Protein AF-0000000078695873 (afdb_homodimer)

pLDDT: mean 82.92, std 26.65, range [15.29, 98.94]

Radius of gyration: 37.8 Å; Cα contacts (8 Å, |Δi|>4): 1852; chains: 2; bounding box: 146×140×141 Å

Organism: Leishmania braziliensis (NCBI:txid5660)

Foldseek 3Di:
DDDPPPPPDDPVVVVVVVVVVVVVVVVVVPPPPPPLPAAQWAFQAKEKEWEQFFAFALDLDPQCLLRPPGHHPAQDPLRLLFLLLLLQVVLCQQAPNSNHHVHRPCPALADDAQAEDAEEEPARRLVSSSLSSNCSNRVPPVRSDDDYDYDHLLPCCQFNVCNQLQNVLCVQFLQVVLCVQQVVLVCVLCVDLVLLLVLCVVSPRNVQSPDSSRVLSSLVRSLSSQLNCQLEPRHDPSSVVCNVSSLQSVLRSLLVPAAQDPVDQLQQQQFQSNLVVVVVVLVVVVCSVVVVGNHRYYYYGHHQSSQLSNLNNQRDSDSCSSGPHGTKMWMKTWIAGPVPRFIKIAIWIWGFDSHVVRSRNIDTDPVDWGWWADPVRDIDTDDNRMDGPVRNVSSSVSRFHPHPQHSLDYDPSSVVRQPADALLVLQDPDDDGDPSLLSSCVVRVVPNHDPQWHQDPVPRTTHGRDPVNVVVVPPPDPPVPPPPVCVPPPPPPPVVPPVVVCHPVSCSVVVSVVVVVVVVVPPPPDDPDPPPDDPDDPDDDDDDDDDD/DDDPPPPPPDPVVVVVVVVVVVVVVVVVVPPPPPPLPAAQWAFQAKEKEWEQFFAFALDLDPQCLLRPPGHHPAQDPLRLLFLLLLLQVVLCQQAPNSNHHVHRPCPALADDAQAEDAEEEPARRLVSSSLSSVCSNRVPPVRSDDDYDYDHLLPCCQFNVCNQLQNVLCVQFLQVVLCVQQVVLVCVLPVDLVLLLVLCVVSPRNVQSPDSSRVLSSLVRSLSSQLNCQLEPRHDPSSVVCNVSSLQSVLRSLLVPAAQDPVDQLQQQQFQSNLVVVVVVLVVVVCSVVVVGNHRYYYYGHHQSSQLSNLNNQRDSDSCSSGPHGTKMWMKTWIAGPVPRFIKIAIWIWGFDSHVVRSRNIDTDPVDWGWWADPVRDIDTDDNRMDGPVRNVSSSVSRFHPHPQHSLDYDPSSVVRQPADALLVLQDPDDDGDPSLLSSCVVRVVPNHDPQWHQDPVPRTTHGRDPVNVVVVPPPDPPVPPPPVCVPPPDPPPVVPPVVVVHPVSCSVVVSVVVVVVVVVPPPPDDPDPDDDDDDDPDDDDDDDDDD

Secondary structure (DSSP, 8-state):
----------HHHHHHHHHHHHHHHHHHHTS--------SEEEEEEEEEEE---B----SS-HHHHHTTSPTTSBPHHHHHHHHHHHHHHHHHHHT-TTT-SS-SS--SS--TTTEEEEE-SSHHHHHHHHHHHHHHS--GGG----EE---GGG-TTT-GGGSHHHHHHHHH-HHHHHHHHHHHHHHH-SSHHHHHHHHHTTT-GGGGS-GGGHHHHHHHHHHHHHHHHHTT---HHHHTTHHHHHHHHHHHHHHHH---TT-HHHHHHB-TTHHHHHHHHHHHHHHHTTS---SEEEEEE-HHHHHHHHHHTT--SHHHHS--TT-EEEEEEEEETTT--EEEEEEEEEE-SSGGGTT-EEE-TT---EEE-TTS-EEEPGGGEEEHHHHHHHHHHTB-SSTTGGG---HHHHHHH-PPPTTGGGSTTPPPPHHHHHHHHH-GGGSS-TTEEEBTTT--EEE-SHHHHHHHHTS---------------GGGGGGGGGGGG-THHHHHHHHHHHHHHHGGGG------------------------/----------HHHHHHHHHHHHHHHHHHHTS--------SEEEEEEEEEEE---B----SS-HHHHHTTSPTTSBPHHHHHHHHHHHHHHHHHHHT-TTT-SS-SS--SS--TTTEEEEE-SSHHHHHHHHHHHHHHS--GGG----EE---GGG-TTT-GGGSHHHHHHHHH-HHHHHHHHHHHHHHH-SSHHHHHHHHHTTT-GGGGS-GGGHHHHHHHHHHHHHHHHHTT---HHHHTTHHHHHHHHHHHHHHHH---TT-HHHHHHB-TTHHHHHHHHHHHHHHHTTS---SEEEEEE-HHHHHHHHHHTT--SHHHHSPPTT-EEEEEEEEETTT--EEEEEEEEEE-SSGGGTT-EEE-TT---EEE-TTS-EEEPGGGEEEHHHHHHHHHHTB-SSTTGGG---HHHHHHH-PPPTTGGGSTTPPPPHHHHHHHHH-GGGSS-TTEEEBTTT--EEE-SHHHHHTTTTS---------------GGGGGGGTGGGG-THHHHHHHHHHHHHHHGGGTT-----------------------

Sequence (1096 aa):
MPAVLRSPLPRSVRRMAVLAAATALLAAVCLPAPARGSVEWVLQQVQVLHRHGSRSAVPSYNATDICGSTPCGELNPEGETMVRNVGEFLRARYTADATVVDAPFLPSSDYDLSVVASRSTDVQRTLQSAQLLLAGMFPNAIRLIPAIHTVPMSQDTMLNTFSQPWVALYATYATAAQQARTNPVVDHYFPDWTELRGLAAEVWSEGYCSNYETRLNCAIMLFDIAAAKRSVGKLPAAVAARYDDLHAIIAEWFRGMWHYDASNPFLVQQGGRGQPFLQQVLTNMDDFIAARSTYKVMHYSGHDISLAAVWGTLGDRSAYAMQPTYAQTFVLELLKSATTGEYGVRVLRGWPGQTPDTGFTFSWDPTWQLRCRGRDETNYAATDNLCPLEDFRRYVTWTVGTDPRGMCLLDVATSAVLNCPTAEAEQTVGVALSESCSLYRAVCPQYACAPGYVLSASESRCTCASAACLVSRGGEGKANVSVTVSMPGVSRGAAAGIAMATFSAGALLAVVMTLIALVLLRCSGGSARYSGPCGKCVARGEPTREAIMPAVLRSPLPRSVRRMAVLAAATALLAAVCLPAPARGSVEWVLQQVQVLHRHGSRSAVPSYNATDICGSTPCGELNPEGETMVRNVGEFLRARYTADATVVDAPFLPSSDYDLSVVASRSTDVQRTLQSAQLLLAGMFPNAIRLIPAIHTVPMSQDTMLNTFSQPWVALYATYATAAQQARTNPVVDHYFPDWTELRGLAAEVWSEGYCSNYETRLNCAIMLFDIAAAKRSVGKLPAAVAARYDDLHAIIAEWFRGMWHYDASNPFLVQQGGRGQPFLQQVLTNMDDFIAARSTYKVMHYSGHDISLAAVWGTLGDRSAYAMQPTYAQTFVLELLKSATTGEYGVRVLRGWPGQTPDTGFTFSWDPTWQLRCRGRDETNYAATDNLCPLEDFRRYVTWTVGTDPRGMCLLDVATSAVLNCPTAEAEQTVGVALSESCSLYRAVCPQYACAPGYVLSASESRCTCASAACLVSRGGEGKANVSVTVSMPGVSRGAAAGIAMATFSAGALLAVVMTLIALVLLRCSGGSARYSGPCGKCVARGEPTREAI

Structure (mmCIF, N/CA/C/O backbone):
data_AF-0000000078695873-model_v1
#
loop_
_entity.id
_entity.type
_entity.pdbx_description
1 polymer 'Membrane-bound acid phosphatase'
#
loop_
_atom_site.group_PDB
_atom_site.id
_atom_site.type_symbol
_atom_site.label_atom_id
_atom_site.label_alt_id
_atom_site.label_comp_id
_atom_site.label_asym_id
_atom_site.label_entity_id
_atom_site.label_seq_id
_atom_site.pdbx_PDB_ins_code
_atom_site.Cartn_x
_atom_site.Cartn_y
_atom_site.Cartn_z
_atom_site.occupancy
_atom_site.B_iso_or_equiv
_atom_site.auth_seq_id
_atom_site.auth_comp_id
_atom_site.auth_asym_id
_atom_site.auth_atom_id
_atom_site.pdbx_PDB_model_num
ATOM 1 N N . MET A 1 1 ? -13.188 -16.062 95.938 1 28.14 1 MET A N 1
ATOM 2 C CA . MET A 1 1 ? -14.414 -16.469 95.25 1 28.14 1 MET A CA 1
ATOM 3 C C . MET A 1 1 ? -14.938 -15.367 94.312 1 28.14 1 MET A C 1
ATOM 5 O O . MET A 1 1 ? -15.32 -14.297 94.812 1 28.14 1 MET A O 1
ATOM 9 N N . PRO A 1 2 ? -14.289 -15.211 93.125 1 34.12 2 PRO A N 1
ATOM 10 C CA . PRO A 1 2 ? -14.453 -14.07 92.188 1 34.12 2 PRO A CA 1
ATOM 11 C C . PRO A 1 2 ? -15.883 -13.938 91.688 1 34.12 2 PRO A C 1
ATOM 13 O O . PRO A 1 2 ? -16.562 -14.945 91.5 1 34.12 2 PRO A O 1
ATOM 16 N N . ALA A 1 3 ? -16.547 -12.812 92.125 1 36.44 3 ALA A N 1
ATOM 17 C CA . ALA A 1 3 ? -17.922 -12.383 91.938 1 36.44 3 ALA A CA 1
ATOM 18 C C . ALA A 1 3 ? -18.234 -12.172 90.5 1 36.44 3 ALA A C 1
ATOM 20 O O . ALA A 1 3 ? -17.625 -11.32 89.812 1 36.44 3 ALA A O 1
ATOM 21 N N . VAL A 1 4 ? -18.531 -13.25 89.625 1 35.75 4 VAL A N 1
ATOM 22 C CA . VAL A 1 4 ? -18.922 -13.344 88.25 1 35.75 4 VAL A CA 1
ATOM 23 C C . VAL A 1 4 ? -20.141 -12.461 88 1 35.75 4 VAL A C 1
ATOM 25 O O . VAL A 1 4 ? -21.203 -12.695 88.562 1 35.75 4 VAL A O 1
ATOM 28 N N . LEU A 1 5 ? -19.953 -11.133 87.75 1 33 5 LEU A N 1
ATOM 29 C CA . LEU A 1 5 ? -20.984 -10.148 87.438 1 33 5 LEU A CA 1
ATOM 30 C C . LEU A 1 5 ? -21.812 -10.586 86.25 1 33 5 LEU A C 1
ATOM 32 O O . LEU A 1 5 ? -21.266 -10.711 85.125 1 33 5 LEU A O 1
ATOM 36 N N . ARG A 1 6 ? -22.812 -11.508 86.5 1 35.41 6 ARG A N 1
ATOM 37 C CA . ARG A 1 6 ? -23.766 -12.016 85.5 1 35.41 6 ARG A CA 1
ATOM 38 C C . ARG A 1 6 ? -24.562 -10.875 84.875 1 35.41 6 ARG A C 1
ATOM 40 O O . ARG A 1 6 ? -25.203 -10.102 85.562 1 35.41 6 ARG A O 1
ATOM 47 N N . SER A 1 7 ? -23.953 -10.273 83.875 1 40.38 7 SER A N 1
ATOM 48 C CA . SER A 1 7 ? -24.641 -9.188 83.188 1 40.38 7 SER A CA 1
ATOM 49 C C . SER A 1 7 ? -26.047 -9.617 82.75 1 40.38 7 SER A C 1
ATOM 51 O O . SER A 1 7 ? -26.234 -10.695 82.188 1 40.38 7 SER A O 1
ATOM 53 N N . PRO A 1 8 ? -27.172 -9.219 83.5 1 45.34 8 PRO A N 1
ATOM 54 C CA . PRO A 1 8 ? -28.578 -9.641 83.438 1 45.34 8 PRO A CA 1
ATOM 55 C C . PRO A 1 8 ? -29.234 -9.297 82.062 1 45.34 8 PRO A C 1
ATOM 57 O O . PRO A 1 8 ? -30.453 -9.242 82 1 45.34 8 PRO A O 1
ATOM 60 N N . LEU A 1 9 ? -28.484 -8.805 81.188 1 45.03 9 LEU A N 1
ATOM 61 C CA . LEU A 1 9 ? -29.328 -8.32 80.062 1 45.03 9 LEU A CA 1
ATOM 62 C C . LEU A 1 9 ? -30.016 -9.477 79.375 1 45.03 9 LEU A C 1
ATOM 64 O O . LEU A 1 9 ? -29.391 -10.508 79.125 1 45.03 9 LEU A O 1
ATOM 68 N N . PRO A 1 10 ? -31.422 -9.555 79.375 1 47.66 10 PRO A N 1
ATOM 69 C CA . PRO A 1 10 ? -32.188 -10.695 78.875 1 47.66 10 PRO A CA 1
ATOM 70 C C . PRO A 1 10 ? -31.953 -10.977 77.375 1 47.66 10 PRO A C 1
ATOM 72 O O . PRO A 1 10 ? -31.531 -10.086 76.625 1 47.66 10 PRO A O 1
ATOM 75 N N . ARG A 1 11 ? -31.891 -12.273 76.938 1 53.03 11 ARG A N 1
ATOM 76 C CA . ARG A 1 11 ? -31.578 -12.906 75.625 1 53.03 11 ARG A CA 1
ATOM 77 C C . ARG A 1 11 ? -32.406 -12.305 74.5 1 53.03 11 ARG A C 1
ATOM 79 O O . ARG A 1 11 ? -32 -12.328 73.375 1 53.03 11 ARG A O 1
ATOM 86 N N . SER A 1 12 ? -33.594 -11.758 74.875 1 55.84 12 SER A N 1
ATOM 87 C CA . SER A 1 12 ? -34.469 -11.32 73.812 1 55.84 12 SER A CA 1
ATOM 88 C C . SER A 1 12 ? -34 -10.031 73.188 1 55.84 12 SER A C 1
ATOM 90 O O . SER A 1 12 ? -34.125 -9.836 71.938 1 55.84 12 SER A O 1
ATOM 92 N N . VAL A 1 13 ? -33.375 -9.117 74 1 57.97 13 VAL A N 1
ATOM 93 C CA . VAL A 1 13 ? -32.906 -7.836 73.438 1 57.97 13 VAL A CA 1
ATOM 94 C C . VAL A 1 13 ? -31.672 -8.047 72.562 1 57.97 13 VAL A C 1
ATOM 96 O O . VAL A 1 13 ? -31.438 -7.305 71.625 1 57.97 13 VAL A O 1
ATOM 99 N N . ARG A 1 14 ? -30.906 -9.125 72.938 1 56.94 14 ARG A N 1
ATOM 100 C CA . ARG A 1 14 ? -29.734 -9.391 72.125 1 56.94 14 ARG A CA 1
ATOM 101 C C . ARG A 1 14 ? -30.125 -9.859 70.688 1 56.94 14 ARG A C 1
ATOM 103 O O . ARG A 1 14 ? -29.5 -9.469 69.688 1 56.94 14 ARG A O 1
ATOM 110 N N . ARG A 1 15 ? -31.203 -10.594 70.75 1 59.25 15 ARG A N 1
ATOM 111 C CA . ARG A 1 15 ? -31.656 -11.086 69.438 1 59.25 15 ARG A CA 1
ATOM 112 C C . ARG A 1 15 ? -32.219 -9.945 68.562 1 59.25 15 ARG A C 1
ATOM 114 O O . ARG A 1 15 ? -32 -9.914 67.375 1 59.25 15 ARG A O 1
ATOM 121 N N . MET A 1 16 ? -32.875 -9.016 69.312 1 60.34 16 MET A N 1
ATOM 122 C CA . MET A 1 16 ? -33.438 -7.902 68.562 1 60.34 16 MET A CA 1
ATOM 123 C C . MET A 1 16 ? -32.344 -6.953 68.062 1 60.34 16 MET A C 1
ATOM 125 O O . MET A 1 16 ? -32.469 -6.359 67 1 60.34 16 MET A O 1
ATOM 129 N N . ALA A 1 17 ? -31.266 -6.832 68.875 1 62.56 17 ALA A N 1
ATOM 130 C CA . ALA A 1 17 ? -30.156 -5.98 68.438 1 62.56 17 ALA A CA 1
ATOM 131 C C . ALA A 1 17 ? -29.406 -6.609 67.25 1 62.56 17 ALA A C 1
ATOM 133 O O . ALA A 1 17 ? -29 -5.914 66.312 1 62.56 17 ALA A O 1
ATOM 134 N N . VAL A 1 18 ? -29.266 -7.945 67.375 1 63 18 VAL A N 1
ATOM 135 C CA . VAL A 1 18 ? -28.594 -8.633 66.25 1 63 18 VAL A CA 1
ATOM 136 C C . VAL A 1 18 ? -29.484 -8.602 65 1 63 18 VAL A C 1
ATOM 138 O O . VAL A 1 18 ? -29 -8.375 63.906 1 63 18 VAL A O 1
ATOM 141 N N . LEU A 1 19 ? -30.844 -8.68 65.25 1 61.16 19 LEU A N 1
ATOM 142 C CA . LEU A 1 19 ? -31.75 -8.625 64.125 1 61.16 19 LEU A CA 1
ATOM 143 C C . LEU A 1 19 ? -31.812 -7.207 63.562 1 61.16 19 LEU A C 1
ATOM 145 O O . LEU A 1 19 ? -31.844 -7.02 62.344 1 61.16 19 LEU A O 1
ATOM 149 N N . ALA A 1 20 ? -31.812 -6.203 64.438 1 64 20 ALA A N 1
ATOM 150 C CA . ALA A 1 20 ? -31.812 -4.816 63.969 1 64 20 ALA A CA 1
ATOM 151 C C . ALA A 1 20 ? -30.484 -4.484 63.25 1 64 20 ALA A C 1
ATOM 153 O O . ALA A 1 20 ? -30.484 -3.803 62.25 1 64 20 ALA A O 1
ATOM 154 N N . ALA A 1 21 ? -29.391 -5.062 63.844 1 62.28 21 ALA A N 1
ATOM 155 C CA . ALA A 1 21 ? -28.094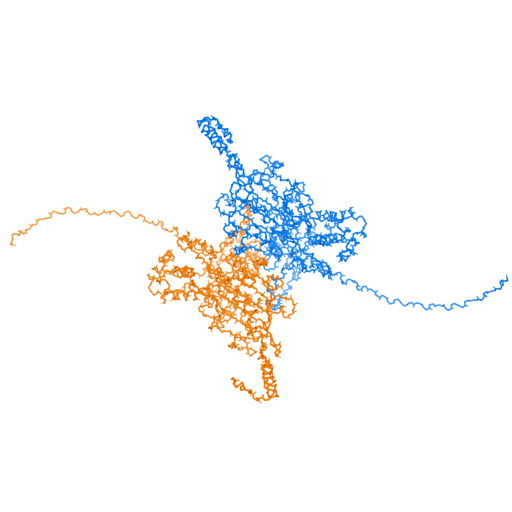 -4.852 63.188 1 62.28 21 ALA A CA 1
ATOM 156 C C . ALA A 1 21 ? -28.031 -5.605 61.875 1 62.28 21 ALA A C 1
ATOM 158 O O . ALA A 1 21 ? -27.5 -5.094 60.875 1 62.28 21 ALA A O 1
ATOM 159 N N . ALA A 1 22 ? -28.641 -6.793 61.875 1 60.28 22 ALA A N 1
ATOM 160 C CA . ALA A 1 22 ? -28.656 -7.562 60.625 1 60.28 22 ALA A CA 1
ATOM 161 C C . ALA A 1 22 ? -29.578 -6.918 59.594 1 60.28 22 ALA A C 1
ATOM 163 O O . ALA A 1 22 ? -29.266 -6.863 58.406 1 60.28 22 ALA A O 1
ATOM 164 N N . THR A 1 23 ? -30.734 -6.363 60.125 1 61.06 23 THR A N 1
ATOM 165 C CA . THR A 1 23 ? -31.641 -5.691 59.188 1 61.06 23 THR A CA 1
ATOM 166 C C . THR A 1 23 ? -31.062 -4.355 58.75 1 61.06 23 THR A C 1
ATOM 168 O O . THR A 1 23 ? -31.25 -3.951 57.594 1 61.06 23 THR A O 1
ATOM 171 N N . ALA A 1 24 ? -30.328 -3.641 59.625 1 59.5 24 ALA A N 1
ATOM 172 C CA . ALA A 1 24 ? -29.656 -2.416 59.188 1 59.5 24 ALA A CA 1
ATOM 173 C C . ALA A 1 24 ? -28.531 -2.725 58.219 1 59.5 24 ALA A C 1
ATOM 175 O O . ALA A 1 24 ? -28.297 -1.958 57.281 1 59.5 24 ALA A O 1
ATOM 176 N N . LEU A 1 25 ? -27.844 -3.867 58.438 1 54.78 25 LEU A N 1
ATOM 177 C CA . LEU A 1 25 ? -26.812 -4.266 57.5 1 54.78 25 LEU A CA 1
ATOM 178 C C . LEU A 1 25 ? -27.438 -4.695 56.156 1 54.78 25 LEU A C 1
ATOM 180 O O . LEU A 1 25 ? -26.906 -4.414 55.094 1 54.78 25 LEU A O 1
ATOM 184 N N . LEU A 1 26 ? -28.625 -5.32 56.281 1 52.5 26 LEU A N 1
ATOM 185 C CA . LEU A 1 26 ? -29.297 -5.691 55.031 1 52.5 26 LEU A CA 1
ATOM 186 C C . LEU A 1 26 ? -29.891 -4.465 54.344 1 52.5 26 LEU A C 1
ATOM 188 O O . LEU A 1 26 ? -29.938 -4.406 53.094 1 52.5 26 LEU A O 1
ATOM 192 N N . ALA A 1 27 ? -30.391 -3.479 55.094 1 53.72 27 ALA A N 1
ATOM 193 C CA . ALA A 1 27 ? -30.922 -2.271 54.469 1 53.72 27 ALA A CA 1
ATOM 194 C C . ALA A 1 27 ? -29.812 -1.449 53.812 1 53.72 27 ALA A C 1
ATOM 196 O O . ALA A 1 27 ? -30.047 -0.683 52.875 1 53.72 27 ALA A O 1
ATOM 197 N N . ALA A 1 28 ? -28.609 -1.471 54.469 1 52.22 28 ALA A N 1
ATOM 198 C CA . ALA A 1 28 ? -27.531 -0.703 53.875 1 52.22 28 ALA A CA 1
ATOM 199 C C . ALA A 1 28 ? -27.078 -1.316 52.531 1 52.22 28 ALA A C 1
ATOM 201 O O . ALA A 1 28 ? -26.484 -0.637 51.719 1 52.22 28 ALA A O 1
ATOM 202 N N . VAL A 1 29 ? -27.266 -2.627 52.406 1 50.28 29 VAL A N 1
ATOM 203 C CA . VAL A 1 29 ? -26.781 -3.262 51.188 1 50.28 29 VAL A CA 1
ATOM 204 C C . VAL A 1 29 ? -27.703 -2.92 50.031 1 50.28 29 VAL A C 1
ATOM 206 O O . VAL A 1 29 ? -27.375 -3.203 48.875 1 50.28 29 VAL A O 1
ATOM 209 N N . CYS A 1 30 ? -28.938 -2.557 50.406 1 46.25 30 CYS A N 1
ATOM 210 C CA . CYS A 1 30 ? -29.766 -2.262 49.25 1 46.25 30 CYS A CA 1
ATOM 211 C C . CYS A 1 30 ? -29.609 -0.807 48.844 1 46.25 30 CYS A C 1
ATOM 213 O O . CYS A 1 30 ? -30.609 -0.125 48.562 1 46.25 30 CYS A O 1
ATOM 215 N N . LEU A 1 31 ? -28.641 -0.065 49.344 1 43.41 31 LEU A N 1
ATOM 216 C CA . LEU A 1 31 ? -28.531 1.204 48.625 1 43.41 31 LEU A CA 1
ATOM 217 C C . LEU A 1 31 ? -28.516 0.982 47.125 1 43.41 31 LEU A C 1
ATOM 219 O O . LEU A 1 31 ? -27.766 0.138 46.625 1 43.41 31 LEU A O 1
ATOM 223 N N . PRO A 1 32 ? -29.641 1.311 46.438 1 44.66 32 PRO A N 1
ATOM 224 C CA . PRO A 1 32 ? -29.453 1.179 44.969 1 44.66 32 PRO A CA 1
ATOM 225 C C . PRO A 1 32 ? -28.078 1.673 44.5 1 44.66 32 PRO A C 1
ATOM 227 O O . PRO A 1 32 ? -27.516 2.582 45.125 1 44.66 32 PRO A O 1
ATOM 230 N N . ALA A 1 33 ? -27.234 0.773 44.062 1 44.97 33 ALA A N 1
ATOM 231 C CA . ALA A 1 33 ? -26.062 1.304 43.344 1 44.97 33 ALA A CA 1
ATOM 232 C C . ALA A 1 33 ? -26.391 2.619 42.656 1 44.97 33 ALA A C 1
ATOM 234 O O . ALA A 1 33 ? -27.484 2.779 42.094 1 44.97 33 ALA A O 1
ATOM 235 N N . PRO A 1 34 ? -25.844 3.717 43.125 1 44.09 34 PRO A N 1
ATOM 236 C CA . PRO A 1 34 ? -26.156 4.898 42.312 1 44.09 34 PRO A CA 1
ATOM 237 C C . PRO A 1 34 ? -26.422 4.551 40.844 1 44.09 34 PRO A C 1
ATOM 239 O O . PRO A 1 34 ? -25.75 3.67 40.281 1 44.09 34 PRO A O 1
ATOM 242 N N . ALA A 1 35 ? -27.578 4.594 40.344 1 44.22 35 ALA A N 1
ATOM 243 C CA . ALA A 1 35 ? -27.859 4.473 38.906 1 44.22 35 ALA A CA 1
ATOM 244 C C . ALA A 1 35 ? -26.719 5.059 38.094 1 44.22 35 ALA A C 1
ATOM 246 O O . ALA A 1 35 ? -26.469 6.266 38.125 1 44.22 35 ALA A O 1
ATOM 247 N N . ARG A 1 36 ? -25.609 4.504 37.969 1 50.56 36 ARG A N 1
ATOM 248 C CA . ARG A 1 36 ? -24.656 4.969 36.969 1 50.56 36 ARG A CA 1
ATOM 249 C C . ARG A 1 36 ? -25.391 5.504 35.75 1 50.56 36 ARG A C 1
ATOM 251 O O . ARG A 1 36 ? -26.219 4.805 35.156 1 50.56 36 ARG A O 1
ATOM 258 N N . GLY A 1 37 ? -25.797 6.754 35.75 1 55.75 37 GLY A N 1
ATOM 259 C CA . GLY A 1 37 ? -26.5 7.34 34.625 1 55.75 37 GLY A CA 1
ATOM 260 C C . GLY A 1 37 ? -25.938 6.906 33.281 1 55.75 37 GLY A C 1
ATOM 261 O O . GLY A 1 37 ? -24.734 6.773 33.125 1 55.75 37 GLY A O 1
ATOM 262 N N . SER A 1 38 ? -26.672 6.18 32.469 1 72.19 38 SER A N 1
ATOM 263 C CA . SER A 1 38 ? -26.359 5.727 31.109 1 72.19 38 SER A CA 1
ATOM 264 C C . SER A 1 38 ? -25.844 6.871 30.25 1 72.19 38 SER A C 1
ATOM 266 O O . SER A 1 38 ? -26.203 8.031 30.469 1 72.19 38 SER A O 1
ATOM 268 N N . VAL A 1 39 ? -24.719 6.648 29.484 1 86.88 39 VAL A N 1
ATOM 269 C CA . VAL A 1 39 ? -24.125 7.633 28.578 1 86.88 39 VAL A CA 1
ATOM 270 C C . VAL A 1 39 ? -25.156 8.062 27.531 1 86.88 39 VAL A C 1
ATOM 272 O O . VAL A 1 39 ? -25.797 7.215 26.891 1 86.88 39 VAL A O 1
ATOM 275 N N . GLU A 1 40 ? -25.5 9.289 27.531 1 92.38 40 GLU A N 1
ATOM 276 C CA . GLU A 1 40 ? -26.484 9.836 26.594 1 92.38 40 GLU A CA 1
ATOM 277 C C . GLU A 1 40 ? -26.047 9.617 25.141 1 92.38 40 GLU A C 1
ATOM 279 O O . GLU A 1 40 ? -26.844 9.234 24.297 1 92.38 40 GLU A O 1
ATOM 284 N N . TRP A 1 41 ? -24.828 9.844 24.875 1 95.62 41 TRP A N 1
ATOM 285 C CA . TRP A 1 41 ? -24.25 9.664 23.547 1 95.62 41 TRP A CA 1
ATOM 286 C C . TRP A 1 41 ? -23.469 8.359 23.453 1 95.62 41 TRP A C 1
ATOM 288 O O . TRP A 1 41 ? -22.344 8.266 23.953 1 95.62 41 TRP A O 1
ATOM 298 N N . VAL A 1 42 ? -24.094 7.402 22.75 1 97.44 42 VAL A N 1
ATOM 299 C CA . VAL A 1 42 ? -23.516 6.059 22.688 1 97.44 42 VAL A CA 1
ATOM 300 C C . VAL A 1 42 ? -22.562 5.965 21.5 1 97.44 42 VAL A C 1
ATOM 302 O O . VAL A 1 42 ? -22.938 6.258 20.375 1 97.44 42 VAL A O 1
ATOM 305 N N . LEU A 1 43 ? -21.391 5.512 21.766 1 98 43 LEU A N 1
ATOM 306 C CA . LEU A 1 43 ? -20.344 5.395 20.75 1 98 43 LEU A CA 1
ATOM 307 C C . LEU A 1 43 ? -20.688 4.332 19.719 1 98 43 LEU A C 1
ATOM 309 O O . LEU A 1 43 ? -21.031 3.199 20.078 1 98 43 LEU A O 1
ATOM 313 N N . GLN A 1 44 ? -20.656 4.727 18.391 1 97.88 44 GLN A N 1
ATOM 314 C CA . GLN A 1 44 ? -21 3.811 17.312 1 97.88 44 GLN A CA 1
ATOM 315 C C . GLN A 1 44 ? -19.75 3.436 16.5 1 97.88 44 GLN A C 1
ATOM 317 O O . GLN A 1 44 ? -19.578 2.275 16.125 1 97.88 44 GLN A O 1
ATOM 322 N N . GLN A 1 45 ? -18.891 4.355 16.203 1 98.5 45 GLN A N 1
ATOM 323 C CA . GLN A 1 45 ? -17.688 4.207 15.391 1 98.5 45 GLN A CA 1
ATOM 324 C C . GLN A 1 45 ? -16.625 5.238 15.773 1 98.5 45 GLN A C 1
ATOM 326 O O . GLN A 1 45 ? -16.969 6.363 16.156 1 98.5 45 GLN A O 1
ATOM 331 N N . VAL A 1 46 ? -15.445 4.863 15.648 1 98.81 46 VAL A N 1
ATOM 332 C CA . VAL A 1 46 ? -14.328 5.762 15.914 1 98.81 46 VAL A CA 1
ATOM 333 C C . VAL A 1 46 ? -13.414 5.832 14.688 1 98.81 46 VAL A C 1
ATOM 335 O O . VAL A 1 46 ? -13.086 4.805 14.094 1 98.81 46 VAL A O 1
ATOM 338 N N . GLN A 1 47 ? -13.07 7.012 14.242 1 98.81 47 GLN A N 1
ATOM 339 C CA . GLN A 1 47 ? -12.086 7.223 13.188 1 98.81 47 GLN A CA 1
ATOM 340 C C . GLN A 1 47 ? -10.883 8.008 13.703 1 98.81 47 GLN A C 1
ATOM 342 O O . GLN A 1 47 ? -11.039 9.086 14.281 1 98.81 47 GLN A O 1
ATOM 347 N N . VAL A 1 48 ? -9.688 7.445 13.531 1 98.94 48 VAL A N 1
ATOM 348 C CA . VAL A 1 48 ? -8.461 8.016 14.086 1 98.94 48 VAL A CA 1
ATOM 349 C C . VAL A 1 48 ? -7.488 8.336 12.953 1 98.94 48 VAL A C 1
ATOM 351 O O . VAL A 1 48 ? -7.23 7.5 12.086 1 98.94 48 VAL A O 1
ATOM 354 N N . LEU A 1 49 ? -6.984 9.523 12.867 1 98.94 49 LEU A N 1
ATOM 355 C CA . LEU A 1 49 ? -5.852 9.953 12.047 1 98.94 49 LEU A CA 1
ATOM 356 C C . LEU A 1 49 ? -4.727 10.5 12.922 1 98.94 49 LEU A C 1
ATOM 358 O O . LEU A 1 49 ? -4.945 11.414 13.719 1 98.94 49 LEU A O 1
ATOM 362 N N . HIS A 1 50 ? -3.545 9.914 12.789 1 98.94 50 HIS A N 1
ATOM 363 C CA . HIS A 1 50 ? -2.461 10.398 13.641 1 98.94 50 HIS A CA 1
ATOM 364 C C . HIS A 1 50 ? -1.181 10.594 12.836 1 98.94 50 HIS A C 1
ATOM 366 O O . HIS A 1 50 ? -0.952 9.898 11.844 1 98.94 50 HIS A O 1
ATOM 372 N N . ARG A 1 51 ? -0.386 11.562 13.281 1 98.94 51 ARG A N 1
ATOM 373 C CA . ARG A 1 51 ? 0.99 11.703 12.812 1 98.94 51 ARG A CA 1
ATOM 374 C C . ARG A 1 51 ? 1.875 10.594 13.383 1 98.94 51 ARG A C 1
ATOM 376 O O . ARG A 1 51 ? 1.631 10.102 14.484 1 98.94 51 ARG A O 1
ATOM 383 N N . HIS A 1 52 ? 2.867 10.203 12.648 1 98.88 52 HIS A N 1
ATOM 384 C CA . HIS A 1 52 ? 3.852 9.258 13.164 1 98.88 52 HIS A CA 1
ATOM 385 C C . HIS A 1 52 ? 4.492 9.781 14.445 1 98.88 52 HIS A C 1
ATOM 387 O O . HIS A 1 52 ? 4.414 10.969 14.742 1 98.88 52 HIS A O 1
ATOM 393 N N . GLY A 1 53 ? 5.109 8.898 15.219 1 98.88 53 GLY A N 1
ATOM 394 C CA . GLY A 1 53 ? 5.895 9.297 16.375 1 98.88 53 GLY A CA 1
ATOM 395 C C . GLY A 1 53 ? 7.172 10.023 16.016 1 98.88 53 GLY A C 1
ATOM 396 O O . GLY A 1 53 ? 7.457 10.234 14.828 1 98.88 53 GLY A O 1
ATOM 397 N N . SER A 1 54 ? 7.883 10.359 17.078 1 98.75 54 SER A N 1
ATOM 398 C CA . SER A 1 54 ? 9.125 11.078 16.828 1 98.75 54 SER A CA 1
ATOM 399 C C . SER A 1 54 ? 10.094 10.234 16 1 98.75 54 SER A C 1
ATOM 401 O O . SER A 1 54 ? 10.148 9.016 16.141 1 98.75 54 SER A O 1
ATOM 403 N N . ARG A 1 55 ? 10.75 10.859 15.125 1 98.19 55 ARG A N 1
ATOM 404 C CA . ARG A 1 55 ? 11.773 10.289 14.25 1 98.19 55 ARG A CA 1
ATOM 405 C C . ARG A 1 55 ? 13.062 11.102 14.312 1 98.19 55 ARG A C 1
ATOM 407 O O . ARG A 1 55 ? 13.07 12.211 14.844 1 98.19 55 ARG A O 1
ATOM 414 N N . SER A 1 56 ? 14.133 10.547 13.828 1 97.12 56 SER A N 1
ATOM 415 C CA . SER A 1 56 ? 15.344 11.336 13.633 1 97.12 56 SER A CA 1
ATOM 416 C C . SER A 1 56 ? 15.164 12.352 12.516 1 97.12 56 SER A C 1
ATOM 418 O O . SER A 1 56 ? 14.227 12.242 11.711 1 97.12 56 SER A O 1
ATOM 420 N N . ALA A 1 57 ? 16.016 13.344 12.578 1 97.12 57 ALA A N 1
ATOM 421 C CA . ALA A 1 57 ? 15.938 14.422 11.594 1 97.12 57 ALA A CA 1
ATOM 422 C C . ALA A 1 57 ? 16.219 13.906 10.188 1 97.12 57 ALA A C 1
ATOM 424 O O . ALA A 1 57 ? 16.625 12.75 10.008 1 97.12 57 ALA A O 1
ATOM 425 N N . VAL A 1 58 ? 15.906 14.734 9.195 1 95.5 58 VAL A N 1
ATOM 426 C CA . VAL A 1 58 ? 16.156 14.359 7.809 1 95.5 58 VAL A CA 1
ATOM 427 C C . VAL A 1 58 ? 17.109 15.367 7.16 1 95.5 58 VAL A C 1
ATOM 429 O O . VAL A 1 58 ? 16.734 16.062 6.211 1 95.5 58 VAL A O 1
ATOM 432 N N . PRO A 1 59 ? 18.375 15.422 7.598 1 94.56 59 PRO A N 1
ATOM 433 C CA . PRO A 1 59 ? 19.344 16.359 7.031 1 94.56 59 PRO A CA 1
ATOM 434 C C . PRO A 1 59 ? 19.969 15.852 5.734 1 94.56 59 PRO A C 1
ATOM 436 O O . PRO A 1 59 ? 19.891 14.656 5.434 1 94.56 59 PRO A O 1
ATOM 439 N N . SER A 1 60 ? 20.516 16.75 4.957 1 92.31 60 SER A N 1
ATOM 440 C CA . SER A 1 60 ? 21.219 16.375 3.734 1 92.31 60 SER A CA 1
ATOM 441 C C . SER A 1 60 ? 22.719 16.188 3.988 1 92.31 60 SER A C 1
ATOM 443 O O . SER A 1 60 ? 23.438 15.68 3.129 1 92.31 60 SER A O 1
ATOM 445 N N . TYR A 1 61 ? 23.172 16.656 5.062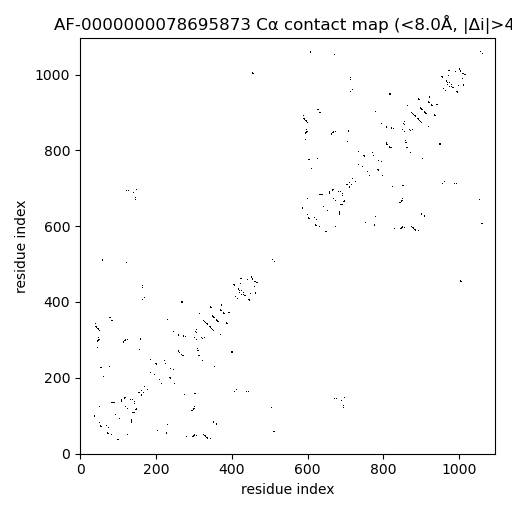 1 92.5 61 TYR A N 1
ATOM 446 C CA . TYR A 1 61 ? 24.578 16.516 5.434 1 92.5 61 TYR A CA 1
ATOM 447 C C . TYR A 1 61 ? 24.719 16.344 6.941 1 92.5 61 TYR A C 1
ATOM 449 O O . TYR A 1 61 ? 23.766 16.547 7.691 1 92.5 61 TYR A O 1
ATOM 457 N N . ASN A 1 62 ? 25.906 15.898 7.422 1 96 62 ASN A N 1
ATOM 458 C CA . ASN A 1 62 ? 26.219 15.695 8.828 1 96 62 ASN A CA 1
ATOM 459 C C . ASN A 1 62 ? 25.25 14.727 9.492 1 96 62 ASN A C 1
ATOM 461 O O . ASN A 1 62 ? 24.797 14.953 10.617 1 96 62 ASN A O 1
ATOM 465 N N . ALA A 1 63 ? 24.875 13.734 8.773 1 94.56 63 ALA A N 1
ATOM 466 C CA . ALA A 1 63 ? 23.875 12.781 9.219 1 94.56 63 ALA A CA 1
ATOM 467 C C . ALA A 1 63 ? 24.281 12.141 10.547 1 94.56 63 ALA A C 1
ATOM 469 O O . ALA A 1 63 ? 23.453 12.016 11.453 1 94.56 63 ALA A O 1
ATOM 470 N N . THR A 1 64 ? 25.5 11.75 10.711 1 94 64 THR A N 1
ATOM 471 C CA . THR A 1 64 ? 25.969 11.055 11.898 1 94 64 THR A CA 1
ATOM 472 C C . THR A 1 64 ? 25.812 11.93 13.141 1 94 64 THR A C 1
ATOM 474 O O . THR A 1 64 ? 25.281 11.484 14.164 1 94 64 THR A O 1
ATOM 477 N N . ASP A 1 65 ? 26.234 13.164 13 1 95 65 ASP A N 1
ATOM 478 C CA . ASP A 1 65 ? 26.172 14.086 14.133 1 95 65 ASP A CA 1
ATOM 479 C C . ASP A 1 65 ? 24.734 14.469 14.469 1 95 65 ASP A C 1
ATOM 481 O O . ASP A 1 65 ? 24.375 14.594 15.641 1 95 65 ASP A O 1
ATOM 485 N N . ILE A 1 66 ? 23.922 14.648 13.508 1 96.81 66 ILE A N 1
ATOM 486 C CA . ILE A 1 66 ? 22.578 15.18 13.68 1 96.81 66 ILE A CA 1
ATOM 487 C C . ILE A 1 66 ? 21.641 14.055 14.109 1 96.81 66 ILE A C 1
ATOM 489 O O . ILE A 1 66 ? 20.859 14.219 15.055 1 96.81 66 ILE A O 1
ATOM 493 N N . CYS A 1 67 ? 21.641 12.883 13.484 1 95.56 67 CYS A N 1
ATOM 494 C CA . CYS A 1 67 ? 20.641 11.836 13.68 1 95.56 67 CYS A CA 1
ATOM 495 C C . CYS A 1 67 ? 21.062 10.891 14.797 1 95.56 67 CYS A C 1
ATOM 497 O O . CYS A 1 67 ? 20.219 10.242 15.414 1 95.56 67 CYS A O 1
ATOM 499 N N . GLY A 1 68 ? 22.359 10.812 15.039 1 92.12 68 GLY A N 1
ATOM 500 C CA . GLY A 1 68 ? 22.844 9.93 16.094 1 92.12 68 GLY A CA 1
ATOM 501 C C . GLY A 1 68 ? 22.672 8.453 15.758 1 92.12 68 GLY A C 1
ATOM 502 O O . GLY A 1 68 ? 23.078 8.008 14.68 1 92.12 68 GLY A O 1
ATOM 503 N N . SER A 1 69 ? 22.031 7.645 16.75 1 89.06 69 SER A N 1
ATOM 504 C CA . SER A 1 69 ? 22.016 6.188 16.641 1 89.06 69 SER A CA 1
ATOM 505 C C . SER A 1 69 ? 20.828 5.719 15.789 1 89.06 69 SER A C 1
ATOM 507 O O . SER A 1 69 ? 20.828 4.59 15.297 1 89.06 69 SER A O 1
ATOM 509 N N . THR A 1 70 ? 19.844 6.488 15.703 1 92.5 70 THR A N 1
ATOM 510 C CA . THR A 1 70 ? 18.703 6.164 14.844 1 92.5 70 THR A CA 1
ATOM 511 C C . THR A 1 70 ? 18.938 6.645 13.414 1 92.5 70 THR A C 1
ATOM 513 O O . THR A 1 70 ? 19.25 7.816 13.195 1 92.5 70 THR A O 1
ATOM 516 N N . PRO A 1 71 ? 18.828 5.73 12.469 1 91.94 71 PRO A N 1
ATOM 517 C CA . PRO A 1 71 ? 19 6.211 11.094 1 91.94 71 PRO A CA 1
ATOM 518 C C . PRO A 1 71 ? 18.125 7.41 10.773 1 91.94 71 PRO A C 1
ATOM 520 O O . PRO A 1 71 ? 16.984 7.48 11.234 1 91.94 71 PRO A O 1
ATOM 523 N N . CYS A 1 72 ? 18.641 8.398 9.969 1 95.31 72 CYS A N 1
ATOM 524 C CA . CYS A 1 72 ? 17.953 9.648 9.68 1 95.31 72 CYS A CA 1
ATOM 525 C C . CYS A 1 72 ? 16.578 9.383 9.078 1 95.31 72 CYS A C 1
ATOM 527 O O . CYS A 1 72 ? 16.422 8.539 8.195 1 95.31 72 CYS A O 1
ATOM 529 N N . GLY A 1 73 ? 15.57 10.047 9.578 1 95.88 73 GLY A N 1
ATOM 530 C CA . GLY A 1 73 ? 14.211 9.984 9.07 1 95.88 73 GLY A CA 1
ATOM 531 C C . GLY A 1 73 ? 13.406 8.828 9.656 1 95.88 73 GLY A C 1
ATOM 532 O O . GLY A 1 73 ? 12.188 8.789 9.516 1 95.88 73 GLY A O 1
ATOM 533 N N . GLU A 1 74 ? 14.016 7.914 10.43 1 95.69 74 GLU A N 1
ATOM 534 C CA . GLU A 1 74 ? 13.344 6.719 10.922 1 95.69 74 GLU A CA 1
ATOM 535 C C . GLU A 1 74 ? 12.797 6.938 12.328 1 95.69 74 GLU A C 1
ATOM 537 O O . GLU A 1 74 ? 13.297 7.777 13.078 1 95.69 74 GLU A O 1
ATOM 542 N N . LEU A 1 75 ? 11.742 6.184 12.594 1 97.31 75 LEU A N 1
ATOM 543 C CA . LEU A 1 75 ? 11.125 6.215 13.922 1 97.31 75 LEU A CA 1
ATOM 544 C C . LEU A 1 75 ? 12.133 5.852 15 1 97.31 75 LEU A C 1
ATOM 546 O O . LEU A 1 75 ? 12.891 4.891 14.852 1 97.31 75 LEU A O 1
ATOM 550 N N . ASN A 1 76 ? 12.305 6.652 16.047 1 96.69 76 ASN A N 1
ATOM 551 C CA . ASN A 1 76 ? 13.18 6.332 17.156 1 96.69 76 ASN A CA 1
ATOM 552 C C . ASN A 1 76 ? 12.414 5.703 18.312 1 96.69 76 ASN A C 1
ATOM 554 O O . ASN A 1 76 ? 11.18 5.652 18.297 1 96.69 76 ASN A O 1
ATOM 558 N N . PRO A 1 77 ? 13.07 5.184 19.312 1 95.88 77 PRO A N 1
ATOM 559 C CA . PRO A 1 77 ? 12.391 4.504 20.422 1 95.88 77 PRO A CA 1
ATOM 560 C C . PRO A 1 77 ? 11.406 5.41 21.156 1 95.88 77 PRO A C 1
ATOM 562 O O . PRO A 1 77 ? 10.359 4.949 21.609 1 95.88 77 PRO A O 1
ATOM 565 N N . GLU A 1 78 ? 11.727 6.699 21.297 1 98.38 78 GLU A N 1
ATOM 566 C CA . GLU A 1 78 ? 10.812 7.656 21.906 1 98.38 78 GLU A CA 1
ATOM 567 C C . GLU A 1 78 ? 9.516 7.777 21.125 1 98.38 78 GLU A C 1
ATOM 569 O O . GLU A 1 78 ? 8.43 7.816 21.703 1 98.38 78 GLU A O 1
ATOM 574 N N . GLY A 1 79 ? 9.656 7.84 19.812 1 98.62 79 GLY A N 1
ATOM 575 C CA . GLY A 1 79 ? 8.484 7.871 18.953 1 98.62 79 GLY A CA 1
ATOM 576 C C . GLY A 1 79 ? 7.633 6.621 19.062 1 98.62 79 GLY A C 1
ATOM 577 O O . GLY A 1 79 ? 6.402 6.695 18.984 1 98.62 79 GLY A O 1
ATOM 578 N N . GLU A 1 80 ? 8.281 5.461 19.188 1 97.81 80 GLU A N 1
ATOM 579 C CA . GLU A 1 80 ? 7.551 4.223 19.406 1 97.81 80 GLU A CA 1
ATOM 580 C C . GLU A 1 80 ? 6.695 4.305 20.672 1 97.81 80 GLU A C 1
ATOM 582 O O . GLU A 1 80 ? 5.516 3.939 20.656 1 97.81 80 GLU A O 1
ATOM 587 N N . THR A 1 81 ? 7.293 4.828 21.672 1 98.38 81 THR A N 1
ATOM 588 C CA . THR A 1 81 ? 6.594 4.965 22.938 1 98.38 81 THR A CA 1
ATOM 589 C C . THR A 1 81 ? 5.434 5.949 22.812 1 98.38 81 THR A C 1
ATOM 591 O O . THR A 1 81 ? 4.34 5.691 23.328 1 98.38 81 THR A O 1
ATOM 594 N N . MET A 1 82 ? 5.676 7.059 22.156 1 98.81 82 MET A N 1
ATOM 595 C CA . MET A 1 82 ? 4.633 8.062 21.953 1 98.81 82 MET A CA 1
ATOM 596 C C . MET A 1 82 ? 3.375 7.434 21.375 1 98.81 82 MET A C 1
ATOM 598 O O . MET A 1 82 ? 2.283 7.594 21.922 1 98.81 82 MET A O 1
ATOM 602 N N . VAL A 1 83 ? 3.559 6.707 20.281 1 98.75 83 VAL A N 1
ATOM 603 C CA . VAL A 1 83 ? 2.408 6.227 19.531 1 98.75 83 VAL A CA 1
ATOM 604 C C . VAL A 1 83 ? 1.747 5.066 20.266 1 98.75 83 VAL A C 1
ATOM 606 O O . VAL A 1 83 ? 0.521 4.934 20.25 1 98.75 83 VAL A O 1
ATOM 609 N N . ARG A 1 84 ? 2.514 4.199 20.891 1 98.19 84 ARG A N 1
ATOM 610 C CA . ARG A 1 84 ? 1.941 3.143 21.719 1 98.19 84 ARG A CA 1
ATOM 611 C C . ARG A 1 84 ? 1.066 3.727 22.828 1 98.19 84 ARG A C 1
ATOM 613 O O . ARG A 1 84 ? -0.025 3.221 23.094 1 98.19 84 ARG A O 1
ATOM 620 N N . ASN A 1 85 ? 1.572 4.797 23.453 1 98.81 85 ASN A N 1
ATOM 621 C CA . ASN A 1 85 ? 0.815 5.465 24.516 1 98.81 85 ASN A CA 1
ATOM 622 C C . ASN A 1 85 ? -0.516 6 24 1 98.81 85 ASN A C 1
ATOM 624 O O . ASN A 1 85 ? -1.521 5.969 24.703 1 98.81 85 ASN A O 1
ATOM 628 N N . VAL A 1 86 ? -0.517 6.492 22.797 1 98.88 86 VAL A N 1
ATOM 629 C CA . VAL A 1 86 ? -1.764 6.957 22.188 1 98.88 86 VAL A CA 1
ATOM 630 C C . VAL A 1 86 ? -2.75 5.793 22.078 1 98.88 86 VAL A C 1
ATOM 632 O O . VAL A 1 86 ? -3.914 5.922 22.469 1 98.88 86 VAL A O 1
ATOM 635 N N . GLY A 1 87 ? -2.287 4.641 21.531 1 98.69 87 GLY A N 1
ATOM 636 C CA . GLY A 1 87 ? -3.131 3.461 21.422 1 98.69 87 GLY A CA 1
ATOM 637 C C . GLY A 1 87 ? -3.678 2.99 22.766 1 98.69 87 GLY A C 1
ATOM 638 O O . GLY A 1 87 ? -4.863 2.674 22.875 1 98.69 87 GLY A O 1
ATOM 639 N N . GLU A 1 88 ? -2.855 2.979 23.75 1 98.25 88 GLU A N 1
ATOM 640 C CA . GLU A 1 88 ? -3.256 2.549 25.094 1 98.25 88 GLU A CA 1
ATOM 641 C C . GLU A 1 88 ? -4.305 3.49 25.688 1 98.25 88 GLU A C 1
ATOM 643 O O . GLU A 1 88 ? -5.266 3.041 26.312 1 98.25 88 GLU A O 1
ATOM 648 N N . PHE A 1 89 ? -4.086 4.754 25.531 1 98.75 89 PHE A N 1
ATOM 649 C CA . PHE A 1 89 ? -5.043 5.742 26.016 1 98.75 89 PHE A CA 1
ATOM 650 C C . PHE A 1 89 ? -6.41 5.523 25.375 1 98.75 89 PHE A C 1
ATOM 652 O O . PHE A 1 89 ? -7.43 5.523 26.078 1 98.75 89 PHE A O 1
ATOM 659 N N . LEU A 1 90 ? -6.414 5.391 24.047 1 98.62 90 LEU A N 1
ATOM 660 C CA . LEU A 1 90 ? -7.672 5.215 23.344 1 98.62 90 LEU A CA 1
ATOM 661 C C . LEU A 1 90 ? -8.352 3.914 23.75 1 98.62 90 LEU A C 1
ATOM 663 O O . LEU A 1 90 ? -9.578 3.857 23.859 1 98.62 90 LEU A O 1
ATOM 667 N N . ARG A 1 91 ? -7.586 2.85 23.938 1 97.88 91 ARG A N 1
ATOM 668 C CA . ARG A 1 91 ? -8.172 1.612 24.438 1 97.88 91 ARG A CA 1
ATOM 669 C C . ARG A 1 91 ? -8.867 1.841 25.781 1 97.88 91 ARG A C 1
ATOM 671 O O . ARG A 1 91 ? -10 1.399 25.969 1 97.88 91 ARG A O 1
ATOM 678 N N . ALA A 1 92 ? -8.195 2.477 26.672 1 97.88 92 ALA A N 1
ATOM 679 C CA . ALA A 1 92 ? -8.773 2.758 27.984 1 97.88 92 ALA A CA 1
ATOM 680 C C . ALA A 1 92 ? -10.047 3.588 27.859 1 97.88 92 ALA A C 1
ATOM 682 O O . ALA A 1 92 ? -11.047 3.309 28.531 1 97.88 92 ALA A O 1
ATOM 683 N N . ARG A 1 93 ? -10.055 4.543 27 1 97.75 93 ARG A N 1
ATOM 684 C CA . ARG A 1 93 ? -11.211 5.406 26.797 1 97.75 93 ARG A CA 1
ATOM 685 C C . ARG A 1 93 ? -12.414 4.605 26.312 1 97.75 93 ARG A C 1
ATOM 687 O O . ARG A 1 93 ? -13.539 4.816 26.797 1 97.75 93 ARG A O 1
ATOM 694 N N . TYR A 1 94 ? -12.211 3.652 25.453 1 97.75 94 TYR A N 1
ATOM 695 C CA . TYR A 1 94 ? -13.328 3.016 24.766 1 97.75 94 TYR A CA 1
ATOM 696 C C . TYR A 1 94 ? -13.656 1.662 25.391 1 97.75 94 TYR A C 1
ATOM 698 O O . TYR A 1 94 ? -14.57 0.967 24.938 1 97.75 94 TYR A O 1
ATOM 706 N N . THR A 1 95 ? -12.93 1.26 26.359 1 95.19 95 THR A N 1
ATOM 707 C CA . THR A 1 95 ? -13.195 -0.029 27 1 95.19 95 THR A CA 1
ATOM 708 C C . THR A 1 95 ? -13.516 0.147 28.469 1 95.19 95 THR A C 1
ATOM 710 O O . THR A 1 95 ? -14.289 -0.622 29.047 1 95.19 95 THR A O 1
ATOM 713 N N . ALA A 1 96 ? -12.977 1.235 29.125 1 93.62 96 ALA A N 1
ATOM 714 C CA . ALA A 1 96 ? -13.039 1.27 30.578 1 93.62 96 ALA A CA 1
ATOM 715 C C . ALA A 1 96 ? -13.617 2.59 31.078 1 93.62 96 ALA A C 1
ATOM 717 O O . ALA A 1 96 ? -14.141 2.668 32.188 1 93.62 96 ALA A O 1
ATOM 718 N N . ASP A 1 97 ? -13.539 3.637 30.312 1 95.5 97 ASP A N 1
ATOM 719 C CA . ASP A 1 97 ? -14 4.949 30.766 1 95.5 97 ASP A CA 1
ATOM 720 C C . ASP A 1 97 ? -15.523 5 30.828 1 95.5 97 ASP A C 1
ATOM 722 O O . ASP A 1 97 ? -16.188 5.129 29.797 1 95.5 97 ASP A O 1
ATOM 726 N N . ALA A 1 98 ? -16.062 5.098 31.984 1 93.69 98 ALA A N 1
ATOM 727 C CA . ALA A 1 98 ? -17.5 5.008 32.219 1 93.69 98 ALA A CA 1
ATOM 728 C C . ALA A 1 98 ? -18.219 6.277 31.75 1 93.69 98 ALA A C 1
ATOM 730 O O . ALA A 1 98 ? -19.438 6.293 31.609 1 93.69 98 ALA A O 1
ATOM 731 N N . THR A 1 99 ? -17.438 7.266 31.547 1 92.94 99 THR A N 1
ATOM 732 C CA . THR A 1 99 ? -18.047 8.5 31.078 1 92.94 99 THR A CA 1
ATOM 733 C C . THR A 1 99 ? -18.234 8.461 29.562 1 92.94 99 THR A C 1
ATOM 735 O O . THR A 1 99 ? -18.953 9.297 29 1 92.94 99 THR A O 1
ATOM 738 N N . VAL A 1 100 ? -17.641 7.492 28.953 1 95.31 100 VAL A N 1
ATOM 739 C CA . VAL A 1 100 ? -17.641 7.426 27.5 1 95.31 100 VAL A CA 1
ATOM 740 C C . VAL A 1 100 ? -18.453 6.215 27.047 1 95.31 100 VAL A C 1
ATOM 742 O O . VAL A 1 100 ? -19.203 6.297 26.078 1 95.31 100 VAL A O 1
ATOM 745 N N . VAL A 1 101 ? -18.297 5.109 27.75 1 96.12 101 VAL A N 1
ATOM 746 C CA . VAL A 1 101 ? -18.953 3.885 27.297 1 96.12 101 VAL A CA 1
ATOM 747 C C . VAL A 1 101 ? -19.594 3.188 28.5 1 96.12 101 VAL A C 1
ATOM 749 O O . VAL A 1 101 ? -19.016 3.154 29.594 1 96.12 101 VAL A O 1
ATOM 752 N N . ASP A 1 102 ? -20.828 2.561 28.25 1 94.19 102 ASP A N 1
ATOM 753 C CA . ASP A 1 102 ? -21.516 1.775 29.266 1 94.19 102 ASP A CA 1
ATOM 754 C C . ASP A 1 102 ? -20.984 0.344 29.312 1 94.19 102 ASP A C 1
ATOM 756 O O . ASP A 1 102 ? -21.016 -0.301 30.359 1 94.19 102 ASP A O 1
ATOM 760 N N . ALA A 1 103 ? -20.641 -0.133 28.172 1 94.44 103 ALA A N 1
ATOM 761 C CA . ALA A 1 103 ? -19.984 -1.429 27.969 1 94.44 103 ALA A CA 1
ATOM 762 C C . ALA A 1 103 ? -18.781 -1.307 27.047 1 94.44 103 ALA A C 1
ATOM 764 O O . ALA A 1 103 ? -18.703 -0.385 26.234 1 94.44 103 ALA A O 1
ATOM 765 N N . PRO A 1 104 ? -17.875 -2.23 27.25 1 95.44 104 PRO A N 1
ATOM 766 C CA . PRO A 1 104 ? -16.672 -2.102 26.422 1 95.44 104 PRO A CA 1
ATOM 767 C C . PRO A 1 104 ? -16.984 -2.049 24.922 1 95.44 104 PRO A C 1
ATOM 769 O O . PRO A 1 104 ? -17.625 -2.965 24.391 1 95.44 104 PRO A O 1
ATOM 772 N N . PHE A 1 105 ? -16.516 -0.971 24.359 1 96.06 105 PHE A N 1
ATOM 773 C CA . PHE A 1 105 ? -16.656 -0.782 22.922 1 96.06 105 PHE A CA 1
ATOM 774 C C . PHE A 1 105 ? -15.742 -1.736 22.172 1 96.06 105 PHE A C 1
ATOM 776 O O . PHE A 1 105 ? -16.109 -2.238 21.094 1 96.06 105 PHE A O 1
ATOM 783 N N . LEU A 1 106 ? -14.594 -2.006 22.656 1 94.19 106 LEU A N 1
ATOM 784 C CA . LEU A 1 106 ? -13.625 -2.977 22.172 1 94.19 106 LEU A CA 1
ATOM 785 C C . LEU A 1 106 ? -13.367 -4.066 23.203 1 94.19 106 LEU A C 1
ATOM 787 O O . LEU A 1 106 ? -12.32 -4.082 23.859 1 94.19 106 LEU A O 1
ATOM 791 N N . PRO A 1 107 ? -14.164 -5.062 23.297 1 94 107 PRO A N 1
ATOM 792 C CA . PRO A 1 107 ? -14.062 -6.031 24.391 1 94 107 PRO A CA 1
ATOM 793 C C . PRO A 1 107 ? -12.867 -6.965 24.25 1 94 107 PRO A C 1
ATOM 795 O O . PRO A 1 107 ? -12.297 -7.41 25.25 1 94 107 PRO A O 1
ATOM 798 N N . SER A 1 108 ? -12.492 -7.238 23.031 1 93.81 108 SER A N 1
ATOM 799 C CA . SER A 1 108 ? -11.398 -8.18 22.812 1 93.81 108 SER A CA 1
ATOM 800 C C . SER A 1 108 ? -10.047 -7.477 22.859 1 93.81 108 SER A C 1
ATOM 802 O O . SER A 1 108 ? -9.898 -6.367 22.344 1 93.81 108 SER A O 1
ATOM 804 N N . SER A 1 109 ? -9.039 -8.133 23.469 1 94.88 109 SER A N 1
ATOM 805 C CA . SER A 1 109 ? -7.66 -7.645 23.438 1 94.88 109 SER A CA 1
ATOM 806 C C . SER A 1 109 ? -6.953 -8.062 22.156 1 94.88 109 SER A C 1
ATOM 808 O O . SER A 1 109 ? -5.859 -7.578 21.859 1 94.88 109 SER A O 1
ATOM 810 N N . ASP A 1 110 ? -7.617 -8.977 21.375 1 93.75 110 ASP A N 1
ATOM 811 C CA . ASP A 1 110 ? -7.074 -9.461 20.109 1 93.75 110 ASP A CA 1
ATOM 812 C C . ASP A 1 110 ? -7.445 -8.523 18.969 1 93.75 110 ASP A C 1
ATOM 814 O O . ASP A 1 110 ? -8.562 -8.008 18.906 1 93.75 110 ASP A O 1
ATOM 818 N N . TYR A 1 111 ? -6.43 -8.25 18.141 1 92.44 111 TYR A N 1
ATOM 819 C CA . TYR A 1 111 ? -6.742 -7.539 16.906 1 92.44 111 TYR A CA 1
ATOM 820 C C . TYR A 1 111 ? -7.762 -8.305 16.078 1 92.44 111 TYR A C 1
ATOM 822 O O . TYR A 1 111 ? -7.703 -9.539 16 1 92.44 111 TYR A O 1
ATOM 830 N N . ASP A 1 112 ? -8.664 -7.57 15.492 1 89.56 112 ASP A N 1
ATOM 831 C CA . ASP A 1 112 ? -9.734 -8.18 14.711 1 89.56 112 ASP A CA 1
ATOM 832 C C . ASP A 1 112 ? -9.953 -7.426 13.398 1 89.56 112 ASP A C 1
ATOM 834 O O . ASP A 1 112 ? -10.359 -6.262 13.406 1 89.56 112 ASP A O 1
ATOM 838 N N . LEU A 1 113 ? -9.812 -8.141 12.305 1 89.69 113 LEU A N 1
ATOM 839 C CA . LEU A 1 113 ? -9.906 -7.551 10.977 1 89.69 113 LEU A CA 1
ATOM 840 C C . LEU A 1 113 ? -11.336 -7.117 10.672 1 89.69 113 LEU A C 1
ATOM 842 O O . LEU A 1 113 ? -11.562 -6.297 9.781 1 89.69 113 LEU A O 1
ATOM 846 N N . SER A 1 114 ? -12.266 -7.684 11.305 1 88.94 114 SER A N 1
ATOM 847 C CA . SER A 1 114 ? -13.656 -7.355 11.039 1 88.94 114 SER A CA 1
ATOM 848 C C . SER A 1 114 ? -14.086 -6.102 11.789 1 88.94 114 SER A C 1
ATOM 850 O O . SER A 1 114 ? -15.148 -5.535 11.516 1 88.94 114 SER A O 1
ATOM 852 N N . VAL A 1 115 ? -13.211 -5.637 12.664 1 92.62 115 VAL A N 1
ATOM 853 C CA . VAL A 1 115 ? -13.562 -4.523 13.539 1 92.62 115 VAL A CA 1
ATOM 854 C C . VAL A 1 115 ? -12.758 -3.285 13.148 1 92.62 115 VAL A C 1
ATOM 856 O O . VAL A 1 115 ? -13.234 -2.158 13.297 1 92.62 115 VAL A O 1
ATOM 859 N N . VAL A 1 116 ? -11.578 -3.527 12.586 1 96.56 116 VAL A N 1
ATOM 860 C CA . VAL A 1 116 ? -10.648 -2.42 12.383 1 96.56 116 VAL A CA 1
ATOM 861 C C . VAL A 1 116 ? -10.211 -2.379 10.922 1 96.56 116 VAL A C 1
ATOM 863 O O . VAL A 1 116 ? -9.758 -3.389 10.375 1 96.56 116 VAL A O 1
ATOM 866 N N . ALA A 1 117 ? -10.406 -1.27 10.289 1 97.44 117 ALA A N 1
ATOM 867 C CA . ALA A 1 117 ? -9.758 -0.972 9.016 1 97.44 117 ALA A CA 1
ATOM 868 C C . ALA A 1 117 ? -8.578 -0.015 9.211 1 97.44 117 ALA A C 1
ATOM 870 O O . ALA A 1 117 ? -8.703 0.998 9.906 1 97.44 117 ALA A O 1
ATOM 871 N N . SER A 1 118 ? -7.445 -0.367 8.625 1 98.06 118 SER A N 1
ATOM 872 C CA . SER A 1 118 ? -6.246 0.433 8.867 1 98.06 118 SER A CA 1
ATOM 873 C C . SER A 1 118 ? -5.555 0.793 7.555 1 98.06 118 SER A C 1
ATOM 875 O O . SER A 1 118 ? -5.434 -0.047 6.66 1 98.06 118 SER A O 1
ATOM 877 N N . ARG A 1 119 ? -5.176 2.029 7.457 1 98.31 119 ARG A N 1
ATOM 878 C CA . ARG A 1 119 ? -4.441 2.553 6.309 1 98.31 119 ARG A CA 1
ATOM 879 C C . ARG A 1 119 ? -3.314 3.477 6.758 1 98.31 119 ARG A C 1
ATOM 881 O O . ARG A 1 119 ? -3.471 4.23 7.723 1 98.31 119 ARG A O 1
ATOM 888 N N . SER A 1 120 ? -2.158 3.402 6.105 1 98.69 120 SER A N 1
ATOM 889 C CA . SER A 1 120 ? -1.015 4.273 6.352 1 98.69 120 SER A CA 1
ATOM 890 C C . SER A 1 120 ? -0.463 4.848 5.051 1 98.69 120 SER A C 1
ATOM 892 O O . SER A 1 120 ? -0.701 4.297 3.975 1 98.69 120 SER A O 1
ATOM 894 N N . THR A 1 121 ? 0.164 6.02 5.199 1 98.69 121 THR A N 1
ATOM 895 C CA . THR A 1 121 ? 1.027 6.367 4.074 1 98.69 121 THR A CA 1
ATOM 896 C C . THR A 1 121 ? 2.145 5.336 3.912 1 98.69 121 THR A C 1
ATOM 898 O O . THR A 1 121 ? 2.463 4.605 4.852 1 98.69 121 THR A O 1
ATOM 901 N N . ASP A 1 122 ? 2.686 5.312 2.76 1 97.56 122 ASP A N 1
ATOM 902 C CA . ASP A 1 122 ? 3.691 4.301 2.436 1 97.56 122 ASP A CA 1
ATOM 903 C C . ASP A 1 122 ? 5.094 4.793 2.783 1 97.56 122 ASP A C 1
ATOM 905 O O . ASP A 1 122 ? 5.953 4.91 1.906 1 97.56 122 ASP A O 1
ATOM 909 N N . VAL A 1 123 ? 5.305 5.074 4.004 1 97.31 123 VAL A N 1
ATOM 910 C CA . VAL A 1 123 ? 6.586 5.457 4.59 1 97.31 123 VAL A CA 1
ATOM 911 C C . VAL A 1 123 ? 6.887 4.574 5.797 1 97.31 123 VAL A C 1
ATOM 913 O O . VAL A 1 123 ? 5.988 4.25 6.578 1 97.31 123 VAL A O 1
ATOM 916 N N . GLN A 1 124 ? 8.141 4.195 6.004 1 95.94 124 GLN A N 1
ATOM 917 C CA . GLN A 1 124 ? 8.531 3.242 7.039 1 95.94 124 GLN A CA 1
ATOM 918 C C . GLN A 1 124 ? 8.062 3.701 8.414 1 95.94 124 GLN A C 1
ATOM 920 O O . GLN A 1 124 ? 7.43 2.939 9.148 1 95.94 124 GLN A O 1
ATOM 925 N N . ARG A 1 125 ? 8.281 4.922 8.75 1 97.5 125 ARG A N 1
ATOM 926 C CA . ARG A 1 125 ? 7.969 5.41 10.094 1 97.5 125 ARG A CA 1
ATOM 927 C C . ARG A 1 125 ? 6.461 5.484 10.305 1 97.5 125 ARG A C 1
ATOM 929 O O . ARG A 1 125 ? 5.977 5.293 11.422 1 97.5 125 ARG A O 1
ATOM 936 N N . THR A 1 126 ? 5.664 5.781 9.242 1 98.69 126 THR A N 1
ATOM 937 C CA . THR A 1 126 ? 4.215 5.824 9.398 1 98.69 126 THR A CA 1
ATOM 938 C C . THR A 1 126 ? 3.643 4.41 9.508 1 98.69 126 THR A C 1
ATOM 940 O O . THR A 1 126 ? 2.701 4.172 10.266 1 98.69 126 THR A O 1
ATOM 943 N N . LEU A 1 127 ? 4.211 3.477 8.758 1 98.19 127 LEU A N 1
ATOM 944 C CA . LEU A 1 127 ? 3.799 2.08 8.844 1 98.19 127 LEU A CA 1
ATOM 945 C C . LEU A 1 127 ? 4.098 1.516 10.234 1 98.19 127 LEU A C 1
ATOM 947 O O . LEU A 1 127 ? 3.242 0.866 10.836 1 98.19 127 LEU A O 1
ATOM 951 N N . GLN A 1 128 ? 5.246 1.809 10.758 1 97.62 128 GLN A N 1
ATOM 952 C CA . GLN A 1 128 ? 5.598 1.353 12.094 1 97.62 128 GLN A CA 1
ATOM 953 C C . GLN A 1 128 ? 4.711 2.01 13.148 1 97.62 128 GLN A C 1
ATOM 955 O O . GLN A 1 128 ? 4.285 1.356 14.102 1 97.62 128 GLN A O 1
ATOM 960 N N . SER A 1 129 ? 4.48 3.291 12.938 1 98.75 129 SER A N 1
ATOM 961 C CA . SER A 1 129 ? 3.609 3.996 13.867 1 98.75 129 SER A CA 1
ATOM 962 C C . SER A 1 129 ? 2.203 3.406 13.859 1 98.75 129 SER A C 1
ATOM 964 O O . SER A 1 129 ? 1.563 3.303 14.914 1 98.75 129 SER A O 1
ATOM 966 N N . ALA A 1 130 ? 1.721 3.031 12.672 1 98.69 130 ALA A N 1
ATOM 967 C CA . ALA A 1 130 ? 0.42 2.371 12.594 1 98.69 130 ALA A CA 1
ATOM 968 C C . ALA A 1 130 ? 0.402 1.091 13.422 1 98.69 130 ALA A C 1
ATOM 970 O O . ALA A 1 130 ? -0.518 0.868 14.211 1 98.69 130 ALA A O 1
ATOM 971 N N . GLN A 1 131 ? 1.423 0.298 13.281 1 96.81 131 GLN A N 1
ATOM 972 C CA . GLN A 1 131 ? 1.543 -0.951 14.031 1 96.81 131 GLN A CA 1
ATOM 973 C C . GLN A 1 131 ? 1.551 -0.696 15.531 1 96.81 131 GLN A C 1
ATOM 975 O O . GLN A 1 131 ? 0.914 -1.427 16.297 1 96.81 131 GLN A O 1
ATOM 980 N N . LEU A 1 132 ? 2.242 0.289 15.922 1 97.94 132 LEU A N 1
ATOM 981 C CA . LEU A 1 132 ? 2.443 0.557 17.344 1 97.94 132 LEU A CA 1
ATOM 982 C C . LEU A 1 132 ? 1.167 1.092 17.984 1 97.94 132 LEU A C 1
ATOM 984 O O . LEU A 1 132 ? 0.847 0.75 19.125 1 97.94 132 LEU A O 1
ATOM 988 N N . LEU A 1 133 ? 0.476 1.962 17.266 1 98.69 133 LEU A N 1
ATOM 989 C CA . LEU A 1 133 ? -0.801 2.412 17.812 1 98.69 133 LEU A CA 1
ATOM 990 C C . LEU A 1 133 ? -1.756 1.238 18 1 98.69 133 LEU A C 1
ATOM 992 O O . LEU A 1 133 ? -2.398 1.116 19.047 1 98.69 133 LEU A O 1
ATOM 996 N N . LEU A 1 134 ? -1.84 0.364 17.016 1 97.88 134 LEU A N 1
ATOM 997 C CA . LEU A 1 134 ? -2.705 -0.808 17.094 1 97.88 134 LEU A CA 1
ATOM 998 C C . LEU A 1 134 ? -2.268 -1.737 18.219 1 97.88 134 LEU A C 1
ATOM 1000 O O . LEU A 1 134 ? -3.104 -2.355 18.875 1 97.88 134 LEU A O 1
ATOM 1004 N N . ALA A 1 135 ? -0.948 -1.819 18.469 1 96.81 135 ALA A N 1
ATOM 1005 C CA . ALA A 1 135 ? -0.435 -2.629 19.562 1 96.81 135 ALA A CA 1
ATOM 1006 C C . ALA A 1 135 ? -0.912 -2.088 20.906 1 96.81 135 ALA A C 1
ATOM 1008 O O . ALA A 1 135 ? -1.14 -2.855 21.844 1 96.81 135 ALA A O 1
ATOM 1009 N N . GLY A 1 136 ? -0.999 -0.781 21 1 97.19 136 GLY A N 1
ATOM 1010 C CA . GLY A 1 136 ? -1.557 -0.183 22.203 1 97.19 136 GLY A CA 1
ATOM 1011 C C . GLY A 1 136 ? -3.043 -0.441 22.359 1 97.19 136 GLY A C 1
ATOM 1012 O O . GLY A 1 136 ? -3.516 -0.706 23.469 1 97.19 136 GLY A O 1
ATOM 1013 N N . MET A 1 137 ? -3.76 -0.443 21.281 1 97.12 137 MET A N 1
ATOM 1014 C CA . MET A 1 137 ? -5.211 -0.607 21.297 1 97.12 137 MET A CA 1
ATOM 1015 C C . MET A 1 137 ? -5.59 -2.068 21.5 1 97.12 137 MET A C 1
ATOM 1017 O O . MET A 1 137 ? -6.645 -2.365 22.078 1 97.12 137 MET A O 1
ATOM 1021 N N . PHE A 1 138 ? -4.812 -2.965 20.969 1 96.19 138 PHE A N 1
ATOM 1022 C CA . PHE A 1 138 ? -5.016 -4.406 21.062 1 96.19 138 PHE A CA 1
ATOM 1023 C C . PHE A 1 138 ? -3.797 -5.09 21.672 1 96.19 138 PHE A C 1
ATOM 1025 O O . PHE A 1 138 ? -2.957 -5.629 20.938 1 96.19 138 PHE A O 1
ATOM 1032 N N . PRO A 1 139 ? -3.789 -5.23 23 1 93.62 139 PRO A N 1
ATOM 1033 C CA . PRO A 1 139 ? -2.535 -5.488 23.703 1 93.62 139 PRO A CA 1
ATOM 1034 C C . PRO A 1 139 ? -2.098 -6.949 23.625 1 93.62 139 PRO A C 1
ATOM 1036 O O . PRO A 1 139 ? -0.979 -7.285 24.016 1 93.62 139 PRO A O 1
ATOM 1039 N N . ASN A 1 140 ? -2.914 -7.875 23.125 1 93.31 140 ASN A N 1
ATOM 1040 C CA . ASN A 1 140 ? -2.424 -9.234 22.906 1 93.31 140 ASN A CA 1
ATOM 1041 C C . ASN A 1 140 ? -1.463 -9.305 21.734 1 93.31 140 ASN A C 1
ATOM 1043 O O . ASN A 1 140 ? -1.887 -9.508 20.594 1 93.31 140 ASN A O 1
ATOM 1047 N N . ALA A 1 141 ? -0.18 -9.266 22.031 1 88.38 141 ALA A N 1
ATOM 1048 C CA . ALA A 1 141 ? 0.866 -9.117 21.016 1 88.38 141 ALA A CA 1
ATOM 1049 C C . ALA A 1 141 ? 0.881 -10.305 20.062 1 88.38 141 ALA A C 1
ATOM 1051 O O . ALA A 1 141 ? 1.138 -10.141 18.859 1 88.38 141 ALA A O 1
ATOM 1052 N N . ILE A 1 142 ? 0.601 -11.469 20.469 1 85.38 142 ILE A N 1
ATOM 1053 C CA . ILE A 1 142 ? 0.7 -12.68 19.656 1 85.38 142 ILE A CA 1
ATOM 1054 C C . ILE A 1 142 ? -0.433 -12.711 18.641 1 85.38 142 ILE A C 1
ATOM 1056 O O . ILE A 1 142 ? -0.299 -13.312 17.578 1 85.38 142 ILE A O 1
ATOM 1060 N N . ARG A 1 143 ? -1.502 -11.961 18.953 1 89.19 143 ARG A N 1
ATOM 1061 C CA . ARG A 1 143 ? -2.662 -11.945 18.078 1 89.19 143 ARG A CA 1
ATOM 1062 C C . ARG A 1 143 ? -2.746 -10.625 17.312 1 89.19 143 ARG A C 1
ATOM 1064 O O . ARG A 1 143 ? -3.777 -10.312 16.719 1 89.19 143 ARG A O 1
ATOM 1071 N N . LEU A 1 144 ? -1.661 -9.828 17.406 1 92.12 144 LEU A N 1
ATOM 1072 C CA . LEU A 1 144 ? -1.621 -8.578 16.656 1 92.12 144 LEU A CA 1
ATOM 1073 C C . LEU A 1 144 ? -1.12 -8.805 15.234 1 92.12 144 LEU A C 1
ATOM 1075 O O . LEU A 1 144 ? 0.067 -8.625 14.953 1 92.12 144 LEU A O 1
ATOM 1079 N N . ILE A 1 145 ? -2.004 -9.188 14.367 1 93.06 145 ILE A N 1
ATOM 1080 C CA . ILE A 1 145 ? -1.691 -9.469 12.977 1 93.06 145 ILE A CA 1
ATOM 1081 C C . ILE A 1 145 ? -2.504 -8.539 12.07 1 93.06 145 ILE A C 1
ATOM 1083 O O . ILE A 1 145 ? -3.354 -9.008 11.305 1 93.06 145 ILE A O 1
ATOM 1087 N N . PRO A 1 146 ? -2.174 -7.25 12.117 1 94.19 146 PRO A N 1
ATOM 1088 C CA . PRO A 1 146 ? -2.998 -6.289 11.383 1 94.19 146 PRO A CA 1
ATOM 1089 C C . PRO A 1 146 ? -2.752 -6.332 9.875 1 94.19 146 PRO A C 1
ATOM 1091 O O . PRO A 1 146 ? -1.709 -6.816 9.43 1 94.19 146 PRO A O 1
ATOM 1094 N N . ALA A 1 147 ? -3.707 -6 9.117 1 95.06 147 ALA A N 1
ATOM 1095 C CA . ALA A 1 147 ? -3.574 -5.672 7.703 1 95.06 147 ALA A CA 1
ATOM 1096 C C . ALA A 1 147 ? -3.602 -4.16 7.484 1 95.06 147 ALA A C 1
ATOM 1098 O O . ALA A 1 147 ? -4.668 -3.543 7.496 1 95.06 147 ALA A O 1
ATOM 1099 N N . ILE A 1 148 ? -2.42 -3.562 7.289 1 97.56 148 ILE A N 1
ATOM 1100 C CA . ILE A 1 148 ? -2.309 -2.123 7.07 1 97.56 148 ILE A CA 1
ATOM 1101 C C . ILE A 1 148 ? -2.135 -1.838 5.582 1 97.56 148 ILE A C 1
ATOM 1103 O O . ILE A 1 148 ? -1.134 -2.234 4.98 1 97.56 148 ILE A O 1
ATOM 1107 N N . HIS A 1 149 ? -3.053 -1.182 5.02 1 97 149 HIS A N 1
ATOM 1108 C CA . HIS A 1 149 ? -3.061 -0.902 3.586 1 97 149 HIS A CA 1
ATOM 1109 C C . HIS A 1 149 ? -2.299 0.38 3.271 1 97 149 HIS A C 1
ATOM 1111 O O . HIS A 1 149 ? -2.238 1.292 4.098 1 97 149 HIS A O 1
ATOM 1117 N N . THR A 1 150 ? -1.665 0.457 2.119 1 97.31 150 THR A N 1
ATOM 1118 C CA . THR A 1 150 ? -1.014 1.668 1.633 1 97.31 150 THR A CA 1
ATOM 1119 C C . THR A 1 150 ? -1.296 1.874 0.148 1 97.31 150 THR A C 1
ATOM 1121 O O . THR A 1 150 ? -1.816 0.979 -0.521 1 97.31 150 THR A O 1
ATOM 1124 N N . VAL A 1 151 ? -1.05 3.018 -0.347 1 95.31 151 VAL A N 1
ATOM 1125 C CA . VAL A 1 151 ? -0.93 3.334 -1.767 1 95.31 151 VAL A CA 1
ATOM 1126 C C . VAL A 1 151 ? 0.366 4.102 -2.018 1 95.31 151 VAL A C 1
ATOM 1128 O O . VAL A 1 151 ? 0.956 4.656 -1.089 1 95.31 151 VAL A O 1
ATOM 1131 N N . PRO A 1 152 ? 0.812 4.102 -3.24 1 94.12 152 PRO A N 1
ATOM 1132 C CA . PRO A 1 152 ? 2.037 4.855 -3.512 1 94.12 152 PRO A CA 1
ATOM 1133 C C . PRO A 1 152 ? 1.932 6.324 -3.098 1 94.12 152 PRO A C 1
ATOM 1135 O O . PRO A 1 152 ? 0.882 6.945 -3.277 1 94.12 152 PRO A O 1
ATOM 1138 N N . MET A 1 153 ? 2.992 6.852 -2.588 1 95.75 153 MET A N 1
ATOM 1139 C CA . MET A 1 153 ? 3.016 8.195 -2.01 1 95.75 153 MET A CA 1
ATOM 1140 C C . MET A 1 153 ? 2.514 9.227 -3.014 1 95.75 153 MET A C 1
ATOM 1142 O O . MET A 1 153 ? 1.774 10.141 -2.65 1 95.75 153 MET A O 1
ATOM 1146 N N . SER A 1 154 ? 2.85 9.102 -4.277 1 92.62 154 SER A N 1
ATOM 1147 C CA . SER A 1 154 ? 2.484 10.086 -5.293 1 92.62 154 SER A CA 1
ATOM 1148 C C . SER A 1 154 ? 0.99 10.039 -5.59 1 92.62 154 SER A C 1
ATOM 1150 O O . SER A 1 154 ? 0.435 10.992 -6.148 1 92.62 154 SER A O 1
ATOM 1152 N N . GLN A 1 155 ? 0.369 8.977 -5.168 1 92.75 155 GLN A N 1
ATOM 1153 C CA . GLN A 1 155 ? -1.05 8.805 -5.461 1 92.75 155 GLN A CA 1
ATOM 1154 C C . GLN A 1 155 ? -1.903 9.055 -4.219 1 92.75 155 GLN A C 1
ATOM 1156 O O . GLN A 1 155 ? -3.133 9.094 -4.305 1 92.75 155 GLN A O 1
ATOM 1161 N N . ASP A 1 156 ? -1.279 9.195 -3.094 1 96.62 156 ASP A N 1
ATOM 1162 C CA . ASP A 1 156 ? -1.997 9.336 -1.83 1 96.62 156 ASP A CA 1
ATOM 1163 C C . ASP A 1 156 ? -2.32 10.805 -1.546 1 96.62 156 ASP A C 1
ATOM 1165 O O . ASP A 1 156 ? -1.717 11.414 -0.666 1 96.62 156 ASP A O 1
ATOM 1169 N N . THR A 1 157 ? -3.338 11.359 -2.094 1 96.25 157 THR A N 1
ATOM 1170 C CA . THR A 1 157 ? -3.674 12.773 -1.92 1 96.25 157 THR A CA 1
ATOM 1171 C C . THR A 1 157 ? -4.434 12.992 -0.614 1 96.25 157 THR A C 1
ATOM 1173 O O . THR A 1 157 ? -4.664 14.133 -0.208 1 96.25 157 THR A O 1
ATOM 1176 N N . MET A 1 158 ? -4.785 11.875 0.034 1 98 158 MET A N 1
ATOM 1177 C CA . MET A 1 158 ? -5.547 11.984 1.275 1 98 158 MET A CA 1
ATOM 1178 C C . MET A 1 158 ? -4.613 12.141 2.473 1 98 158 MET A C 1
ATOM 1180 O O . MET A 1 158 ? -4.77 13.062 3.27 1 98 158 MET A O 1
ATOM 1184 N N . LEU A 1 159 ? -3.564 11.234 2.525 1 98.69 159 LEU A N 1
ATOM 1185 C CA . LEU A 1 159 ? -2.709 11.227 3.707 1 98.69 159 LEU A CA 1
ATOM 1186 C C . LEU A 1 159 ? -1.374 11.906 3.414 1 98.69 159 LEU A C 1
ATOM 1188 O O . LEU A 1 159 ? -0.724 12.422 4.324 1 98.69 159 LEU A O 1
ATOM 1192 N N . ASN A 1 160 ? -0.917 11.82 2.189 1 98.19 160 ASN A N 1
ATOM 1193 C CA . ASN A 1 160 ? 0.242 12.586 1.737 1 98.19 160 ASN A CA 1
ATOM 1194 C C . ASN A 1 160 ? -0.176 13.82 0.952 1 98.19 160 ASN A C 1
ATOM 1196 O O . ASN A 1 160 ? -0.018 13.875 -0.269 1 98.19 160 ASN A O 1
ATOM 1200 N N . THR A 1 161 ? -0.501 14.828 1.636 1 98 161 THR A N 1
ATOM 1201 C CA . THR A 1 161 ? -1.136 15.992 1.034 1 98 161 THR A CA 1
ATOM 1202 C C . THR A 1 161 ? -0.138 16.766 0.18 1 98 161 THR A C 1
ATOM 1204 O O . THR A 1 161 ? -0.531 17.609 -0.633 1 98 161 THR A O 1
ATOM 1207 N N . PHE A 1 162 ? 1.126 16.5 0.231 1 97.25 162 PHE A N 1
ATOM 1208 C CA . PHE A 1 162 ? 2.131 17.078 -0.655 1 97.25 162 PHE A CA 1
ATOM 1209 C C . PHE A 1 162 ? 1.973 16.547 -2.074 1 97.25 162 PHE A C 1
ATOM 1211 O O . PHE A 1 162 ? 2.568 17.078 -3.012 1 97.25 162 PHE A O 1
ATOM 1218 N N . SER A 1 163 ? 1.155 15.516 -2.248 1 96.5 163 SER A N 1
ATOM 1219 C CA . SER A 1 163 ? 0.92 14.961 -3.578 1 96.5 163 SER A CA 1
ATOM 1220 C C . SER A 1 163 ? -0.268 15.641 -4.254 1 96.5 163 SER A C 1
ATOM 1222 O O . SER A 1 163 ? -0.562 15.367 -5.422 1 96.5 163 SER A O 1
ATOM 1224 N N . GLN A 1 164 ? -0.952 16.516 -3.502 1 97.38 164 GLN A N 1
ATOM 1225 C CA . GLN A 1 164 ? -2.014 17.297 -4.129 1 97.38 164 GLN A CA 1
ATOM 1226 C C . GLN A 1 164 ? -1.444 18.297 -5.137 1 97.38 164 GLN A C 1
ATOM 1228 O O . GLN A 1 164 ? -0.42 18.938 -4.879 1 97.38 164 GLN A O 1
ATOM 1233 N N . PRO A 1 165 ? -2.074 18.438 -6.293 1 96.19 165 PRO A N 1
ATOM 1234 C CA . PRO A 1 165 ? -1.409 19.094 -7.418 1 96.19 165 PRO A CA 1
ATOM 1235 C C . PRO A 1 165 ? -0.963 20.516 -7.086 1 96.19 165 PRO A C 1
ATOM 1237 O O . PRO A 1 165 ? 0.192 20.875 -7.328 1 96.19 165 PRO A O 1
ATOM 1240 N N . TRP A 1 166 ? -1.86 21.344 -6.531 1 97.81 166 TRP A N 1
ATOM 1241 C CA . TRP A 1 166 ? -1.461 22.703 -6.191 1 97.81 166 TRP A CA 1
ATOM 1242 C C . TRP A 1 166 ? -0.369 22.688 -5.125 1 97.81 166 TRP A C 1
ATOM 1244 O O . TRP A 1 166 ? 0.625 23.422 -5.242 1 97.81 166 TRP A O 1
ATOM 1254 N N . VAL A 1 167 ? -0.536 21.891 -4.09 1 98 167 VAL A N 1
ATOM 1255 C CA . VAL A 1 167 ? 0.416 21.859 -2.984 1 98 167 VAL A CA 1
ATOM 1256 C C . VAL A 1 167 ? 1.778 21.391 -3.486 1 98 167 VAL A C 1
ATOM 1258 O O . VAL A 1 167 ? 2.812 21.953 -3.119 1 98 167 VAL A O 1
ATOM 1261 N N . ALA A 1 168 ? 1.742 20.344 -4.316 1 97.19 168 ALA A N 1
ATOM 1262 C CA . ALA A 1 168 ? 2.986 19.812 -4.871 1 97.19 168 ALA A CA 1
ATOM 1263 C C . ALA A 1 168 ? 3.762 20.891 -5.617 1 97.19 168 ALA A C 1
ATOM 1265 O O . ALA A 1 168 ? 4.969 21.047 -5.422 1 97.19 168 ALA A O 1
ATOM 1266 N N . LEU A 1 169 ? 3.09 21.672 -6.426 1 97.38 169 LEU A N 1
ATOM 1267 C CA . LEU A 1 169 ? 3.725 22.734 -7.191 1 97.38 169 LEU A CA 1
ATOM 1268 C C . LEU A 1 169 ? 4.223 23.844 -6.273 1 97.38 169 LEU A C 1
ATOM 1270 O O . LEU A 1 169 ? 5.355 24.312 -6.414 1 97.38 169 LEU A O 1
ATOM 1274 N N . TYR A 1 170 ? 3.377 24.234 -5.355 1 97.75 170 TYR A N 1
ATOM 1275 C CA . TYR A 1 170 ? 3.705 25.328 -4.445 1 97.75 170 TYR A CA 1
ATOM 1276 C C . TYR A 1 170 ? 4.883 24.953 -3.551 1 97.75 170 TYR A C 1
ATOM 1278 O O . TYR A 1 170 ? 5.875 25.688 -3.484 1 97.75 170 TYR A O 1
ATOM 1286 N N . ALA A 1 171 ? 4.777 23.812 -2.961 1 96.94 171 ALA A N 1
ATOM 1287 C CA . ALA A 1 171 ? 5.773 23.391 -1.979 1 96.94 171 ALA A CA 1
ATOM 1288 C C . ALA A 1 171 ? 7.113 23.094 -2.648 1 96.94 171 ALA A C 1
ATOM 1290 O O . ALA A 1 171 ? 8.172 23.344 -2.068 1 96.94 171 ALA A O 1
ATOM 1291 N N . THR A 1 172 ? 7.121 22.609 -3.859 1 96.44 172 THR A N 1
ATOM 1292 C CA . THR A 1 172 ? 8.352 22.156 -4.496 1 96.44 172 THR A CA 1
ATOM 1293 C C . THR A 1 172 ? 8.977 23.266 -5.324 1 96.44 172 THR A C 1
ATOM 1295 O O . THR A 1 172 ? 10.203 23.422 -5.352 1 96.44 172 THR A O 1
ATOM 1298 N N . TYR A 1 173 ? 8.18 24.109 -5.934 1 96.75 173 TYR A N 1
ATOM 1299 C CA . TYR A 1 173 ? 8.758 24.938 -6.98 1 96.75 173 TYR A CA 1
ATOM 1300 C C . TYR A 1 173 ? 8.523 26.422 -6.684 1 96.75 173 TYR A C 1
ATOM 1302 O O . TYR A 1 173 ? 9.242 27.281 -7.203 1 96.75 173 TYR A O 1
ATOM 1310 N N . ALA A 1 174 ? 7.516 26.75 -5.914 1 97.19 174 ALA A N 1
ATOM 1311 C CA . ALA A 1 174 ? 7.191 28.156 -5.707 1 97.19 174 ALA A CA 1
ATOM 1312 C C . ALA A 1 174 ? 7.957 28.734 -4.52 1 97.19 174 ALA A C 1
ATOM 1314 O O . ALA A 1 174 ? 7.367 29.344 -3.629 1 97.19 174 ALA A O 1
ATOM 1315 N N . THR A 1 175 ? 9.234 28.641 -4.539 1 95.81 175 THR A N 1
ATOM 1316 C CA . THR A 1 175 ? 10.117 29.047 -3.449 1 95.81 175 THR A CA 1
ATOM 1317 C C . THR A 1 175 ? 10 30.531 -3.174 1 95.81 175 THR A C 1
ATOM 1319 O O . THR A 1 175 ? 9.953 30.953 -2.016 1 95.81 175 THR A O 1
ATOM 1322 N N . ALA A 1 176 ? 9.953 31.297 -4.219 1 95.69 176 ALA A N 1
ATOM 1323 C CA . ALA A 1 176 ? 9.867 32.75 -4.062 1 95.69 176 ALA A CA 1
ATOM 1324 C C . ALA A 1 176 ? 8.609 33.156 -3.299 1 95.69 176 ALA A C 1
ATOM 1326 O O . ALA A 1 176 ? 8.648 34.031 -2.43 1 95.69 176 ALA A O 1
ATOM 1327 N N . ALA A 1 177 ? 7.504 32.5 -3.646 1 96.88 177 ALA A N 1
ATOM 1328 C CA . ALA A 1 177 ? 6.242 32.812 -2.979 1 96.88 177 ALA A CA 1
ATOM 1329 C C . ALA A 1 177 ? 6.281 32.375 -1.514 1 96.88 177 ALA A C 1
ATOM 1331 O O . ALA A 1 177 ? 5.758 33.062 -0.642 1 96.88 177 ALA A O 1
ATOM 1332 N N . GLN A 1 178 ? 6.855 31.25 -1.225 1 97.62 178 GLN A N 1
ATOM 1333 C CA . GLN A 1 178 ? 6.996 30.766 0.143 1 97.62 178 GLN A CA 1
ATOM 1334 C C . GLN A 1 178 ? 7.844 31.719 0.981 1 97.62 178 GLN A C 1
ATOM 1336 O O . GLN A 1 178 ? 7.477 32.031 2.111 1 97.62 178 GLN A O 1
ATOM 1341 N N . GLN A 1 179 ? 8.93 32.188 0.387 1 96.62 179 GLN A N 1
ATOM 1342 C CA 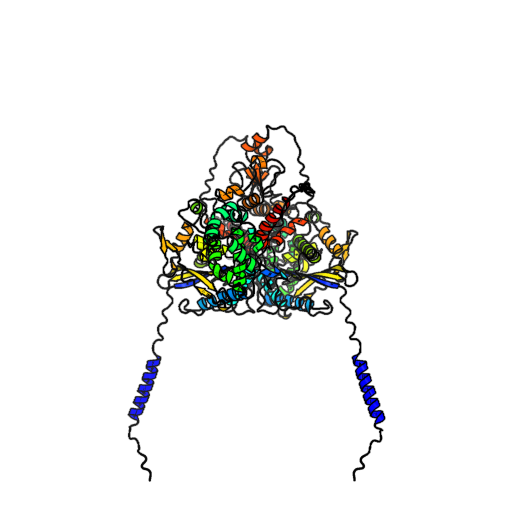. GLN A 1 179 ? 9.828 33.094 1.081 1 96.62 179 GLN A CA 1
ATOM 1343 C C . GLN A 1 179 ? 9.172 34.469 1.31 1 96.62 179 GLN A C 1
ATOM 1345 O O . GLN A 1 179 ? 9.312 35.062 2.379 1 96.62 179 GLN A O 1
ATOM 1350 N N . ALA A 1 180 ? 8.492 34.906 0.279 1 96.69 180 ALA A N 1
ATOM 1351 C CA . ALA A 1 180 ? 7.797 36.188 0.412 1 96.69 180 ALA A CA 1
ATOM 1352 C C . ALA A 1 180 ? 6.809 36.156 1.571 1 96.69 180 ALA A C 1
ATOM 1354 O O . ALA A 1 180 ? 6.625 37.156 2.27 1 96.69 180 ALA A O 1
ATOM 1355 N N . ARG A 1 181 ? 6.215 35.031 1.841 1 96.12 181 ARG A N 1
ATOM 1356 C CA . ARG A 1 181 ? 5.223 34.875 2.902 1 96.12 181 ARG A CA 1
ATOM 1357 C C . ARG A 1 181 ? 5.895 34.75 4.262 1 96.12 181 ARG A C 1
ATOM 1359 O O . ARG A 1 181 ? 5.461 35.344 5.246 1 96.12 181 ARG A O 1
ATOM 1366 N N . THR A 1 182 ? 6.941 33.938 4.336 1 97.88 182 THR A N 1
ATOM 1367 C CA . THR A 1 182 ? 7.359 33.438 5.637 1 97.88 182 THR A CA 1
ATOM 1368 C C . THR A 1 182 ? 8.602 34.156 6.129 1 97.88 182 THR A C 1
ATOM 1370 O O . THR A 1 182 ? 8.852 34.219 7.336 1 97.88 182 THR A O 1
ATOM 1373 N N . ASN A 1 183 ? 9.445 34.75 5.227 1 97.12 183 ASN A N 1
ATOM 1374 C CA . ASN A 1 183 ? 10.664 35.438 5.641 1 97.12 183 ASN A CA 1
ATOM 1375 C C . ASN A 1 183 ? 10.359 36.562 6.625 1 97.12 183 ASN A C 1
ATOM 1377 O O . ASN A 1 183 ? 11.078 36.75 7.605 1 97.12 183 ASN A O 1
ATOM 1381 N N . PRO A 1 184 ? 9.305 37.344 6.387 1 97.62 184 PRO A N 1
ATOM 1382 C CA . PRO A 1 184 ? 8.992 38.406 7.371 1 97.62 184 PRO A CA 1
ATOM 1383 C C . PRO A 1 184 ? 8.75 37.812 8.766 1 97.62 184 PRO A C 1
ATOM 1385 O O . PRO A 1 184 ? 9.07 38.469 9.766 1 97.62 184 PRO A O 1
ATOM 1388 N N . VAL A 1 185 ? 8.164 36.625 8.844 1 98.19 185 VAL A N 1
ATOM 1389 C CA . VAL A 1 185 ? 7.918 36 10.133 1 98.19 185 VAL A CA 1
ATOM 1390 C C . VAL A 1 185 ? 9.242 35.531 10.734 1 98.19 185 VAL A C 1
ATOM 1392 O O . VAL A 1 185 ? 9.453 35.656 11.945 1 98.19 185 VAL A O 1
ATOM 1395 N N . VAL A 1 186 ? 10.172 35 9.898 1 98.25 186 VAL A N 1
ATOM 1396 C CA . VAL A 1 186 ? 11.508 34.656 10.367 1 98.25 186 VAL A CA 1
ATOM 1397 C C . VAL A 1 186 ? 12.188 35.875 10.953 1 98.25 186 VAL A C 1
ATOM 1399 O O . VAL A 1 186 ? 12.758 35.844 12.047 1 98.25 186 VAL A O 1
ATOM 1402 N N . ASP A 1 187 ? 12.078 37 10.25 1 97.62 187 ASP A N 1
ATOM 1403 C CA . ASP A 1 187 ? 12.719 38.25 10.672 1 97.62 187 ASP A CA 1
ATOM 1404 C C . ASP A 1 187 ? 12.094 38.781 11.969 1 97.62 187 ASP A C 1
ATOM 1406 O O . ASP A 1 187 ? 12.773 39.438 12.766 1 97.62 187 ASP A O 1
ATOM 1410 N N . HIS A 1 188 ? 10.852 38.531 12.102 1 98 188 HIS A N 1
ATOM 1411 C CA . HIS A 1 188 ? 10.172 38.938 13.328 1 98 188 HIS A CA 1
ATOM 1412 C C . HIS A 1 188 ? 10.742 38.219 14.547 1 98 188 HIS A C 1
ATOM 1414 O O . HIS A 1 188 ? 11.047 38.844 15.555 1 98 188 HIS A O 1
ATOM 1420 N N . TYR A 1 189 ? 10.93 36.906 14.469 1 97.81 189 TYR A N 1
ATOM 1421 C CA . TYR A 1 189 ? 11.398 36.094 15.602 1 97.81 189 TYR A CA 1
ATOM 1422 C C . TYR A 1 189 ? 12.914 36.188 15.719 1 97.81 189 TYR A C 1
ATOM 1424 O O . TYR A 1 189 ? 13.461 36.062 16.828 1 97.81 189 TYR A O 1
ATOM 1432 N N . PHE A 1 190 ? 13.539 36.312 14.562 1 97.25 190 PHE A N 1
ATOM 1433 C CA . PHE A 1 190 ? 14.992 36.406 14.516 1 97.25 190 PHE A CA 1
ATOM 1434 C C . PHE A 1 190 ? 15.422 37.625 13.695 1 97.25 190 PHE A C 1
ATOM 1436 O O . PHE A 1 190 ? 15.992 37.469 12.617 1 97.25 190 PHE A O 1
ATOM 1443 N N . PRO A 1 191 ? 15.32 38.781 14.266 1 95.31 191 PRO A N 1
ATOM 1444 C CA . PRO A 1 191 ? 15.695 40 13.531 1 95.31 191 PRO A CA 1
ATOM 1445 C C . PRO A 1 191 ? 17.188 40.031 13.172 1 95.31 191 PRO A C 1
ATOM 1447 O O . PRO A 1 191 ? 17.562 40.625 12.172 1 95.31 191 PRO A O 1
ATOM 1450 N N . ASP A 1 192 ? 17.922 39.406 14.031 1 91.62 192 ASP A N 1
ATOM 1451 C CA . ASP A 1 192 ? 19.344 39.25 13.758 1 91.62 192 ASP A CA 1
ATOM 1452 C C . ASP A 1 192 ? 19.641 37.875 13.188 1 91.62 192 ASP A C 1
ATOM 1454 O O . ASP A 1 192 ? 19.656 36.875 13.922 1 91.62 192 ASP A O 1
ATOM 1458 N N . TRP A 1 193 ? 19.969 37.812 11.922 1 89 193 TRP A N 1
ATOM 1459 C CA . TRP A 1 193 ? 20.203 36.594 11.188 1 89 193 TRP A CA 1
ATOM 1460 C C . TRP A 1 193 ? 21.359 35.812 11.812 1 89 193 TRP A C 1
ATOM 1462 O O . TRP A 1 193 ? 21.375 34.562 11.781 1 89 193 TRP A O 1
ATOM 1472 N N . THR A 1 194 ? 22.281 36.438 12.453 1 91.19 194 THR A N 1
ATOM 1473 C CA . THR A 1 194 ? 23.422 35.781 13.07 1 91.19 194 THR A CA 1
ATOM 1474 C C . THR A 1 194 ? 22.969 34.906 14.25 1 91.19 194 THR A C 1
ATOM 1476 O O . THR A 1 194 ? 23.609 33.906 14.555 1 91.19 194 THR A O 1
ATOM 1479 N N . GLU A 1 195 ? 21.906 35.312 14.828 1 95.44 195 GLU A N 1
ATOM 1480 C CA . GLU A 1 195 ? 21.359 34.5 15.914 1 95.44 195 GLU A CA 1
ATOM 1481 C C . GLU A 1 195 ? 20.859 33.156 15.398 1 95.44 195 GLU A C 1
ATOM 1483 O O . GLU A 1 195 ? 21.172 32.125 15.977 1 95.44 195 GLU A O 1
ATOM 1488 N N . LEU A 1 196 ? 20.062 33.219 14.367 1 96.56 196 LEU A N 1
ATOM 1489 C CA . LEU A 1 196 ? 19.547 32 13.758 1 96.56 196 LEU A CA 1
ATOM 1490 C C . LEU A 1 196 ? 20.688 31.094 13.312 1 96.56 196 LEU A C 1
ATOM 1492 O O . LEU A 1 196 ? 20.656 29.875 13.531 1 96.56 196 LEU A O 1
ATOM 1496 N N . ARG A 1 197 ? 21.688 31.672 12.727 1 96.06 197 ARG A N 1
ATOM 1497 C CA . ARG A 1 197 ? 22.859 30.922 12.289 1 96.06 197 ARG A CA 1
ATOM 1498 C C . ARG A 1 197 ? 23.594 30.297 13.477 1 96.06 197 ARG A C 1
ATOM 1500 O O . ARG A 1 197 ? 24.094 29.172 13.391 1 96.06 197 ARG A O 1
ATOM 1507 N N . GLY A 1 198 ? 23.781 31.078 14.508 1 96.81 198 GLY A N 1
ATOM 1508 C CA . GLY A 1 198 ? 24.406 30.578 15.719 1 96.81 198 GLY A CA 1
ATOM 1509 C C . GLY A 1 198 ? 23.688 29.375 16.312 1 96.81 198 GLY A C 1
ATOM 1510 O O . GLY A 1 198 ? 24.328 28.406 16.734 1 96.81 198 GLY A O 1
ATOM 1511 N N . LEU A 1 199 ? 22.32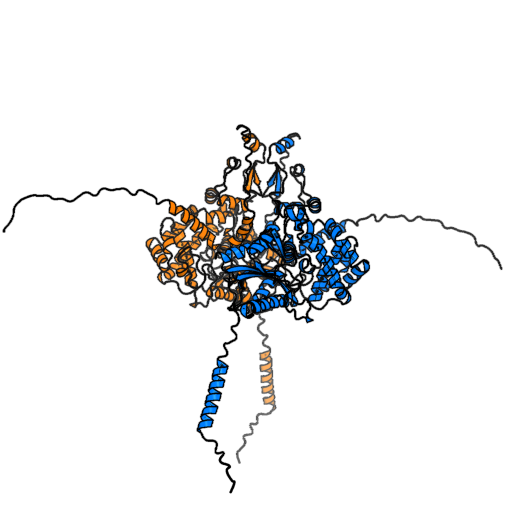8 29.453 16.375 1 97.94 199 LEU A N 1
ATOM 1512 C CA . LEU A 1 199 ? 21.531 28.328 16.859 1 97.94 199 LEU A CA 1
ATOM 1513 C C . LEU A 1 199 ? 21.734 27.109 15.961 1 97.94 199 LEU A C 1
ATOM 1515 O O . LEU A 1 199 ? 21.828 25.984 16.453 1 97.94 199 LEU A O 1
ATOM 1519 N N . ALA A 1 200 ? 21.734 27.312 14.641 1 97.88 200 ALA A N 1
ATOM 1520 C CA . ALA A 1 200 ? 21.922 26.234 13.68 1 97.88 200 ALA A CA 1
ATOM 1521 C C . ALA A 1 200 ? 23.266 25.531 13.898 1 97.88 200 ALA A C 1
ATOM 1523 O O . ALA A 1 200 ? 23.359 24.312 13.766 1 97.88 200 ALA A O 1
ATOM 1524 N N . ALA A 1 201 ? 24.266 26.297 14.219 1 97.25 201 ALA A N 1
ATOM 1525 C CA . ALA A 1 201 ? 25.609 25.75 14.445 1 97.25 201 ALA A CA 1
ATOM 1526 C C . ALA A 1 201 ? 25.625 24.812 15.656 1 97.25 201 ALA A C 1
ATOM 1528 O O . ALA A 1 201 ? 26.375 23.844 15.688 1 97.25 201 ALA A O 1
ATOM 1529 N N . GLU A 1 202 ? 24.797 25.109 16.609 1 97.44 202 GLU A N 1
ATOM 1530 C CA . GLU A 1 202 ? 24.734 24.312 17.828 1 97.44 202 GLU A CA 1
ATOM 1531 C C . GLU A 1 202 ? 24.266 22.891 17.531 1 97.44 202 GLU A C 1
ATOM 1533 O O . GLU A 1 202 ? 24.469 21.984 18.344 1 97.44 202 GLU A O 1
ATOM 1538 N N . VAL A 1 203 ? 23.578 22.656 16.375 1 97.94 203 VAL A N 1
ATOM 1539 C CA . VAL A 1 203 ? 23.047 21.344 16.047 1 97.94 203 VAL A CA 1
ATOM 1540 C C . VAL A 1 203 ? 23.578 20.891 14.688 1 97.94 203 VAL A C 1
ATOM 1542 O O . VAL A 1 203 ? 22.891 20.156 13.969 1 97.94 203 VAL A O 1
ATOM 1545 N N . TRP A 1 204 ? 24.656 21.453 14.258 1 97.38 204 TRP A N 1
ATOM 1546 C CA . TRP A 1 204 ? 25.422 21.062 13.078 1 97.38 204 TRP A CA 1
ATOM 1547 C C . TRP A 1 204 ? 24.625 21.328 11.805 1 97.38 204 TRP A C 1
ATOM 1549 O O . TRP A 1 204 ? 24.719 20.562 10.836 1 97.38 204 TRP A O 1
ATOM 1559 N N . SER A 1 205 ? 23.781 22.391 11.836 1 96.31 205 SER A N 1
ATOM 1560 C CA . SER A 1 205 ? 22.922 22.656 10.688 1 96.31 205 SER A CA 1
ATOM 1561 C C . SER A 1 205 ? 23.25 24 10.047 1 96.31 205 SER A C 1
ATOM 1563 O O . SER A 1 205 ? 22.453 24.531 9.273 1 96.31 205 SER A O 1
ATOM 1565 N N . GLU A 1 206 ? 24.375 24.594 10.281 1 94.19 206 GLU A N 1
ATOM 1566 C CA . GLU A 1 206 ? 24.703 25.953 9.852 1 94.19 206 GLU A CA 1
ATOM 1567 C C . GLU A 1 206 ? 24.781 26.047 8.328 1 94.19 206 GLU A C 1
ATOM 1569 O O . GLU A 1 206 ? 24.625 27.125 7.758 1 94.19 206 GLU A O 1
ATOM 1574 N N . GLY A 1 207 ? 25.031 24.906 7.664 1 93.69 207 GLY A N 1
ATOM 1575 C CA . GLY A 1 207 ? 25.078 24.906 6.211 1 93.69 207 GLY A CA 1
ATOM 1576 C C . GLY A 1 207 ? 23.781 25.375 5.578 1 93.69 207 GLY A C 1
ATOM 1577 O O . GLY A 1 207 ? 23.797 26.047 4.547 1 93.69 207 GLY A O 1
ATOM 1578 N N . TYR A 1 208 ? 22.672 25.062 6.199 1 94.06 208 TYR A N 1
ATOM 1579 C CA . TYR A 1 208 ? 21.375 25.469 5.691 1 94.06 208 TYR A CA 1
ATOM 1580 C C . TYR A 1 208 ? 21.141 26.969 5.902 1 94.06 208 TYR A C 1
ATOM 1582 O O . TYR A 1 208 ? 20.234 27.547 5.316 1 94.06 208 TYR A O 1
ATOM 1590 N N . CYS A 1 209 ? 21.969 27.594 6.699 1 94 209 CYS A N 1
ATOM 1591 C CA . CYS A 1 209 ? 21.812 29 7.078 1 94 209 CYS A CA 1
ATOM 1592 C C . CYS A 1 209 ? 22.922 29.844 6.48 1 94 209 CYS A C 1
ATOM 1594 O O . CYS A 1 209 ? 23.234 30.922 7 1 94 209 CYS A O 1
ATOM 1596 N N . SER A 1 210 ? 23.547 29.391 5.48 1 92.56 210 SER A N 1
ATOM 1597 C CA . SER A 1 210 ? 24.703 30.062 4.91 1 92.56 210 SER A CA 1
ATOM 1598 C C . SER A 1 210 ? 24.266 31.25 4.039 1 92.56 210 SER A C 1
ATOM 1600 O O . SER A 1 210 ? 25.062 32.156 3.766 1 92.56 210 SER A O 1
ATOM 1602 N N . ASN A 1 211 ? 23.031 31.25 3.611 1 92.38 211 ASN A N 1
ATOM 1603 C CA . ASN A 1 211 ? 22.5 32.281 2.721 1 92.38 211 ASN A CA 1
ATOM 1604 C C . ASN A 1 211 ? 21.25 32.938 3.307 1 92.38 211 ASN A C 1
ATOM 1606 O O . ASN A 1 211 ? 20.219 32.281 3.498 1 92.38 211 ASN A O 1
ATOM 1610 N N . TYR A 1 212 ? 21.344 34.188 3.463 1 92.94 212 TYR A N 1
ATOM 1611 C CA . TYR A 1 212 ? 20.266 34.969 4.062 1 92.94 212 TYR A CA 1
ATOM 1612 C C . TYR A 1 212 ? 19 34.906 3.211 1 92.94 212 TYR A C 1
ATOM 1614 O O . TYR A 1 212 ? 17.891 34.906 3.738 1 92.94 212 TYR A O 1
ATOM 1622 N N . GLU A 1 213 ? 19.156 34.875 1.944 1 91.06 213 GLU A N 1
ATOM 1623 C CA . GLU A 1 213 ? 18.016 34.875 1.025 1 91.06 213 GLU A CA 1
ATOM 1624 C C . GLU A 1 213 ? 17.172 33.625 1.217 1 91.06 213 GLU A C 1
ATOM 1626 O O . GLU A 1 213 ? 15.961 33.656 0.956 1 91.06 213 GLU A O 1
ATOM 1631 N N . THR A 1 214 ? 17.797 32.562 1.743 1 90.94 214 THR A N 1
ATOM 1632 C CA . THR A 1 214 ? 17.094 31.297 1.913 1 90.94 214 THR A CA 1
ATOM 1633 C C . THR A 1 214 ? 16.891 30.984 3.395 1 90.94 214 THR A C 1
ATOM 1635 O O . THR A 1 214 ? 16.938 29.812 3.795 1 90.94 214 THR A O 1
ATOM 1638 N N . ARG A 1 215 ? 16.688 31.969 4.184 1 94.94 215 ARG A N 1
ATOM 1639 C CA . ARG A 1 215 ? 16.609 31.797 5.633 1 94.94 215 ARG A CA 1
ATOM 1640 C C . ARG A 1 215 ? 15.383 30.969 6.023 1 94.94 215 ARG A C 1
ATOM 1642 O O . ARG A 1 215 ? 15.367 30.344 7.082 1 94.94 215 ARG A O 1
ATOM 1649 N N . LEU A 1 216 ? 14.367 30.969 5.176 1 96 216 LEU A N 1
ATOM 1650 C CA . LEU A 1 216 ? 13.25 30.062 5.438 1 96 216 LEU A CA 1
ATOM 1651 C C . LEU A 1 216 ? 13.727 28.625 5.5 1 96 216 LEU A C 1
ATOM 1653 O O . LEU A 1 216 ? 13.344 27.875 6.402 1 96 216 LEU A O 1
ATOM 1657 N N . ASN A 1 217 ? 14.586 28.266 4.57 1 95.25 217 ASN A N 1
ATOM 1658 C CA . ASN A 1 217 ? 15.125 26.906 4.551 1 95.25 217 ASN A CA 1
ATOM 1659 C C . ASN A 1 217 ? 15.93 26.609 5.816 1 95.25 217 ASN A C 1
ATOM 1661 O O . ASN A 1 217 ? 15.898 25.484 6.324 1 95.25 217 ASN A O 1
ATOM 1665 N N . CYS A 1 218 ? 16.641 27.609 6.203 1 96.12 218 CYS A N 1
ATOM 1666 C CA . CYS A 1 218 ? 17.375 27.484 7.461 1 96.12 218 CYS A CA 1
ATOM 1667 C C . CYS A 1 218 ? 16.438 27.188 8.617 1 96.12 218 CYS A C 1
ATOM 1669 O O . CYS A 1 218 ? 16.656 26.234 9.367 1 96.12 218 CYS A O 1
ATOM 1671 N N . ALA A 1 219 ? 15.391 27.953 8.719 1 97.69 219 ALA A N 1
ATOM 1672 C CA . ALA A 1 219 ? 14.43 27.812 9.805 1 97.69 219 ALA A CA 1
ATOM 1673 C C . ALA A 1 219 ? 13.742 26.438 9.75 1 97.69 219 ALA A C 1
ATOM 1675 O O . ALA A 1 219 ? 13.539 25.797 10.773 1 97.69 219 ALA A O 1
ATOM 1676 N N . ILE A 1 220 ? 13.391 25.969 8.555 1 97.56 220 ILE A N 1
ATOM 1677 C CA . ILE A 1 220 ? 12.695 24.688 8.359 1 97.56 220 ILE A CA 1
ATOM 1678 C C . ILE A 1 220 ? 13.578 23.547 8.859 1 97.56 220 ILE A C 1
ATOM 1680 O O . ILE A 1 220 ? 13.133 22.719 9.648 1 97.56 220 ILE A O 1
ATOM 1684 N N . MET A 1 221 ? 14.82 23.531 8.477 1 97.56 221 MET A N 1
ATOM 1685 C CA . MET A 1 221 ? 15.719 22.438 8.836 1 97.56 221 MET A CA 1
ATOM 1686 C C . MET A 1 221 ? 16.062 22.484 10.32 1 97.56 221 MET A C 1
ATOM 1688 O O . MET A 1 221 ? 16.125 21.453 10.977 1 97.56 221 MET A O 1
ATOM 1692 N N . LEU A 1 222 ? 16.297 23.719 10.727 1 97.94 222 LEU A N 1
ATOM 1693 C CA . LEU A 1 222 ? 16.609 23.859 12.148 1 97.94 222 LEU A CA 1
ATOM 1694 C C . LEU A 1 222 ? 15.453 23.359 13.008 1 97.94 222 LEU A C 1
ATOM 1696 O O . LEU A 1 222 ? 15.672 22.672 14.016 1 97.94 222 LEU A O 1
ATOM 1700 N N . PHE A 1 223 ? 14.281 23.672 12.664 1 98.44 223 PHE A N 1
ATOM 1701 C CA . PHE A 1 223 ? 13.125 23.203 13.414 1 98.44 223 PHE A CA 1
ATOM 1702 C C . PHE A 1 223 ? 13.039 21.688 13.398 1 98.44 223 PHE A C 1
ATOM 1704 O O . PHE A 1 223 ? 12.766 21.062 14.43 1 98.44 223 PHE A O 1
ATOM 1711 N N . ASP A 1 224 ? 13.164 21.094 12.219 1 98.56 224 ASP A N 1
ATOM 1712 C CA . ASP A 1 224 ? 13.102 19.641 12.102 1 98.56 224 ASP A CA 1
ATOM 1713 C C . ASP A 1 224 ? 14.102 18.969 13.039 1 98.56 224 ASP A C 1
ATOM 1715 O O . ASP A 1 224 ? 13.75 18.031 13.766 1 98.56 224 ASP A O 1
ATOM 1719 N N . ILE A 1 225 ? 15.297 19.453 13 1 98.5 225 ILE A N 1
ATOM 1720 C CA . ILE A 1 225 ? 16.359 18.906 13.828 1 98.5 225 ILE A CA 1
ATOM 1721 C C . ILE A 1 225 ? 16.047 19.156 15.305 1 98.5 225 ILE A C 1
ATOM 1723 O O . ILE A 1 225 ? 16.219 18.266 16.141 1 98.5 225 ILE A O 1
ATOM 1727 N N . ALA A 1 226 ? 15.602 20.359 15.602 1 98.56 226 ALA A N 1
ATOM 1728 C CA . ALA A 1 226 ? 15.266 20.719 16.984 1 98.56 226 ALA A CA 1
ATOM 1729 C C . ALA A 1 226 ? 14.164 19.812 17.531 1 98.56 226 ALA A C 1
ATOM 1731 O O . ALA A 1 226 ? 14.266 19.312 18.656 1 98.56 226 ALA A O 1
ATOM 1732 N N . ALA A 1 227 ? 13.109 19.594 16.766 1 98.62 227 ALA A N 1
ATOM 1733 C CA . ALA A 1 227 ? 12.016 18.719 17.203 1 98.62 227 ALA A CA 1
ATOM 1734 C C . ALA A 1 227 ? 12.508 17.297 17.453 1 98.62 227 ALA A C 1
ATOM 1736 O O . ALA A 1 227 ? 12.125 16.672 18.438 1 98.62 227 ALA A O 1
ATOM 1737 N N . ALA A 1 228 ? 13.352 16.844 16.562 1 98.5 228 ALA A N 1
ATOM 1738 C CA . ALA A 1 228 ? 13.906 15.492 16.703 1 98.5 228 ALA A CA 1
ATOM 1739 C C . ALA A 1 228 ? 14.758 15.375 17.953 1 98.5 228 ALA A C 1
ATOM 1741 O O . ALA A 1 228 ? 14.586 14.438 18.75 1 98.5 228 ALA A O 1
ATOM 1742 N N . LYS A 1 229 ? 15.633 16.328 18.156 1 98.25 229 LYS A N 1
ATOM 1743 C CA . LYS A 1 229 ? 16.531 16.297 19.312 1 98.25 229 LYS A CA 1
ATOM 1744 C C . LYS A 1 229 ? 15.758 16.5 20.609 1 98.25 229 LYS A C 1
ATOM 1746 O O . LYS A 1 229 ? 16.125 15.945 21.656 1 98.25 229 LYS A O 1
ATOM 1751 N N . ARG A 1 230 ? 14.758 17.344 20.531 1 98.38 230 ARG A N 1
ATOM 1752 C CA . ARG A 1 230 ? 13.891 17.547 21.688 1 98.38 230 ARG A CA 1
ATOM 1753 C C . ARG A 1 230 ? 13.25 16.25 22.141 1 98.38 230 ARG A C 1
ATOM 1755 O O . ARG A 1 230 ? 13.188 15.953 23.344 1 98.38 230 ARG A O 1
ATOM 1762 N N . SER A 1 231 ? 12.82 15.422 21.266 1 98.31 231 SER A N 1
ATOM 1763 C CA . SER A 1 231 ? 12.086 14.195 21.547 1 98.31 231 SER A CA 1
ATOM 1764 C C . SER A 1 231 ? 12.984 13.164 22.234 1 98.31 231 SER A C 1
ATOM 1766 O O . SER A 1 231 ? 12.492 12.25 22.906 1 98.31 231 SER A O 1
ATOM 1768 N N . VAL A 1 232 ? 14.297 13.266 22.062 1 97.75 232 VAL A N 1
ATOM 1769 C CA . VAL A 1 232 ? 15.203 12.289 22.656 1 97.75 232 VAL A CA 1
ATOM 1770 C C . VAL A 1 232 ? 15.961 12.93 23.812 1 97.75 232 VAL A C 1
ATOM 1772 O O . VAL A 1 232 ? 16.922 12.352 24.344 1 97.75 232 VAL A O 1
ATOM 1775 N N . GLY A 1 233 ? 15.664 14.164 24.156 1 97.5 233 GLY A N 1
ATOM 1776 C CA . GLY A 1 233 ? 16.234 14.844 25.312 1 97.5 233 GLY A CA 1
ATOM 1777 C C . GLY A 1 233 ? 17.625 15.391 25.062 1 97.5 233 GLY A C 1
ATOM 1778 O O . GLY A 1 233 ? 18.422 15.523 26 1 97.5 233 GLY A O 1
ATOM 1779 N N . LYS A 1 234 ? 17.922 15.695 23.812 1 97.25 234 LYS A N 1
ATOM 1780 C CA . LYS A 1 234 ? 19.281 16.109 23.484 1 97.25 234 LYS A CA 1
ATOM 1781 C C . LYS A 1 234 ? 19.281 17.5 22.859 1 97.25 234 LYS A C 1
ATOM 1783 O O . LYS A 1 234 ? 20.234 17.859 22.156 1 97.25 234 LYS A O 1
ATOM 1788 N N . LEU A 1 235 ? 18.25 18.25 23 1 98.06 235 LEU A N 1
ATOM 1789 C CA . LEU A 1 235 ? 18.188 19.594 22.438 1 98.06 235 LEU A CA 1
ATOM 1790 C C . LEU A 1 235 ? 18.984 20.578 23.281 1 98.06 235 LEU A C 1
ATOM 1792 O O . LEU A 1 235 ? 18.719 20.75 24.484 1 98.06 235 LEU A O 1
ATOM 1796 N N . PRO A 1 236 ? 20 21.219 22.656 1 98.06 236 PRO A N 1
ATOM 1797 C CA . PRO A 1 236 ? 20.75 22.219 23.422 1 98.06 236 PRO A CA 1
ATOM 1798 C C . PRO A 1 236 ? 19.859 23.312 24 1 98.06 236 PRO A C 1
ATOM 1800 O O . PRO A 1 236 ? 18.891 23.719 23.359 1 98.06 236 PRO A O 1
ATOM 1803 N N . ALA A 1 237 ? 20.266 23.875 25.109 1 97.94 237 ALA A N 1
ATOM 1804 C CA . ALA A 1 237 ? 19.453 24.812 25.875 1 97.94 237 ALA A CA 1
ATOM 1805 C C . ALA A 1 237 ? 19.156 26.062 25.047 1 97.94 237 ALA A C 1
ATOM 1807 O O . ALA A 1 237 ? 18.031 26.578 25.109 1 97.94 237 ALA A O 1
ATOM 1808 N N . ALA A 1 238 ? 20.156 26.516 24.344 1 97.81 238 ALA A N 1
ATOM 1809 C CA . ALA A 1 238 ? 19.984 27.734 23.562 1 97.81 238 ALA A CA 1
ATOM 1810 C C . ALA A 1 238 ? 18.906 27.562 22.5 1 97.81 238 ALA A C 1
ATOM 1812 O O . ALA A 1 238 ? 18.109 28.469 22.25 1 97.81 238 ALA A O 1
ATOM 1813 N N . VAL A 1 239 ? 18.891 26.406 21.859 1 98.44 239 VAL A N 1
ATOM 1814 C CA . VAL A 1 239 ? 17.906 26.141 20.828 1 98.44 239 VAL A CA 1
ATOM 1815 C C . VAL A 1 239 ? 16.547 25.891 21.469 1 98.44 239 VAL A C 1
ATOM 1817 O O . VAL A 1 239 ? 15.516 26.328 20.953 1 98.44 239 VAL A O 1
ATOM 1820 N N . ALA A 1 240 ? 16.516 25.156 22.578 1 98.44 240 ALA A N 1
ATOM 1821 C CA . ALA A 1 240 ? 15.281 24.859 23.297 1 98.44 240 ALA A CA 1
ATOM 1822 C C . ALA A 1 240 ? 14.547 26.141 23.688 1 98.44 240 ALA A C 1
ATOM 1824 O O . ALA A 1 240 ? 13.312 26.188 23.641 1 98.44 240 ALA A O 1
ATOM 1825 N N . ALA A 1 241 ? 15.32 27.141 24.031 1 98.19 241 ALA A N 1
ATOM 1826 C CA . ALA A 1 241 ? 14.75 28.406 24.469 1 98.19 241 ALA A CA 1
ATOM 1827 C C . ALA A 1 241 ? 13.992 29.094 23.328 1 98.19 241 ALA A C 1
ATOM 1829 O O . ALA A 1 241 ? 13.125 29.938 23.578 1 98.19 241 ALA A O 1
ATOM 1830 N N . ARG A 1 242 ? 14.312 28.703 22.094 1 98.19 242 ARG A N 1
ATOM 1831 C CA . ARG A 1 242 ? 13.711 29.344 20.938 1 98.19 242 ARG A CA 1
ATOM 1832 C C . ARG A 1 242 ? 12.828 28.375 20.156 1 98.19 242 ARG A C 1
ATOM 1834 O O . ARG A 1 242 ? 12.453 28.641 19.016 1 98.19 242 ARG A O 1
ATOM 1841 N N . TYR A 1 243 ? 12.508 27.234 20.734 1 98.44 243 TYR A N 1
ATOM 1842 C CA . TYR A 1 243 ? 11.766 26.188 20.031 1 98.44 243 TYR A CA 1
ATOM 1843 C C . TYR A 1 243 ? 10.398 26.703 19.578 1 98.44 243 TYR A C 1
ATOM 1845 O O . TYR A 1 243 ? 9.992 26.469 18.438 1 98.44 243 TYR A O 1
ATOM 1853 N N . ASP A 1 244 ? 9.695 27.391 20.453 1 98.25 244 ASP A N 1
ATOM 1854 C CA . ASP A 1 244 ? 8.352 27.859 20.141 1 98.25 244 ASP A CA 1
ATOM 1855 C C . ASP A 1 244 ? 8.391 28.891 19 1 98.25 244 ASP A C 1
ATOM 1857 O O . ASP A 1 244 ? 7.465 28.969 18.188 1 98.25 244 ASP A O 1
ATOM 1861 N N . ASP A 1 245 ? 9.461 29.703 18.953 1 98.44 245 ASP A N 1
ATOM 1862 C CA . ASP A 1 245 ? 9.633 30.656 17.844 1 98.44 245 ASP A CA 1
ATOM 1863 C C . ASP A 1 245 ? 9.805 29.922 16.516 1 98.44 245 ASP A C 1
ATOM 1865 O O . ASP A 1 245 ? 9.18 30.281 15.523 1 98.44 245 ASP A O 1
ATOM 1869 N N . LEU A 1 246 ? 10.664 28.906 16.547 1 98.62 246 LEU A N 1
ATOM 1870 C CA . LEU A 1 246 ? 10.875 28.109 15.352 1 98.62 246 LEU A CA 1
ATOM 1871 C C . LEU A 1 246 ? 9.578 27.422 14.922 1 98.62 246 LEU A C 1
ATOM 1873 O O . LEU A 1 246 ? 9.234 27.422 13.734 1 98.62 246 LEU A O 1
ATOM 1877 N N . HIS A 1 247 ? 8.867 26.891 15.898 1 98.75 247 HIS A N 1
ATOM 1878 C CA . HIS A 1 247 ? 7.594 26.234 15.641 1 98.75 247 HIS A CA 1
ATOM 1879 C C . HIS A 1 247 ? 6.602 27.188 14.992 1 98.75 247 HIS A C 1
ATOM 1881 O O . HIS A 1 247 ? 5.891 26.828 14.055 1 98.75 247 HIS A O 1
ATOM 1887 N N . ALA A 1 248 ? 6.523 28.406 15.461 1 98.5 248 ALA A N 1
ATOM 1888 C CA . ALA A 1 248 ? 5.617 29.422 14.93 1 98.5 248 ALA A CA 1
ATOM 1889 C C . ALA A 1 248 ? 5.953 29.75 13.477 1 98.5 248 ALA A C 1
ATOM 1891 O O . ALA A 1 248 ? 5.059 30 12.664 1 98.5 248 ALA A O 1
ATOM 1892 N N . ILE A 1 249 ? 7.238 29.812 13.164 1 98.56 249 ILE A N 1
ATOM 1893 C CA . ILE A 1 249 ? 7.684 30.094 11.805 1 98.56 249 ILE A CA 1
ATOM 1894 C C . ILE A 1 249 ? 7.195 29 10.859 1 98.56 249 ILE A C 1
ATOM 1896 O O . ILE A 1 249 ? 6.633 29.297 9.805 1 98.56 249 ILE A O 1
ATOM 1900 N N . ILE A 1 250 ? 7.359 27.719 11.258 1 98.62 250 ILE A N 1
ATOM 1901 C CA . ILE A 1 250 ? 6.949 26.609 10.406 1 98.62 250 ILE A CA 1
ATOM 1902 C C . ILE A 1 250 ? 5.426 26.562 10.312 1 98.62 250 ILE A C 1
ATOM 1904 O O . ILE A 1 250 ? 4.867 26.25 9.258 1 98.62 250 ILE A O 1
ATOM 1908 N N . ALA A 1 251 ? 4.734 26.891 11.406 1 98.69 251 ALA A N 1
ATOM 1909 C CA . ALA A 1 251 ? 3.275 26.969 11.375 1 98.69 251 ALA A CA 1
ATOM 1910 C C . ALA A 1 251 ? 2.803 28 10.352 1 98.69 251 ALA A C 1
ATOM 1912 O O . ALA A 1 251 ? 1.803 27.781 9.664 1 98.69 251 ALA A O 1
ATOM 1913 N N . GLU A 1 252 ? 3.48 29.125 10.273 1 98.44 252 GLU A N 1
ATOM 1914 C CA . GLU A 1 252 ? 3.117 30.125 9.289 1 98.44 252 GLU A CA 1
ATOM 1915 C C . GLU A 1 252 ? 3.324 29.609 7.867 1 98.44 252 GLU A C 1
ATOM 1917 O O . GLU A 1 252 ? 2.504 29.859 6.98 1 98.44 252 GLU A O 1
ATOM 1922 N N . TRP A 1 253 ? 4.434 28.984 7.68 1 98.31 253 TRP A N 1
ATOM 1923 C CA . TRP A 1 253 ? 4.699 28.359 6.383 1 98.31 253 TRP A CA 1
ATOM 1924 C C . TRP A 1 253 ? 3.57 27.422 5.988 1 98.31 253 TRP A C 1
ATOM 1926 O O . TRP A 1 253 ? 3.047 27.5 4.875 1 98.31 253 TRP A O 1
ATOM 1936 N N . PHE A 1 254 ? 3.088 26.594 6.934 1 98.31 254 PHE A N 1
ATOM 1937 C CA . PHE A 1 254 ? 2.035 25.625 6.691 1 98.31 254 PHE A CA 1
ATOM 1938 C C . PHE A 1 254 ? 0.672 26.297 6.605 1 98.31 254 PHE A C 1
ATOM 1940 O O . PHE A 1 254 ? -0.215 25.828 5.891 1 98.31 254 PHE A O 1
ATOM 1947 N N . ARG A 1 255 ? 0.515 27.438 7.281 1 97.62 255 ARG A N 1
ATOM 1948 C CA . ARG A 1 255 ? -0.733 28.188 7.176 1 97.62 255 ARG A CA 1
ATOM 1949 C C . ARG A 1 255 ? -1.009 28.594 5.734 1 97.62 255 ARG A C 1
ATOM 1951 O O . ARG A 1 255 ? -2.162 28.609 5.297 1 97.62 255 ARG A O 1
ATOM 1958 N N . GLY A 1 256 ? 0.039 28.922 5.059 1 96.12 256 GLY A N 1
ATOM 1959 C CA . GLY A 1 256 ? -0.096 29.281 3.658 1 96.12 256 GLY A CA 1
ATOM 1960 C C . GLY A 1 256 ? -0.54 28.125 2.781 1 96.12 256 GLY A C 1
ATOM 1961 O O . GLY A 1 256 ? -1.111 28.344 1.71 1 96.12 256 GLY A O 1
ATOM 1962 N N . MET A 1 257 ? -0.4 26.953 3.248 1 97.38 257 MET A N 1
ATOM 1963 C CA . MET A 1 257 ? -0.708 25.781 2.447 1 97.38 257 MET A CA 1
ATOM 1964 C C . MET A 1 257 ? -2.045 25.172 2.863 1 97.38 257 MET A C 1
ATOM 1966 O O . MET A 1 257 ? -2.828 24.734 2.014 1 97.38 257 MET A O 1
ATOM 1970 N N . TRP A 1 258 ? -2.385 25.266 4.176 1 97.69 258 TRP A N 1
ATOM 1971 C CA . TRP A 1 258 ? -3.422 24.344 4.629 1 97.69 258 TRP A CA 1
ATOM 1972 C C . TRP A 1 258 ? -4.629 25.094 5.168 1 97.69 258 TRP A C 1
ATOM 1974 O O . TRP A 1 258 ? -5.742 24.562 5.195 1 97.69 258 TRP A O 1
ATOM 1984 N N . HIS A 1 259 ? -4.477 26.297 5.625 1 97.5 259 HIS A N 1
ATOM 1985 C CA . HIS A 1 259 ? -5.59 27 6.254 1 97.5 259 HIS A CA 1
ATOM 1986 C C . HIS A 1 259 ? -6.66 27.359 5.23 1 97.5 259 HIS A C 1
ATOM 1988 O O . HIS A 1 259 ? -6.363 28 4.223 1 97.5 259 HIS A O 1
ATOM 1994 N N . TYR A 1 260 ? -7.859 26.969 5.516 1 98 260 TYR A N 1
ATOM 1995 C CA . TYR A 1 260 ? -9 27.359 4.695 1 98 260 TYR A CA 1
ATOM 1996 C C . TYR A 1 260 ? -9.594 28.672 5.18 1 98 260 TYR A C 1
ATOM 1998 O O . TYR A 1 260 ? -10.086 28.75 6.309 1 98 260 TYR A O 1
ATOM 2006 N N . ASP A 1 261 ? -9.562 29.656 4.387 1 96.56 261 ASP A N 1
ATOM 2007 C CA . ASP A 1 261 ? -10.133 30.984 4.645 1 96.56 261 ASP A CA 1
ATOM 2008 C C . ASP A 1 261 ? -11.273 31.281 3.68 1 96.56 261 ASP A C 1
ATOM 2010 O O . ASP A 1 261 ? -11.047 31.562 2.502 1 96.56 261 ASP A O 1
ATOM 2014 N N . ALA A 1 262 ? -12.469 31.359 4.191 1 95.81 262 ALA A N 1
ATOM 2015 C CA . ALA A 1 262 ? -13.664 31.531 3.371 1 95.81 262 ALA A CA 1
ATOM 2016 C C . ALA A 1 262 ? -13.734 32.938 2.768 1 95.81 262 ALA A C 1
ATOM 2018 O O . ALA A 1 262 ? -14.516 33.188 1.851 1 95.81 262 ALA A O 1
ATOM 2019 N N . SER A 1 263 ? -12.938 33.812 3.252 1 96.62 263 SER A N 1
ATOM 2020 C CA . SER A 1 263 ? -12.922 35.156 2.707 1 96.62 263 SER A CA 1
ATOM 2021 C C . SER A 1 263 ? -11.992 35.25 1.499 1 96.62 263 SER A C 1
ATOM 2023 O O . SER A 1 263 ? -12.008 36.25 0.781 1 96.62 263 SER A O 1
ATOM 2025 N N . ASN A 1 264 ? -11.156 34.281 1.282 1 96.56 264 ASN A N 1
ATOM 2026 C CA . ASN A 1 264 ? -10.266 34.219 0.128 1 96.56 264 ASN A CA 1
ATOM 2027 C C . ASN A 1 264 ? -10.93 33.531 -1.051 1 96.56 264 ASN A C 1
ATOM 2029 O O . ASN A 1 264 ? -11.141 32.312 -1.011 1 96.56 264 ASN A O 1
ATOM 2033 N N . PRO A 1 265 ? -11.18 34.25 -2.113 1 97.38 265 PRO A N 1
ATOM 2034 C CA . PRO A 1 265 ? -11.922 33.656 -3.234 1 97.38 265 PRO A CA 1
ATOM 2035 C C . PRO A 1 265 ? -11.211 32.438 -3.84 1 97.38 265 PRO A C 1
ATOM 2037 O O . PRO A 1 265 ? -11.867 31.5 -4.266 1 97.38 265 PRO A O 1
ATOM 2040 N N . PHE A 1 266 ? -9.938 32.469 -3.914 1 97.25 266 PHE A N 1
ATOM 2041 C CA . PHE A 1 266 ? -9.188 31.328 -4.469 1 97.25 266 PHE A CA 1
ATOM 2042 C C . PHE A 1 266 ? -9.406 30.078 -3.631 1 97.25 266 PHE A C 1
ATOM 2044 O O . PHE A 1 266 ? -9.625 29 -4.172 1 97.25 266 PHE A O 1
ATOM 2051 N N . LEU A 1 267 ? -9.344 30.266 -2.342 1 97.44 267 LEU A N 1
ATOM 2052 C CA . LEU A 1 267 ? -9.523 29.125 -1.45 1 97.44 267 LEU A CA 1
ATOM 2053 C C . LEU A 1 267 ? -10.945 28.594 -1.521 1 97.44 267 LEU A C 1
ATOM 2055 O O . LEU A 1 267 ? -11.164 27.375 -1.429 1 97.44 267 LEU A O 1
ATOM 2059 N N . VAL A 1 268 ? -11.891 29.516 -1.686 1 98.19 268 VAL A N 1
ATOM 2060 C CA . VAL A 1 268 ? -13.281 29.094 -1.839 1 98.19 268 VAL A CA 1
ATOM 2061 C C . VAL A 1 268 ? -13.445 28.312 -3.133 1 98.19 268 VAL A C 1
ATOM 2063 O O . VAL A 1 268 ? -14.148 27.297 -3.164 1 98.19 268 VAL A O 1
ATOM 2066 N N . GLN A 1 269 ? -12.773 28.734 -4.152 1 98.25 269 GLN A N 1
ATOM 2067 C CA . GLN A 1 269 ? -12.836 28.062 -5.441 1 98.25 269 GLN A CA 1
ATOM 2068 C C . GLN A 1 269 ? -12.164 26.688 -5.367 1 98.25 269 GLN A C 1
ATOM 2070 O O . GLN A 1 269 ? -12.68 25.703 -5.902 1 98.25 269 GLN A O 1
ATOM 2075 N N . GLN A 1 270 ? -11.055 26.516 -4.676 1 97.5 270 GLN A N 1
ATOM 2076 C CA . GLN A 1 270 ? -10.289 25.266 -4.602 1 97.5 270 GLN A CA 1
ATOM 2077 C C . GLN A 1 270 ? -10.875 24.328 -3.562 1 97.5 270 GLN A C 1
ATOM 2079 O O . GLN A 1 270 ? -10.875 23.109 -3.756 1 97.5 270 GLN A O 1
ATOM 2084 N N . GLY A 1 271 ? -11.375 24.969 -2.441 1 98 271 GLY A N 1
ATOM 2085 C CA . GLY A 1 271 ? -11.867 24.203 -1.314 1 98 271 GLY A CA 1
ATOM 2086 C C . GLY A 1 271 ? -10.789 23.875 -0.295 1 98 271 GLY A C 1
ATOM 2087 O O . GLY A 1 271 ? -9.602 24.078 -0.555 1 98 271 GLY A O 1
ATOM 2088 N N . GLY A 1 272 ? -11.242 23.391 0.884 1 98.31 272 GLY A N 1
ATOM 2089 C CA . GLY A 1 272 ? -10.289 22.984 1.906 1 98.31 272 GLY A CA 1
ATOM 2090 C C . GLY A 1 272 ? -9.461 21.781 1.495 1 98.31 272 GLY A C 1
ATOM 2091 O O . GLY A 1 272 ? -9.984 20.828 0.918 1 98.31 272 GLY A O 1
ATOM 2092 N N . ARG A 1 273 ? -8.234 21.781 1.828 1 98.5 273 ARG A N 1
ATOM 2093 C CA . ARG A 1 273 ? -7.297 20.797 1.308 1 98.5 273 ARG A CA 1
ATOM 2094 C C . ARG A 1 273 ? -7.297 19.531 2.17 1 98.5 273 ARG A C 1
ATOM 2096 O O . ARG A 1 273 ? -6.617 18.547 1.85 1 98.5 273 ARG A O 1
ATOM 2103 N N . GLY A 1 274 ? -8.062 19.531 3.234 1 98.75 274 GLY A N 1
ATOM 2104 C CA . GLY A 1 274 ? -8.344 18.328 4.012 1 98.75 274 GLY A CA 1
ATOM 2105 C C . GLY A 1 274 ? -9.57 17.578 3.523 1 98.75 274 GLY A C 1
ATOM 2106 O O . GLY A 1 274 ? -9.953 16.562 4.105 1 98.75 274 GLY A O 1
ATOM 2107 N N . GLN A 1 275 ? -10.164 18.031 2.414 1 98.56 275 GLN A N 1
ATOM 2108 C CA . GLN A 1 275 ? -11.43 17.5 1.906 1 98.56 275 GLN A CA 1
ATOM 2109 C C . GLN A 1 275 ? -11.305 16 1.577 1 98.56 275 GLN A C 1
ATOM 2111 O O . GLN A 1 275 ? -12.203 15.219 1.89 1 98.56 275 GLN A O 1
ATOM 2116 N N . PRO A 1 276 ? -10.18 15.547 0.948 1 98.44 276 PRO A N 1
ATOM 2117 C CA . PRO A 1 276 ? -10.133 14.117 0.656 1 98.44 276 PRO A CA 1
ATOM 2118 C C . PRO A 1 276 ? -10.344 13.25 1.899 1 98.44 276 PRO A C 1
ATOM 2120 O O . PRO A 1 276 ? -11.086 12.266 1.855 1 98.44 276 PRO A O 1
ATOM 2123 N N . PHE A 1 277 ? -9.789 13.594 2.99 1 98.81 277 PHE A N 1
ATOM 2124 C CA . PHE A 1 277 ? -9.938 12.82 4.215 1 98.81 277 PHE A CA 1
ATOM 2125 C C . PHE A 1 277 ? -11.328 13.008 4.809 1 98.81 277 PHE A C 1
ATOM 2127 O O . PHE A 1 277 ? -11.961 12.039 5.23 1 98.81 277 PHE A O 1
ATOM 2134 N N . LEU A 1 278 ? -11.773 14.219 4.855 1 98.88 278 LEU A N 1
ATOM 2135 C CA . LEU A 1 278 ? -13.062 14.5 5.484 1 98.88 278 LEU A CA 1
ATOM 2136 C C . LEU A 1 278 ? -14.203 13.852 4.707 1 98.88 278 LEU A C 1
ATOM 2138 O O . LEU A 1 278 ? -15.188 13.406 5.297 1 98.88 278 LEU A O 1
ATOM 2142 N N . GLN A 1 279 ? -14.078 13.836 3.428 1 98.5 279 GLN A N 1
ATOM 2143 C CA . GLN A 1 279 ? -15.07 13.125 2.633 1 98.5 279 GLN A CA 1
ATOM 2144 C C . GLN A 1 279 ? -15.039 11.625 2.926 1 98.5 279 GLN A C 1
ATOM 2146 O O . GLN A 1 279 ? -16.078 10.969 2.961 1 98.5 279 GLN A O 1
ATOM 2151 N N . GLN A 1 280 ? -13.828 11.133 3.064 1 98.56 280 GLN A N 1
ATOM 2152 C CA . GLN A 1 280 ? -13.703 9.727 3.434 1 98.56 280 GLN A CA 1
ATOM 2153 C C . GLN A 1 280 ? -14.352 9.453 4.785 1 98.56 280 GLN A C 1
ATOM 2155 O O . GLN A 1 280 ? -15.016 8.43 4.965 1 98.56 280 GLN A O 1
ATOM 2160 N N . VAL A 1 281 ? -14.18 10.312 5.68 1 98.5 281 VAL A N 1
ATOM 2161 C CA . VAL A 1 281 ? -14.75 10.211 7.016 1 98.5 281 VAL A CA 1
ATOM 2162 C C . VAL A 1 281 ? -16.281 10.141 6.922 1 98.5 281 VAL A C 1
ATOM 2164 O O . VAL A 1 281 ? -16.906 9.305 7.562 1 98.5 281 VAL A O 1
ATOM 2167 N N . LEU A 1 282 ? -16.875 10.992 6.156 1 98.75 282 LEU A N 1
ATOM 2168 C CA . LEU A 1 282 ? -18.328 11 5.965 1 98.75 282 LEU A CA 1
ATOM 2169 C C . LEU A 1 282 ? -18.797 9.703 5.312 1 98.75 282 LEU A C 1
ATOM 2171 O O . LEU A 1 282 ? -19.797 9.125 5.727 1 98.75 282 LEU A O 1
ATOM 2175 N N . THR A 1 283 ? -18.031 9.281 4.324 1 98.62 283 THR A N 1
ATOM 2176 C CA . THR A 1 283 ? -18.375 8.031 3.648 1 98.62 283 THR A CA 1
ATOM 2177 C C . THR A 1 283 ? -18.344 6.859 4.625 1 98.62 283 THR A C 1
ATOM 2179 O O . THR A 1 283 ? -19.25 6.012 4.613 1 98.62 283 THR A O 1
ATOM 2182 N N . ASN A 1 284 ? -17.344 6.832 5.488 1 98.62 284 ASN A N 1
ATOM 2183 C CA . ASN A 1 284 ? -17.234 5.777 6.492 1 98.62 284 ASN A CA 1
ATOM 2184 C C . ASN A 1 284 ? -18.469 5.758 7.402 1 98.62 284 ASN A C 1
ATOM 2186 O O . ASN A 1 284 ? -19.016 4.691 7.688 1 98.62 284 ASN A O 1
ATOM 2190 N N . MET A 1 285 ? -18.891 6.895 7.848 1 98.69 285 MET A N 1
ATOM 2191 C CA . MET A 1 285 ? -20.047 6.988 8.742 1 98.69 285 MET A CA 1
ATOM 2192 C C . MET A 1 285 ? -21.328 6.559 8.031 1 98.69 285 MET A C 1
ATOM 2194 O O . MET A 1 285 ? -22.125 5.801 8.578 1 98.69 285 MET A O 1
ATOM 2198 N N . ASP A 1 286 ? -21.453 7.043 6.797 1 98.5 286 ASP A N 1
ATOM 2199 C CA . ASP A 1 286 ? -22.641 6.684 6.023 1 98.5 286 ASP A CA 1
ATOM 2200 C C . ASP A 1 286 ? -22.703 5.176 5.797 1 98.5 286 ASP A C 1
ATOM 2202 O O . ASP A 1 286 ? -23.781 4.57 5.938 1 98.5 286 ASP A O 1
ATOM 2206 N N . ASP A 1 287 ? -21.609 4.609 5.445 1 98.19 287 ASP A N 1
ATOM 2207 C CA . ASP A 1 287 ? -21.578 3.17 5.215 1 98.19 287 ASP A CA 1
ATOM 2208 C C . ASP A 1 287 ? -21.875 2.398 6.496 1 98.19 287 ASP A C 1
ATOM 2210 O O . ASP A 1 287 ? -22.562 1.369 6.461 1 98.19 287 ASP A O 1
ATOM 2214 N N . PHE A 1 288 ? -21.344 2.877 7.621 1 98.06 288 PHE A N 1
ATOM 2215 C CA . PHE A 1 288 ? -21.609 2.23 8.898 1 98.06 288 PHE A CA 1
ATOM 2216 C C . PHE A 1 288 ? -23.094 2.318 9.258 1 98.06 288 PHE A C 1
ATOM 2218 O O . PHE A 1 288 ? -23.719 1.313 9.609 1 98.06 288 PHE A O 1
ATOM 2225 N N . ILE A 1 289 ? -23.656 3.469 9.148 1 98.06 289 ILE A N 1
ATOM 2226 C CA . ILE A 1 289 ? -25.062 3.715 9.484 1 98.06 289 ILE A CA 1
ATOM 2227 C C . ILE A 1 289 ? -25.969 2.861 8.602 1 98.06 289 ILE A C 1
ATOM 2229 O O . ILE A 1 289 ? -26.969 2.312 9.07 1 98.06 289 ILE A O 1
ATOM 2233 N N . ALA A 1 290 ? -25.609 2.723 7.359 1 97.44 290 ALA A N 1
ATOM 2234 C CA . ALA A 1 290 ? -26.391 1.965 6.398 1 97.44 290 ALA A CA 1
ATOM 2235 C C . ALA A 1 290 ? -26.094 0.473 6.488 1 97.44 290 ALA A C 1
ATOM 2237 O O . ALA A 1 290 ? -26.594 -0.32 5.688 1 97.44 290 ALA A O 1
ATOM 2238 N N . ALA A 1 291 ? -25.172 0.005 7.316 1 95.25 291 ALA A N 1
ATOM 2239 C CA . ALA A 1 291 ? -24.797 -1.389 7.543 1 95.25 291 ALA A CA 1
ATOM 2240 C C . ALA A 1 291 ? -24.078 -1.966 6.332 1 95.25 291 ALA A C 1
ATOM 2242 O O . ALA A 1 291 ? -24.156 -3.168 6.066 1 95.25 291 ALA A O 1
ATOM 2243 N N . ARG A 1 292 ? -23.469 -1.042 5.57 1 94.62 292 ARG A N 1
ATOM 2244 C CA . ARG A 1 292 ? -22.625 -1.482 4.461 1 94.62 292 ARG A CA 1
ATOM 2245 C C . ARG A 1 292 ? -21.203 -1.788 4.938 1 94.62 292 ARG A C 1
ATOM 2247 O O . ARG A 1 292 ? -20.438 -2.436 4.227 1 94.62 292 ARG A O 1
ATOM 2254 N N . SER A 1 293 ? -20.859 -1.234 6.086 1 93.19 293 SER A N 1
ATOM 2255 C CA . SER A 1 293 ? -19.594 -1.498 6.773 1 93.19 293 SER A CA 1
ATOM 2256 C C . SER A 1 293 ? -19.812 -1.776 8.258 1 93.19 293 SER A C 1
ATOM 2258 O O . SER A 1 293 ? -20.703 -1.188 8.875 1 93.19 293 SER A O 1
ATOM 2260 N N . THR A 1 294 ? -19.016 -2.684 8.75 1 91.75 294 THR A N 1
ATOM 2261 C CA . THR A 1 294 ? -19.172 -3.037 10.156 1 91.75 294 THR A CA 1
ATOM 2262 C C . THR A 1 294 ? -17.969 -2.584 10.969 1 91.75 294 THR A C 1
ATOM 2264 O O . THR A 1 294 ? -17.859 -2.902 12.156 1 91.75 294 THR A O 1
ATOM 2267 N N . TYR A 1 295 ? -17.078 -1.874 10.312 1 96.56 295 TYR A N 1
ATOM 2268 C CA . TYR A 1 295 ? -15.875 -1.46 11.023 1 96.56 295 TYR A CA 1
ATOM 2269 C C . TYR A 1 295 ? -16.203 -0.492 12.148 1 96.56 295 TYR A C 1
ATOM 2271 O O . TYR A 1 295 ? -16.781 0.569 11.914 1 96.56 295 TYR A O 1
ATOM 2279 N N . LYS A 1 296 ? -15.797 -0.801 13.336 1 97.5 296 LYS A N 1
ATOM 2280 C CA . LYS A 1 296 ? -15.984 0.061 14.5 1 97.5 296 LYS A CA 1
ATOM 2281 C C . LYS A 1 296 ? -14.867 1.101 14.602 1 97.5 296 LYS A C 1
ATOM 2283 O O . LYS A 1 296 ? -15.062 2.172 15.18 1 97.5 296 LYS A O 1
ATOM 2288 N N . VAL A 1 297 ? -13.695 0.722 14.031 1 98.38 297 VAL A N 1
ATOM 2289 C CA . VAL A 1 297 ? -12.547 1.613 14.094 1 98.38 297 VAL A CA 1
ATOM 2290 C C . VAL A 1 297 ? -11.961 1.806 12.695 1 98.38 297 VAL A C 1
ATOM 2292 O O . VAL A 1 297 ? -11.609 0.834 12.023 1 98.38 297 VAL A O 1
ATOM 2295 N N . MET A 1 298 ? -11.953 2.996 12.242 1 98.69 298 MET A N 1
ATOM 2296 C CA . MET A 1 298 ? -11.195 3.396 11.062 1 98.69 298 MET A CA 1
ATOM 2297 C C . MET A 1 298 ? -9.883 4.059 11.461 1 98.69 298 MET A C 1
ATOM 2299 O O . MET A 1 298 ? -9.883 5.094 12.125 1 98.69 298 MET A O 1
ATOM 2303 N N . HIS A 1 299 ? -8.773 3.469 11.039 1 98.81 299 HIS A N 1
ATOM 2304 C CA . HIS A 1 299 ? -7.457 3.861 11.523 1 98.81 299 HIS A CA 1
ATOM 2305 C C . HIS A 1 299 ? -6.574 4.352 10.383 1 98.81 299 HIS A C 1
ATOM 2307 O O . HIS A 1 299 ? -6.367 3.633 9.406 1 98.81 299 HIS A O 1
ATOM 2313 N N . TYR A 1 300 ? -6.055 5.59 10.539 1 98.94 300 TYR A N 1
ATOM 2314 C CA . TYR A 1 300 ? -5.188 6.195 9.539 1 98.94 300 TYR A CA 1
ATOM 2315 C C . TYR A 1 300 ? -3.891 6.695 10.164 1 98.94 300 TYR A C 1
ATOM 2317 O O . TYR A 1 300 ? -3.916 7.43 11.156 1 98.94 300 TYR A O 1
ATOM 2325 N N . SER A 1 301 ? -2.758 6.305 9.57 1 98.94 301 SER A N 1
ATOM 2326 C CA . SER A 1 301 ? -1.438 6.758 10 1 98.94 301 SER A CA 1
ATOM 2327 C C . SER A 1 301 ? -0.794 7.652 8.945 1 98.94 301 SER A C 1
ATOM 2329 O O . SER A 1 301 ? -0.679 7.262 7.781 1 98.94 301 SER A O 1
ATOM 2331 N N . GLY A 1 302 ? -0.441 8.867 9.344 1 98.81 302 GLY A N 1
ATOM 2332 C CA . GLY A 1 302 ? 0.092 9.812 8.375 1 98.81 302 GLY A CA 1
ATOM 2333 C C . GLY A 1 302 ? 1.128 10.75 8.961 1 98.81 302 GLY A C 1
ATOM 2334 O O . GLY A 1 302 ? 1.988 10.32 9.734 1 98.81 302 GLY A O 1
ATOM 2335 N N . HIS A 1 303 ? 1.105 11.953 8.516 1 98.75 303 HIS A N 1
ATOM 2336 C CA . HIS A 1 303 ? 2.123 12.961 8.781 1 98.75 303 HIS A CA 1
ATOM 2337 C C . HIS A 1 303 ? 1.51 14.219 9.383 1 98.75 303 HIS A C 1
ATOM 2339 O O . HIS A 1 303 ? 0.3 14.273 9.609 1 98.75 303 HIS A O 1
ATOM 2345 N N . ASP A 1 304 ? 2.393 15.156 9.75 1 98.69 304 ASP A N 1
ATOM 2346 C CA . ASP A 1 304 ? 1.919 16.469 10.172 1 98.69 304 ASP A CA 1
ATOM 2347 C C . ASP A 1 304 ? 1.071 17.125 9.078 1 98.69 304 ASP A C 1
ATOM 2349 O O . ASP A 1 304 ? 0.02 17.703 9.367 1 98.69 304 ASP A O 1
ATOM 2353 N N . ILE A 1 305 ? 1.426 16.922 7.859 1 98.69 305 ILE A N 1
ATOM 2354 C CA . ILE A 1 305 ? 0.743 17.578 6.742 1 98.69 305 ILE A CA 1
ATOM 2355 C C . ILE A 1 305 ? -0.637 16.938 6.555 1 98.69 305 ILE A C 1
ATOM 2357 O O . ILE A 1 305 ? -1.561 17.594 6.066 1 98.69 305 ILE A O 1
ATOM 2361 N N . SER A 1 306 ? -0.809 15.602 6.918 1 98.81 306 SER A N 1
ATOM 2362 C CA . SER A 1 306 ? -2.125 14.969 6.898 1 98.81 306 SER A CA 1
ATOM 2363 C C . SER A 1 306 ? -3.096 15.688 7.836 1 98.81 306 SER A C 1
ATOM 2365 O O . SER A 1 306 ? -4.207 16.031 7.434 1 98.81 306 SER A O 1
ATOM 2367 N N . LEU A 1 307 ? -2.592 15.93 9.016 1 98.94 307 LEU A N 1
ATOM 2368 C CA . LEU A 1 307 ? -3.406 16.547 10.055 1 98.94 307 LEU A CA 1
ATOM 2369 C C . LEU A 1 307 ? -3.625 18.031 9.773 1 98.94 307 LEU A C 1
ATOM 2371 O O . LEU A 1 307 ? -4.738 18.531 9.922 1 98.94 307 LEU A O 1
ATOM 2375 N N . ALA A 1 308 ? -2.547 18.734 9.375 1 98.88 308 ALA A N 1
ATOM 2376 C CA . ALA A 1 308 ? -2.637 20.172 9.141 1 98.88 308 ALA A CA 1
ATOM 2377 C C . ALA A 1 308 ? -3.721 20.5 8.117 1 98.88 308 ALA A C 1
ATOM 2379 O O . ALA A 1 308 ? -4.492 21.438 8.289 1 98.88 308 ALA A O 1
ATOM 2380 N N . ALA A 1 309 ? -3.783 19.719 7.074 1 98.81 309 ALA A N 1
ATOM 2381 C CA . ALA A 1 309 ? -4.793 19.922 6.043 1 98.81 309 ALA A CA 1
ATOM 2382 C C . ALA A 1 309 ? -6.199 19.766 6.609 1 98.81 309 ALA A C 1
ATOM 2384 O O . ALA A 1 309 ? -7.102 20.531 6.273 1 98.81 309 ALA A O 1
ATOM 2385 N N . VAL A 1 310 ? -6.375 18.781 7.477 1 98.88 310 VAL A N 1
ATOM 2386 C CA . VAL A 1 310 ? -7.68 18.5 8.062 1 98.88 310 VAL A CA 1
ATOM 2387 C C . VAL A 1 310 ? -8.07 19.609 9.023 1 98.88 310 VAL A C 1
ATOM 2389 O O . VAL A 1 310 ? -9.172 20.172 8.93 1 98.88 310 VAL A O 1
ATOM 2392 N N . TRP A 1 311 ? -7.141 20.016 9.906 1 98.81 311 TRP A N 1
ATOM 2393 C CA . TRP A 1 311 ? -7.426 21.078 10.852 1 98.81 311 TRP A CA 1
ATOM 2394 C C . TRP A 1 311 ? -7.707 22.391 10.125 1 98.81 311 TRP A C 1
ATOM 2396 O O . TRP A 1 311 ? -8.625 23.125 10.484 1 98.81 311 TRP A O 1
ATOM 2406 N N . GLY A 1 312 ? -6.879 22.672 9.094 1 98.69 312 GLY A N 1
ATOM 2407 C CA . GLY A 1 312 ? -7.09 23.875 8.312 1 98.69 312 GLY A CA 1
ATOM 2408 C C . GLY A 1 312 ? -8.461 23.938 7.664 1 98.69 312 GLY A C 1
ATOM 2409 O O . GLY A 1 312 ? -9.094 24.984 7.633 1 98.69 312 GLY A O 1
ATOM 2410 N N . THR A 1 313 ? -8.914 22.812 7.16 1 98.75 313 THR A N 1
ATOM 2411 C CA . THR A 1 313 ? -10.227 22.719 6.527 1 98.75 313 THR A CA 1
ATOM 2412 C C . THR A 1 313 ? -11.336 22.891 7.559 1 98.75 313 THR A C 1
ATOM 2414 O O . THR A 1 313 ? -12.398 23.453 7.25 1 98.75 313 THR A O 1
ATOM 2417 N N . LEU A 1 314 ? -11.047 22.5 8.805 1 98.56 314 LEU A N 1
ATOM 2418 C CA . LEU A 1 314 ? -12.008 22.656 9.891 1 98.56 314 LEU A CA 1
ATOM 2419 C C . LEU A 1 314 ? -11.891 24.031 10.531 1 98.56 314 LEU A C 1
ATOM 2421 O O . LEU A 1 314 ? -12.469 24.281 11.594 1 98.56 314 LEU A O 1
ATOM 2425 N N . GLY A 1 315 ? -11.094 24.891 10 1 96.94 315 GLY A N 1
ATOM 2426 C CA . GLY A 1 315 ? -11.109 26.297 10.336 1 96.94 315 GLY A CA 1
ATOM 2427 C C . GLY A 1 315 ? -10.109 26.672 11.414 1 96.94 315 GLY A C 1
ATOM 2428 O O . GLY A 1 315 ? -10.125 27.781 11.93 1 96.94 315 GLY A O 1
ATOM 2429 N N . ASP A 1 316 ? -9.266 25.766 11.812 1 97.88 316 ASP A N 1
ATOM 2430 C CA . ASP A 1 316 ? -8.281 26.047 12.852 1 97.88 316 ASP A CA 1
ATOM 2431 C C . ASP A 1 316 ? -6.953 26.5 12.25 1 97.88 316 ASP A C 1
ATOM 2433 O O . ASP A 1 316 ? -6.352 25.766 11.453 1 97.88 316 ASP A O 1
ATOM 2437 N N . ARG A 1 317 ? -6.461 27.625 12.578 1 97 317 ARG A N 1
ATOM 2438 C CA . ARG A 1 317 ? -5.227 28.156 12.023 1 97 317 ARG A CA 1
ATOM 2439 C C . ARG A 1 317 ? -4.148 28.297 13.094 1 97 317 ARG A C 1
ATOM 2441 O O . ARG A 1 317 ? -3.115 28.922 12.875 1 97 317 ARG A O 1
ATOM 2448 N N . SER A 1 318 ? -4.406 27.719 14.273 1 97.94 318 SER A N 1
ATOM 2449 C CA . SER A 1 318 ? -3.453 27.812 15.375 1 97.94 318 SER A CA 1
ATOM 2450 C C . SER A 1 318 ? -2.146 27.109 15.031 1 97.94 318 SER A C 1
ATOM 2452 O O . SER A 1 318 ? -2.08 26.344 14.07 1 97.94 318 SER A O 1
ATOM 2454 N N . ALA A 1 319 ? -1.124 27.375 15.773 1 97.62 319 ALA A N 1
ATOM 2455 C CA . ALA A 1 319 ? 0.214 26.875 15.477 1 97.62 319 ALA A CA 1
ATOM 2456 C C . ALA A 1 319 ? 0.238 25.344 15.5 1 97.62 319 ALA A C 1
ATOM 2458 O O . ALA A 1 319 ? 0.793 24.719 14.602 1 97.62 319 ALA A O 1
ATOM 2459 N N . TYR A 1 320 ? -0.441 24.703 16.453 1 97.81 320 TYR A N 1
ATOM 2460 C CA . TYR A 1 320 ? -0.383 23.25 16.578 1 97.81 320 TYR A CA 1
ATOM 2461 C C . TYR A 1 320 ? -1.331 22.578 15.602 1 97.81 320 TYR A C 1
ATOM 2463 O O . TYR A 1 320 ? -1.227 21.359 15.359 1 97.81 320 TYR A O 1
ATOM 2471 N N . ALA A 1 321 ? -2.281 23.359 15.055 1 98.56 321 ALA A N 1
ATOM 2472 C CA . ALA A 1 321 ? -3.086 22.859 13.945 1 98.56 321 ALA A CA 1
ATOM 2473 C C . ALA A 1 321 ? -2.289 22.844 12.648 1 98.56 321 ALA A C 1
ATOM 2475 O O . ALA A 1 321 ? -2.357 21.891 11.875 1 98.56 321 ALA A O 1
ATOM 2476 N N . MET A 1 322 ? -1.526 23.875 12.5 1 98.62 322 MET A N 1
ATOM 2477 C CA . MET A 1 322 ? -0.826 24.078 11.234 1 98.62 322 MET A CA 1
ATOM 2478 C C . MET A 1 322 ? 0.489 23.297 11.219 1 98.62 322 MET A C 1
ATOM 2480 O O . MET A 1 322 ? 0.936 22.844 10.164 1 98.62 322 MET A O 1
ATOM 2484 N N . GLN A 1 323 ? 1.089 23.172 12.359 1 98.69 323 GLN A N 1
ATOM 2485 C CA . GLN A 1 323 ? 2.268 22.328 12.523 1 98.69 323 GLN A CA 1
ATOM 2486 C C . GLN A 1 323 ? 2.09 21.359 13.695 1 98.69 323 GLN A C 1
ATOM 2488 O O . GLN A 1 323 ? 2.678 21.562 14.758 1 98.69 323 GLN A O 1
ATOM 2493 N N . PRO A 1 324 ? 1.349 20.25 13.422 1 98.88 324 PRO A N 1
ATOM 2494 C CA . PRO A 1 324 ? 1.104 19.266 14.469 1 98.88 324 PRO A CA 1
ATOM 2495 C C . PRO A 1 324 ? 2.391 18.625 15 1 98.88 324 PRO A C 1
ATOM 2497 O O . PRO A 1 324 ? 3.271 18.266 14.219 1 98.88 324 PRO A O 1
ATOM 2500 N N . THR A 1 325 ? 2.51 18.5 16.312 1 98.69 325 THR A N 1
ATOM 2501 C CA . THR A 1 325 ? 3.67 17.875 16.922 1 98.69 325 THR A CA 1
ATOM 2502 C C . THR A 1 325 ? 3.615 16.359 16.734 1 98.69 325 THR A C 1
ATOM 2504 O O . THR A 1 325 ? 2.666 15.828 16.141 1 98.69 325 THR A O 1
ATOM 2507 N N . TYR A 1 326 ? 4.715 15.656 17.156 1 98.88 326 TYR A N 1
ATOM 2508 C CA . TYR A 1 326 ? 4.816 14.211 16.938 1 98.88 326 TYR A CA 1
ATOM 2509 C C . TYR A 1 326 ? 3.664 13.484 17.625 1 98.88 326 TYR A C 1
ATOM 2511 O O . TYR A 1 326 ? 3.324 13.781 18.766 1 98.88 326 TYR A O 1
ATOM 2519 N N . ALA A 1 327 ? 3.014 12.555 16.859 1 98.94 327 ALA A N 1
ATOM 2520 C CA . ALA A 1 327 ? 1.971 11.648 17.328 1 98.94 327 ALA A CA 1
ATOM 2521 C C . ALA A 1 327 ? 0.692 12.406 17.672 1 98.94 327 ALA A C 1
ATOM 2523 O O . ALA A 1 327 ? -0.177 11.883 18.359 1 98.94 327 ALA A O 1
ATOM 2524 N N . GLN A 1 328 ? 0.641 13.68 17.266 1 98.94 328 GLN A N 1
ATOM 2525 C CA . GLN A 1 328 ? -0.662 14.32 17.391 1 98.94 328 GLN A CA 1
ATOM 2526 C C . GLN A 1 328 ? -1.751 13.5 16.703 1 98.94 328 GLN A C 1
ATOM 2528 O O . GLN A 1 328 ? -1.515 12.898 15.656 1 98.94 328 GLN A O 1
ATOM 2533 N N . THR A 1 329 ? -2.963 13.555 17.297 1 98.94 329 THR A N 1
ATOM 2534 C CA . THR A 1 329 ? -4.004 12.609 16.891 1 98.94 329 THR A CA 1
ATOM 2535 C C . THR A 1 329 ? -5.348 13.32 16.75 1 98.94 329 THR A C 1
ATOM 2537 O O . THR A 1 329 ? -5.75 14.07 17.641 1 98.94 329 THR A O 1
ATOM 2540 N N . PHE A 1 330 ? -5.949 13.195 15.562 1 98.88 330 PHE A N 1
ATOM 2541 C CA . PHE A 1 330 ? -7.344 13.5 15.281 1 98.88 330 PHE A CA 1
ATOM 2542 C C . PHE A 1 330 ? -8.234 12.297 15.57 1 98.88 330 PHE A C 1
ATOM 2544 O O . PHE A 1 330 ? -8 11.211 15.047 1 98.88 330 PHE A O 1
ATOM 2551 N N . VAL A 1 331 ? -9.281 12.445 16.469 1 98.94 331 VAL A N 1
ATOM 2552 C CA . VAL A 1 331 ? -10.234 11.375 16.766 1 98.94 331 VAL A CA 1
ATOM 2553 C C . VAL A 1 331 ? -11.656 11.859 16.469 1 98.94 331 VAL A C 1
ATOM 2555 O O . VAL A 1 331 ? -12.086 12.891 16.984 1 98.94 331 VAL A O 1
ATOM 2558 N N . LEU A 1 332 ? -12.32 11.164 15.648 1 98.94 332 LEU A N 1
ATOM 2559 C CA . LEU A 1 332 ? -13.734 11.406 15.398 1 98.94 332 LEU A CA 1
ATOM 2560 C C . LEU A 1 332 ? -14.586 10.266 15.938 1 98.94 332 LEU A C 1
ATOM 2562 O O . LEU A 1 332 ? -14.336 9.102 15.641 1 98.94 332 LEU A O 1
ATOM 2566 N N . GLU A 1 333 ? -15.555 10.586 16.734 1 98.81 333 GLU A N 1
ATOM 2567 C CA . GLU A 1 333 ? -16.516 9.633 17.297 1 98.81 333 GLU A CA 1
ATOM 2568 C C . GLU A 1 333 ? -17.906 9.82 16.688 1 98.81 333 GLU A C 1
ATOM 2570 O O . GLU A 1 333 ? -18.484 10.898 16.781 1 98.81 333 GLU A O 1
ATOM 2575 N N . LEU A 1 334 ? -18.328 8.812 15.969 1 98.88 334 LEU A N 1
ATOM 2576 C CA . LEU A 1 334 ? -19.75 8.758 15.617 1 98.88 334 LEU A CA 1
ATOM 2577 C C . LEU A 1 334 ? -20.578 8.281 16.797 1 98.88 334 LEU A C 1
ATOM 2579 O O . LEU A 1 334 ? -20.344 7.199 17.328 1 98.88 334 LEU A O 1
ATOM 2583 N N . LEU A 1 335 ? -21.562 9.094 17.188 1 98.5 335 LEU A N 1
ATOM 2584 C CA . LEU A 1 335 ? -22.375 8.836 18.375 1 98.5 335 LEU A CA 1
ATOM 2585 C C . LEU A 1 335 ? -23.844 8.773 18.016 1 98.5 335 LEU A C 1
ATOM 2587 O O . LEU A 1 335 ? -24.266 9.32 16.984 1 98.5 335 LEU A O 1
ATOM 2591 N N . LYS A 1 336 ? -24.562 8.047 18.844 1 98.12 336 LYS A N 1
ATOM 2592 C CA . LYS A 1 336 ? -26.031 7.996 18.734 1 98.12 336 LYS A CA 1
ATOM 2593 C C . LYS A 1 336 ? -26.688 8.32 20.078 1 98.12 336 LYS A C 1
ATOM 2595 O O . LYS A 1 336 ? -26.359 7.711 21.094 1 98.12 336 LYS A O 1
ATOM 2600 N N . SER A 1 337 ? -27.578 9.312 20.062 1 97.19 337 SER A N 1
ATOM 2601 C CA . SER A 1 337 ? -28.281 9.703 21.281 1 97.19 337 SER A CA 1
ATOM 2602 C C . SER A 1 337 ? -29.203 8.586 21.766 1 97.19 337 SER A C 1
ATOM 2604 O O . SER A 1 337 ? -30.031 8.086 21.016 1 97.19 337 SER A O 1
ATOM 2606 N N . ALA A 1 338 ? -29.031 8.273 23 1 95.38 338 ALA A N 1
ATOM 2607 C CA . ALA A 1 338 ? -29.891 7.254 23.594 1 95.38 338 ALA A CA 1
ATOM 2608 C C . ALA A 1 338 ? -31.328 7.754 23.719 1 95.38 338 ALA A C 1
ATOM 2610 O O . ALA A 1 338 ? -32.281 6.977 23.625 1 95.38 338 ALA A O 1
ATOM 2611 N N . THR A 1 339 ? -31.469 9.031 23.875 1 95.44 339 THR A N 1
ATOM 2612 C CA . THR A 1 339 ? -32.781 9.633 24.125 1 95.44 339 THR A CA 1
ATOM 2613 C C . THR A 1 339 ? -33.5 9.922 22.812 1 95.44 339 THR A C 1
ATOM 2615 O O . THR A 1 339 ? -34.656 9.586 22.656 1 95.44 339 THR A O 1
ATOM 2618 N N . THR A 1 340 ? -32.781 10.492 21.875 1 96.06 340 THR A N 1
ATOM 2619 C CA . THR A 1 340 ? -33.469 10.969 20.672 1 96.06 340 THR A CA 1
ATOM 2620 C C . THR A 1 340 ? -33.219 10.023 19.5 1 96.06 340 THR A C 1
ATOM 2622 O O . THR A 1 340 ? -33.938 10.07 18.5 1 96.06 340 THR A O 1
ATOM 2625 N N . GLY A 1 341 ? -32.156 9.297 19.531 1 96.69 341 GLY A N 1
ATOM 2626 C CA . GLY A 1 341 ? -31.797 8.414 18.438 1 96.69 341 GLY A CA 1
ATOM 2627 C C . GLY A 1 341 ? -31.047 9.117 17.328 1 96.69 341 GLY A C 1
ATOM 2628 O O . GLY A 1 341 ? -30.641 8.492 16.344 1 96.69 341 GLY A O 1
ATOM 2629 N N . GLU A 1 342 ? -30.828 10.367 17.469 1 97.25 342 GLU A N 1
ATOM 2630 C CA . GLU A 1 342 ? -30.109 11.148 16.469 1 97.25 342 GLU A CA 1
ATOM 2631 C C . GLU A 1 342 ? -28.609 10.875 16.531 1 97.25 342 GLU A C 1
ATOM 2633 O O . GLU A 1 342 ? -28.078 10.602 17.594 1 97.25 342 GLU A O 1
ATOM 2638 N N . TYR A 1 343 ? -28.016 11.008 15.344 1 98.56 343 TYR A N 1
ATOM 2639 C CA . TYR A 1 343 ? -26.578 10.812 15.289 1 98.56 343 TYR A CA 1
ATOM 2640 C C . TYR A 1 343 ? -25.844 12.125 15.531 1 98.56 343 TYR A C 1
ATOM 2642 O O . TYR A 1 343 ? -26.328 13.195 15.141 1 98.56 343 TYR A O 1
ATOM 2650 N N . GLY A 1 344 ? -24.734 12.047 16.188 1 98.56 344 GLY A N 1
ATOM 2651 C CA . GLY A 1 344 ? -23.797 13.141 16.406 1 98.56 344 GLY A CA 1
ATOM 2652 C C . GLY A 1 344 ? -22.359 12.766 16.125 1 98.56 344 GLY A C 1
ATOM 2653 O O . GLY A 1 344 ? -22.031 11.586 16.016 1 98.56 344 GLY A O 1
ATOM 2654 N N . VAL A 1 345 ? -21.562 13.781 15.891 1 98.81 345 VAL A N 1
ATOM 2655 C CA . VAL A 1 345 ? -20.141 13.617 15.609 1 98.81 345 VAL A CA 1
ATOM 2656 C C . VAL A 1 345 ? -19.312 14.445 16.594 1 98.81 345 VAL A C 1
ATOM 2658 O O . VAL A 1 345 ? -19.484 15.664 16.688 1 98.81 345 VAL A O 1
ATOM 2661 N N . ARG A 1 346 ? -18.469 13.805 17.344 1 98.75 346 ARG A N 1
ATOM 2662 C CA . ARG A 1 346 ? -17.5 14.492 18.203 1 98.75 346 ARG A CA 1
ATOM 2663 C C . ARG A 1 346 ? -16.094 14.398 17.609 1 98.75 346 ARG A C 1
ATOM 2665 O O . ARG A 1 346 ? -15.664 13.336 17.172 1 98.75 346 ARG A O 1
ATOM 2672 N N . VAL A 1 347 ? -15.391 15.516 17.516 1 98.88 347 VAL A N 1
ATOM 2673 C CA . VAL A 1 347 ? -14.016 15.547 17.016 1 98.88 347 VAL A CA 1
ATOM 2674 C C . VAL A 1 347 ? -13.078 16.031 18.125 1 98.88 347 VAL A C 1
ATOM 2676 O O . VAL A 1 347 ? -13.297 17.094 18.719 1 98.88 347 VAL A O 1
ATOM 2679 N N . LEU A 1 348 ? -12.047 15.242 18.391 1 98.81 348 LEU A N 1
ATOM 2680 C CA . LEU A 1 348 ? -11.094 15.539 19.453 1 98.81 348 LEU A CA 1
ATOM 2681 C C . LEU A 1 348 ? -9.672 15.602 18.906 1 98.81 348 LEU A C 1
ATOM 2683 O O . LEU A 1 348 ? -9.375 15.016 17.859 1 98.81 348 LEU A O 1
ATOM 2687 N N . ARG A 1 349 ? -8.844 16.375 19.562 1 98.81 349 ARG A N 1
ATOM 2688 C CA . ARG A 1 349 ? -7.426 16.516 19.266 1 98.81 349 ARG A CA 1
ATOM 2689 C C . ARG A 1 349 ? -6.57 16.312 20.5 1 98.81 349 ARG A C 1
ATOM 2691 O O . ARG A 1 349 ? -6.906 16.812 21.578 1 98.81 349 ARG A O 1
ATOM 2698 N N . GLY A 1 350 ? -5.488 15.547 20.391 1 98.81 350 GLY A N 1
ATOM 2699 C CA . GLY A 1 350 ? -4.543 15.367 21.469 1 98.81 350 GLY A CA 1
ATOM 2700 C C . GLY A 1 350 ? -3.172 14.914 21 1 98.81 350 GLY A C 1
ATOM 2701 O O . GLY A 1 350 ? -2.967 14.664 19.812 1 98.81 350 GLY A O 1
ATOM 2702 N N . TRP A 1 351 ? -2.24 14.93 21.906 1 98.69 351 TRP A N 1
ATOM 2703 C CA . TRP A 1 351 ? -0.91 14.414 21.609 1 98.69 351 TRP A CA 1
ATOM 2704 C C . TRP A 1 351 ? -0.156 14.055 22.875 1 98.69 351 TRP A C 1
ATOM 2706 O O . TRP A 1 351 ? -0.522 14.492 23.969 1 98.69 351 TRP A O 1
ATOM 2716 N N . PRO A 1 352 ? 0.863 13.188 22.75 1 98.88 352 PRO A N 1
ATOM 2717 C CA . PRO A 1 352 ? 1.717 12.867 23.891 1 98.88 352 PRO A CA 1
ATOM 2718 C C . PRO A 1 352 ? 2.75 13.953 24.188 1 98.88 352 PRO A C 1
ATOM 2720 O O . PRO A 1 352 ? 2.988 14.82 23.344 1 98.88 352 PRO A O 1
ATOM 2723 N N . GLY A 1 353 ? 3.324 13.812 25.453 1 98.62 353 GLY A N 1
ATOM 2724 C CA . GLY A 1 353 ? 4.473 14.664 25.734 1 98.62 353 GLY A CA 1
ATOM 2725 C C . GLY A 1 353 ? 5.574 14.539 24.703 1 98.62 353 GLY A C 1
ATOM 2726 O O . GLY A 1 353 ? 5.723 13.492 24.062 1 98.62 353 GLY A O 1
ATOM 2727 N N . GLN A 1 354 ? 6.402 15.555 24.578 1 98.56 354 GLN A N 1
ATOM 2728 C CA . GLN A 1 354 ? 7.332 15.641 23.453 1 98.56 354 GLN A CA 1
ATOM 2729 C C . GLN A 1 354 ? 8.773 15.492 23.938 1 98.56 354 GLN A C 1
ATOM 2731 O O . GLN A 1 354 ? 9.711 15.586 23.125 1 98.56 354 GLN A O 1
ATOM 2736 N N . THR A 1 355 ? 8.984 15.305 25.25 1 98.5 355 THR A N 1
ATOM 2737 C CA . THR A 1 355 ? 10.305 15.086 25.828 1 98.5 355 THR A CA 1
ATOM 2738 C C . THR A 1 355 ? 10.289 13.891 26.766 1 98.5 355 THR A C 1
ATOM 2740 O O . THR A 1 355 ? 9.234 13.523 27.297 1 98.5 355 THR A O 1
ATOM 2743 N N . PRO A 1 356 ? 11.461 13.312 27 1 98.19 356 PRO A N 1
ATOM 2744 C CA . PRO A 1 356 ? 11.5 12.086 27.797 1 98.19 356 PRO A CA 1
ATOM 2745 C C . PRO A 1 356 ? 10.969 12.289 29.219 1 98.19 356 PRO A C 1
ATOM 2747 O O . PRO A 1 356 ? 10.352 11.383 29.781 1 98.19 356 PRO A O 1
ATOM 2750 N N . ASP A 1 357 ? 11.117 13.391 29.781 1 97.75 357 ASP A N 1
ATOM 2751 C CA . ASP A 1 357 ? 10.727 13.656 31.156 1 97.75 357 ASP A CA 1
ATOM 2752 C C . ASP A 1 357 ? 9.203 13.625 31.312 1 97.75 357 ASP A C 1
ATOM 2754 O O . ASP A 1 357 ? 8.695 13.516 32.438 1 97.75 357 ASP A O 1
ATOM 2758 N N . THR A 1 358 ? 8.477 13.648 30.25 1 98.31 358 THR A N 1
ATOM 2759 C CA . THR A 1 358 ? 7.02 13.648 30.297 1 98.31 358 THR A CA 1
ATOM 2760 C C . THR A 1 358 ? 6.48 12.219 30.281 1 98.31 358 THR A C 1
ATOM 2762 O O . THR A 1 358 ? 5.27 12.008 30.391 1 98.31 358 THR A O 1
ATOM 2765 N N . GLY A 1 359 ? 7.387 11.258 30.062 1 98.31 359 GLY A N 1
ATOM 2766 C CA . GLY A 1 359 ? 6.957 9.883 29.875 1 98.31 359 GLY A CA 1
ATOM 2767 C C . GLY A 1 359 ? 6.117 9.68 28.625 1 98.31 359 GLY A C 1
ATOM 2768 O O . GLY A 1 359 ? 5.445 8.656 28.484 1 98.31 359 GLY A O 1
ATOM 2769 N N . PHE A 1 360 ? 6.008 10.773 27.812 1 98.75 360 PHE A N 1
ATOM 2770 C CA . PHE A 1 360 ? 5.246 10.789 26.578 1 98.75 360 PHE A CA 1
ATOM 2771 C C . PHE A 1 360 ? 3.783 10.438 26.828 1 98.75 360 PHE A C 1
ATOM 2773 O O . PHE A 1 360 ? 3.174 9.695 26.062 1 98.75 360 PHE A O 1
ATOM 2780 N N . THR A 1 361 ? 3.236 10.977 27.875 1 98.62 361 THR A N 1
ATOM 2781 C CA . THR A 1 361 ? 1.841 10.758 28.234 1 98.62 361 THR A CA 1
ATOM 2782 C C . THR A 1 361 ? 0.908 11.5 27.297 1 98.62 361 THR A C 1
ATOM 2784 O O . THR A 1 361 ? 1.129 12.672 26.984 1 98.62 361 THR A O 1
ATOM 2787 N N . PHE A 1 362 ? -0.096 10.82 26.844 1 98.69 362 PHE A N 1
ATOM 2788 C CA . PHE A 1 362 ? -1.077 11.414 25.953 1 98.69 362 PHE A CA 1
ATOM 2789 C C . PHE A 1 362 ? -2.104 12.227 26.719 1 98.69 362 PHE A C 1
ATOM 2791 O O . PHE A 1 362 ? -2.541 11.812 27.797 1 98.69 362 PHE A O 1
ATOM 2798 N N . SER A 1 363 ? -2.514 13.352 26.188 1 98.38 363 SER A N 1
ATOM 2799 C CA . SER A 1 363 ? -3.594 14.164 26.734 1 98.38 363 SER A CA 1
ATOM 2800 C C . SER A 1 363 ? -4.355 14.891 25.625 1 98.38 363 SER A C 1
ATOM 2802 O O . SER A 1 363 ? -3.805 15.148 24.547 1 98.38 363 SER A O 1
ATOM 2804 N N . TRP A 1 364 ? -5.609 15.172 25.875 1 98.5 364 TRP A N 1
ATOM 2805 C CA . TRP A 1 364 ? -6.41 15.961 24.953 1 98.5 364 TRP A CA 1
ATOM 2806 C C . TRP A 1 364 ? -5.953 17.422 24.922 1 98.5 364 TRP A C 1
ATOM 2808 O O . TRP A 1 364 ? -5.492 17.938 25.953 1 98.5 364 TRP A O 1
ATOM 2818 N N . ASP A 1 365 ? -6.07 18.047 23.781 1 98.31 365 ASP A N 1
ATOM 2819 C CA . ASP A 1 365 ? -5.832 19.469 23.641 1 98.31 365 ASP A CA 1
ATOM 2820 C C . ASP A 1 365 ? -7.016 20.281 24.156 1 98.31 365 ASP A C 1
ATOM 2822 O O . ASP A 1 365 ? -8.07 20.328 23.516 1 98.31 365 ASP A O 1
ATOM 2826 N N . PRO A 1 366 ? -6.875 21 25.25 1 96.19 366 PRO A N 1
ATOM 2827 C CA . PRO A 1 366 ? -8.016 21.734 25.812 1 96.19 366 PRO A CA 1
ATOM 2828 C C . PRO A 1 366 ? -8.375 22.969 24.984 1 96.19 366 PRO A C 1
ATOM 2830 O O . PRO A 1 366 ? -9.445 23.562 25.188 1 96.19 366 PRO A O 1
ATOM 2833 N N . THR A 1 367 ? -7.508 23.359 24.031 1 96.31 367 THR A N 1
ATOM 2834 C CA . THR A 1 367 ? -7.746 24.594 23.281 1 96.31 367 THR A CA 1
ATOM 2835 C C . THR A 1 367 ? -8.477 24.297 21.984 1 96.31 367 THR A C 1
ATOM 2837 O O . THR A 1 367 ? -8.914 25.219 21.281 1 96.31 367 THR A O 1
ATOM 2840 N N . TRP A 1 368 ? -8.602 23.031 21.672 1 97.44 368 TRP A N 1
ATOM 2841 C CA . TRP A 1 368 ? -9.289 22.625 20.438 1 97.44 368 TRP A CA 1
ATOM 2842 C C . TRP A 1 368 ? -10.781 22.938 20.531 1 97.44 368 TRP A C 1
ATOM 2844 O O . TRP A 1 368 ? -11.414 22.656 21.547 1 97.44 368 TRP A O 1
ATOM 2854 N N . GLN A 1 369 ? -11.352 23.594 19.484 1 97.94 369 GLN A N 1
ATOM 2855 C CA . GLN A 1 369 ? -12.766 23.922 19.375 1 97.94 369 GLN A CA 1
ATOM 2856 C C . GLN A 1 369 ? -13.32 23.547 18 1 97.94 369 GLN A C 1
ATOM 2858 O O . GLN A 1 369 ? -12.953 24.156 17 1 97.94 369 GLN A O 1
ATOM 2863 N N . LEU A 1 370 ? -14.227 22.594 17.984 1 98.5 370 LEU A N 1
ATOM 2864 C CA . LEU A 1 370 ? -14.883 22.203 16.734 1 98.5 370 LEU A CA 1
ATOM 2865 C C . LEU A 1 370 ? -15.938 23.234 16.328 1 98.5 370 LEU A C 1
ATOM 2867 O O . LEU A 1 370 ? -16.656 23.75 17.188 1 98.5 370 LEU A O 1
ATOM 2871 N N . ARG A 1 371 ? -15.992 23.484 15.086 1 97.62 371 ARG A N 1
ATOM 2872 C CA . ARG A 1 371 ? -17.062 24.312 14.531 1 97.62 371 ARG A CA 1
ATOM 2873 C C . ARG A 1 371 ? -18.016 23.469 13.688 1 97.62 371 ARG A C 1
ATOM 2875 O O . ARG A 1 371 ? -17.594 22.547 12.984 1 97.62 371 ARG A O 1
ATOM 2882 N N . CYS A 1 372 ? -19.297 23.766 13.797 1 98.25 372 CYS A N 1
ATOM 2883 C CA . CYS A 1 372 ? -20.359 23.172 13.008 1 98.25 372 CYS A CA 1
ATOM 2884 C C . CYS A 1 372 ? -21.062 24.234 12.156 1 98.25 372 CYS A C 1
ATOM 2886 O O . CYS A 1 372 ? -20.75 25.422 12.25 1 98.25 372 CYS A O 1
ATOM 2888 N N . ARG A 1 373 ? -21.875 23.703 11.281 1 98.56 373 ARG A N 1
ATOM 2889 C CA . ARG A 1 373 ? -22.688 24.609 10.469 1 98.56 373 ARG A CA 1
ATOM 2890 C C . ARG A 1 373 ? -24.172 24.25 10.57 1 98.56 373 ARG A C 1
ATOM 2892 O O . ARG A 1 373 ? -24.562 23.125 10.227 1 98.56 373 ARG A O 1
ATOM 2899 N N . GLY A 1 374 ? -24.984 25.25 10.961 1 97.88 374 GLY A N 1
ATOM 2900 C CA . GLY A 1 374 ? -26.406 25.016 11.148 1 97.88 374 GLY A CA 1
ATOM 2901 C C . GLY A 1 374 ? -27.188 25.078 9.852 1 97.88 374 GLY A C 1
ATOM 2902 O O . GLY A 1 374 ? -26.641 25.406 8.797 1 97.88 374 GLY A O 1
ATOM 2903 N N . ARG A 1 375 ? -28.469 24.688 9.945 1 97.12 375 ARG A N 1
ATOM 2904 C CA . ARG A 1 375 ? -29.391 24.719 8.812 1 97.12 375 ARG A CA 1
ATOM 2905 C C . ARG A 1 375 ? -29.516 26.125 8.25 1 97.12 375 ARG A C 1
ATOM 2907 O O . ARG A 1 375 ? -29.781 26.312 7.059 1 97.12 375 ARG A O 1
ATOM 2914 N N . ASP A 1 376 ? -29.266 27.062 9.062 1 96.75 376 ASP A N 1
ATOM 2915 C CA . ASP A 1 376 ? -29.328 28.453 8.633 1 96.75 376 ASP A CA 1
ATOM 2916 C C . ASP A 1 376 ? -28.047 28.859 7.922 1 96.75 376 ASP A C 1
ATOM 2918 O O . ASP A 1 376 ? -27.844 30.031 7.605 1 96.75 376 ASP A O 1
ATOM 2922 N N . GLU A 1 377 ? -27.125 27.969 7.844 1 94.62 377 GLU A N 1
ATOM 2923 C CA . GLU A 1 377 ? -25.891 28.125 7.09 1 94.62 377 GLU A CA 1
ATOM 2924 C C . GLU A 1 377 ? -24.906 29.047 7.816 1 94.62 377 GLU A C 1
ATOM 2926 O O . GLU A 1 377 ? -24.094 29.719 7.18 1 94.62 377 GLU A O 1
ATOM 2931 N N . THR A 1 378 ? -25.094 29.078 9.086 1 97.38 378 THR A N 1
ATOM 2932 C CA . THR A 1 378 ? -24.141 29.812 9.914 1 97.38 378 THR A CA 1
ATOM 2933 C C . THR A 1 378 ? -23.281 28.844 10.727 1 97.38 378 THR A C 1
ATOM 2935 O O . THR A 1 378 ? -23.766 27.844 11.227 1 97.38 378 THR A O 1
ATOM 2938 N N . ASN A 1 379 ? -22.031 29.266 10.758 1 97.5 379 ASN A N 1
ATOM 2939 C CA . ASN A 1 379 ? -21.109 28.453 11.562 1 97.5 379 ASN A CA 1
ATOM 2940 C C . ASN A 1 379 ? -21.234 28.781 13.047 1 97.5 379 ASN A C 1
ATOM 2942 O O . ASN A 1 379 ? -21.469 29.938 13.414 1 97.5 379 ASN A O 1
ATOM 2946 N N . TYR A 1 380 ? -21.094 27.766 13.898 1 98.06 380 TYR A N 1
ATOM 2947 C CA . TYR A 1 380 ? -21.125 27.984 15.344 1 98.06 380 TYR A CA 1
ATOM 2948 C C . TYR A 1 380 ? -20.141 27.047 16.062 1 98.06 380 TYR A C 1
ATOM 2950 O O . TYR A 1 380 ? -19.734 26.031 15.492 1 98.06 380 TYR A O 1
ATOM 2958 N N . ALA A 1 381 ? -19.688 27.438 17.234 1 98 381 ALA A N 1
ATOM 2959 C CA . ALA A 1 381 ? -18.797 26.609 18.062 1 98 381 ALA A CA 1
ATOM 2960 C C . ALA A 1 381 ? -19.578 25.453 18.688 1 98 381 ALA A C 1
ATOM 2962 O O . ALA A 1 381 ? -20.594 25.672 19.359 1 98 381 ALA A O 1
ATOM 2963 N N . ALA A 1 382 ? -19.125 24.266 18.5 1 98.25 382 ALA A N 1
ATOM 2964 C CA . ALA A 1 382 ? -19.797 23.094 19.047 1 98.25 382 ALA A CA 1
ATOM 2965 C C . ALA A 1 382 ? -19.609 23.016 20.562 1 98.25 382 ALA A C 1
ATOM 2967 O O . ALA A 1 382 ? -18.516 23.297 21.078 1 98.25 382 ALA A O 1
ATOM 2968 N N . THR A 1 383 ? -20.656 22.641 21.25 1 96.88 383 THR A N 1
ATOM 2969 C CA . THR A 1 383 ? -20.547 22.344 22.672 1 96.88 383 THR A CA 1
ATOM 2970 C C . THR A 1 383 ? -19.922 20.969 22.891 1 96.88 383 THR A C 1
ATOM 2972 O O . THR A 1 383 ? -20.406 19.969 22.328 1 96.88 383 THR A O 1
ATOM 2975 N N . ASP A 1 384 ? -18.828 20.891 23.625 1 95.69 384 ASP A N 1
ATOM 2976 C CA . ASP A 1 384 ? -18.125 19.641 23.938 1 95.69 384 ASP A CA 1
ATOM 2977 C C . ASP A 1 384 ? -17.578 19 22.672 1 95.69 384 ASP A C 1
ATOM 2979 O O . ASP A 1 384 ? -17.438 17.781 22.594 1 95.69 384 ASP A O 1
ATOM 2983 N N . ASN A 1 385 ? -17.406 19.875 21.609 1 98.5 385 ASN A N 1
ATOM 2984 C CA . ASN A 1 385 ? -16.875 19.453 20.328 1 98.5 385 ASN A CA 1
ATOM 2985 C C . ASN A 1 385 ? -17.734 18.391 19.672 1 98.5 385 ASN A C 1
ATOM 2987 O O . ASN A 1 385 ? -17.234 17.453 19.047 1 98.5 385 ASN A O 1
ATOM 2991 N N . LEU A 1 386 ? -19.031 18.484 19.906 1 98.5 386 LEU A N 1
ATOM 2992 C CA . LEU A 1 386 ? -20.031 17.562 19.375 1 98.5 386 LEU A CA 1
ATOM 2993 C C . LEU A 1 386 ? -21.016 18.297 18.453 1 98.5 386 LEU A C 1
ATOM 2995 O O . LEU A 1 386 ? -21.688 19.234 18.875 1 98.5 386 LEU A O 1
ATOM 2999 N N . CYS A 1 387 ? -21.016 17.922 17.219 1 98.56 387 CYS A N 1
ATOM 3000 C CA . CYS A 1 387 ? -21.984 18.422 16.25 1 98.56 387 CYS A CA 1
ATOM 3001 C C . CYS A 1 387 ? -23.047 17.375 15.953 1 98.56 387 CYS A C 1
ATOM 3003 O O . CYS A 1 387 ? -22.75 16.188 15.875 1 98.56 387 CYS A O 1
ATOM 3005 N N . PRO A 1 388 ? -24.359 17.859 15.781 1 98.38 388 PRO A N 1
ATOM 3006 C CA . PRO A 1 388 ? -25.219 16.938 15.023 1 98.38 388 PRO A CA 1
ATOM 3007 C C . PRO A 1 388 ? -24.578 16.5 13.703 1 98.38 388 PRO A C 1
ATOM 3009 O O . PRO A 1 388 ? -23.922 17.297 13.039 1 98.38 388 PRO A O 1
ATOM 3012 N N . LEU A 1 389 ? -24.797 15.273 13.352 1 98.75 389 LEU A N 1
ATOM 3013 C CA . LEU A 1 389 ? -24.156 14.727 12.164 1 98.75 389 LEU A CA 1
ATOM 3014 C C . LEU A 1 389 ? -24.438 15.602 10.945 1 98.75 389 LEU A C 1
ATOM 3016 O O . LEU A 1 389 ? -23.516 15.906 10.172 1 98.75 389 LEU A O 1
ATOM 3020 N N . GLU A 1 390 ? -25.656 16.062 10.812 1 98.31 390 GLU A N 1
ATOM 3021 C CA . GLU A 1 390 ? -26.031 16.844 9.633 1 98.31 390 GLU A CA 1
ATOM 3022 C C . GLU A 1 390 ? -25.359 18.219 9.648 1 98.31 390 GLU A C 1
ATOM 3024 O O . GLU A 1 390 ? -25.031 18.766 8.602 1 98.31 390 GLU A O 1
ATOM 3029 N N . ASP A 1 391 ? -25.156 18.781 10.859 1 98.75 391 ASP A N 1
ATOM 3030 C CA . ASP A 1 391 ? -24.438 20.047 10.945 1 98.75 391 ASP A CA 1
ATOM 3031 C C . ASP A 1 391 ? -22.969 19.891 10.578 1 98.75 391 ASP A C 1
ATOM 3033 O O . ASP A 1 391 ? -22.375 20.766 9.961 1 98.75 391 ASP A O 1
ATOM 3037 N N . PHE A 1 392 ? -22.391 18.844 11.016 1 98.75 392 PHE A N 1
ATOM 3038 C CA . PHE A 1 392 ? -21.016 18.547 10.633 1 98.75 392 PHE A CA 1
ATOM 3039 C C . PHE A 1 392 ? -20.891 18.359 9.125 1 98.75 392 PHE A C 1
ATOM 3041 O O . PHE A 1 392 ? -19.984 18.906 8.5 1 98.75 392 PHE A O 1
ATOM 3048 N N . ARG A 1 393 ? -21.828 17.625 8.531 1 98.62 393 ARG A N 1
ATOM 3049 C CA . ARG A 1 393 ? -21.875 17.391 7.09 1 98.62 393 ARG A CA 1
ATOM 3050 C C . ARG A 1 393 ? -21.984 18.703 6.328 1 98.62 393 ARG A C 1
ATOM 3052 O O . ARG A 1 393 ? -21.297 18.906 5.316 1 98.62 393 ARG A O 1
ATOM 3059 N N . ARG A 1 394 ? -22.844 19.562 6.828 1 98.62 394 ARG A N 1
ATOM 3060 C CA . ARG A 1 394 ? -23 20.859 6.184 1 98.62 394 ARG A CA 1
ATOM 3061 C C . ARG A 1 394 ? -21.703 21.656 6.219 1 98.62 394 ARG A C 1
ATOM 3063 O O . ARG A 1 394 ? -21.359 22.344 5.254 1 98.62 394 ARG A O 1
ATOM 3070 N N . TYR A 1 395 ? -21.047 21.594 7.348 1 98.69 395 TYR A N 1
ATOM 3071 C CA . TYR A 1 395 ? -19.766 22.297 7.449 1 98.69 395 TYR A CA 1
ATOM 3072 C C . TYR A 1 395 ? -18.766 21.766 6.418 1 98.69 395 TYR A C 1
ATOM 3074 O O . TYR A 1 395 ? -18.141 22.562 5.703 1 98.69 395 TYR A O 1
ATOM 3082 N N . VAL A 1 396 ? -18.594 20.438 6.355 1 98.69 396 VAL A N 1
ATOM 3083 C CA . VAL A 1 396 ? -17.656 19.828 5.418 1 98.69 396 VAL A CA 1
ATOM 3084 C C . VAL A 1 396 ? -18.062 20.172 3.986 1 98.69 396 VAL A C 1
ATOM 3086 O O . VAL A 1 396 ? -17.203 20.562 3.182 1 98.69 396 VAL A O 1
ATOM 3089 N N . THR A 1 397 ? -19.328 20.125 3.688 1 98.06 397 THR A N 1
ATOM 3090 C CA . THR A 1 397 ? -19.812 20.438 2.354 1 98.06 397 THR A CA 1
ATOM 3091 C C . THR A 1 397 ? -19.547 21.891 2 1 98.06 397 THR A C 1
ATOM 3093 O O . THR A 1 397 ? -19.188 22.203 0.862 1 98.06 397 THR A O 1
ATOM 3096 N N . TRP A 1 398 ? -19.672 22.734 2.984 1 98.12 398 TRP A N 1
ATOM 3097 C CA . TRP A 1 398 ? -19.469 24.172 2.801 1 98.12 398 TRP A CA 1
ATOM 3098 C C . TRP A 1 398 ? -18.031 24.484 2.396 1 98.12 398 TRP A C 1
ATOM 3100 O O . TRP A 1 398 ? -17.781 25.484 1.727 1 98.12 398 TRP A O 1
ATOM 3110 N N . THR A 1 399 ? -17.109 23.656 2.742 1 98.38 399 THR A N 1
ATOM 3111 C CA . THR A 1 399 ? -15.695 23.906 2.459 1 98.38 399 THR A CA 1
ATOM 3112 C C . THR A 1 399 ? -15.266 23.188 1.18 1 98.38 399 THR A C 1
ATOM 3114 O O . THR A 1 399 ? -14.078 23.156 0.847 1 98.38 399 THR A O 1
ATOM 3117 N N . VAL A 1 400 ? -16.172 22.484 0.473 1 98.38 400 VAL A N 1
ATOM 3118 C CA . VAL A 1 400 ? -15.883 21.891 -0.828 1 98.38 400 VAL A CA 1
ATOM 3119 C C . VAL A 1 400 ? -15.68 23 -1.863 1 98.38 400 VAL A C 1
ATOM 3121 O O . VAL A 1 400 ? -16.375 24.016 -1.84 1 98.38 400 VAL A O 1
ATOM 3124 N N . GLY A 1 401 ? -14.758 22.781 -2.738 1 98.19 401 GLY A N 1
ATOM 3125 C CA . GLY A 1 401 ? -14.445 23.766 -3.76 1 98.19 401 GLY A CA 1
ATOM 3126 C C . GLY A 1 401 ? -15.609 24.031 -4.699 1 98.19 401 GLY A C 1
ATOM 3127 O O . GLY A 1 401 ? -16.344 23.125 -5.062 1 98.19 401 GLY A O 1
ATOM 3128 N N . THR A 1 402 ? -15.688 25.312 -5.145 1 98.19 402 THR A N 1
ATOM 3129 C CA . THR A 1 402 ? -16.766 25.703 -6.047 1 98.19 402 THR A CA 1
ATOM 3130 C C . THR A 1 402 ? -16.312 25.609 -7.504 1 98.19 402 THR A C 1
ATOM 3132 O O . THR A 1 402 ? -17.141 25.625 -8.422 1 98.19 402 THR A O 1
ATOM 3135 N N . ASP A 1 403 ? -15.008 25.594 -7.699 1 98.06 403 ASP A N 1
ATOM 3136 C CA . ASP A 1 403 ? -14.469 25.375 -9.039 1 98.06 403 ASP A CA 1
ATOM 3137 C C . ASP A 1 403 ? -14.312 23.891 -9.328 1 98.06 403 ASP A C 1
ATOM 3139 O O . ASP A 1 403 ? -13.727 23.156 -8.539 1 98.06 403 ASP A O 1
ATOM 3143 N N . PRO A 1 404 ? -14.766 23.484 -10.523 1 95.5 404 PRO A N 1
ATOM 3144 C CA . PRO A 1 404 ? -14.688 22.062 -10.844 1 95.5 404 PRO A CA 1
ATOM 3145 C C . PRO A 1 404 ? -13.258 21.547 -10.914 1 95.5 404 PRO A C 1
ATOM 3147 O O . PRO A 1 404 ? -13.016 20.344 -10.773 1 95.5 404 PRO A O 1
ATOM 3150 N N . ARG A 1 405 ? -12.273 22.422 -11.117 1 95.81 405 ARG A N 1
ATOM 3151 C CA . ARG A 1 405 ? -10.883 21.984 -11.156 1 95.81 405 ARG A CA 1
ATOM 3152 C C . ARG A 1 405 ? -10.391 21.578 -9.773 1 95.81 405 ARG A C 1
ATOM 3154 O O . ARG A 1 405 ? -9.391 20.859 -9.648 1 95.81 405 ARG A O 1
ATOM 3161 N N . GLY A 1 406 ? -10.992 22.047 -8.688 1 96.56 406 GLY A N 1
ATOM 3162 C CA . GLY A 1 406 ? -10.57 21.719 -7.336 1 96.56 406 GLY A CA 1
ATOM 3163 C C . GLY A 1 406 ? -9.117 22.078 -7.074 1 96.56 406 GLY A C 1
ATOM 3164 O O . GLY A 1 406 ? -8.68 23.188 -7.34 1 96.56 406 GLY A O 1
ATOM 3165 N N . MET A 1 407 ? -8.375 21.094 -6.613 1 95.75 407 MET A N 1
ATOM 3166 C CA . MET A 1 407 ? -6.98 21.312 -6.23 1 95.75 407 MET A CA 1
ATOM 3167 C C . MET A 1 407 ? -6.09 21.438 -7.461 1 95.75 407 MET A C 1
ATOM 3169 O O . MET A 1 407 ? -4.918 21.797 -7.355 1 95.75 407 MET A O 1
ATOM 3173 N N . CYS A 1 408 ? -6.605 21.172 -8.641 1 97.19 408 CYS A N 1
ATOM 3174 C CA . CYS A 1 408 ? -5.887 21.391 -9.891 1 97.19 408 CYS A CA 1
ATOM 3175 C C . CYS A 1 408 ? -5.914 22.859 -10.281 1 97.19 408 CYS A C 1
ATOM 3177 O O . CYS A 1 408 ? -5.199 23.281 -11.195 1 97.19 408 CYS A O 1
ATOM 3179 N N . LEU A 1 409 ? -6.766 23.641 -9.578 1 98.06 409 LEU A N 1
ATOM 3180 C CA . LEU A 1 409 ? -6.805 25.078 -9.812 1 98.06 409 LEU A CA 1
ATOM 3181 C C . LEU A 1 409 ? -5.52 25.75 -9.32 1 98.06 409 LEU A C 1
ATOM 3183 O O . LEU A 1 409 ? -5.109 25.547 -8.18 1 98.06 409 LEU A O 1
ATOM 3187 N N . LEU A 1 410 ? -4.945 26.562 -10.188 1 97.5 410 LEU A N 1
ATOM 3188 C CA . LEU A 1 410 ? -3.67 27.188 -9.852 1 97.5 410 LEU A CA 1
ATOM 3189 C C . LEU A 1 410 ? -3.84 28.688 -9.656 1 97.5 410 LEU A C 1
ATOM 3191 O O . LEU A 1 410 ? -4.742 29.297 -10.234 1 97.5 410 LEU A O 1
ATOM 3195 N N . ASP A 1 411 ? -3.078 29.234 -8.781 1 96.38 411 ASP A N 1
ATOM 3196 C CA . ASP A 1 411 ? -3.012 30.688 -8.625 1 96.38 411 ASP A CA 1
ATOM 3197 C C . ASP A 1 411 ? -1.799 31.266 -9.352 1 96.38 411 ASP A C 1
ATOM 3199 O O . ASP A 1 411 ? -1.153 30.562 -10.141 1 96.38 411 ASP A O 1
ATOM 3203 N N . VAL A 1 412 ? -1.583 32.5 -9.164 1 95.69 412 VAL A N 1
ATOM 3204 C CA . VAL A 1 412 ? -0.539 33.219 -9.891 1 95.69 412 VAL A CA 1
ATOM 3205 C C . VAL A 1 412 ? 0.819 32.594 -9.602 1 95.69 412 VAL A C 1
ATOM 3207 O O . VAL A 1 412 ? 1.602 32.312 -10.523 1 95.69 412 VAL A O 1
ATOM 3210 N N . ALA A 1 413 ? 1.107 32.25 -8.375 1 95.94 413 ALA A N 1
ATOM 3211 C CA . ALA A 1 413 ? 2.41 31.75 -7.961 1 95.94 413 ALA A CA 1
ATOM 3212 C C . ALA A 1 413 ? 2.68 30.375 -8.578 1 95.94 413 ALA A C 1
ATOM 3214 O O . ALA A 1 413 ? 3.781 30.109 -9.062 1 95.94 413 ALA A O 1
ATOM 3215 N N . THR A 1 414 ? 1.697 29.484 -8.57 1 97.12 414 THR A N 1
ATOM 3216 C CA . THR A 1 414 ? 1.891 28.125 -9.062 1 97.12 414 THR A CA 1
ATOM 3217 C C . THR A 1 414 ? 1.836 28.094 -10.586 1 97.12 414 THR A C 1
ATOM 3219 O O . THR A 1 414 ? 2.518 27.281 -11.219 1 97.12 414 THR A O 1
ATOM 3222 N N . SER A 1 415 ? 1.092 29 -11.18 1 96.38 415 SER A N 1
ATOM 3223 C CA . SER A 1 415 ? 1.087 29.094 -12.633 1 96.38 415 SER A CA 1
ATOM 3224 C C . SER A 1 415 ? 2.453 29.531 -13.156 1 96.38 415 SER A C 1
ATOM 3226 O O . SER A 1 415 ? 2.891 29.062 -14.211 1 96.38 415 SER A O 1
ATOM 3228 N N . ALA A 1 416 ? 3.055 30.344 -12.391 1 96 416 ALA A N 1
ATOM 3229 C CA . ALA A 1 416 ? 4.332 30.906 -12.82 1 96 416 ALA A CA 1
ATOM 3230 C C . ALA A 1 416 ? 5.422 29.828 -12.836 1 96 416 ALA A C 1
ATOM 3232 O O . ALA A 1 416 ? 6.414 29.953 -13.555 1 96 416 ALA A O 1
ATOM 3233 N N . VAL A 1 417 ? 5.262 28.781 -12.07 1 97.25 417 VAL A N 1
ATOM 3234 C CA . VAL A 1 417 ? 6.324 27.781 -11.953 1 97.25 417 VAL A CA 1
ATOM 3235 C C . VAL A 1 417 ? 5.941 26.516 -12.727 1 97.25 417 VAL A C 1
ATOM 3237 O O . VAL A 1 417 ? 6.688 25.547 -12.734 1 97.25 417 VAL A O 1
ATOM 3240 N N . LEU A 1 418 ? 4.828 26.469 -13.305 1 95.81 418 LEU A N 1
ATOM 3241 C CA . LEU A 1 418 ? 4.363 25.297 -14.031 1 95.81 418 LEU A CA 1
ATOM 3242 C C . LEU A 1 418 ? 5.285 24.984 -15.211 1 95.81 418 LEU A C 1
ATOM 3244 O O . LEU A 1 418 ? 5.664 23.828 -15.414 1 95.81 418 LEU A O 1
ATOM 3248 N N . ASN A 1 419 ? 5.691 25.922 -15.977 1 95 419 ASN A N 1
ATOM 3249 C CA . ASN A 1 419 ? 6.699 25.859 -17.031 1 95 419 ASN A CA 1
ATOM 3250 C C . ASN A 1 419 ? 6.359 24.797 -18.062 1 95 419 ASN A C 1
ATOM 3252 O O . ASN A 1 419 ? 7.223 24.016 -18.469 1 95 419 ASN A O 1
ATOM 3256 N N . CYS A 1 420 ? 5.148 24.688 -18.438 1 94.81 420 CYS A N 1
ATOM 3257 C CA . CYS A 1 420 ? 4.773 23.828 -19.562 1 94.81 420 CYS A CA 1
ATOM 3258 C C . CYS A 1 420 ? 5.035 24.516 -20.891 1 94.81 420 CYS A C 1
ATOM 3260 O O . CYS A 1 420 ? 4.91 25.734 -21 1 94.81 420 CYS A O 1
ATOM 3262 N N . PRO A 1 421 ? 5.375 23.719 -21.891 1 93.88 421 PRO A N 1
ATOM 3263 C CA . PRO A 1 421 ? 5.5 24.344 -23.203 1 93.88 421 PRO A CA 1
ATOM 3264 C C . PRO A 1 421 ? 4.16 24.828 -23.766 1 93.88 421 PRO A C 1
ATOM 3266 O O . PRO A 1 421 ? 3.105 24.375 -23.312 1 93.88 421 PRO A O 1
ATOM 3269 N N . THR A 1 422 ? 4.301 25.828 -24.656 1 90.31 422 THR A N 1
ATOM 3270 C CA . THR A 1 422 ? 3.09 26.234 -25.359 1 90.31 422 THR A CA 1
ATOM 3271 C C . THR A 1 422 ? 2.561 25.094 -26.234 1 90.31 422 THR A C 1
ATOM 3273 O O . THR A 1 422 ? 3.301 24.172 -26.562 1 90.31 422 THR A O 1
ATOM 3276 N N . ALA A 1 423 ? 1.286 25.188 -26.484 1 86.62 423 ALA A N 1
ATOM 3277 C CA . ALA A 1 423 ? 0.659 24.156 -27.312 1 86.62 423 ALA A CA 1
ATOM 3278 C C . ALA A 1 423 ? 1.387 24.031 -28.656 1 86.62 423 ALA A C 1
ATOM 3280 O O . ALA A 1 423 ? 1.586 22.922 -29.141 1 86.62 423 ALA A O 1
ATOM 3281 N N . GLU A 1 424 ? 1.797 25.141 -29.219 1 85.12 424 GLU A N 1
ATOM 3282 C CA . GLU A 1 424 ? 2.494 25.156 -30.5 1 85.12 424 GLU A CA 1
ATOM 3283 C C . GLU A 1 424 ? 3.887 24.547 -30.375 1 85.12 424 GLU A C 1
ATOM 3285 O O . GLU A 1 424 ? 4.289 23.734 -31.219 1 85.12 424 GLU A O 1
ATOM 3290 N N . ALA A 1 425 ? 4.508 24.844 -29.344 1 87.75 425 ALA A N 1
ATOM 3291 C CA . ALA A 1 425 ? 5.867 24.344 -29.141 1 87.75 425 ALA A CA 1
ATOM 3292 C C . ALA A 1 425 ? 5.875 22.828 -28.938 1 87.75 425 ALA A C 1
ATOM 3294 O O . ALA A 1 425 ? 6.812 22.156 -29.359 1 87.75 425 ALA A O 1
ATOM 3295 N N . GLU A 1 426 ? 4.875 22.344 -28.375 1 89.06 426 GLU A N 1
ATOM 3296 C CA . GLU A 1 426 ? 4.82 20.922 -28.016 1 89.06 426 GLU A CA 1
ATOM 3297 C C . GLU A 1 426 ? 4.586 20.062 -29.266 1 89.06 426 GLU A C 1
ATOM 3299 O O . GLU A 1 426 ? 4.77 18.844 -29.219 1 89.06 426 GLU A O 1
ATOM 3304 N N . GLN A 1 427 ? 4.195 20.781 -30.297 1 84.19 427 GLN A N 1
ATOM 3305 C CA . GLN A 1 427 ? 3.979 20.031 -31.547 1 84.19 427 GLN A CA 1
ATOM 3306 C C . GLN A 1 427 ? 5.297 19.781 -32.25 1 84.19 427 GLN A C 1
ATOM 3308 O O . GLN A 1 427 ? 5.348 19 -33.219 1 84.19 427 GLN A O 1
ATOM 3313 N N . THR A 1 428 ? 6.238 20.5 -31.75 1 78.5 428 THR A N 1
ATOM 3314 C CA . THR A 1 428 ? 7.555 20.312 -32.344 1 78.5 428 THR A CA 1
ATOM 3315 C C . THR A 1 428 ? 8.312 19.172 -31.656 1 78.5 428 THR A C 1
ATOM 3317 O O . THR A 1 428 ? 8.109 18.922 -30.469 1 78.5 428 THR A O 1
ATOM 3320 N N . VAL A 1 429 ? 9 18.422 -32.5 1 68.62 429 VAL A N 1
ATOM 3321 C CA . VAL A 1 429 ? 9.719 17.266 -31.984 1 68.62 429 VAL A CA 1
ATOM 3322 C C . VAL A 1 429 ? 10.828 17.719 -31.047 1 68.62 429 VAL A C 1
ATOM 3324 O O . VAL A 1 429 ? 11.547 18.672 -31.328 1 68.62 429 VAL A O 1
ATOM 3327 N N . GLY A 1 430 ? 10.836 17.078 -29.875 1 72.31 430 GLY A N 1
ATOM 3328 C CA . GLY A 1 430 ? 12.023 17.203 -29.031 1 72.31 430 GLY A CA 1
ATOM 3329 C C . GLY A 1 430 ? 11.82 18.141 -27.859 1 72.31 430 GLY A C 1
ATOM 3330 O O . GLY A 1 430 ? 12.773 18.453 -27.141 1 72.31 430 GLY A O 1
ATOM 3331 N N . VAL A 1 431 ? 10.695 18.609 -27.703 1 82.25 431 VAL A N 1
ATOM 3332 C CA . VAL A 1 431 ? 10.562 19.516 -26.562 1 82.25 431 VAL A CA 1
ATOM 3333 C C . VAL A 1 431 ? 10.43 18.703 -25.281 1 82.25 431 VAL A C 1
ATOM 3335 O O . VAL A 1 431 ? 9.602 17.797 -25.188 1 82.25 431 VAL A O 1
ATOM 3338 N N . ALA A 1 432 ? 11.359 19.016 -24.359 1 87.56 432 ALA A N 1
ATOM 3339 C CA . ALA A 1 432 ? 11.352 18.328 -23.062 1 87.56 432 ALA A CA 1
ATOM 3340 C C . ALA A 1 432 ? 10.383 19 -22.094 1 87.56 432 ALA A C 1
ATOM 3342 O O . ALA A 1 432 ? 10.273 20.219 -22.062 1 87.56 432 ALA A O 1
ATOM 3343 N N . LEU A 1 433 ? 9.594 18.219 -21.422 1 92.44 433 LEU A N 1
ATOM 3344 C CA . LEU A 1 433 ? 8.711 18.734 -20.375 1 92.44 433 LEU A CA 1
ATOM 3345 C C . LEU A 1 433 ? 9.477 19 -19.094 1 92.44 433 LEU A C 1
ATOM 3347 O O . LEU A 1 433 ? 10.359 18.219 -18.719 1 92.44 433 LEU A O 1
ATOM 3351 N N . SER A 1 434 ? 9.133 20.094 -18.484 1 94.75 434 SER A N 1
ATOM 3352 C CA . SER A 1 434 ? 9.672 20.328 -17.141 1 94.75 434 SER A CA 1
ATOM 3353 C C . SER A 1 434 ? 9.094 19.344 -16.141 1 94.75 434 SER A C 1
ATOM 3355 O O . SER A 1 434 ? 8.062 18.719 -16.391 1 94.75 434 SER A O 1
ATOM 3357 N N . GLU A 1 435 ? 9.812 19.203 -14.977 1 95.19 435 GLU A N 1
ATOM 3358 C CA . GLU A 1 435 ? 9.336 18.328 -13.906 1 95.19 435 GLU A CA 1
ATOM 3359 C C . GLU A 1 435 ? 7.996 18.812 -13.352 1 95.19 435 GLU A C 1
ATOM 3361 O O . GLU A 1 435 ? 7.102 18 -13.078 1 95.19 435 GLU A O 1
ATOM 3366 N N . SER A 1 436 ? 7.879 20.109 -13.195 1 96.94 436 SER A N 1
ATOM 3367 C CA . SER A 1 436 ? 6.645 20.672 -12.672 1 96.94 436 SER A CA 1
ATOM 3368 C C . SER A 1 436 ? 5.477 20.453 -13.625 1 96.94 436 SER A C 1
ATOM 3370 O O . SER A 1 436 ? 4.367 20.125 -13.188 1 96.94 436 SER A O 1
ATOM 3372 N N . CYS A 1 437 ? 5.766 20.578 -14.875 1 96.25 437 CYS A N 1
ATOM 3373 C CA . CYS A 1 437 ? 4.727 20.344 -15.867 1 96.25 437 CYS A CA 1
ATOM 3374 C C . CYS A 1 437 ? 4.301 18.875 -15.867 1 96.25 437 CYS A C 1
ATOM 3376 O O . CYS A 1 437 ? 3.107 18.562 -15.891 1 96.25 437 CYS A O 1
ATOM 3378 N N . SER A 1 438 ? 5.266 18.016 -15.812 1 94.81 438 SER A N 1
ATOM 3379 C CA . SER A 1 438 ? 4.992 16.578 -15.781 1 94.81 438 SER A CA 1
ATOM 3380 C C . SER A 1 438 ? 4.168 16.203 -14.562 1 94.81 438 SER A C 1
ATOM 3382 O O . SER A 1 438 ? 3.248 15.383 -14.656 1 94.81 438 SER A O 1
ATOM 3384 N N . LEU A 1 439 ? 4.504 16.781 -13.484 1 94.81 439 LEU A N 1
ATOM 3385 C CA . LEU A 1 439 ? 3.789 16.531 -12.242 1 94.81 439 LEU A CA 1
ATOM 3386 C C . LEU A 1 439 ? 2.322 16.938 -12.359 1 94.81 439 LEU A C 1
ATOM 3388 O O . LEU A 1 439 ? 1.431 16.156 -12.008 1 94.81 439 LEU A O 1
ATOM 3392 N N . TYR A 1 440 ? 2.109 18.094 -12.836 1 96.31 440 TYR A N 1
ATOM 3393 C CA . TYR A 1 440 ? 0.743 18.594 -12.961 1 96.31 440 TYR A CA 1
ATOM 3394 C C . TYR A 1 440 ? -0.063 17.734 -13.938 1 96.31 440 TYR A C 1
ATOM 3396 O O . TYR A 1 440 ? -1.211 17.391 -13.656 1 96.31 440 TYR A O 1
ATOM 3404 N N . ARG A 1 441 ? 0.518 17.375 -15.086 1 95.81 441 ARG A N 1
ATOM 3405 C CA . ARG A 1 441 ? -0.187 16.625 -16.109 1 95.81 441 ARG A CA 1
ATOM 3406 C C . ARG A 1 441 ? -0.523 15.211 -15.625 1 95.81 441 ARG A C 1
ATOM 3408 O O . ARG A 1 441 ? -1.543 14.641 -16.016 1 95.81 441 ARG A O 1
ATOM 3415 N N . ALA A 1 442 ? 0.281 14.703 -14.773 1 93.56 442 ALA A N 1
ATOM 3416 C CA . ALA A 1 442 ? 0.064 13.359 -14.242 1 93.56 442 ALA A CA 1
ATOM 3417 C C . ALA A 1 442 ? -1.16 13.32 -13.328 1 93.56 442 ALA A C 1
ATOM 3419 O O . ALA A 1 442 ? -1.881 12.32 -13.289 1 93.56 442 ALA A O 1
ATOM 3420 N N . VAL A 1 443 ? -1.449 14.438 -12.648 1 94.62 443 VAL A N 1
ATOM 3421 C CA . VAL A 1 443 ? -2.484 14.43 -11.625 1 94.62 443 VAL A CA 1
ATOM 3422 C C . VAL A 1 443 ? -3.715 15.188 -12.117 1 94.62 443 VAL A C 1
ATOM 3424 O O . VAL A 1 443 ? -4.824 14.969 -11.625 1 94.62 443 VAL A O 1
ATOM 3427 N N . CYS A 1 444 ? -3.525 16.031 -13.094 1 96.56 444 CYS A N 1
ATOM 3428 C CA . CYS A 1 444 ? -4.617 16.859 -13.602 1 96.56 444 CYS A CA 1
ATOM 3429 C C . CYS A 1 444 ? -4.73 16.734 -15.117 1 96.56 444 CYS A C 1
ATOM 3431 O O . CYS A 1 444 ? -4.773 17.75 -15.82 1 96.56 444 CYS A O 1
ATOM 3433 N N . PRO A 1 445 ? -4.914 15.555 -15.617 1 95.5 445 PRO A N 1
ATOM 3434 C CA . PRO A 1 445 ? -4.902 15.383 -17.078 1 95.5 445 PRO A CA 1
ATOM 3435 C C . PRO A 1 445 ? -6.051 16.109 -17.766 1 95.5 445 PRO A C 1
ATOM 3437 O O . PRO A 1 445 ? -5.91 16.547 -18.906 1 95.5 445 PRO A O 1
ATOM 3440 N N . GLN A 1 446 ? -7.172 16.328 -17.125 1 94.5 446 GLN A N 1
ATOM 3441 C CA . GLN A 1 446 ? -8.344 16.969 -17.719 1 94.5 446 GLN A CA 1
ATOM 3442 C C . GLN A 1 446 ? -8.078 18.438 -18 1 94.5 446 GLN A C 1
ATOM 3444 O O . GLN A 1 446 ? -8.734 19.047 -18.859 1 94.5 446 GLN A O 1
ATOM 3449 N N . TYR A 1 447 ? -7.102 18.953 -17.312 1 95 447 TYR A N 1
ATOM 3450 C CA . TYR A 1 447 ? -6.875 20.391 -17.406 1 95 447 TYR A CA 1
ATOM 3451 C C . TYR A 1 447 ? -5.48 20.688 -17.938 1 95 447 TYR A C 1
ATOM 3453 O O . TYR A 1 447 ? -5 21.828 -17.828 1 95 447 TYR A O 1
ATOM 3461 N N . ALA A 1 448 ? -4.871 19.703 -18.469 1 94.88 448 ALA A N 1
ATOM 3462 C CA . ALA A 1 448 ? -3.445 19.766 -18.781 1 94.88 448 ALA A CA 1
ATOM 3463 C C . ALA A 1 448 ? -3.211 20.5 -20.094 1 94.88 448 ALA A C 1
ATOM 3465 O O . ALA A 1 448 ? -2.152 21.109 -20.297 1 94.88 448 ALA A O 1
ATOM 3466 N N . CYS A 1 449 ? -4.215 20.438 -21.047 1 94.5 449 CYS A N 1
ATOM 3467 C CA . CYS A 1 449 ? -3.947 20.938 -22.391 1 94.5 449 CYS A CA 1
ATOM 3468 C C . CYS A 1 449 ? -4.918 22.047 -22.766 1 94.5 449 CYS A C 1
ATOM 3470 O O . CYS A 1 449 ? -6.035 22.094 -22.25 1 94.5 449 CYS A O 1
ATOM 3472 N N . ALA A 1 450 ? -4.477 22.984 -23.672 1 92.56 450 ALA A N 1
ATOM 3473 C CA . ALA A 1 450 ? -5.32 24.047 -24.219 1 92.56 450 ALA A CA 1
ATOM 3474 C C . ALA A 1 450 ? -6.469 23.453 -25.031 1 92.56 450 ALA A C 1
ATOM 3476 O O . ALA A 1 450 ? -6.418 22.297 -25.438 1 92.56 450 ALA A O 1
ATOM 3477 N N . PRO A 1 451 ? -7.527 24.266 -25.172 1 90.38 451 PRO A N 1
ATOM 3478 C CA . PRO A 1 451 ? -8.617 23.797 -26.031 1 90.38 451 PRO A CA 1
ATOM 3479 C C . PRO A 1 451 ? -8.141 23.359 -27.422 1 90.38 451 PRO A C 1
ATOM 3481 O O . PRO A 1 451 ? -7.27 24.016 -28.016 1 90.38 451 PRO A O 1
ATOM 3484 N N . GLY A 1 452 ? -8.633 22.25 -27.844 1 89.56 452 GLY A N 1
ATOM 3485 C CA . GLY A 1 452 ? -8.266 21.734 -29.156 1 89.56 452 GLY A CA 1
ATOM 3486 C C . GLY A 1 452 ? -7.125 20.734 -29.109 1 89.56 452 GLY A C 1
ATOM 3487 O O . GLY A 1 452 ? -6.785 20.109 -30.109 1 89.56 452 GLY A O 1
ATOM 3488 N N . TYR A 1 453 ? -6.512 20.578 -27.969 1 93.19 453 TYR A N 1
ATOM 3489 C CA . TYR A 1 453 ? -5.434 19.625 -27.781 1 93.19 453 TYR A CA 1
ATOM 3490 C C . TYR A 1 453 ? -5.844 18.531 -26.797 1 93.19 453 TYR A C 1
ATOM 3492 O O . TYR A 1 453 ? -6.723 18.734 -25.953 1 93.19 453 TYR A O 1
ATOM 3500 N N . VAL A 1 454 ? -5.199 17.344 -26.984 1 92.62 454 VAL A N 1
ATOM 3501 C CA . VAL A 1 454 ? -5.496 16.219 -26.094 1 92.62 454 VAL A CA 1
ATOM 3502 C C . VAL A 1 454 ? -4.207 15.703 -25.469 1 92.62 454 VAL A C 1
ATOM 3504 O O . VAL A 1 454 ? -3.186 15.562 -26.141 1 92.62 454 VAL A O 1
ATOM 3507 N N . LEU A 1 455 ? -4.305 15.492 -24.125 1 95.12 455 LEU A N 1
ATOM 3508 C CA . LEU A 1 455 ? -3.146 14.938 -23.438 1 95.12 455 LEU A CA 1
ATOM 3509 C C . LEU A 1 455 ? -3.006 13.445 -23.734 1 95.12 455 LEU A C 1
ATOM 3511 O O . LEU A 1 455 ? -3.889 12.656 -23.391 1 95.12 455 LEU A O 1
ATOM 3515 N N . SER A 1 456 ? -1.902 13.172 -24.328 1 93.31 456 SER A N 1
ATOM 3516 C CA . SER A 1 456 ? -1.623 11.766 -24.625 1 93.31 456 SER A CA 1
ATOM 3517 C C . SER A 1 456 ? -1.396 10.961 -23.359 1 93.31 456 SER A C 1
ATOM 3519 O O . SER A 1 456 ? -0.585 11.344 -22.516 1 93.31 456 SER A O 1
ATOM 3521 N N . ALA A 1 457 ? -2.066 9.828 -23.234 1 93.5 457 ALA A N 1
ATOM 3522 C CA . ALA A 1 457 ? -1.946 8.984 -22.047 1 93.5 457 ALA A CA 1
ATOM 3523 C C . ALA A 1 457 ? -0.575 8.32 -22 1 93.5 457 ALA A C 1
ATOM 3525 O O . ALA A 1 457 ? -0.061 8.039 -20.906 1 93.5 457 ALA A O 1
ATOM 3526 N N . SER A 1 458 ? 0.084 8.125 -23.141 1 90.38 458 SER A N 1
ATOM 3527 C CA . SER A 1 458 ? 1.348 7.395 -23.172 1 90.38 458 SER A CA 1
ATOM 3528 C C . SER A 1 458 ? 2.537 8.344 -23.062 1 90.38 458 SER A C 1
ATOM 3530 O O . SER A 1 458 ? 3.553 8 -22.453 1 90.38 458 SER A O 1
ATOM 3532 N N . GLU A 1 459 ? 2.352 9.547 -23.547 1 88.19 459 GLU A N 1
ATOM 3533 C CA . GLU A 1 459 ? 3.512 10.422 -23.641 1 88.19 459 GLU A CA 1
ATOM 3534 C C . GLU A 1 459 ? 3.371 11.617 -22.703 1 88.19 459 GLU A C 1
ATOM 3536 O O . GLU A 1 459 ? 4.34 12.344 -22.469 1 88.19 459 GLU A O 1
ATOM 3541 N N . SER A 1 460 ? 2.268 11.828 -22.188 1 91.88 460 SER A N 1
ATOM 3542 C CA . SER A 1 460 ? 1.961 12.969 -21.328 1 91.88 460 SER A CA 1
ATOM 3543 C C . SER A 1 460 ? 2.201 14.289 -22.047 1 91.88 460 SER A C 1
ATOM 3545 O O . SER A 1 460 ? 2.67 15.258 -21.438 1 91.88 460 SER A O 1
ATOM 3547 N N . ARG A 1 461 ? 1.921 14.258 -23.406 1 92.5 461 ARG A N 1
ATOM 3548 C CA . ARG A 1 461 ? 2.064 15.453 -24.219 1 92.5 461 ARG A CA 1
ATOM 3549 C C . ARG A 1 461 ? 0.721 15.883 -24.797 1 92.5 461 ARG A C 1
ATOM 3551 O O . ARG A 1 461 ? -0.112 15.039 -25.141 1 92.5 461 ARG A O 1
ATOM 3558 N N . CYS A 1 462 ? 0.611 17.156 -24.906 1 94.38 462 CYS A N 1
ATOM 3559 C CA . CYS A 1 462 ? -0.585 17.688 -25.547 1 94.38 462 CYS A CA 1
ATOM 3560 C C . CYS A 1 462 ? -0.455 17.625 -27.062 1 94.38 462 CYS A C 1
ATOM 3562 O O . CYS A 1 462 ? 0.431 18.25 -27.641 1 94.38 462 CYS A O 1
ATOM 3564 N N . THR A 1 463 ? -1.344 16.906 -27.672 1 92.12 463 THR A N 1
ATOM 3565 C CA . THR A 1 463 ? -1.331 16.703 -29.125 1 92.12 463 THR A CA 1
ATOM 3566 C C . THR A 1 463 ? -2.525 17.391 -29.781 1 92.12 463 THR A C 1
ATOM 3568 O O . THR A 1 463 ? -3.637 17.359 -29.234 1 92.12 463 THR A O 1
ATOM 3571 N N . CYS A 1 464 ? -2.217 18 -30.922 1 91.38 464 CYS A N 1
ATOM 3572 C CA . CYS A 1 464 ? -3.273 18.688 -31.656 1 91.38 464 CYS A CA 1
ATOM 3573 C C . CYS A 1 464 ? -4.367 17.719 -32.094 1 91.38 464 CYS A C 1
ATOM 3575 O O . CYS A 1 464 ? -4.082 16.688 -32.688 1 91.38 464 CYS A O 1
ATOM 3577 N N . ALA A 1 465 ? -5.586 18.047 -31.75 1 88.56 465 ALA A N 1
ATOM 3578 C CA . ALA A 1 465 ? -6.703 17.141 -32.031 1 88.56 465 ALA A CA 1
ATOM 3579 C C . ALA A 1 465 ? -7.867 17.906 -32.656 1 88.56 465 ALA A C 1
ATOM 3581 O O . ALA A 1 465 ? -9.016 17.453 -32.594 1 88.56 465 ALA A O 1
ATOM 3582 N N . SER A 1 466 ? -7.559 19.062 -33.156 1 85.75 466 SER A N 1
ATOM 3583 C CA . SER A 1 466 ? -8.594 19.859 -33.812 1 85.75 466 SER A CA 1
ATOM 3584 C C . SER A 1 466 ? -8.117 20.344 -35.188 1 85.75 466 SER A C 1
ATOM 3586 O O . SER A 1 466 ? -6.918 20.359 -35.469 1 85.75 466 SER A O 1
ATOM 3588 N N . ALA A 1 467 ? -9.133 20.688 -36 1 80.19 467 ALA A N 1
ATOM 3589 C CA . ALA A 1 467 ? -8.82 21.203 -37.312 1 80.19 467 ALA A CA 1
ATOM 3590 C C . ALA A 1 467 ? -8.047 22.516 -37.219 1 80.19 467 ALA A C 1
ATOM 3592 O O . ALA A 1 467 ? -7.152 22.781 -38.031 1 80.19 467 ALA A O 1
ATOM 3593 N N . ALA A 1 468 ? -8.414 23.266 -36.25 1 79.19 468 ALA A N 1
ATOM 3594 C CA . ALA A 1 468 ? -7.832 24.594 -36.062 1 79.19 468 ALA A CA 1
ATOM 3595 C C . ALA A 1 468 ? -6.324 24.5 -35.844 1 79.19 468 ALA A C 1
ATOM 3597 O O . ALA A 1 468 ? -5.562 25.297 -36.406 1 79.19 468 ALA A O 1
ATOM 3598 N N . CYS A 1 469 ? -5.918 23.469 -35.156 1 78.81 469 CYS A N 1
ATOM 3599 C CA . CYS A 1 469 ? -4.496 23.391 -34.844 1 78.81 469 CYS A CA 1
ATOM 3600 C C . CYS A 1 469 ? -3.742 22.578 -35.875 1 78.81 469 CYS A C 1
ATOM 3602 O O . CYS A 1 469 ? -2.518 22.656 -35.969 1 78.81 469 CYS A O 1
ATOM 3604 N N . LEU A 1 470 ? -4.41 21.812 -36.656 1 75.56 470 LEU A N 1
ATOM 3605 C CA . LEU A 1 470 ? -3.736 21.016 -37.688 1 75.56 470 LEU A CA 1
ATOM 3606 C C . LEU A 1 470 ? -3.418 21.891 -38.906 1 75.56 470 LEU A C 1
ATOM 3608 O O . LEU A 1 470 ? -2.443 21.625 -39.625 1 75.56 470 LEU A O 1
ATOM 3612 N N . VAL A 1 471 ? -4.305 22.891 -39.406 1 64 471 VAL A N 1
ATOM 3613 C CA . VAL A 1 471 ? -4.094 23.781 -40.531 1 64 471 VAL A CA 1
ATOM 3614 C C . VAL A 1 471 ? -2.859 24.641 -40.312 1 64 471 VAL A C 1
ATOM 3616 O O . VAL A 1 471 ? -2.078 24.875 -41.25 1 64 471 VAL A O 1
ATOM 3619 N N . SER A 1 472 ? -2.75 25.156 -39.156 1 54.72 472 SER A N 1
ATOM 3620 C CA . SER A 1 472 ? -1.615 26.047 -38.906 1 54.72 472 SER A CA 1
ATOM 3621 C C . SER A 1 472 ? -0.293 25.297 -39.031 1 54.72 472 SER A C 1
ATOM 3623 O O . SER A 1 472 ? 0.758 25.906 -39.219 1 54.72 472 SER A O 1
ATOM 3625 N N . ARG A 1 473 ? -0.336 24 -39.031 1 55.22 473 ARG A N 1
ATOM 3626 C CA . ARG A 1 473 ? 0.869 23.188 -39.188 1 55.22 473 ARG A CA 1
ATOM 3627 C C . ARG A 1 473 ? 1.281 23.109 -40.656 1 55.22 473 ARG A C 1
ATOM 3629 O O . ARG A 1 473 ? 2.463 22.938 -40.938 1 55.22 473 ARG A O 1
ATOM 3636 N N . GLY A 1 474 ? 0.327 23.266 -41.625 1 47 474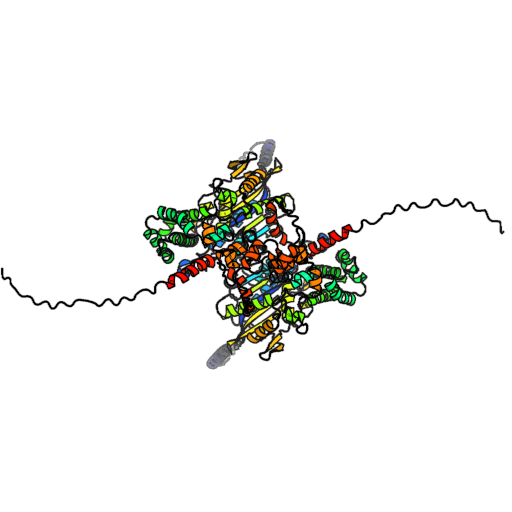 GLY A N 1
ATOM 3637 C CA . GLY A 1 474 ? 0.539 23.109 -43.062 1 47 474 GLY A CA 1
ATOM 3638 C C . GLY A 1 474 ? 1.288 24.281 -43.656 1 47 474 GLY A C 1
ATOM 3639 O O . GLY A 1 474 ? 1.65 24.234 -44.844 1 47 474 GLY A O 1
ATOM 3640 N N . GLY A 1 475 ? 1.253 25.5 -43.281 1 39.59 475 GLY A N 1
ATOM 3641 C CA . GLY A 1 475 ? 1.981 26.5 -44.031 1 39.59 475 GLY A CA 1
ATOM 3642 C C . GLY A 1 475 ? 3.484 26.297 -44.031 1 39.59 475 GLY A C 1
ATOM 3643 O O . GLY A 1 475 ? 4.23 27.047 -44.656 1 39.59 475 GLY A O 1
ATOM 3644 N N . GLU A 1 476 ? 4.141 25.922 -43.062 1 38.19 476 GLU A N 1
ATOM 3645 C CA . GLU A 1 476 ? 5.57 25.656 -43.219 1 38.19 476 GLU A CA 1
ATOM 3646 C C . GLU A 1 476 ? 5.824 24.344 -43.969 1 38.19 476 GLU A C 1
ATOM 3648 O O . GLU A 1 476 ? 5.066 23.391 -43.812 1 38.19 476 GLU A O 1
ATOM 3653 N N . GLY A 1 477 ? 6.676 24.391 -45.219 1 32.91 477 GLY A N 1
ATOM 3654 C CA . GLY A 1 477 ? 7.059 23.344 -46.125 1 32.91 477 GLY A CA 1
ATOM 3655 C C . GLY A 1 477 ? 7.258 22 -45.469 1 32.91 477 GLY A C 1
ATOM 3656 O O . GLY A 1 477 ? 7.605 21.938 -44.281 1 32.91 477 GLY A O 1
ATOM 3657 N N . LYS A 1 478 ? 6.887 20.953 -46.281 1 32.19 478 LYS A N 1
ATOM 3658 C CA . LYS A 1 478 ? 6.941 19.5 -46.094 1 32.19 478 LYS A CA 1
ATOM 3659 C C . LYS A 1 478 ? 8.344 19.062 -45.688 1 32.19 478 LYS A C 1
ATOM 3661 O O . LYS A 1 478 ? 9.141 18.656 -46.531 1 32.19 478 LYS A O 1
ATOM 3666 N N . ALA A 1 479 ? 9.25 19.797 -45.125 1 27.16 479 ALA A N 1
ATOM 3667 C CA . ALA A 1 479 ? 10.344 18.891 -44.844 1 27.16 479 ALA A CA 1
ATOM 3668 C C . ALA A 1 479 ? 9.852 17.656 -44.094 1 27.16 479 ALA A C 1
ATOM 3670 O O . ALA A 1 479 ? 9.359 17.75 -42.969 1 27.16 479 ALA A O 1
ATOM 3671 N N . ASN A 1 480 ? 9.289 16.734 -44.781 1 27.11 480 ASN A N 1
ATOM 3672 C CA . ASN A 1 480 ? 8.992 15.359 -44.375 1 27.11 480 ASN A CA 1
ATOM 3673 C C . ASN A 1 480 ? 10.133 14.758 -43.562 1 27.11 480 ASN A C 1
ATOM 3675 O O . ASN A 1 480 ? 11.031 14.117 -44.125 1 27.11 480 ASN A O 1
ATOM 3679 N N . VAL A 1 481 ? 10.859 15.5 -42.812 1 25.31 481 VAL A N 1
ATOM 3680 C CA . VAL A 1 481 ? 11.781 14.656 -42.062 1 25.31 481 VAL A CA 1
ATOM 3681 C C . VAL A 1 481 ? 11 13.602 -41.281 1 25.31 481 VAL A C 1
ATOM 3683 O O . VAL A 1 481 ? 10.133 13.938 -40.469 1 25.31 481 VAL A O 1
ATOM 3686 N N . SER A 1 482 ? 10.711 12.531 -41.938 1 24.06 482 SER A N 1
ATOM 3687 C CA . SER A 1 482 ? 10.438 11.328 -41.156 1 24.06 482 SER A CA 1
ATOM 3688 C C . SER A 1 482 ? 11.312 11.281 -39.906 1 24.06 482 SER A C 1
ATOM 3690 O O . SER A 1 482 ? 12.531 11.18 -40 1 24.06 482 SER A O 1
ATOM 3692 N N . VAL A 1 483 ? 11.078 12.094 -39.062 1 24.39 483 VAL A N 1
ATOM 3693 C CA . VAL A 1 483 ? 11.766 11.844 -37.781 1 24.39 483 VAL A CA 1
ATOM 3694 C C . VAL A 1 483 ? 11.539 10.398 -37.344 1 24.39 483 VAL A C 1
ATOM 3696 O O . VAL A 1 483 ? 10.414 10 -37.062 1 24.39 483 VAL A O 1
ATOM 3699 N N . THR A 1 484 ? 12.156 9.531 -38.125 1 24.52 484 THR A N 1
ATOM 3700 C CA . THR A 1 484 ? 12.383 8.242 -37.469 1 24.52 484 THR A CA 1
ATOM 3701 C C . THR A 1 484 ? 12.977 8.422 -36.094 1 24.52 484 THR A C 1
ATOM 3703 O O . THR A 1 484 ? 14.102 8.906 -35.938 1 24.52 484 THR A O 1
ATOM 3706 N N . VAL A 1 485 ? 12.242 8.867 -35.25 1 23.97 485 VAL A N 1
ATOM 3707 C CA . VAL A 1 485 ? 12.719 8.719 -33.906 1 23.97 485 VAL A CA 1
ATOM 3708 C C . VAL A 1 485 ? 13.18 7.281 -33.656 1 23.97 485 VAL A C 1
ATOM 3710 O O . VAL A 1 485 ? 12.367 6.352 -33.688 1 23.97 485 VAL A O 1
ATOM 3713 N N . SER A 1 486 ? 14.25 6.961 -34.312 1 22.97 486 SER A N 1
ATOM 3714 C CA . SER A 1 486 ? 14.883 5.746 -33.812 1 22.97 486 SER A CA 1
ATOM 3715 C C . SER A 1 486 ? 15.039 5.789 -32.312 1 22.97 486 SER A C 1
ATOM 3717 O O . SER A 1 486 ? 15.766 6.629 -31.766 1 22.97 486 SER A O 1
ATOM 3719 N N . MET A 1 487 ? 13.961 5.688 -31.719 1 21.98 487 MET A N 1
ATOM 3720 C CA . MET A 1 487 ? 14.195 5.441 -30.297 1 21.98 487 MET A CA 1
ATOM 3721 C C . MET A 1 487 ? 15.242 4.352 -30.109 1 21.98 487 MET A C 1
ATOM 3723 O O . MET A 1 487 ? 15.109 3.248 -30.641 1 21.98 487 MET A O 1
ATOM 3727 N N . PRO A 1 488 ? 16.531 4.699 -30.25 1 24.8 488 PRO A N 1
ATOM 3728 C CA . PRO A 1 488 ? 17.391 3.598 -29.797 1 24.8 488 PRO A CA 1
ATOM 3729 C C . PRO A 1 488 ? 16.734 2.756 -28.703 1 24.8 488 PRO A C 1
ATOM 3731 O O . PRO A 1 488 ? 15.844 3.238 -28 1 24.8 488 PRO A O 1
ATOM 3734 N N . GLY A 1 489 ? 16.766 1.415 -29.016 1 21.34 489 GLY A N 1
ATOM 3735 C CA . GLY A 1 489 ? 16.312 0.358 -28.125 1 21.34 489 GLY A CA 1
ATOM 3736 C C . GLY A 1 489 ? 16.609 0.64 -26.656 1 21.34 489 GLY A C 1
ATOM 3737 O O . GLY A 1 489 ? 17.781 0.673 -26.266 1 21.34 489 GLY A O 1
ATOM 3738 N N . VAL A 1 490 ? 16.094 1.7 -26.219 1 21.19 490 VAL A N 1
ATOM 3739 C CA . VAL A 1 490 ? 16.234 1.771 -24.766 1 21.19 490 VAL A CA 1
ATOM 3740 C C . VAL A 1 490 ? 16.047 0.381 -24.156 1 21.19 490 VAL A C 1
ATOM 3742 O O . VAL A 1 490 ? 15.102 -0.33 -24.5 1 21.19 490 VAL A O 1
ATOM 3745 N N . SER A 1 491 ? 17.156 -0.273 -23.969 1 20.38 491 SER A N 1
ATOM 3746 C CA . SER A 1 491 ? 17.156 -1.474 -23.141 1 20.38 491 SER A CA 1
ATOM 3747 C C . SER A 1 491 ? 16.078 -1.419 -22.078 1 20.38 491 SER A C 1
ATOM 3749 O O . SER A 1 491 ? 15.719 -0.34 -21.594 1 20.38 491 SER A O 1
ATOM 3751 N N . ARG A 1 492 ? 15.086 -2.389 -22.172 1 23.25 492 ARG A N 1
ATOM 3752 C CA . ARG A 1 492 ? 13.906 -2.809 -21.438 1 23.25 492 ARG A CA 1
ATOM 3753 C C . ARG A 1 492 ? 14.094 -2.596 -19.938 1 23.25 492 ARG A C 1
ATOM 3755 O O . ARG A 1 492 ? 13.211 -2.916 -19.141 1 23.25 492 ARG A O 1
ATOM 3762 N N . GLY A 1 493 ? 15.453 -2.49 -19.594 1 21.02 493 GLY A N 1
ATOM 3763 C CA . GLY A 1 493 ? 15.625 -2.816 -18.172 1 21.02 493 GLY A CA 1
ATOM 3764 C C . GLY A 1 493 ? 15.023 -1.773 -17.25 1 21.02 493 GLY A C 1
ATOM 3765 O O . GLY A 1 493 ? 14.914 -2.002 -16.047 1 21.02 493 GLY A O 1
ATOM 3766 N N . ALA A 1 494 ? 14.969 -0.468 -17.812 1 21.25 494 ALA A N 1
ATOM 3767 C CA . ALA A 1 494 ? 14.922 0.483 -16.703 1 21.25 494 ALA A CA 1
ATOM 3768 C C . ALA A 1 494 ? 13.516 0.575 -16.109 1 21.25 494 ALA A C 1
ATOM 3770 O O . ALA A 1 494 ? 13.25 1.433 -15.266 1 21.25 494 ALA A O 1
ATOM 3771 N N . ALA A 1 495 ? 12.555 0.117 -16.859 1 22.47 495 ALA A N 1
ATOM 3772 C CA . ALA A 1 495 ? 11.297 0.536 -16.234 1 22.47 495 ALA A CA 1
ATOM 3773 C C . ALA A 1 495 ? 11.211 0.046 -14.789 1 22.47 495 ALA A C 1
ATOM 3775 O O . ALA A 1 495 ? 10.234 0.332 -14.094 1 22.47 495 ALA A O 1
ATOM 3776 N N . ALA A 1 496 ? 11.914 -1.056 -14.578 1 23.33 496 ALA A N 1
ATOM 3777 C CA . ALA A 1 496 ? 11.617 -1.627 -13.266 1 23.33 496 ALA A CA 1
ATOM 3778 C C . ALA A 1 496 ? 11.992 -0.655 -12.148 1 23.33 496 ALA A C 1
ATOM 3780 O O . ALA A 1 496 ? 11.734 -0.924 -10.969 1 23.33 496 ALA A O 1
ATOM 3781 N N . GLY A 1 497 ? 12.898 0.33 -12.586 1 22.52 497 GLY A N 1
ATOM 3782 C CA . GLY A 1 497 ? 13.57 0.962 -11.461 1 22.52 497 GLY A CA 1
ATOM 3783 C C . GLY A 1 497 ? 12.68 1.939 -10.711 1 22.52 497 GLY A C 1
ATOM 3784 O O . GLY A 1 497 ? 13.117 2.572 -9.75 1 22.52 497 GLY A O 1
ATOM 3785 N N . ILE A 1 498 ? 11.594 2.365 -11.453 1 24.19 498 ILE A N 1
ATOM 3786 C CA . ILE A 1 498 ? 11.102 3.551 -10.758 1 24.19 498 ILE A CA 1
ATOM 3787 C C . ILE A 1 498 ? 10.492 3.15 -9.414 1 24.19 498 ILE A C 1
ATOM 3789 O O . ILE A 1 498 ? 10.18 4.012 -8.586 1 24.19 498 ILE A O 1
ATOM 3793 N N . ALA A 1 499 ? 10.039 1.893 -9.422 1 22.97 499 ALA A N 1
ATOM 3794 C CA . ALA A 1 499 ? 9.148 1.754 -8.273 1 22.97 499 ALA A CA 1
ATOM 3795 C C . ALA A 1 499 ? 9.898 1.993 -6.969 1 22.97 499 ALA A C 1
ATOM 3797 O O . ALA A 1 499 ? 9.312 2.434 -5.98 1 22.97 499 ALA A O 1
ATOM 3798 N N . MET A 1 500 ? 11.07 1.363 -7 1 24.34 500 MET A N 1
ATOM 3799 C CA . MET A 1 500 ? 11.578 1.352 -5.633 1 24.34 500 MET A CA 1
ATOM 3800 C C . MET A 1 500 ? 12.062 2.736 -5.223 1 24.34 500 MET A C 1
ATOM 3802 O O . MET A 1 500 ? 12.578 2.914 -4.113 1 24.34 500 MET A O 1
ATOM 3806 N N . ALA A 1 501 ? 12.258 3.551 -6.254 1 25.09 501 ALA A N 1
ATOM 3807 C CA . ALA A 1 501 ? 12.938 4.77 -5.832 1 25.09 501 ALA A CA 1
ATOM 3808 C C . ALA A 1 501 ? 12.078 5.574 -4.863 1 25.09 501 ALA A C 1
ATOM 3810 O O . ALA A 1 501 ? 12.492 6.637 -4.387 1 25.09 501 ALA A O 1
ATOM 3811 N N . THR A 1 502 ? 10.75 5.258 -5.016 1 25.95 502 THR A N 1
ATOM 3812 C CA . THR A 1 502 ? 10.023 6.305 -4.305 1 25.95 502 THR A CA 1
ATOM 3813 C C . THR A 1 502 ? 10.297 6.227 -2.805 1 25.95 502 THR A C 1
ATOM 3815 O O . THR A 1 502 ? 9.617 6.875 -2.008 1 25.95 502 THR A O 1
ATOM 3818 N N . PHE A 1 503 ? 11.023 5.223 -2.43 1 24.41 503 PHE A N 1
ATOM 3819 C CA . PHE A 1 503 ? 10.992 5.121 -0.976 1 24.41 503 PHE A CA 1
ATOM 3820 C C . PHE A 1 503 ? 11.43 6.43 -0.334 1 24.41 503 PHE A C 1
ATOM 3822 O O . PHE A 1 503 ? 10.984 6.773 0.764 1 24.41 503 PHE A O 1
ATOM 3829 N N . SER A 1 504 ? 12.656 6.914 -0.781 1 24.45 504 SER A N 1
ATOM 3830 C CA . SER A 1 504 ? 13.172 7.914 0.148 1 24.45 504 SER A CA 1
ATOM 3831 C C . SER A 1 504 ? 12.461 9.25 -0.032 1 24.45 504 SER A C 1
ATOM 3833 O O . SER A 1 504 ? 12.734 9.984 -0.985 1 24.45 504 SER A O 1
ATOM 3835 N N . ALA A 1 505 ? 11.266 9.281 0.099 1 26.36 505 ALA A N 1
ATOM 3836 C CA . ALA A 1 505 ? 10.586 10.578 0.063 1 26.36 505 ALA A CA 1
ATOM 3837 C C . ALA A 1 505 ? 11.352 11.617 0.875 1 26.36 505 ALA A C 1
ATOM 3839 O O . ALA A 1 505 ? 11.086 12.82 0.76 1 26.36 505 ALA A O 1
ATOM 3840 N N . GLY A 1 506 ? 11.969 11.164 1.938 1 27.22 506 GLY A N 1
ATOM 3841 C CA . GLY A 1 506 ? 12.789 12.211 2.527 1 27.22 506 GLY A CA 1
ATOM 3842 C C . GLY A 1 506 ? 13.766 12.828 1.546 1 27.22 506 GLY A C 1
ATOM 3843 O O . GLY A 1 506 ? 14.492 13.766 1.891 1 27.22 506 GLY A O 1
ATOM 3844 N N . ALA A 1 507 ? 13.898 12.031 0.463 1 27.67 507 ALA A N 1
ATOM 3845 C CA . ALA A 1 507 ? 14.891 12.469 -0.518 1 27.67 507 ALA A CA 1
ATOM 3846 C C . ALA A 1 507 ? 14.32 13.547 -1.432 1 27.67 507 ALA A C 1
ATOM 3848 O O . ALA A 1 507 ? 15.016 14.055 -2.312 1 27.67 507 ALA A O 1
ATOM 3849 N N . LEU A 1 508 ? 13.016 13.602 -1.441 1 28.06 508 LEU A N 1
ATOM 3850 C CA . LEU A 1 508 ? 12.555 14.68 -2.316 1 28.06 508 LEU A CA 1
ATOM 3851 C C . LEU A 1 508 ? 12.961 16.047 -1.76 1 28.06 508 LEU A C 1
ATOM 3853 O O . LEU A 1 508 ? 13.367 16.922 -2.514 1 28.06 508 LEU A O 1
ATOM 3857 N N . LEU A 1 509 ? 12.719 16.156 -0.478 1 28.94 509 LEU A N 1
ATOM 3858 C CA . LEU A 1 509 ? 13.281 17.406 0.035 1 28.94 509 LEU A CA 1
ATOM 3859 C C . LEU A 1 509 ? 14.805 17.406 -0.079 1 28.94 509 LEU A C 1
ATOM 3861 O O . LEU A 1 509 ? 15.406 18.438 -0.377 1 28.94 509 LEU A O 1
ATOM 3865 N N . ALA A 1 510 ? 15.43 16.219 0.096 1 30 510 ALA A N 1
ATOM 3866 C CA . ALA A 1 510 ? 16.859 16.125 -0.157 1 30 510 ALA A CA 1
ATOM 3867 C C . ALA A 1 510 ? 17.156 16.094 -1.655 1 30 510 ALA A C 1
ATOM 3869 O O . ALA A 1 510 ? 18.156 16.641 -2.109 1 30 510 ALA A O 1
ATOM 3870 N N . VAL A 1 511 ? 16.297 15.484 -2.492 1 30.97 511 VAL A N 1
ATOM 3871 C CA . VAL A 1 511 ? 16.5 15.547 -3.939 1 30.97 511 VAL A CA 1
ATOM 3872 C C . VAL A 1 511 ? 16.188 16.953 -4.434 1 30.97 511 VAL A C 1
ATOM 3874 O O . VAL A 1 511 ? 16.906 17.5 -5.285 1 30.97 511 VAL A O 1
ATOM 3877 N N . VAL A 1 512 ? 15.109 17.531 -3.973 1 31.19 512 VAL A N 1
ATOM 3878 C CA . VAL A 1 512 ? 14.953 18.938 -4.367 1 31.19 512 VAL A CA 1
ATOM 3879 C C . VAL A 1 512 ? 16.109 19.75 -3.812 1 31.19 512 VAL A C 1
ATOM 3881 O O . VAL A 1 512 ? 16.656 20.625 -4.504 1 31.19 512 VAL A O 1
ATOM 3884 N N . MET A 1 513 ? 16.516 19.391 -2.654 1 29.7 513 MET A N 1
ATOM 3885 C CA . MET A 1 513 ? 17.688 20.109 -2.148 1 29.7 513 MET A CA 1
ATOM 3886 C C . MET A 1 513 ? 18.953 19.656 -2.852 1 29.7 513 MET A C 1
ATOM 3888 O O . MET A 1 513 ? 19.906 20.422 -2.98 1 29.7 513 MET A O 1
ATOM 3892 N N . THR A 1 514 ? 19.062 18.344 -3.154 1 30.77 514 THR A N 1
ATOM 3893 C CA . THR A 1 514 ? 20.266 17.938 -3.873 1 30.77 514 THR A CA 1
ATOM 3894 C C . THR A 1 514 ? 20.25 18.453 -5.309 1 30.77 514 THR A C 1
ATOM 3896 O O . THR A 1 514 ? 21.281 18.859 -5.848 1 30.77 514 THR A O 1
ATOM 3899 N N . LEU A 1 515 ? 19.078 18.422 -5.949 1 30.67 515 LEU A N 1
ATOM 3900 C CA . LEU A 1 515 ? 19.094 18.969 -7.301 1 30.67 515 LEU A CA 1
ATOM 3901 C C . LEU A 1 515 ? 19.375 20.469 -7.273 1 30.67 515 LEU A C 1
ATOM 3903 O O . LEU A 1 515 ? 19.984 21.016 -8.188 1 30.67 515 LEU A O 1
ATOM 3907 N N . ILE A 1 516 ? 18.891 21.094 -6.254 1 29.62 516 ILE A N 1
ATOM 3908 C CA . ILE A 1 516 ? 19.234 22.516 -6.176 1 29.62 516 ILE A CA 1
ATOM 3909 C C . ILE A 1 516 ? 20.734 22.672 -5.938 1 29.62 516 ILE A C 1
ATOM 3911 O O . ILE A 1 516 ? 21.375 23.547 -6.527 1 29.62 516 ILE A O 1
ATOM 3915 N N . ALA A 1 517 ? 21.25 21.734 -5.152 1 29.58 517 ALA A N 1
ATOM 3916 C CA . ALA A 1 517 ? 22.672 21.906 -4.867 1 29.58 517 ALA A CA 1
ATOM 3917 C C . ALA A 1 517 ? 23.516 21.641 -6.109 1 29.58 517 ALA A C 1
ATOM 3919 O O . ALA A 1 517 ? 24.594 22.219 -6.27 1 29.58 517 ALA A O 1
ATOM 3920 N N . LEU A 1 518 ? 23.062 20.672 -6.957 1 29.42 518 LEU A N 1
ATOM 3921 C CA . LEU A 1 518 ? 23.922 20.406 -8.117 1 29.42 518 LEU A CA 1
ATOM 3922 C C . LEU A 1 518 ? 23.938 21.609 -9.047 1 29.42 518 LEU A C 1
ATOM 3924 O O . LEU A 1 518 ? 24.906 21.812 -9.789 1 29.42 518 LEU A O 1
ATOM 3928 N N . VAL A 1 519 ? 22.812 22.312 -9.094 1 28.16 519 VAL A N 1
ATOM 3929 C CA . VAL A 1 519 ? 22.828 23.406 -10.062 1 28.16 519 VAL A CA 1
ATOM 3930 C C . VAL A 1 519 ? 23.766 24.5 -9.586 1 28.16 519 VAL A C 1
ATOM 3932 O O . VAL A 1 519 ? 24.359 25.219 -10.391 1 28.16 519 VAL A O 1
ATOM 3935 N N . LEU A 1 520 ? 23.828 24.625 -8.234 1 26.92 520 LEU A N 1
ATOM 3936 C CA . LEU A 1 520 ? 24.578 25.797 -7.816 1 26.92 520 LEU A CA 1
ATOM 3937 C C . LEU A 1 520 ? 26.078 25.594 -8.008 1 26.92 520 LEU A C 1
ATOM 3939 O O . LEU A 1 520 ? 26.875 26.516 -7.824 1 26.92 520 LEU A O 1
ATOM 3943 N N . LEU A 1 521 ? 26.5 24.312 -8.008 1 26.98 521 LEU A N 1
ATOM 3944 C CA . LEU A 1 521 ? 27.953 24.203 -8.039 1 26.98 521 LEU A CA 1
ATOM 3945 C C . LEU A 1 521 ? 28.5 24.703 -9.367 1 26.98 521 LEU A C 1
ATOM 3947 O O . LEU A 1 521 ? 29.719 24.719 -9.57 1 26.98 521 LEU A O 1
ATOM 3951 N N . ARG A 1 522 ? 27.609 24.719 -10.359 1 24.88 522 ARG A N 1
ATOM 3952 C CA . ARG A 1 522 ? 28.297 24.891 -11.633 1 24.88 522 ARG A CA 1
ATOM 3953 C C . ARG A 1 522 ? 28.844 26.312 -11.766 1 24.88 522 ARG A C 1
ATOM 3955 O O . ARG A 1 522 ? 29.531 26.625 -12.742 1 24.88 522 ARG A O 1
ATOM 3962 N N . CYS A 1 523 ? 28.266 27.297 -11.008 1 22.52 523 CYS A N 1
ATOM 3963 C CA . CYS A 1 523 ? 28.547 28.594 -11.625 1 22.52 523 CYS A CA 1
ATOM 3964 C C . CYS A 1 523 ? 29.969 29.047 -11.312 1 22.52 523 CYS A C 1
ATOM 3966 O O . CYS A 1 523 ? 30.344 30.172 -11.633 1 22.52 523 CYS A O 1
ATOM 3968 N N . SER A 1 524 ? 30.578 28.422 -10.344 1 22.53 524 SER A N 1
ATOM 3969 C CA . SER A 1 524 ? 31.641 29.297 -9.844 1 22.53 524 SER A CA 1
ATOM 3970 C C . SER A 1 524 ? 32.844 29.312 -10.789 1 22.53 524 SER A C 1
ATOM 3972 O O . SER A 1 524 ? 33.969 29.5 -10.359 1 22.53 524 SER A O 1
ATOM 3974 N N . GLY A 1 525 ? 32.719 28.891 -12.016 1 21.97 525 GLY A N 1
ATOM 3975 C CA . GLY A 1 525 ? 33.969 28.797 -12.75 1 21.97 525 GLY A CA 1
ATOM 3976 C C . GLY A 1 525 ? 34.594 30.141 -13.023 1 21.97 525 GLY A C 1
ATOM 3977 O O . GLY A 1 525 ? 35.438 30.266 -13.914 1 21.97 525 GLY A O 1
ATOM 3978 N N . GLY A 1 526 ? 34.219 31.234 -12.188 1 19.78 526 GLY A N 1
ATOM 3979 C CA . GLY A 1 526 ? 34.719 32.469 -12.773 1 19.78 526 GLY A CA 1
ATOM 3980 C C . GLY A 1 526 ? 36.219 32.438 -13.055 1 19.78 526 GLY A C 1
ATOM 3981 O O . GLY A 1 526 ? 36.938 31.547 -12.594 1 19.78 526 GLY A O 1
ATOM 3982 N N . SER A 1 527 ? 36.75 33.656 -13.547 1 18.89 527 SER A N 1
ATOM 3983 C CA . SER A 1 527 ? 37.781 34.25 -14.391 1 18.89 527 SER A CA 1
ATOM 3984 C C . SER A 1 527 ? 39.094 34.406 -13.648 1 18.89 527 SER A C 1
ATOM 3986 O O . SER A 1 527 ? 39.188 35.188 -12.695 1 18.89 527 SER A O 1
ATOM 3988 N N . ALA A 1 528 ? 39.75 33.406 -13.125 1 20.86 528 ALA A N 1
ATOM 3989 C CA . ALA A 1 528 ? 41.094 33.625 -12.602 1 20.86 528 ALA A CA 1
ATOM 3990 C C . ALA A 1 528 ? 41.938 34.406 -13.594 1 20.86 528 ALA A C 1
ATOM 3992 O O . ALA A 1 528 ? 42.375 33.875 -14.617 1 20.86 528 ALA A O 1
ATOM 3993 N N . ARG A 1 529 ? 41.562 35.75 -13.828 1 17.94 529 ARG A N 1
ATOM 3994 C CA . ARG A 1 529 ? 42.438 36.562 -14.672 1 17.94 529 ARG A CA 1
ATOM 3995 C C . ARG A 1 529 ? 43.844 36.656 -14.102 1 17.94 529 ARG A C 1
ATOM 3997 O O . ARG A 1 529 ? 44.031 36.625 -12.883 1 17.94 529 ARG A O 1
ATOM 4004 N N . TYR A 1 530 ? 44.844 36.375 -14.867 1 18.98 530 TYR A N 1
ATOM 4005 C CA . TYR A 1 530 ? 46.281 36.375 -14.969 1 18.98 530 TYR A CA 1
ATOM 4006 C C . TYR A 1 530 ? 46.875 37.75 -14.734 1 18.98 530 TYR A C 1
ATOM 4008 O O . TYR A 1 530 ? 47.062 38.531 -15.68 1 18.98 530 TYR A O 1
ATOM 4016 N N . SER A 1 531 ? 46.312 38.594 -13.703 1 17.78 531 SER A N 1
ATOM 4017 C CA . SER A 1 531 ? 46.844 39.938 -13.82 1 17.78 531 SER A CA 1
ATOM 4018 C C . SER A 1 531 ? 48.375 39.938 -13.578 1 17.78 531 SER A C 1
ATOM 4020 O O . SER A 1 531 ? 48.844 39.281 -12.664 1 17.78 531 SER A O 1
ATOM 4022 N N . GLY A 1 532 ? 49.188 40.281 -14.586 1 19.02 532 GLY A N 1
ATOM 4023 C CA . GLY A 1 532 ? 50.562 40.594 -14.891 1 19.02 532 GLY A CA 1
ATOM 4024 C C . GLY A 1 532 ? 51.125 41.719 -14.055 1 19.02 532 GLY A C 1
ATOM 4025 O O . GLY A 1 532 ? 50.719 42.875 -14.211 1 19.02 532 GLY A O 1
ATOM 4026 N N . PRO A 1 533 ? 51.125 41.562 -12.672 1 18.06 533 PRO A N 1
ATOM 4027 C CA . PRO A 1 533 ? 51.594 42.812 -12.07 1 18.06 533 PRO A CA 1
ATOM 4028 C C . PRO A 1 533 ? 52.844 43.344 -12.727 1 18.06 533 PRO A C 1
ATOM 4030 O O . PRO A 1 533 ? 53.594 42.562 -13.344 1 18.06 533 PRO A O 1
ATOM 4033 N N . CYS A 1 534 ? 52.938 44.719 -12.914 1 17.72 534 CYS A N 1
ATOM 4034 C CA . CYS A 1 534 ? 53.75 45.812 -13.422 1 17.72 534 CYS A CA 1
ATOM 4035 C C . CYS A 1 534 ? 55.031 45.969 -12.648 1 17.72 534 CYS A C 1
ATOM 4037 O O . CYS A 1 534 ? 55.062 45.812 -11.43 1 17.72 534 CYS A O 1
ATOM 4039 N N . GLY A 1 535 ? 56.188 46 -13.289 1 18.11 535 GLY A N 1
ATOM 4040 C CA . GLY A 1 535 ? 57.625 46.125 -13.094 1 18.11 535 GLY A CA 1
ATOM 4041 C C . GLY A 1 535 ? 58.031 47.406 -12.422 1 18.11 535 GLY A C 1
ATOM 4042 O O . GLY A 1 535 ? 59.219 47.75 -12.359 1 18.11 535 GLY A O 1
ATOM 4043 N N . LYS A 1 536 ? 57.062 48.094 -11.711 1 18.19 536 LYS A N 1
ATOM 4044 C CA . LYS A 1 536 ? 57.625 49.406 -11.547 1 18.19 536 LYS A CA 1
ATOM 4045 C C . LYS A 1 536 ? 59 49.375 -10.875 1 18.19 536 LYS A C 1
ATOM 4047 O O . LYS A 1 536 ? 59.312 48.375 -10.211 1 18.19 536 LYS A O 1
ATOM 4052 N N . CYS A 1 537 ? 59.531 50.688 -10.672 1 17.53 537 CYS A N 1
ATOM 4053 C CA . CYS A 1 537 ? 60.656 51.594 -10.812 1 17.53 537 CYS A CA 1
ATOM 4054 C C . CYS A 1 537 ? 61.469 51.688 -9.516 1 17.53 537 CYS A C 1
ATOM 4056 O O . CYS A 1 537 ? 60.906 51.594 -8.43 1 17.53 537 CYS A O 1
ATOM 4058 N N . VAL A 1 538 ? 62.719 51.531 -9.609 1 19.14 538 VAL A N 1
ATOM 4059 C CA . VAL A 1 538 ? 63.969 51.562 -8.883 1 19.14 538 VAL A CA 1
ATOM 4060 C C . VAL A 1 538 ? 64.188 52.938 -8.242 1 19.14 538 VAL A C 1
ATOM 4062 O O . VAL A 1 538 ? 64.562 53.906 -8.906 1 19.14 538 VAL A O 1
ATOM 4065 N N . ALA A 1 539 ? 63.094 53.531 -7.652 1 16.88 539 ALA A N 1
ATOM 4066 C CA . ALA A 1 539 ? 63.469 54.906 -7.359 1 16.88 539 ALA A CA 1
ATOM 4067 C C . ALA A 1 539 ? 64.625 54.969 -6.418 1 16.88 539 ALA A C 1
ATOM 4069 O O . ALA A 1 539 ? 64.688 54.281 -5.41 1 16.88 539 ALA A O 1
ATOM 4070 N N . ARG A 1 540 ? 65.625 55.719 -6.836 1 17.48 540 ARG A N 1
ATOM 4071 C CA . ARG A 1 540 ? 67 56.156 -6.512 1 17.48 540 ARG A CA 1
ATOM 4072 C C . ARG A 1 540 ? 67 57.062 -5.305 1 17.48 540 ARG A C 1
ATOM 4074 O O . ARG A 1 540 ? 68.062 57.344 -4.734 1 17.48 540 ARG A O 1
ATOM 4081 N N . GLY A 1 541 ? 65.812 57.75 -4.945 1 17.8 541 GLY A N 1
ATOM 4082 C CA . GLY A 1 541 ? 66.25 59.094 -4.621 1 17.8 541 GLY A CA 1
ATOM 4083 C C . GLY A 1 541 ? 67.125 59.156 -3.355 1 17.8 541 GLY A C 1
ATOM 4084 O O . 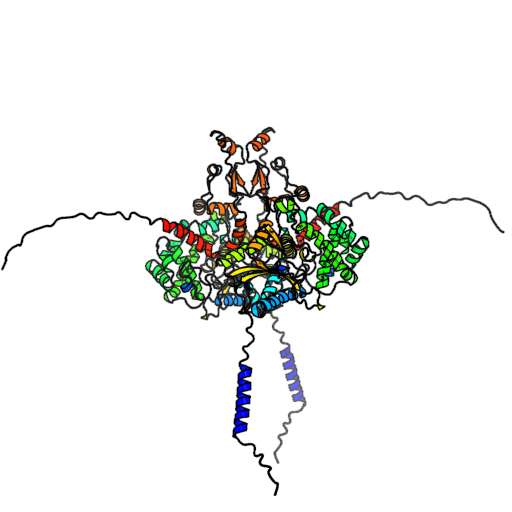GLY A 1 541 ? 67.062 58.25 -2.541 1 17.8 541 GLY A O 1
ATOM 4085 N N . GLU A 1 542 ? 67.688 60.438 -3.041 1 20.42 542 GLU A N 1
ATOM 4086 C CA . GLU A 1 542 ? 68.75 61.188 -2.484 1 20.42 542 GLU A CA 1
ATOM 4087 C C . GLU A 1 542 ? 68.688 61.312 -0.967 1 20.42 542 GLU A C 1
ATOM 4089 O O . GLU A 1 542 ? 67.562 61.312 -0.418 1 20.42 542 GLU A O 1
ATOM 4094 N N . PRO A 1 543 ? 69.812 61.25 -0.189 1 22.09 543 PRO A N 1
ATOM 4095 C CA . PRO A 1 543 ? 70.312 61.25 1.19 1 22.09 543 PRO A CA 1
ATOM 4096 C C . PRO A 1 543 ? 69.938 62.5 1.956 1 22.09 543 PRO A C 1
ATOM 4098 O O . PRO A 1 543 ? 70.375 63.594 1.541 1 22.09 543 PRO A O 1
ATOM 4101 N N . THR A 1 544 ? 68.75 62.969 2.133 1 18.59 544 THR A N 1
ATOM 4102 C CA . THR A 1 544 ? 68.938 64.25 2.773 1 18.59 544 THR A CA 1
ATOM 4103 C C . THR A 1 544 ? 69.812 64.125 3.99 1 18.59 544 THR A C 1
ATOM 4105 O O . THR A 1 544 ? 69.938 63.062 4.574 1 18.59 544 THR A O 1
ATOM 4108 N N . ARG A 1 545 ? 70.25 65.438 4.477 1 18.83 545 ARG A N 1
ATOM 4109 C CA . ARG A 1 545 ? 71 66.375 5.23 1 18.83 545 ARG A CA 1
ATOM 4110 C C . ARG A 1 545 ? 70.75 66.312 6.723 1 18.83 545 ARG A C 1
ATOM 4112 O O . ARG A 1 545 ? 69.625 65.875 7.125 1 18.83 545 ARG A O 1
ATOM 4119 N N . GLU A 1 546 ? 71.625 66.875 7.52 1 19.75 546 GLU A N 1
ATOM 4120 C CA . GLU A 1 546 ? 72.375 67 8.758 1 19.75 546 GLU A CA 1
ATOM 4121 C C . GLU A 1 546 ? 71.562 67.688 9.852 1 19.75 546 GLU A C 1
ATOM 4123 O O . GLU A 1 546 ? 72 67.75 10.992 1 19.75 546 GLU A O 1
ATOM 4128 N N . ALA A 1 547 ? 70.25 68.062 9.703 1 21.2 547 ALA A N 1
ATOM 4129 C CA . ALA A 1 547 ? 70.188 69 10.844 1 21.2 547 ALA A CA 1
ATOM 4130 C C . ALA A 1 547 ? 70.5 68.25 12.148 1 21.2 547 ALA A C 1
ATOM 4132 O O . ALA A 1 547 ? 70.062 67.125 12.391 1 21.2 547 ALA A O 1
ATOM 4133 N N . ILE A 1 548 ? 71.562 68.812 12.898 1 20.28 548 ILE A N 1
ATOM 4134 C CA . ILE A 1 548 ? 72.062 68.938 14.25 1 20.28 548 ILE A CA 1
ATOM 4135 C C . ILE A 1 548 ? 70.938 69.062 15.242 1 20.28 548 ILE A C 1
ATOM 4137 O O . ILE A 1 548 ? 70 69.875 15.031 1 20.28 548 ILE A O 1
ATOM 4141 N N . MET B 1 1 ? 46.562 -60.125 65.188 1 28.14 1 MET B N 1
ATOM 4142 C CA . MET B 1 1 ? 47.406 -59.094 64.625 1 28.14 1 MET B CA 1
ATOM 4143 C C . MET B 1 1 ? 47.344 -59.125 63.125 1 28.14 1 MET B C 1
ATOM 4145 O O . MET B 1 1 ? 47.688 -60.125 62.469 1 28.14 1 MET B O 1
ATOM 4149 N N . PRO B 1 2 ? 46.219 -58.5 62.531 1 34.22 2 PRO B N 1
ATOM 4150 C CA . PRO B 1 2 ? 45.812 -58.531 61.125 1 34.22 2 PRO B CA 1
ATOM 4151 C C . PRO B 1 2 ? 46.875 -57.938 60.219 1 34.22 2 PRO B C 1
ATOM 4153 O O . PRO B 1 2 ? 47.531 -56.969 60.562 1 34.22 2 PRO B O 1
ATOM 4156 N N . ALA B 1 3 ? 47.531 -58.875 59.438 1 35.47 3 ALA B N 1
ATOM 4157 C CA . ALA B 1 3 ? 48.625 -58.75 58.469 1 35.47 3 ALA B CA 1
ATOM 4158 C C . ALA B 1 3 ? 48.281 -57.812 57.344 1 35.47 3 ALA B C 1
ATOM 4160 O O . ALA B 1 3 ? 47.344 -58.062 56.562 1 35.47 3 ALA B O 1
ATOM 4161 N N . VAL B 1 4 ? 48.344 -56.406 57.531 1 34.78 4 VAL B N 1
ATOM 4162 C CA . VAL B 1 4 ? 48.156 -55.312 56.594 1 34.78 4 VAL B CA 1
ATOM 4163 C C . VAL B 1 4 ? 49.094 -55.469 55.375 1 34.78 4 VAL B C 1
ATOM 4165 O O . VAL B 1 4 ? 50.312 -55.531 55.531 1 34.78 4 VAL B O 1
ATOM 4168 N N . LEU B 1 5 ? 48.656 -56.219 54.344 1 32.25 5 LEU B N 1
ATOM 4169 C CA . LEU B 1 5 ? 49.375 -56.469 53.094 1 32.25 5 LEU B CA 1
ATOM 4170 C C . LEU B 1 5 ? 49.75 -55.188 52.406 1 32.25 5 LEU B C 1
ATOM 4172 O O . LEU B 1 5 ? 48.875 -54.406 52.031 1 32.25 5 LEU B O 1
ATOM 4176 N N . ARG B 1 6 ? 50.875 -54.531 52.812 1 34.69 6 ARG B N 1
ATOM 4177 C CA . ARG B 1 6 ? 51.5 -53.312 52.25 1 34.69 6 ARG B CA 1
ATOM 4178 C C . ARG B 1 6 ? 51.844 -53.5 50.781 1 34.69 6 ARG B C 1
ATOM 4180 O O . ARG B 1 6 ? 52.562 -54.438 50.406 1 34.69 6 ARG B O 1
ATOM 4187 N N . SER B 1 7 ? 50.812 -53.281 49.969 1 40.34 7 SER B N 1
ATOM 4188 C CA . SER B 1 7 ? 51.031 -53.406 48.531 1 40.34 7 SER B CA 1
ATOM 4189 C C . SER B 1 7 ? 52.25 -52.594 48.094 1 40.34 7 SER B C 1
ATOM 4191 O O . SER B 1 7 ? 52.375 -51.438 48.469 1 40.34 7 SER B O 1
ATOM 4193 N N . PRO B 1 8 ? 53.469 -53.219 47.844 1 45.12 8 PRO B N 1
ATOM 4194 C CA . PRO B 1 8 ? 54.812 -52.688 47.625 1 45.12 8 PRO B CA 1
ATOM 4195 C C . PRO B 1 8 ? 54.906 -51.844 46.344 1 45.12 8 PRO B C 1
ATOM 4197 O O . PRO B 1 8 ? 56 -51.625 45.812 1 45.12 8 PRO B O 1
ATOM 4200 N N . LEU B 1 9 ? 53.812 -51.594 45.719 1 45.06 9 LEU B N 1
ATOM 4201 C CA . LEU B 1 9 ? 54.125 -51 44.438 1 45.06 9 LEU B CA 1
ATOM 4202 C C . LEU B 1 9 ? 54.688 -49.594 44.594 1 45.06 9 LEU B C 1
ATOM 4204 O O . LEU B 1 9 ? 54.188 -48.812 45.406 1 45.06 9 LEU B O 1
ATOM 4208 N N . PRO B 1 10 ? 55.969 -49.312 44.219 1 47.06 10 PRO B N 1
ATOM 4209 C CA . PRO B 1 10 ? 56.719 -48.094 44.5 1 47.06 10 PRO B CA 1
ATOM 4210 C C . PRO B 1 10 ? 56.062 -46.844 43.875 1 47.06 10 PRO B C 1
ATOM 4212 O O . PRO B 1 10 ? 55.281 -46.969 42.906 1 47.06 10 PRO B O 1
ATOM 4215 N N . ARG B 1 11 ? 56 -45.688 44.531 1 52.38 11 ARG B N 1
ATOM 4216 C CA . ARG B 1 11 ? 55.375 -44.375 44.344 1 52.38 11 ARG B CA 1
ATOM 4217 C C . ARG B 1 11 ? 55.688 -43.812 42.969 1 52.38 11 ARG B C 1
ATOM 4219 O O . ARG B 1 11 ? 54.906 -43.031 42.406 1 52.38 11 ARG B O 1
ATOM 4226 N N . SER B 1 12 ? 56.844 -44.281 42.469 1 55.34 12 SER B N 1
ATOM 4227 C CA . SER B 1 12 ? 57.281 -43.656 41.219 1 55.34 12 SER B CA 1
ATOM 4228 C C . SER B 1 12 ? 56.406 -44.125 40.062 1 55.34 12 SER B C 1
ATOM 4230 O O . SER B 1 12 ? 56.156 -43.344 39.125 1 55.34 12 SER B O 1
ATOM 4232 N N . VAL B 1 13 ? 55.969 -45.406 40.094 1 58.06 13 VAL B N 1
ATOM 4233 C CA . VAL B 1 13 ? 55.188 -45.906 38.969 1 58.06 13 VAL B CA 1
ATOM 4234 C C . VAL B 1 13 ? 53.75 -45.344 39 1 58.06 13 VAL B C 1
ATOM 4236 O O . VAL B 1 13 ? 53.125 -45.188 37.969 1 58.06 13 VAL B O 1
ATOM 4239 N N . ARG B 1 14 ? 53.312 -45 40.25 1 56.72 14 ARG B N 1
ATOM 4240 C CA . ARG B 1 14 ? 52 -44.438 40.375 1 56.72 14 ARG B CA 1
ATOM 4241 C C . ARG B 1 14 ? 51.969 -43.031 39.781 1 56.72 14 ARG B C 1
ATOM 4243 O O . ARG B 1 14 ? 51 -42.625 39.125 1 56.72 14 ARG B O 1
ATOM 4250 N N . ARG B 1 15 ? 53.062 -42.375 40.031 1 59.09 15 ARG B N 1
ATOM 4251 C CA . ARG B 1 15 ? 53.125 -41.031 39.531 1 59.09 15 ARG B CA 1
ATOM 4252 C C . ARG B 1 15 ? 53.188 -41.031 38 1 59.09 15 ARG B C 1
ATOM 4254 O O . ARG B 1 15 ? 52.594 -40.188 37.344 1 59.09 15 ARG B O 1
ATOM 4261 N N . MET B 1 16 ? 53.875 -42.062 37.469 1 60.56 16 MET B N 1
ATOM 4262 C CA . MET B 1 16 ? 54 -42.125 36.031 1 60.56 16 MET B CA 1
ATOM 4263 C C . MET B 1 16 ? 52.688 -42.531 35.375 1 60.56 16 MET B C 1
ATOM 4265 O O . MET B 1 16 ? 52.375 -42.094 34.281 1 60.56 16 MET B O 1
ATOM 4269 N N . ALA B 1 17 ? 51.938 -43.406 36.094 1 62.84 17 ALA B N 1
ATOM 4270 C CA . ALA B 1 17 ? 50.656 -43.812 35.531 1 62.84 17 ALA B CA 1
ATOM 4271 C C . ALA B 1 17 ? 49.656 -42.656 35.594 1 62.84 17 ALA B C 1
ATOM 4273 O O . ALA B 1 17 ? 48.844 -42.469 34.656 1 62.84 17 ALA B O 1
ATOM 4274 N N . VAL B 1 18 ? 49.719 -41.875 36.688 1 62.81 18 VAL B N 1
ATOM 4275 C CA . VAL B 1 18 ? 48.844 -40.75 36.781 1 62.81 18 VAL B CA 1
ATOM 4276 C C . VAL B 1 18 ? 49.25 -39.688 35.781 1 62.81 18 VAL B C 1
ATOM 4278 O O . VAL B 1 18 ? 48.406 -39.062 35.125 1 62.81 18 VAL B O 1
ATOM 4281 N N . LEU B 1 19 ? 50.625 -39.562 35.562 1 61.38 19 LEU B N 1
ATOM 4282 C CA . LEU B 1 19 ? 51.094 -38.594 34.562 1 61.38 19 LEU B CA 1
ATOM 4283 C C . LEU B 1 19 ? 50.781 -39.062 33.156 1 61.38 19 LEU B C 1
ATOM 4285 O O . LEU B 1 19 ? 50.375 -38.25 32.312 1 61.38 19 LEU B O 1
ATOM 4289 N N . ALA B 1 20 ? 50.906 -40.375 32.906 1 64.12 20 ALA B N 1
ATOM 4290 C CA . ALA B 1 20 ? 50.562 -40.906 31.594 1 64.12 20 ALA B CA 1
ATOM 4291 C C . ALA B 1 20 ? 49.031 -40.812 31.344 1 64.12 20 ALA B C 1
ATOM 4293 O O . ALA B 1 20 ? 48.625 -40.5 30.234 1 64.12 20 ALA B O 1
ATOM 4294 N N . ALA B 1 21 ? 48.25 -41.094 32.469 1 62.59 21 ALA B N 1
ATOM 4295 C CA . ALA B 1 21 ? 46.812 -40.938 32.312 1 62.59 21 ALA B CA 1
ATOM 4296 C C . ALA B 1 21 ? 46.406 -39.469 32.156 1 62.59 21 ALA B C 1
ATOM 4298 O O . ALA B 1 21 ? 45.531 -39.156 31.359 1 62.59 21 ALA B O 1
ATOM 4299 N N . ALA B 1 22 ? 47.125 -38.625 32.875 1 60.03 22 ALA B N 1
ATOM 4300 C CA . ALA B 1 22 ? 46.844 -37.188 32.75 1 60.03 22 ALA B CA 1
ATOM 4301 C C . ALA B 1 22 ? 47.312 -36.656 31.391 1 60.03 22 ALA B C 1
ATOM 4303 O O . ALA B 1 22 ? 46.625 -35.844 30.766 1 60.03 22 ALA B O 1
ATOM 4304 N N . THR B 1 23 ? 48.469 -37.219 30.891 1 60.91 23 THR B N 1
ATOM 4305 C CA . THR B 1 23 ? 48.938 -36.812 29.578 1 60.91 23 THR B CA 1
ATOM 4306 C C . THR B 1 23 ? 48.062 -37.406 28.484 1 60.91 23 THR B C 1
ATOM 4308 O O . THR B 1 23 ? 47.812 -36.75 27.453 1 60.91 23 THR B O 1
ATOM 4311 N N . ALA B 1 24 ? 47.562 -38.625 28.656 1 59.88 24 ALA B N 1
ATOM 4312 C CA . ALA B 1 24 ? 46.625 -39.219 27.703 1 59.88 24 ALA B CA 1
ATOM 4313 C C . ALA B 1 24 ? 45.281 -38.469 27.719 1 59.88 24 ALA B C 1
ATOM 4315 O O . ALA B 1 24 ? 44.656 -38.281 26.688 1 59.88 24 ALA B O 1
ATOM 4316 N N . LEU B 1 25 ? 44.875 -38.062 28.938 1 54.69 25 LEU B N 1
ATOM 4317 C CA . LEU B 1 25 ? 43.625 -37.25 29.016 1 54.69 25 LEU B CA 1
ATOM 4318 C C . LEU B 1 25 ? 43.844 -35.875 28.406 1 54.69 25 LEU B C 1
ATOM 4320 O O . LEU B 1 25 ? 42.938 -35.344 27.766 1 54.69 25 LEU B O 1
ATOM 4324 N N . LEU B 1 26 ? 45.094 -35.344 28.578 1 52.44 26 LEU B N 1
ATOM 4325 C CA . LEU B 1 26 ? 45.344 -34.062 27.953 1 52.44 26 LEU B CA 1
ATOM 4326 C C . LEU B 1 26 ? 45.5 -34.219 26.453 1 52.44 26 LEU B C 1
ATOM 4328 O O . LEU B 1 26 ? 45.156 -33.312 25.688 1 52.44 26 LEU B O 1
ATOM 4332 N N . ALA B 1 27 ? 46.094 -35.344 25.969 1 53.19 27 ALA B N 1
ATOM 4333 C CA . ALA B 1 27 ? 46.219 -35.531 24.531 1 53.19 27 ALA B CA 1
ATOM 4334 C C . ALA B 1 27 ? 44.844 -35.75 23.875 1 53.19 27 ALA B C 1
ATOM 4336 O O . ALA B 1 27 ? 44.688 -35.5 22.688 1 53.19 27 ALA B O 1
ATOM 4337 N N . ALA B 1 28 ? 43.938 -36.438 24.625 1 51.88 28 ALA B N 1
ATOM 4338 C CA . ALA B 1 28 ? 42.625 -36.656 24.031 1 51.88 28 ALA B CA 1
ATOM 4339 C C . ALA B 1 28 ? 41.875 -35.312 23.875 1 51.88 28 ALA B C 1
ATOM 4341 O O . ALA B 1 28 ? 40.938 -35.219 23.078 1 51.88 28 ALA B O 1
ATOM 4342 N N . VAL B 1 29 ? 42.219 -34.344 24.75 1 50.94 29 VAL B N 1
ATOM 4343 C CA . VAL B 1 29 ? 41.438 -33.125 24.688 1 50.94 29 VAL B CA 1
ATOM 4344 C C . VAL B 1 29 ? 41.875 -32.281 23.484 1 50.94 29 VAL B C 1
ATOM 4346 O O . VAL B 1 29 ? 41.25 -31.281 23.141 1 50.94 29 VAL B O 1
ATOM 4349 N N . CYS B 1 30 ? 43.125 -32.625 23.062 1 46.28 30 CYS B N 1
ATOM 4350 C CA . CYS B 1 30 ? 43.5 -31.797 21.922 1 46.28 30 CYS B CA 1
ATOM 4351 C C . CYS B 1 30 ? 43.031 -32.438 20.609 1 46.28 30 CYS B C 1
ATOM 4353 O O . CYS B 1 30 ? 43.781 -32.5 19.641 1 46.28 30 CYS B O 1
ATOM 4355 N N . LEU B 1 31 ? 42.156 -33.438 20.641 1 45 31 LEU B N 1
ATOM 4356 C CA . LEU B 1 31 ? 41.656 -33.719 19.312 1 45 31 LEU B CA 1
ATOM 4357 C C . LEU B 1 31 ? 41.219 -32.438 18.594 1 45 31 LEU B C 1
ATOM 4359 O O . LEU B 1 31 ? 40.469 -31.641 19.172 1 45 31 LEU B O 1
ATOM 4363 N N . PRO B 1 32 ? 42.031 -31.969 17.609 1 44.44 32 PRO B N 1
ATOM 4364 C CA . PRO B 1 32 ? 41.438 -30.828 16.906 1 44.44 32 PRO B CA 1
ATOM 4365 C C . PRO B 1 32 ? 39.938 -31.016 16.625 1 44.44 32 PRO B C 1
ATOM 4367 O O . PRO B 1 32 ? 39.469 -32.156 16.438 1 44.44 32 PRO B O 1
ATOM 4370 N N . ALA B 1 33 ? 39.062 -30.328 17.344 1 46.78 33 ALA B N 1
ATOM 4371 C CA . ALA B 1 33 ? 37.688 -30.312 16.875 1 46.78 33 ALA B CA 1
ATOM 4372 C C . ALA B 1 33 ? 37.625 -30.531 15.359 1 46.78 33 ALA B C 1
ATOM 4374 O O . ALA B 1 33 ? 38.5 -30.078 14.625 1 46.78 33 ALA B O 1
ATOM 4375 N N . PRO B 1 34 ? 37.094 -31.594 14.859 1 45.75 34 PRO B N 1
ATOM 4376 C CA . PRO B 1 34 ? 36.969 -31.656 13.398 1 45.75 34 PRO B CA 1
ATOM 4377 C C . PRO B 1 34 ? 36.844 -30.266 12.766 1 45.75 34 PRO B C 1
ATOM 4379 O O . PRO B 1 34 ? 36.156 -29.391 13.328 1 45.75 34 PRO B O 1
ATOM 4382 N N . ALA B 1 35 ? 37.781 -29.734 12.125 1 44.84 35 ALA B N 1
ATOM 4383 C CA . ALA B 1 35 ? 37.656 -28.516 11.32 1 44.84 35 ALA B CA 1
ATOM 4384 C C . ALA B 1 35 ? 36.281 -28.391 10.727 1 44.84 35 ALA B C 1
ATOM 4386 O O . ALA B 1 35 ? 35.844 -29.234 9.93 1 44.84 35 ALA B O 1
ATOM 4387 N N . ARG B 1 36 ? 35.281 -28.062 11.406 1 50.09 36 ARG B N 1
ATOM 4388 C CA . ARG B 1 36 ? 34.031 -27.719 10.742 1 50.09 36 ARG B CA 1
ATOM 4389 C C . ARG B 1 36 ? 34.312 -27.078 9.383 1 50.09 36 ARG B C 1
ATOM 4391 O O . ARG B 1 36 ? 35.031 -26.078 9.289 1 50.09 36 ARG B O 1
ATOM 4398 N N . GLY B 1 37 ? 34.469 -27.859 8.344 1 56.16 37 GLY B N 1
ATOM 4399 C CA . GLY B 1 37 ? 34.719 -27.328 7.016 1 56.16 37 GLY B CA 1
ATOM 4400 C C . GLY B 1 37 ? 33.875 -26.109 6.691 1 56.16 37 GLY B C 1
ATOM 4401 O O . GLY B 1 37 ? 32.688 -26.047 7.051 1 56.16 37 GLY B O 1
ATOM 4402 N N . SER B 1 38 ? 34.438 -24.938 6.523 1 72.06 38 SER B N 1
ATOM 4403 C CA . SER B 1 38 ? 33.812 -23.672 6.141 1 72.06 38 SER B CA 1
ATOM 4404 C C . SER B 1 38 ? 32.906 -23.828 4.926 1 72.06 38 SER B C 1
ATOM 4406 O O . SER B 1 38 ? 33.156 -24.703 4.078 1 72.06 38 SER B O 1
ATOM 4408 N N . VAL B 1 39 ? 31.656 -23.266 4.961 1 86.75 39 VAL B N 1
ATOM 4409 C CA . VAL B 1 39 ? 30.688 -23.297 3.861 1 86.75 39 VAL B CA 1
ATOM 4410 C C . VAL B 1 39 ? 31.297 -22.656 2.619 1 86.75 39 VAL B C 1
ATOM 4412 O O . VAL B 1 39 ? 31.812 -21.531 2.688 1 86.75 39 VAL B O 1
ATOM 4415 N N . GLU B 1 40 ? 31.453 -23.406 1.6 1 92.25 40 GLU B N 1
ATOM 4416 C CA . GLU B 1 40 ? 32.031 -22.922 0.344 1 92.25 40 GLU B CA 1
ATOM 4417 C C . GLU B 1 40 ? 31.219 -21.75 -0.219 1 92.25 40 GLU B C 1
ATOM 4419 O O . GLU B 1 40 ? 31.781 -20.75 -0.67 1 92.25 40 GLU B O 1
ATOM 4424 N N . TRP B 1 41 ? 29.953 -21.875 -0.195 1 95.5 41 TRP B N 1
ATOM 4425 C CA . TRP B 1 41 ? 29.047 -20.828 -0.684 1 95.5 41 TRP B CA 1
ATOM 4426 C C . TRP B 1 41 ? 28.469 -20.031 0.473 1 95.5 41 TRP B C 1
ATOM 4428 O O . TRP B 1 41 ? 27.562 -20.5 1.167 1 95.5 41 TRP B O 1
ATOM 4438 N N . VAL B 1 42 ? 28.984 -18.812 0.603 1 97.38 42 VAL B N 1
ATOM 4439 C CA . VAL B 1 42 ? 28.609 -17.969 1.735 1 97.38 42 VAL B CA 1
ATOM 4440 C C . VAL B 1 42 ? 27.359 -17.141 1.392 1 97.38 42 VAL B C 1
ATOM 4442 O O . VAL B 1 42 ? 27.344 -16.438 0.387 1 97.38 42 VAL B O 1
ATOM 4445 N N . LEU B 1 43 ? 26.391 -17.203 2.225 1 98 43 LEU B N 1
ATOM 4446 C CA . LEU B 1 43 ? 25.125 -16.516 2.025 1 98 43 LEU B CA 1
ATOM 4447 C C . LEU B 1 43 ? 25.297 -15.008 2.104 1 98 43 LEU B C 1
ATOM 4449 O O . LEU B 1 43 ? 25.875 -14.492 3.068 1 98 43 LEU B O 1
ATOM 4453 N N . GLN B 1 44 ? 24.828 -14.273 1.026 1 97.88 44 GLN B N 1
ATOM 4454 C CA . GLN B 1 44 ? 24.953 -12.82 0.976 1 97.88 44 GLN B CA 1
ATOM 4455 C C . GLN B 1 44 ? 23.594 -12.141 1.14 1 97.88 44 GLN B C 1
ATOM 4457 O O . GLN B 1 44 ? 23.469 -11.133 1.832 1 97.88 44 GLN B O 1
ATOM 4462 N N . GLN B 1 45 ? 22.562 -12.641 0.538 1 98.5 45 GLN B N 1
ATOM 4463 C CA . GLN B 1 45 ? 21.203 -12.102 0.515 1 98.5 45 GLN B CA 1
ATOM 4464 C C . GLN B 1 45 ? 20.172 -13.203 0.279 1 98.5 45 GLN B C 1
ATOM 4466 O O . GLN B 1 45 ? 20.438 -14.172 -0.437 1 98.5 45 GLN B O 1
ATOM 4471 N N . VAL B 1 46 ? 19.062 -13.039 0.839 1 98.81 46 VAL B N 1
ATOM 4472 C CA . VAL B 1 46 ? 17.969 -13.969 0.649 1 98.81 46 VAL B CA 1
ATOM 4473 C C . VAL B 1 46 ? 16.734 -13.227 0.137 1 98.81 46 VAL B C 1
ATOM 4475 O O . VAL B 1 46 ? 16.391 -12.156 0.65 1 98.81 46 VAL B O 1
ATOM 4478 N N . GLN B 1 47 ? 16.109 -13.703 -0.915 1 98.81 47 GLN B N 1
ATOM 4479 C CA . GLN B 1 47 ? 14.836 -13.18 -1.408 1 98.81 47 GLN B CA 1
ATOM 4480 C C . GLN B 1 47 ? 13.742 -14.25 -1.339 1 98.81 47 GLN B C 1
ATOM 4482 O O . GLN B 1 47 ? 13.914 -15.352 -1.859 1 98.81 47 GLN B O 1
ATOM 4487 N N . VAL B 1 48 ? 12.641 -13.914 -0.661 1 98.94 48 VAL B N 1
ATOM 4488 C CA . VAL B 1 48 ? 11.57 -14.867 -0.4 1 98.94 48 VAL B CA 1
ATOM 4489 C C . VAL B 1 48 ? 10.273 -14.367 -1.025 1 98.94 48 VAL B C 1
ATOM 4491 O O . VAL B 1 48 ? 9.891 -13.211 -0.835 1 98.94 48 VAL B O 1
ATOM 4494 N N . LEU B 1 49 ? 9.594 -15.148 -1.813 1 98.94 49 LEU B N 1
ATOM 4495 C CA . LEU B 1 49 ? 8.227 -14.969 -2.283 1 98.94 49 LEU B CA 1
ATOM 4496 C C . LEU B 1 49 ? 7.344 -16.125 -1.847 1 98.94 49 LEU B C 1
ATOM 4498 O O . LEU B 1 49 ? 7.656 -17.297 -2.121 1 98.94 49 LEU B O 1
ATOM 4502 N N . HIS B 1 50 ? 6.273 -15.812 -1.143 1 98.94 50 HIS B N 1
ATOM 4503 C CA . HIS B 1 50 ? 5.43 -16.922 -0.689 1 98.94 50 HIS B CA 1
ATOM 4504 C C . HIS B 1 50 ? 3.955 -16.625 -0.934 1 98.94 50 HIS B C 1
ATOM 4506 O O . HIS B 1 50 ? 3.543 -15.453 -0.93 1 98.94 50 HIS B O 1
ATOM 4512 N N . ARG B 1 51 ? 3.195 -17.688 -1.159 1 98.94 51 ARG B N 1
ATOM 4513 C CA . ARG B 1 51 ? 1.738 -17.625 -1.133 1 98.94 51 ARG B CA 1
ATOM 4514 C C . ARG B 1 51 ? 1.223 -17.469 0.293 1 98.94 51 ARG B C 1
ATOM 4516 O O . ARG B 1 51 ? 1.848 -17.953 1.242 1 98.94 51 ARG B O 1
ATOM 4523 N N . HIS B 1 52 ? 0.132 -16.797 0.444 1 98.88 52 HIS B N 1
ATOM 4524 C CA . HIS B 1 52 ? -0.514 -16.703 1.749 1 98.88 52 HIS B CA 1
ATOM 4525 C C . HIS B 1 52 ? -0.818 -18.094 2.309 1 98.88 52 HIS B C 1
ATOM 4527 O O . HIS B 1 52 ? -0.819 -19.078 1.57 1 98.88 52 HIS B O 1
ATOM 4533 N N . GLY B 1 53 ? -1.049 -18.188 3.611 1 98.88 53 GLY B N 1
ATOM 4534 C CA . GLY B 1 53 ? -1.512 -19.406 4.234 1 98.88 53 GLY B CA 1
ATOM 4535 C C . GLY B 1 53 ? -2.928 -19.781 3.842 1 98.88 53 GLY B C 1
ATOM 4536 O O . GLY B 1 53 ? -3.574 -19.062 3.074 1 98.88 53 GLY B O 1
ATOM 4537 N N . SER B 1 54 ? -3.332 -20.906 4.422 1 98.75 54 SER B N 1
ATOM 4538 C CA . SER B 1 54 ? -4.68 -21.344 4.094 1 98.75 54 SER B CA 1
ATOM 4539 C C . SER B 1 54 ? -5.723 -20.312 4.523 1 98.75 54 SER B C 1
ATOM 4541 O O . SER B 1 54 ? -5.562 -19.656 5.551 1 98.75 54 SER B O 1
ATOM 4543 N N . ARG B 1 55 ? -6.699 -20.156 3.729 1 98.19 55 ARG B N 1
ATOM 4544 C CA . ARG B 1 55 ? -7.844 -19.266 3.943 1 98.19 55 ARG B CA 1
ATOM 4545 C C . ARG B 1 55 ? -9.156 -20.016 3.74 1 98.19 55 ARG B C 1
ATOM 4547 O O . ARG B 1 55 ? -9.164 -21.141 3.227 1 98.19 55 ARG B O 1
ATOM 4554 N N . SER B 1 56 ? -10.227 -19.453 4.199 1 97.12 56 SER B N 1
ATOM 4555 C CA . SER B 1 56 ? -11.539 -19.984 3.846 1 97.12 56 SER B CA 1
ATOM 4556 C C . SER B 1 56 ? -11.836 -19.781 2.365 1 97.12 56 SER B C 1
ATOM 4558 O O . SER B 1 56 ? -11.18 -18.984 1.696 1 97.12 56 SER B O 1
ATOM 4560 N N . ALA B 1 57 ? -12.773 -20.594 1.906 1 97.06 57 ALA B N 1
ATOM 4561 C CA . ALA B 1 57 ? -13.133 -20.531 0.492 1 97.06 57 ALA B CA 1
ATOM 4562 C C . ALA B 1 57 ? -13.75 -19.188 0.131 1 97.06 57 ALA B C 1
ATOM 4564 O O . ALA B 1 57 ? -14.016 -18.359 1.01 1 97.06 57 ALA B O 1
ATOM 4565 N N . VAL B 1 58 ? -13.852 -18.938 -1.165 1 95.5 58 VAL B N 1
ATOM 4566 C CA . VAL B 1 58 ? -14.445 -17.688 -1.635 1 95.5 58 VAL B CA 1
ATOM 4567 C C . VAL B 1 58 ? -15.672 -17.984 -2.498 1 95.5 58 VAL B C 1
ATOM 4569 O O . VAL B 1 58 ? -15.688 -17.672 -3.689 1 95.5 58 VAL B O 1
ATOM 4572 N N . PRO B 1 59 ? -16.734 -18.531 -1.918 1 94.44 59 PRO B N 1
ATOM 4573 C CA . PRO B 1 59 ? -17.953 -18.844 -2.67 1 94.44 59 PRO B CA 1
ATOM 4574 C C . PRO B 1 59 ? -18.844 -17.625 -2.877 1 94.44 59 PRO B C 1
ATOM 4576 O O . PRO B 1 59 ? -18.703 -16.625 -2.184 1 94.44 59 PRO B O 1
ATOM 4579 N N . SER B 1 60 ? -19.734 -17.703 -3.848 1 92.31 60 SER B N 1
ATOM 4580 C CA . SER B 1 60 ? -20.719 -16.641 -4.082 1 92.31 60 SER B CA 1
ATOM 4581 C C . SER B 1 60 ? -22.031 -16.922 -3.359 1 92.31 60 SER B C 1
ATOM 4583 O O . SER B 1 60 ? -22.891 -16.062 -3.27 1 92.31 60 SER B O 1
ATOM 4585 N N . TYR B 1 61 ? -22.203 -18.109 -2.936 1 92.38 61 TYR B N 1
ATOM 4586 C CA . TYR B 1 61 ? -23.391 -18.484 -2.186 1 92.38 61 TYR B CA 1
ATOM 4587 C C . TYR B 1 61 ? -23.062 -19.531 -1.127 1 92.38 61 TYR B C 1
ATOM 4589 O O . TYR B 1 61 ? -21.969 -20.078 -1.114 1 92.38 61 TYR B O 1
ATOM 4597 N N . ASN B 1 62 ? -23.984 -19.766 -0.159 1 95.88 62 ASN B N 1
ATOM 4598 C CA . ASN B 1 62 ? -23.844 -20.734 0.917 1 95.88 62 ASN B CA 1
ATOM 4599 C C . ASN B 1 62 ? -22.594 -20.469 1.754 1 95.88 62 ASN B C 1
ATOM 4601 O O . ASN B 1 62 ? -21.875 -21.391 2.121 1 95.88 62 ASN B O 1
ATOM 4605 N N . ALA B 1 63 ? -22.312 -19.234 1.955 1 94.38 63 ALA B N 1
ATOM 4606 C CA . ALA B 1 63 ? -21.094 -18.812 2.645 1 94.38 63 ALA B CA 1
ATOM 4607 C C . ALA B 1 63 ? -21 -19.438 4.027 1 94.38 63 ALA B C 1
ATOM 4609 O O . ALA B 1 63 ? -19.938 -19.922 4.422 1 94.38 63 ALA B O 1
ATOM 4610 N N . THR B 1 64 ? -22.062 -19.5 4.777 1 93.88 64 THR B N 1
ATOM 4611 C CA . THR B 1 64 ? -22.062 -20 6.145 1 93.88 64 THR B CA 1
ATOM 4612 C C . THR B 1 64 ? -21.656 -21.469 6.176 1 93.88 64 THR B C 1
ATOM 4614 O O . THR B 1 64 ? -20.797 -21.875 6.965 1 93.88 64 THR B O 1
ATOM 4617 N N . ASP B 1 65 ? -22.266 -22.219 5.293 1 94.88 65 ASP B N 1
ATOM 4618 C CA . ASP B 1 65 ? -22 -23.656 5.262 1 94.88 65 ASP B CA 1
ATOM 4619 C C . ASP B 1 65 ? -20.594 -23.953 4.746 1 94.88 65 ASP B C 1
ATOM 4621 O O . ASP B 1 65 ? -19.938 -24.859 5.238 1 94.88 65 ASP B O 1
ATOM 4625 N N . ILE B 1 66 ? -20.156 -23.234 3.809 1 96.75 66 ILE B N 1
ATOM 4626 C CA . ILE B 1 66 ? -18.891 -23.516 3.119 1 96.75 66 ILE B CA 1
ATOM 4627 C C . ILE B 1 66 ? -17.719 -22.969 3.936 1 96.75 66 ILE B C 1
ATOM 4629 O O . ILE B 1 66 ? -16.734 -23.688 4.156 1 96.75 66 ILE B O 1
ATOM 4633 N N . CYS B 1 67 ? -17.75 -21.75 4.441 1 95.5 67 CYS B N 1
ATOM 4634 C CA . CYS B 1 67 ? -16.609 -21.078 5.051 1 95.5 67 CYS B CA 1
ATOM 4635 C C . CYS B 1 67 ? -16.547 -21.359 6.551 1 95.5 67 CYS B C 1
ATOM 4637 O O . CYS B 1 67 ? -15.477 -21.281 7.152 1 95.5 67 CYS B O 1
ATOM 4639 N N . GLY B 1 68 ? -17.688 -21.688 7.133 1 92.12 68 GLY B N 1
ATOM 4640 C CA . GLY B 1 68 ? -17.703 -21.969 8.562 1 92.12 68 GLY B CA 1
ATOM 4641 C C . GLY B 1 68 ? -17.453 -20.75 9.414 1 92.12 68 GLY B C 1
ATOM 4642 O O . GLY B 1 68 ? -18.094 -19.703 9.234 1 92.12 68 GLY B O 1
ATOM 4643 N N . SER B 1 69 ? -16.453 -20.875 10.414 1 89.19 69 SER B N 1
ATOM 4644 C CA . SER B 1 69 ? -16.266 -19.844 11.438 1 89.19 69 SER B CA 1
ATOM 4645 C C . SER B 1 69 ? -15.328 -18.734 10.945 1 89.19 69 SER B C 1
ATOM 4647 O O . SER B 1 69 ? -15.305 -17.641 11.5 1 89.19 69 SER B O 1
ATOM 4649 N N . THR B 1 70 ? -14.523 -19.031 10.016 1 92.62 70 THR B N 1
ATOM 4650 C CA . THR B 1 70 ? -13.648 -18.016 9.422 1 92.62 70 THR B CA 1
ATOM 4651 C C . THR B 1 70 ? -14.359 -17.281 8.281 1 92.62 70 THR B C 1
ATOM 4653 O O . THR B 1 70 ? -14.875 -17.922 7.359 1 92.62 70 THR B O 1
ATOM 4656 N N . PRO B 1 71 ? -14.422 -15.969 8.383 1 92 71 PRO B N 1
ATOM 4657 C CA . PRO B 1 71 ? -15.047 -15.266 7.262 1 92 71 PRO B CA 1
ATOM 4658 C C . PRO B 1 71 ? -14.469 -15.68 5.91 1 92 71 PRO B C 1
ATOM 4660 O O . PRO B 1 71 ? -13.266 -15.914 5.797 1 92 71 PRO B O 1
ATOM 4663 N N . CYS B 1 72 ? -15.32 -15.797 4.84 1 95.25 72 CYS B N 1
ATOM 4664 C CA . CYS B 1 72 ? -14.922 -16.297 3.529 1 95.25 72 CYS B CA 1
ATOM 4665 C C . CYS B 1 72 ? -13.766 -15.484 2.967 1 95.25 72 CYS B C 1
ATOM 4667 O O . CYS B 1 72 ? -13.766 -14.25 3.035 1 95.25 72 CYS B O 1
ATOM 4669 N N . GLY B 1 73 ? -12.766 -16.156 2.477 1 95.88 73 GLY B N 1
ATOM 4670 C CA . GLY B 1 73 ? -11.617 -15.531 1.826 1 95.88 73 GLY B CA 1
ATOM 4671 C C . GLY B 1 73 ? -10.531 -15.117 2.799 1 95.88 73 GLY B C 1
ATOM 4672 O O . GLY B 1 73 ? -9.406 -14.805 2.391 1 95.88 73 GLY B O 1
ATOM 4673 N N . GLU B 1 74 ? -10.75 -15.195 4.117 1 95.81 74 GLU B N 1
ATOM 4674 C CA . GLU B 1 74 ? -9.805 -14.695 5.113 1 95.81 74 GLU B CA 1
ATOM 4675 C C . GLU B 1 74 ? -8.898 -15.812 5.621 1 95.81 74 GLU B C 1
ATOM 4677 O O . GLU B 1 74 ? -9.281 -16.984 5.582 1 95.81 74 GLU B O 1
ATOM 4682 N N . LEU B 1 75 ? -7.719 -15.383 6.027 1 97.31 75 LEU B N 1
ATOM 4683 C CA . LEU B 1 75 ? -6.754 -16.312 6.609 1 97.31 75 LEU B CA 1
ATOM 4684 C C . LEU B 1 75 ? -7.344 -17.031 7.816 1 97.31 75 LEU B C 1
ATOM 4686 O O . LEU B 1 75 ? -7.969 -16.406 8.672 1 97.31 75 LEU B O 1
ATOM 4690 N N . ASN B 1 76 ? -7.305 -18.344 7.887 1 96.69 76 ASN B N 1
ATOM 4691 C CA . ASN B 1 76 ? -7.762 -19.109 9.047 1 96.69 76 ASN B CA 1
ATOM 4692 C C . ASN B 1 76 ? -6.605 -19.453 9.984 1 96.69 76 ASN B C 1
ATOM 4694 O O . ASN B 1 76 ? -5.441 -19.234 9.641 1 96.69 76 ASN B O 1
ATOM 4698 N N . PRO B 1 77 ? -6.871 -19.953 11.148 1 95.94 77 PRO B N 1
ATOM 4699 C CA . PRO B 1 77 ? -5.812 -20.25 12.117 1 95.94 77 PRO B CA 1
ATOM 4700 C C . PRO B 1 77 ? -4.793 -21.25 11.586 1 95.94 77 PRO B C 1
ATOM 4702 O O . PRO B 1 77 ? -3.602 -21.156 11.891 1 95.94 77 PRO B O 1
ATOM 4705 N N . GLU B 1 78 ? -5.227 -22.234 10.797 1 98.44 78 GLU B N 1
ATOM 4706 C CA . GLU B 1 78 ? -4.316 -23.188 10.18 1 98.44 78 GLU B CA 1
ATOM 4707 C C . GLU B 1 78 ? -3.336 -22.5 9.242 1 98.44 78 GLU B C 1
ATOM 4709 O O . GLU B 1 78 ? -2.143 -22.812 9.234 1 98.44 78 GLU B O 1
ATOM 4714 N N . GLY B 1 79 ? -3.869 -21.578 8.461 1 98.62 79 GLY B N 1
ATOM 4715 C CA . GLY B 1 79 ? -3.016 -20.797 7.578 1 98.62 79 GLY B CA 1
ATOM 4716 C C . GLY B 1 79 ? -2.006 -19.938 8.328 1 98.62 79 GLY B C 1
ATOM 4717 O O . GLY B 1 79 ? -0.875 -19.766 7.875 1 98.62 79 GLY B O 1
ATOM 4718 N N . GLU B 1 80 ? -2.428 -19.375 9.461 1 97.81 80 GLU B N 1
ATOM 4719 C CA . GLU B 1 80 ? -1.497 -18.625 10.312 1 97.81 80 GLU B CA 1
ATOM 4720 C C . GLU B 1 80 ? -0.329 -19.516 10.742 1 97.81 80 GLU B C 1
ATOM 4722 O O . GLU B 1 80 ? 0.83 -19.094 10.664 1 97.81 80 GLU B O 1
ATOM 4727 N N . THR B 1 81 ? -0.669 -20.688 11.117 1 98.38 81 THR B N 1
ATOM 4728 C CA . THR B 1 81 ? 0.346 -21.625 11.562 1 98.38 81 THR B CA 1
ATOM 4729 C C . THR B 1 81 ? 1.274 -22.016 10.414 1 98.38 81 THR B C 1
ATOM 4731 O O . THR B 1 81 ? 2.494 -22.062 10.586 1 98.38 81 THR B O 1
ATOM 4734 N N . MET B 1 82 ? 0.704 -22.266 9.266 1 98.81 82 MET B N 1
ATOM 4735 C CA . MET B 1 82 ? 1.492 -22.625 8.094 1 98.81 82 MET B CA 1
ATOM 4736 C C . MET B 1 82 ? 2.598 -21.594 7.848 1 98.81 82 MET B C 1
ATOM 4738 O O . MET B 1 82 ? 3.77 -21.969 7.73 1 98.81 82 MET B O 1
ATOM 4742 N N . VAL B 1 83 ? 2.201 -20.344 7.801 1 98.81 83 VAL B N 1
ATOM 4743 C CA . VAL B 1 83 ? 3.131 -19.312 7.375 1 98.81 83 VAL B CA 1
ATOM 4744 C C . VAL B 1 83 ? 4.133 -19.016 8.492 1 98.81 83 VAL B C 1
ATOM 4746 O O . VAL B 1 83 ? 5.305 -18.75 8.227 1 98.81 83 VAL B O 1
ATOM 4749 N N . ARG B 1 84 ? 3.713 -19.031 9.734 1 98.19 84 ARG B N 1
ATOM 4750 C CA . ARG B 1 84 ? 4.641 -18.891 10.852 1 98.19 84 ARG B CA 1
ATOM 4751 C C . ARG B 1 84 ? 5.715 -19.984 10.812 1 98.19 84 ARG B C 1
ATOM 4753 O O . ARG B 1 84 ? 6.895 -19.703 11.031 1 98.19 84 ARG B O 1
ATOM 4760 N N . ASN B 1 85 ? 5.281 -21.219 10.516 1 98.81 85 ASN B N 1
ATOM 4761 C CA . ASN B 1 85 ? 6.215 -22.328 10.422 1 98.81 85 ASN B CA 1
ATOM 4762 C C . ASN B 1 85 ? 7.246 -22.094 9.32 1 98.81 85 ASN B C 1
ATOM 4764 O O . ASN B 1 85 ? 8.414 -22.469 9.469 1 98.81 85 ASN B O 1
ATOM 4768 N N . VAL B 1 86 ? 6.824 -21.516 8.242 1 98.88 86 VAL B N 1
ATOM 4769 C CA . VAL B 1 86 ? 7.766 -21.188 7.168 1 98.88 86 VAL B CA 1
ATOM 4770 C C . VAL B 1 86 ? 8.828 -20.219 7.691 1 98.88 86 VAL B C 1
ATOM 4772 O O . VAL B 1 86 ? 10.023 -20.438 7.484 1 98.88 86 VAL B O 1
ATOM 4775 N N . GLY B 1 87 ? 8.383 -19.125 8.367 1 98.69 87 GLY B N 1
ATOM 4776 C CA . GLY B 1 87 ? 9.312 -18.172 8.938 1 98.69 87 GLY B CA 1
ATOM 4777 C C . GLY B 1 87 ? 10.289 -18.781 9.922 1 98.69 87 GLY B C 1
ATOM 4778 O O . GLY B 1 87 ? 11.484 -18.5 9.883 1 98.69 87 GLY B O 1
ATOM 4779 N N . GLU B 1 88 ? 9.805 -19.656 10.766 1 98.25 88 GLU B N 1
ATOM 4780 C CA . GLU B 1 88 ? 10.633 -20.328 11.766 1 98.25 88 GLU B CA 1
ATOM 4781 C C . GLU B 1 88 ? 11.672 -21.219 11.102 1 98.25 88 GLU B C 1
ATOM 4783 O O . GLU B 1 88 ? 12.828 -21.281 11.523 1 98.25 88 GLU B O 1
ATOM 4788 N N . PHE B 1 89 ? 11.25 -21.953 10.117 1 98.75 89 PHE B N 1
ATOM 4789 C CA . PHE B 1 89 ? 12.164 -22.812 9.375 1 98.75 89 PHE B CA 1
ATOM 4790 C C . PHE B 1 89 ? 13.297 -22.016 8.766 1 98.75 89 PHE B C 1
ATOM 4792 O O . PHE B 1 89 ? 14.469 -22.391 8.875 1 98.75 89 PHE B O 1
ATOM 4799 N N . LEU B 1 90 ? 12.922 -20.938 8.086 1 98.62 90 LEU B N 1
ATOM 4800 C CA . LEU B 1 90 ? 13.93 -20.109 7.426 1 98.62 90 LEU B CA 1
ATOM 4801 C C . LEU B 1 90 ? 14.875 -19.484 8.445 1 98.62 90 LEU B C 1
ATOM 4803 O O . LEU B 1 90 ? 16.078 -19.359 8.188 1 98.62 90 LEU B O 1
ATOM 4807 N N . ARG B 1 91 ? 14.352 -19.031 9.57 1 97.88 91 ARG B N 1
ATOM 4808 C CA . ARG B 1 91 ? 15.227 -18.531 10.625 1 97.88 91 ARG B CA 1
ATOM 4809 C C . ARG B 1 91 ? 16.25 -19.578 11.039 1 97.88 91 ARG B C 1
ATOM 4811 O O . ARG B 1 91 ? 17.438 -19.297 11.148 1 97.88 91 ARG B O 1
ATOM 4818 N N . ALA B 1 92 ? 15.781 -20.766 11.289 1 97.88 92 ALA B N 1
ATOM 4819 C CA . ALA B 1 92 ? 16.672 -21.844 11.68 1 97.88 92 ALA B CA 1
ATOM 4820 C C . ALA B 1 92 ? 17.734 -22.109 10.609 1 97.88 92 ALA B C 1
ATOM 4822 O O . ALA B 1 92 ? 18.906 -22.297 10.922 1 97.88 92 ALA B O 1
ATOM 4823 N N . ARG B 1 93 ? 17.344 -22.094 9.398 1 97.75 93 ARG B N 1
ATOM 4824 C CA . ARG B 1 93 ? 18.266 -22.328 8.281 1 97.75 93 ARG B CA 1
ATOM 4825 C C . ARG B 1 93 ? 19.375 -21.281 8.25 1 97.75 93 ARG B C 1
ATOM 4827 O O . ARG B 1 93 ? 20.531 -21.625 8.039 1 97.75 93 ARG B O 1
ATOM 4834 N N . TYR B 1 94 ? 19.062 -20.047 8.508 1 97.75 94 TYR B N 1
ATOM 4835 C CA . TYR B 1 94 ? 20 -18.969 8.25 1 97.75 94 TYR B CA 1
ATOM 4836 C C . TYR B 1 94 ? 20.688 -18.516 9.531 1 97.75 94 TYR B C 1
ATOM 4838 O O . TYR B 1 94 ? 21.5 -17.594 9.516 1 97.75 94 TYR B O 1
ATOM 4846 N N . THR B 1 95 ? 20.344 -19.078 10.625 1 95.12 95 THR B N 1
ATOM 4847 C CA . THR B 1 95 ? 20.953 -18.688 11.883 1 95.12 95 THR B CA 1
ATOM 4848 C C . THR B 1 95 ? 21.672 -19.859 12.539 1 95.12 95 THR B C 1
ATOM 4850 O O . THR B 1 95 ? 22.672 -19.688 13.219 1 95.12 95 THR B O 1
ATOM 4853 N N . ALA B 1 96 ? 21.188 -21.125 12.25 1 93.69 96 ALA B N 1
ATOM 4854 C CA . ALA B 1 96 ? 21.672 -22.234 13.078 1 93.69 96 ALA B CA 1
ATOM 4855 C C . ALA B 1 96 ? 22.188 -23.375 12.203 1 93.69 96 ALA B C 1
ATOM 4857 O O . ALA B 1 96 ? 23 -24.188 12.656 1 93.69 96 ALA B O 1
ATOM 4858 N N . ASP B 1 97 ? 21.75 -23.5 11 1 95.5 97 ASP B N 1
ATOM 4859 C CA . ASP B 1 97 ? 22.141 -24.609 10.148 1 95.5 97 ASP B CA 1
ATOM 4860 C C . ASP B 1 97 ? 23.594 -24.484 9.703 1 95.5 97 ASP B C 1
ATOM 4862 O O . ASP B 1 97 ? 23.906 -23.703 8.805 1 95.5 97 ASP B O 1
ATOM 4866 N N . ALA B 1 98 ? 24.422 -25.328 10.148 1 93.69 98 ALA B N 1
ATOM 4867 C CA . ALA B 1 98 ? 25.859 -25.25 9.93 1 93.69 98 ALA B CA 1
ATOM 4868 C C . ALA B 1 98 ? 26.219 -25.625 8.5 1 93.69 98 ALA B C 1
ATOM 4870 O O . ALA B 1 98 ? 27.344 -25.375 8.047 1 93.69 98 ALA B O 1
ATOM 4871 N N . THR B 1 99 ? 25.297 -26.234 7.863 1 93 99 THR B N 1
ATOM 4872 C CA . THR B 1 99 ? 25.547 -26.594 6.477 1 93 99 THR B CA 1
ATOM 4873 C C . THR B 1 99 ? 25.297 -25.406 5.555 1 93 99 THR B C 1
ATOM 4875 O O . THR B 1 99 ? 25.703 -25.422 4.387 1 93 99 THR B O 1
ATOM 4878 N N . VAL B 1 100 ? 24.688 -24.406 6.098 1 95.31 100 VAL B N 1
ATOM 4879 C CA . VAL B 1 100 ? 24.266 -23.266 5.285 1 95.31 100 VAL B CA 1
ATOM 4880 C C . VAL B 1 100 ? 25.062 -22.031 5.688 1 95.31 100 VAL B C 1
ATOM 4882 O O . VAL B 1 100 ? 25.484 -21.25 4.828 1 95.31 100 VAL B O 1
ATOM 4885 N N . VAL B 1 101 ? 25.297 -21.859 6.984 1 96.12 101 VAL B N 1
ATOM 4886 C CA . VAL B 1 101 ? 25.953 -20.641 7.449 1 96.12 101 VAL B CA 1
ATOM 4887 C C . VAL B 1 101 ? 27.016 -21 8.492 1 96.12 101 VAL B C 1
ATOM 4889 O O . VAL B 1 101 ? 26.797 -21.891 9.328 1 96.12 101 VAL B O 1
ATOM 4892 N N . ASP B 1 102 ? 28.188 -20.234 8.445 1 94.19 102 ASP B N 1
ATOM 4893 C CA . ASP B 1 102 ? 29.25 -20.391 9.43 1 94.19 102 ASP B CA 1
ATOM 4894 C C . ASP B 1 102 ? 28.953 -19.562 10.688 1 94.19 102 ASP B C 1
ATOM 4896 O O . ASP B 1 102 ? 29.375 -19.938 11.781 1 94.19 102 ASP B O 1
ATOM 4900 N N . ALA B 1 103 ? 28.359 -18.438 10.477 1 94.44 103 ALA B N 1
ATOM 4901 C CA . ALA B 1 103 ? 27.859 -17.547 11.531 1 94.44 103 ALA B CA 1
ATOM 4902 C C . ALA B 1 103 ? 26.438 -17.109 11.242 1 94.44 103 ALA B C 1
ATOM 4904 O O . ALA B 1 103 ? 25.984 -17.125 10.094 1 94.44 103 ALA B O 1
ATOM 4905 N N . PRO B 1 104 ? 25.766 -16.781 12.312 1 95.44 104 PRO B N 1
ATOM 4906 C CA . PRO B 1 104 ? 24.359 -16.422 12.078 1 95.44 104 PRO B CA 1
ATOM 4907 C C . PRO B 1 104 ? 24.219 -15.289 11.062 1 95.44 104 PRO B C 1
ATOM 4909 O O . PRO B 1 104 ? 24.781 -14.211 11.242 1 95.44 104 PRO B O 1
ATOM 4912 N N . PHE B 1 105 ? 23.453 -15.641 10.062 1 96.06 105 PHE B N 1
ATOM 4913 C CA . PHE B 1 105 ? 23.141 -14.664 9.031 1 96.06 105 PHE B CA 1
ATOM 4914 C C . PHE B 1 105 ? 22.172 -13.602 9.562 1 96.06 105 PHE B C 1
ATOM 4916 O O . PHE B 1 105 ? 22.281 -12.43 9.195 1 96.06 105 PHE B O 1
ATOM 4923 N N . LEU B 1 106 ? 21.266 -13.969 10.383 1 94.25 106 LEU B N 1
ATOM 4924 C CA . LEU B 1 106 ? 20.328 -13.109 11.102 1 94.25 106 LEU B CA 1
ATOM 4925 C C . LEU B 1 106 ? 20.547 -13.211 12.609 1 94.25 106 LEU B C 1
ATOM 4927 O O . LEU B 1 106 ? 19.75 -13.836 13.312 1 94.25 106 LEU B O 1
ATOM 4931 N N . PRO B 1 107 ? 21.469 -12.523 13.18 1 94 107 PRO B N 1
ATOM 4932 C CA . PRO B 1 107 ? 21.828 -12.734 14.586 1 94 107 PRO B CA 1
ATOM 4933 C C . PRO B 1 107 ? 20.781 -12.188 15.547 1 94 107 PRO B C 1
ATOM 4935 O O . PRO B 1 107 ? 20.594 -12.727 16.641 1 94 107 PRO B O 1
ATOM 4938 N N . SER B 1 108 ? 20.109 -11.156 15.141 1 93.75 108 SER B N 1
ATOM 4939 C CA . SER B 1 108 ? 19.141 -10.539 16.047 1 93.75 108 SER B CA 1
ATOM 4940 C C . SER B 1 108 ? 17.781 -11.219 15.945 1 93.75 108 SER B C 1
ATOM 4942 O O . SER B 1 108 ? 17.328 -11.57 14.852 1 93.75 108 SER B O 1
ATOM 4944 N N . SER B 1 109 ? 17.094 -11.391 17.109 1 94.88 109 SER B N 1
ATOM 4945 C CA . SER B 1 109 ? 15.719 -11.875 17.141 1 94.88 109 SER B CA 1
ATOM 4946 C C . SER B 1 109 ? 14.727 -10.742 16.906 1 94.88 109 SER B C 1
ATOM 4948 O O . SER B 1 109 ? 13.539 -10.984 16.688 1 94.88 109 SER B O 1
ATOM 4950 N N . ASP B 1 110 ? 15.242 -9.477 16.922 1 93.75 110 ASP B N 1
ATOM 4951 C CA . ASP B 1 110 ? 14.422 -8.289 16.688 1 93.75 110 ASP B CA 1
ATOM 4952 C C . ASP B 1 110 ? 14.312 -7.984 15.203 1 93.75 110 ASP B C 1
ATOM 4954 O O . ASP B 1 110 ? 15.281 -8.117 14.453 1 93.75 110 ASP B O 1
ATOM 4958 N N . TYR B 1 111 ? 13.07 -7.684 14.812 1 92.44 111 TYR B N 1
ATOM 4959 C CA . TYR B 1 111 ? 12.898 -7.176 13.453 1 92.44 111 TYR B CA 1
ATOM 4960 C C . TYR B 1 111 ? 13.727 -5.91 13.242 1 92.44 111 TYR B C 1
ATOM 4962 O O . TYR B 1 111 ? 13.82 -5.062 14.133 1 92.44 111 TYR B O 1
ATOM 4970 N N . ASP B 1 112 ? 14.312 -5.82 12.078 1 89.62 112 ASP B N 1
ATOM 4971 C CA . ASP B 1 112 ? 15.172 -4.688 11.758 1 89.62 112 ASP B CA 1
ATOM 4972 C C . ASP B 1 112 ? 14.891 -4.168 10.352 1 89.62 112 ASP B C 1
ATOM 4974 O O . ASP B 1 112 ? 15.125 -4.867 9.359 1 89.62 112 ASP B O 1
ATOM 4978 N N . LEU B 1 113 ? 14.531 -2.918 10.273 1 89.56 113 LEU B N 1
ATOM 4979 C CA . LEU B 1 113 ? 14.141 -2.291 9.016 1 89.56 113 LEU B CA 1
ATOM 4980 C C . LEU B 1 113 ? 15.344 -2.143 8.094 1 89.56 113 LEU B C 1
ATOM 4982 O O . LEU B 1 113 ? 15.18 -1.977 6.879 1 89.56 113 LEU B O 1
ATOM 4986 N N . SER B 1 114 ? 16.5 -2.105 8.617 1 88.88 114 SER B N 1
ATOM 4987 C CA . SER B 1 114 ? 17.703 -1.926 7.805 1 88.88 114 SER B CA 1
ATOM 4988 C C . SER B 1 114 ? 18.141 -3.244 7.18 1 88.88 114 SER B C 1
ATOM 4990 O O . SER B 1 114 ? 18.984 -3.256 6.277 1 88.88 114 SER B O 1
ATOM 4992 N N . VAL B 1 115 ? 17.516 -4.32 7.613 1 92.62 115 VAL B N 1
ATOM 4993 C CA . VAL B 1 115 ? 17.938 -5.648 7.195 1 92.62 115 VAL B CA 1
ATOM 4994 C C . VAL B 1 115 ? 16.906 -6.262 6.266 1 92.62 115 VAL B C 1
ATOM 4996 O O . VAL B 1 115 ? 17.234 -7.035 5.363 1 92.62 115 VAL B O 1
ATOM 4999 N N . VAL B 1 116 ? 15.648 -5.859 6.457 1 96.56 116 VAL B N 1
ATOM 5000 C CA . VAL B 1 116 ? 14.562 -6.547 5.773 1 96.56 116 VAL B CA 1
ATOM 5001 C C . VAL B 1 116 ? 13.711 -5.539 5.004 1 96.56 116 VAL B C 1
ATOM 5003 O O . VAL B 1 116 ? 13.266 -4.539 5.566 1 96.56 116 VAL B O 1
ATOM 5006 N N . ALA B 1 117 ? 13.562 -5.758 3.734 1 97.5 117 ALA B N 1
ATOM 5007 C CA . ALA B 1 117 ? 12.531 -5.086 2.945 1 97.5 117 ALA B CA 1
ATOM 5008 C C . ALA B 1 117 ? 11.352 -6.012 2.686 1 97.5 117 ALA B C 1
ATOM 5010 O O . ALA B 1 117 ? 11.531 -7.164 2.291 1 97.5 117 ALA B O 1
ATOM 5011 N N . SER B 1 118 ? 10.148 -5.504 2.947 1 98.12 118 SER B N 1
ATOM 5012 C CA . SER B 1 118 ? 8.977 -6.363 2.838 1 98.12 118 SER B CA 1
ATOM 5013 C C . SER B 1 118 ? 7.883 -5.711 1.995 1 98.12 118 SER B C 1
ATOM 5015 O O . SER B 1 118 ? 7.617 -4.516 2.133 1 98.12 118 SER B O 1
ATOM 5017 N N . ARG B 1 119 ? 7.328 -6.496 1.117 1 98.31 119 ARG B N 1
ATOM 5018 C CA . ARG B 1 119 ? 6.219 -6.074 0.263 1 98.31 119 ARG B CA 1
ATOM 5019 C C . ARG B 1 119 ? 5.16 -7.168 0.167 1 98.31 119 ARG B C 1
ATOM 5021 O O . ARG B 1 119 ? 5.484 -8.359 0.123 1 98.31 119 ARG B O 1
ATOM 5028 N N . SER B 1 120 ? 3.883 -6.781 0.18 1 98.75 120 SER B N 1
ATOM 5029 C CA . SER B 1 120 ? 2.754 -7.691 0.011 1 98.75 120 SER B CA 1
ATOM 5030 C C . SER B 1 120 ? 1.772 -7.164 -1.03 1 98.75 120 SER B C 1
ATOM 5032 O O . SER B 1 120 ? 1.755 -5.969 -1.326 1 98.75 120 SER B O 1
ATOM 5034 N N . THR B 1 121 ? 1.062 -8.125 -1.635 1 98.75 121 THR B N 1
ATOM 5035 C CA . THR B 1 121 ? -0.134 -7.629 -2.307 1 98.75 121 THR B CA 1
ATOM 5036 C C . THR B 1 121 ? -1.095 -6.996 -1.305 1 98.75 121 THR B C 1
ATOM 5038 O O . THR B 1 121 ? -1.022 -7.273 -0.106 1 98.75 121 THR B O 1
ATOM 5041 N N . ASP B 1 122 ? -1.945 -6.18 -1.812 1 97.56 122 ASP B N 1
ATOM 5042 C CA . ASP B 1 122 ? -2.852 -5.426 -0.951 1 97.56 122 ASP B CA 1
ATOM 5043 C C . ASP B 1 122 ? -4.145 -6.199 -0.702 1 97.56 122 ASP B C 1
ATOM 5045 O O . ASP B 1 122 ? -5.23 -5.738 -1.062 1 97.56 122 ASP B O 1
ATOM 5049 N N . VAL B 1 123 ? -4.016 -7.32 -0.117 1 97.38 123 VAL B N 1
ATOM 5050 C CA . VAL B 1 123 ? -5.105 -8.188 0.315 1 97.38 123 VAL B CA 1
ATOM 5051 C C . VAL B 1 123 ? -4.914 -8.562 1.783 1 97.38 123 VAL B C 1
ATOM 5053 O O . VAL B 1 123 ? -3.793 -8.812 2.227 1 97.38 123 VAL B O 1
ATOM 5056 N N . GLN B 1 124 ? -5.996 -8.656 2.557 1 96 124 GLN B N 1
ATOM 5057 C CA . GLN B 1 124 ? -5.93 -8.867 4 1 96 124 GLN B CA 1
ATOM 5058 C C . GLN B 1 124 ? -5.145 -10.133 4.336 1 96 124 GLN B C 1
ATOM 5060 O O . GLN B 1 124 ? -4.227 -10.094 5.156 1 96 124 GLN B O 1
ATOM 5065 N N . ARG B 1 125 ? -5.422 -11.195 3.688 1 97.56 125 ARG B N 1
ATOM 5066 C CA . ARG B 1 125 ? -4.797 -12.477 4.02 1 97.56 125 ARG B CA 1
ATOM 5067 C C . ARG B 1 125 ? -3.316 -12.469 3.652 1 97.56 125 ARG B C 1
ATOM 5069 O O . ARG B 1 125 ? -2.504 -13.117 4.312 1 97.56 125 ARG B O 1
ATOM 5076 N N . THR B 1 126 ? -2.916 -11.75 2.564 1 98.69 126 THR B N 1
ATOM 5077 C CA . THR B 1 126 ? -1.504 -11.695 2.203 1 98.69 126 THR B CA 1
ATOM 5078 C C . THR B 1 126 ? -0.736 -10.789 3.154 1 98.69 126 THR B C 1
ATOM 5080 O O . THR B 1 126 ? 0.412 -11.07 3.504 1 98.69 126 THR B O 1
ATOM 5083 N N . LEU B 1 127 ? -1.37 -9.703 3.582 1 98.19 127 LEU B N 1
ATOM 5084 C CA . LEU B 1 127 ? -0.76 -8.805 4.562 1 98.19 127 LEU B CA 1
ATOM 5085 C C . LEU B 1 127 ? -0.557 -9.523 5.895 1 98.19 127 LEU B C 1
ATOM 5087 O O . LEU B 1 127 ? 0.518 -9.438 6.492 1 98.19 127 LEU B O 1
ATOM 5091 N N . GLN B 1 128 ? -1.524 -10.258 6.316 1 97.62 128 GLN B N 1
ATOM 5092 C CA . GLN B 1 128 ? -1.399 -11.023 7.559 1 97.62 128 GLN B CA 1
ATOM 5093 C C . GLN B 1 128 ? -0.342 -12.109 7.43 1 97.62 128 GLN B C 1
ATOM 5095 O O . GLN B 1 128 ? 0.431 -12.352 8.359 1 97.62 128 GLN B O 1
ATOM 5100 N N . SER B 1 129 ? -0.364 -12.75 6.277 1 98.75 129 SER B N 1
ATOM 5101 C CA . SER B 1 129 ? 0.637 -13.781 6.047 1 98.75 129 SER B CA 1
ATOM 5102 C C . SER B 1 129 ? 2.049 -13.203 6.074 1 98.75 129 SER B C 1
ATOM 5104 O O . SER B 1 129 ? 2.975 -13.836 6.586 1 98.75 129 SER B O 1
ATOM 5106 N N . ALA B 1 130 ? 2.209 -12 5.504 1 98.69 130 ALA B N 1
ATOM 5107 C CA . ALA B 1 130 ? 3.508 -11.336 5.566 1 98.69 130 ALA B CA 1
ATOM 5108 C C . ALA B 1 130 ? 3.945 -11.125 7.016 1 98.69 130 ALA B C 1
ATOM 5110 O O . ALA B 1 130 ? 5.078 -11.445 7.379 1 98.69 130 ALA B O 1
ATOM 5111 N N . GLN B 1 131 ? 3.047 -10.648 7.82 1 96.81 131 GLN B N 1
ATOM 5112 C CA . GLN B 1 131 ? 3.324 -10.414 9.234 1 96.81 131 GLN B CA 1
ATOM 5113 C C . GLN B 1 131 ? 3.723 -11.703 9.938 1 96.81 131 GLN B C 1
ATOM 5115 O O . GLN B 1 131 ? 4.648 -11.719 10.75 1 96.81 131 GLN B O 1
ATOM 5120 N N . LEU B 1 132 ? 3.049 -12.742 9.641 1 97.94 132 LEU B N 1
ATOM 5121 C CA . LEU B 1 132 ? 3.238 -14.008 10.336 1 97.94 132 LEU B CA 1
ATOM 5122 C C . LEU B 1 132 ? 4.559 -14.656 9.938 1 97.94 132 LEU B C 1
ATOM 5124 O O . LEU B 1 132 ? 5.242 -15.25 10.781 1 97.94 132 LEU B O 1
ATOM 5128 N N . LEU B 1 133 ? 4.883 -14.586 8.664 1 98.69 133 LEU B N 1
ATOM 5129 C CA . LEU B 1 133 ? 6.188 -15.109 8.273 1 98.69 133 LEU B CA 1
ATOM 5130 C C . LEU B 1 133 ? 7.309 -14.359 8.984 1 98.69 133 LEU B C 1
ATOM 5132 O O . LEU B 1 133 ? 8.242 -14.977 9.5 1 98.69 133 LEU B O 1
ATOM 5136 N N . LEU B 1 134 ? 7.219 -13.039 9.023 1 97.88 134 LEU B N 1
ATOM 5137 C CA . LEU B 1 134 ? 8.219 -12.219 9.695 1 97.88 134 LEU B CA 1
ATOM 5138 C C . LEU B 1 134 ? 8.266 -12.523 11.188 1 97.88 134 LEU B C 1
ATOM 5140 O O . LEU B 1 134 ? 9.336 -12.5 11.797 1 97.88 134 LEU B O 1
ATOM 5144 N N . ALA B 1 135 ? 7.105 -12.844 11.781 1 96.88 135 ALA B N 1
ATOM 5145 C CA . ALA B 1 135 ? 7.055 -13.211 13.195 1 96.88 135 ALA B CA 1
ATOM 5146 C C . ALA B 1 135 ? 7.828 -14.508 13.445 1 96.88 135 ALA B C 1
ATOM 5148 O O . ALA B 1 135 ? 8.422 -14.688 14.508 1 96.88 135 ALA B O 1
ATOM 5149 N N . GLY B 1 136 ? 7.754 -15.406 12.492 1 97.19 136 GLY B N 1
ATOM 5150 C CA . GLY B 1 136 ? 8.547 -16.609 12.594 1 97.19 136 GLY B CA 1
ATOM 5151 C C . GLY B 1 136 ? 10.039 -16.359 12.445 1 97.19 136 GLY B C 1
ATOM 5152 O O . GLY B 1 136 ? 10.844 -16.953 13.164 1 97.19 136 GLY B O 1
ATOM 5153 N N . MET B 1 137 ? 10.398 -15.461 11.594 1 97.19 137 MET B N 1
ATOM 5154 C CA . MET B 1 137 ? 11.797 -15.156 11.297 1 97.19 137 MET B CA 1
ATOM 5155 C C . MET B 1 137 ? 12.422 -14.32 12.406 1 97.19 137 MET B C 1
ATOM 5157 O O . MET B 1 137 ? 13.625 -14.406 12.648 1 97.19 137 MET B O 1
ATOM 5161 N N . PHE B 1 138 ? 11.656 -13.453 12.992 1 96.25 138 PHE B N 1
ATOM 5162 C CA . PHE B 1 138 ? 12.07 -12.547 14.062 1 96.25 138 PHE B CA 1
ATOM 5163 C C . PHE B 1 138 ? 11.195 -12.727 15.297 1 96.25 138 PHE B C 1
ATOM 5165 O O . PHE B 1 138 ? 10.266 -11.945 15.516 1 96.25 138 PHE B O 1
ATOM 5172 N N . PRO B 1 139 ? 11.586 -13.641 16.188 1 93.62 139 PRO B N 1
ATOM 5173 C CA . PRO B 1 139 ? 10.641 -14.18 17.172 1 93.62 139 PRO B CA 1
ATOM 5174 C C . PRO B 1 139 ? 10.406 -13.227 18.344 1 93.62 139 PRO B C 1
ATOM 5176 O O . PRO B 1 139 ? 9.508 -13.461 19.156 1 93.62 139 PRO B O 1
ATOM 5179 N N . ASN B 1 140 ? 11.164 -12.141 18.516 1 93.38 140 ASN B N 1
ATOM 5180 C CA . ASN B 1 140 ? 10.828 -11.172 19.562 1 93.38 140 ASN B CA 1
ATOM 5181 C C . ASN B 1 140 ? 9.578 -10.375 19.188 1 93.38 140 ASN B C 1
ATOM 5183 O O . ASN B 1 140 ? 9.672 -9.328 18.547 1 93.38 140 ASN B O 1
ATOM 5187 N N . ALA B 1 141 ? 8.453 -10.805 19.703 1 88.75 141 ALA B N 1
ATOM 5188 C CA . ALA B 1 141 ? 7.145 -10.289 19.297 1 88.75 141 ALA B CA 1
ATOM 5189 C C . ALA B 1 141 ? 7.012 -8.805 19.625 1 88.75 141 ALA B C 1
ATOM 5191 O O . ALA B 1 141 ? 6.395 -8.047 18.875 1 88.75 141 ALA B O 1
ATOM 5192 N N . ILE B 1 142 ? 7.559 -8.312 20.672 1 85.44 142 ILE B N 1
ATOM 5193 C CA . ILE B 1 142 ? 7.391 -6.934 21.125 1 85.44 142 ILE B CA 1
ATOM 5194 C C . ILE B 1 142 ? 8.164 -5.992 20.219 1 85.44 142 ILE B C 1
ATOM 5196 O O . ILE B 1 142 ? 7.805 -4.816 20.078 1 85.44 142 ILE B O 1
ATOM 5200 N N . ARG B 1 143 ? 9.172 -6.566 19.531 1 89.56 143 ARG B N 1
ATOM 5201 C CA . ARG B 1 143 ? 10 -5.754 18.641 1 89.56 143 ARG B CA 1
ATOM 5202 C C . ARG B 1 143 ? 9.672 -6.027 17.172 1 89.56 143 ARG B C 1
ATOM 5204 O O . ARG B 1 143 ? 10.422 -5.629 16.281 1 89.56 143 ARG B O 1
ATOM 5211 N N . LEU B 1 144 ? 8.562 -6.758 16.953 1 92.31 144 LEU B N 1
ATOM 5212 C CA . LEU B 1 144 ? 8.133 -7.02 15.586 1 92.31 144 LEU B CA 1
ATOM 5213 C C . LEU B 1 144 ? 7.266 -5.879 15.062 1 92.31 144 LEU B C 1
ATOM 5215 O O . LEU B 1 144 ? 6.039 -5.953 15.102 1 92.31 144 LEU B O 1
ATOM 5219 N N . ILE B 1 145 ? 7.898 -4.855 14.578 1 93.19 145 ILE B N 1
ATOM 5220 C CA . ILE B 1 145 ? 7.227 -3.672 14.047 1 93.19 145 ILE B CA 1
ATOM 5221 C C . ILE B 1 145 ? 7.602 -3.48 12.578 1 93.19 145 ILE B C 1
ATOM 5223 O O . ILE B 1 145 ? 8.234 -2.486 12.219 1 93.19 145 ILE B O 1
ATOM 5227 N N . PRO B 1 146 ? 7.133 -4.402 11.734 1 94.38 146 PRO B N 1
ATOM 5228 C CA . PRO B 1 146 ? 7.562 -4.363 10.336 1 94.38 146 PRO B CA 1
ATOM 5229 C C . PRO B 1 146 ? 6.895 -3.244 9.547 1 94.38 146 PRO B C 1
ATOM 5231 O O . PRO B 1 146 ? 5.84 -2.744 9.945 1 94.38 146 PRO B O 1
ATOM 5234 N N . ALA B 1 147 ? 7.535 -2.756 8.578 1 95.12 147 ALA B N 1
ATOM 5235 C CA . ALA B 1 147 ? 6.949 -1.924 7.527 1 95.12 147 ALA B CA 1
ATOM 5236 C C . ALA B 1 147 ? 6.703 -2.734 6.258 1 95.12 147 ALA B C 1
ATOM 5238 O O . ALA B 1 147 ? 7.633 -2.996 5.492 1 95.12 147 ALA B O 1
ATOM 5239 N N . ILE B 1 148 ? 5.445 -3.137 6.035 1 97.62 148 ILE B N 1
ATOM 5240 C CA . ILE B 1 148 ? 5.078 -3.92 4.863 1 97.62 148 ILE B CA 1
ATOM 5241 C C . ILE B 1 148 ? 4.43 -3.012 3.818 1 97.62 148 ILE B C 1
ATOM 5243 O O . ILE B 1 148 ? 3.361 -2.443 4.055 1 97.62 148 ILE B O 1
ATOM 5247 N N . HIS B 1 149 ? 5.047 -2.887 2.717 1 97.06 149 HIS B N 1
ATOM 5248 C CA . HIS B 1 149 ? 4.594 -1.992 1.658 1 97.06 149 HIS B CA 1
ATOM 5249 C C . HIS B 1 149 ? 3.602 -2.691 0.734 1 97.06 149 HIS B C 1
ATOM 5251 O O . HIS B 1 149 ? 3.66 -3.91 0.56 1 97.06 149 HIS B O 1
ATOM 5257 N N . THR B 1 150 ? 2.652 -1.96 0.172 1 97.38 150 THR B N 1
ATOM 5258 C CA . THR B 1 150 ? 1.728 -2.469 -0.835 1 97.38 150 THR B CA 1
ATOM 5259 C C . THR B 1 150 ? 1.528 -1.447 -1.952 1 97.38 150 THR B C 1
ATOM 5261 O O . THR B 1 150 ? 1.948 -0.294 -1.828 1 97.38 150 THR B O 1
ATOM 5264 N N . VAL B 1 151 ? 0.989 -1.854 -3.027 1 95.38 151 VAL B N 1
ATOM 5265 C CA . VAL B 1 151 ? 0.413 -1.011 -4.07 1 95.38 151 VAL B CA 1
ATOM 5266 C C . VAL B 1 151 ? -0.992 -1.5 -4.414 1 95.38 151 VAL B C 1
ATOM 5268 O O . VAL B 1 151 ? -1.354 -2.639 -4.102 1 95.38 151 VAL B O 1
ATOM 5271 N N . PRO B 1 152 ? -1.774 -0.645 -5.008 1 94.12 152 PRO B N 1
ATOM 5272 C CA . PRO B 1 152 ? -3.117 -1.102 -5.375 1 94.12 152 PRO B CA 1
ATOM 5273 C C . PRO B 1 152 ? -3.098 -2.344 -6.262 1 94.12 152 PRO B C 1
ATOM 5275 O O . PRO B 1 152 ? -2.244 -2.463 -7.145 1 94.12 152 PRO B O 1
ATOM 5278 N N . MET B 1 153 ? -4.02 -3.225 -6.047 1 95.88 153 MET B N 1
ATOM 5279 C CA . MET B 1 153 ? -4.059 -4.527 -6.707 1 95.88 153 MET B CA 1
ATOM 5280 C C . MET B 1 153 ? -4.02 -4.371 -8.219 1 95.88 153 MET B C 1
ATOM 5282 O O . MET B 1 153 ? -3.34 -5.129 -8.914 1 95.88 153 MET B O 1
ATOM 5286 N N . SER B 1 154 ? -4.691 -3.385 -8.781 1 92.69 154 SER B N 1
ATOM 5287 C CA . SER B 1 154 ? -4.781 -3.203 -10.227 1 92.69 154 SER B CA 1
ATOM 5288 C C . SER B 1 154 ? -3.449 -2.74 -10.805 1 92.69 154 SER B C 1
ATOM 5290 O O . SER B 1 154 ? -3.221 -2.852 -12.016 1 92.69 154 SER B O 1
ATOM 5292 N N . GLN B 1 155 ? -2.584 -2.289 -9.938 1 92.75 155 GLN B N 1
ATOM 5293 C CA . GLN B 1 155 ? -1.307 -1.753 -10.391 1 92.75 155 GLN B CA 1
ATOM 5294 C C . GLN B 1 155 ? -0.166 -2.723 -10.102 1 92.75 155 GLN B C 1
ATOM 5296 O O . GLN B 1 155 ? 0.968 -2.506 -10.531 1 92.75 155 GLN B O 1
ATOM 5301 N N . ASP B 1 156 ? -0.447 -3.762 -9.367 1 96.69 156 ASP B N 1
ATOM 5302 C CA . ASP B 1 156 ? 0.585 -4.699 -8.938 1 96.69 156 ASP B CA 1
ATOM 5303 C C . ASP B 1 156 ? 0.771 -5.816 -9.961 1 96.69 156 ASP B C 1
ATOM 5305 O O . ASP B 1 156 ? 0.359 -6.953 -9.734 1 96.69 156 ASP B O 1
ATOM 5309 N N . THR B 1 157 ? 1.504 -5.629 -11 1 96.31 157 THR B N 1
ATOM 5310 C CA . THR B 1 157 ? 1.677 -6.629 -12.047 1 96.31 157 THR B CA 1
ATOM 5311 C C . THR B 1 157 ? 2.746 -7.641 -11.656 1 96.31 157 THR B C 1
ATOM 5313 O O . THR B 1 157 ? 2.926 -8.656 -12.336 1 96.31 157 THR B O 1
ATOM 5316 N N . MET B 1 158 ? 3.43 -7.359 -10.555 1 98.06 158 MET B N 1
ATOM 5317 C CA . MET B 1 158 ? 4.496 -8.258 -10.117 1 98.06 158 MET B CA 1
ATOM 5318 C C . MET B 1 158 ? 3.943 -9.383 -9.25 1 98.06 158 MET B C 1
ATOM 5320 O O . MET B 1 158 ? 4.191 -10.555 -9.516 1 98.06 158 MET B O 1
ATOM 5324 N N . LEU B 1 159 ? 3.088 -8.977 -8.234 1 98.69 159 LEU B N 1
ATOM 5325 C CA . LEU B 1 159 ? 2.627 -9.977 -7.277 1 98.69 159 LEU B CA 1
ATOM 5326 C C . LEU B 1 159 ? 1.185 -10.383 -7.566 1 98.69 159 LEU B C 1
ATOM 5328 O O . LEU B 1 159 ? 0.766 -11.492 -7.227 1 98.69 159 LEU B O 1
ATOM 5332 N N . ASN B 1 160 ? 0.397 -9.477 -8.094 1 98.19 160 ASN B N 1
ATOM 5333 C CA . ASN B 1 160 ? -0.938 -9.789 -8.594 1 98.19 160 ASN B CA 1
ATOM 5334 C C . ASN B 1 160 ? -0.945 -9.945 -10.109 1 98.19 160 ASN B C 1
ATOM 5336 O O . ASN B 1 160 ? -1.448 -9.07 -10.828 1 98.19 160 ASN B O 1
ATOM 5340 N N . THR B 1 161 ? -0.577 -11.055 -10.547 1 98 161 THR B N 1
ATOM 5341 C CA . THR B 1 161 ? -0.317 -11.273 -11.961 1 98 161 THR B CA 1
ATOM 5342 C C . THR B 1 161 ? -1.62 -11.266 -12.758 1 98 161 THR B C 1
ATOM 5344 O O . THR B 1 161 ? -1.604 -11.148 -13.984 1 98 161 THR B O 1
ATOM 5347 N N . PHE B 1 162 ? -2.758 -11.305 -12.156 1 97.31 162 PHE B N 1
ATOM 5348 C CA . PHE B 1 162 ? -4.047 -11.156 -12.82 1 97.31 162 PHE B CA 1
ATOM 5349 C C . PHE B 1 162 ? -4.242 -9.727 -13.305 1 97.31 162 PHE B C 1
ATOM 5351 O O . PHE B 1 162 ? -5.16 -9.445 -14.078 1 97.31 162 PHE B O 1
ATOM 5358 N N . SER B 1 163 ? -3.369 -8.812 -12.891 1 96.5 163 SER B N 1
ATOM 5359 C CA . SER B 1 163 ? -3.463 -7.43 -13.336 1 96.5 163 SER B CA 1
ATOM 5360 C C . SER B 1 163 ? -2.629 -7.199 -14.594 1 96.5 163 SER B C 1
ATOM 5362 O O . SER B 1 163 ? -2.65 -6.105 -15.164 1 96.5 163 SER B O 1
ATOM 5364 N N . GLN B 1 164 ? -1.882 -8.242 -15.008 1 97.44 164 GLN B N 1
ATOM 5365 C CA . GLN B 1 164 ? -1.17 -8.133 -16.281 1 97.44 164 GLN B CA 1
ATOM 5366 C C . GLN B 1 164 ? -2.143 -8.102 -17.453 1 97.44 164 GLN B C 1
ATOM 5368 O O . GLN B 1 164 ? -3.121 -8.852 -17.469 1 97.44 164 GLN B O 1
ATOM 5373 N N . PRO B 1 165 ? -1.903 -7.23 -18.438 1 96.25 165 PRO B N 1
ATOM 5374 C CA . PRO B 1 165 ? -2.955 -6.91 -19.391 1 96.25 165 PRO B CA 1
ATOM 5375 C C . PRO B 1 165 ? -3.477 -8.141 -20.141 1 96.25 165 PRO B C 1
ATOM 5377 O O . PRO B 1 165 ? -4.691 -8.352 -20.203 1 96.25 165 PRO B O 1
ATOM 5380 N N . TRP B 1 166 ? -2.574 -8.969 -20.688 1 97.81 166 TRP B N 1
ATOM 5381 C CA . TRP B 1 166 ? -3.041 -10.156 -21.391 1 97.81 166 TRP B CA 1
ATOM 5382 C C . TRP B 1 166 ? -3.76 -11.102 -20.422 1 97.81 166 TRP B C 1
ATOM 5384 O O . TRP B 1 166 ? -4.836 -11.617 -20.75 1 97.81 166 TRP B O 1
ATOM 5394 N N . VAL B 1 167 ? -3.189 -11.336 -19.25 1 98 167 VAL B N 1
ATOM 5395 C CA . VAL B 1 167 ? -3.758 -12.273 -18.297 1 98 167 VAL B CA 1
ATOM 5396 C C . VAL B 1 167 ? -5.129 -11.781 -17.844 1 98 167 VAL B C 1
ATOM 5398 O O . VAL B 1 167 ? -6.078 -12.562 -17.75 1 98 167 VAL B O 1
ATOM 5401 N N . ALA B 1 168 ? -5.199 -10.477 -17.547 1 97.25 168 ALA B N 1
ATOM 5402 C CA . ALA B 1 168 ? -6.461 -9.891 -17.109 1 97.25 168 ALA B CA 1
ATOM 5403 C C . ALA B 1 168 ? -7.566 -10.141 -18.141 1 97.25 168 ALA B C 1
ATOM 5405 O O . ALA B 1 168 ? -8.672 -10.555 -17.781 1 97.25 168 ALA B O 1
ATOM 5406 N N . LEU B 1 169 ? -7.273 -9.938 -19.422 1 97.38 169 LEU B N 1
ATOM 5407 C CA . LEU B 1 169 ? -8.25 -10.141 -20.484 1 97.38 169 LEU B CA 1
ATOM 5408 C C . LEU B 1 169 ? -8.602 -11.617 -20.625 1 97.38 169 LEU B C 1
ATOM 5410 O O . LEU B 1 169 ? -9.781 -11.969 -20.719 1 97.38 169 LEU B O 1
ATOM 5414 N N . TYR B 1 170 ? -7.594 -12.445 -20.625 1 97.81 170 TYR B N 1
ATOM 5415 C CA . TYR B 1 170 ? -7.789 -13.875 -20.812 1 97.81 170 TYR B CA 1
ATOM 5416 C C . TYR B 1 170 ? -8.586 -14.469 -19.656 1 97.81 170 TYR B C 1
ATOM 5418 O O . TYR B 1 170 ? -9.609 -15.133 -19.875 1 97.81 170 TYR B O 1
ATOM 5426 N N . ALA B 1 171 ? -8.156 -14.156 -18.453 1 96.94 171 ALA B N 1
ATOM 5427 C CA . ALA B 1 171 ? -8.75 -14.758 -17.266 1 96.94 171 ALA B CA 1
ATOM 5428 C C . ALA B 1 171 ? -10.172 -14.25 -17.047 1 96.94 171 ALA B C 1
ATOM 5430 O O . ALA B 1 171 ? -11.039 -14.992 -16.578 1 96.94 171 ALA B O 1
ATOM 5431 N N . THR B 1 172 ? -10.469 -13.031 -17.406 1 96.5 172 THR B N 1
ATOM 5432 C CA . THR B 1 172 ? -11.758 -12.43 -17.078 1 96.5 172 THR B CA 1
ATOM 5433 C C . THR B 1 172 ? -12.75 -12.617 -18.219 1 96.5 172 THR B C 1
ATOM 5435 O O . THR B 1 172 ? -13.938 -12.859 -17.984 1 96.5 172 THR B O 1
ATOM 5438 N N . TYR B 1 173 ? -12.289 -12.586 -19.438 1 96.81 173 TYR B N 1
ATOM 5439 C CA . TYR B 1 173 ? -13.258 -12.422 -20.516 1 96.81 173 TYR B CA 1
ATOM 5440 C C . TYR B 1 173 ? -13.156 -13.57 -21.516 1 96.81 173 TYR B C 1
ATOM 5442 O O . TYR B 1 173 ? -14.109 -13.844 -22.25 1 96.81 173 TYR B O 1
ATOM 5450 N N . ALA B 1 174 ? -12.023 -14.219 -21.609 1 97.25 174 ALA B N 1
ATOM 5451 C CA . ALA B 1 174 ? -11.852 -15.242 -22.641 1 97.25 174 ALA B CA 1
ATOM 5452 C C . ALA B 1 174 ? -12.297 -16.609 -22.141 1 97.25 174 ALA B C 1
ATOM 5454 O O . ALA B 1 174 ? -11.555 -17.594 -22.25 1 97.25 174 ALA B O 1
ATOM 5455 N N . THR B 1 175 ? -13.492 -16.719 -21.703 1 95.81 175 THR B N 1
ATOM 5456 C CA . THR B 1 175 ? -14.055 -17.906 -21.094 1 95.81 175 THR B CA 1
ATOM 5457 C C . THR B 1 175 ? -14.07 -19.078 -22.078 1 95.81 175 THR B C 1
ATOM 5459 O O . THR B 1 175 ? -13.742 -20.203 -21.719 1 95.81 175 THR B O 1
ATOM 5462 N N . ALA B 1 176 ? -14.445 -18.781 -23.297 1 95.69 176 ALA B N 1
ATOM 5463 C CA . ALA B 1 176 ? -14.516 -19.828 -24.312 1 95.69 176 ALA B CA 1
ATOM 5464 C C . ALA B 1 176 ? -13.156 -20.484 -24.531 1 95.69 176 ALA B C 1
ATOM 5466 O O . ALA B 1 176 ? -13.062 -21.703 -24.656 1 95.69 176 ALA B O 1
ATOM 5467 N N . ALA B 1 177 ? -12.125 -19.641 -24.578 1 96.88 177 ALA B N 1
ATOM 5468 C CA . ALA B 1 177 ? -10.773 -20.172 -24.781 1 96.88 177 ALA B CA 1
ATOM 5469 C C . ALA B 1 177 ? -10.32 -21 -23.578 1 96.88 177 ALA B C 1
ATOM 5471 O O . ALA B 1 177 ? -9.672 -22.031 -23.734 1 96.88 177 ALA B O 1
ATOM 5472 N N . GLN B 1 178 ? -10.633 -20.562 -22.391 1 97.69 178 GLN B N 1
ATOM 5473 C CA . GLN B 1 178 ? -10.297 -21.297 -21.172 1 97.69 178 GLN B CA 1
ATOM 5474 C C . GLN B 1 178 ? -10.984 -22.656 -21.141 1 97.69 178 GLN B C 1
ATOM 5476 O O . GLN B 1 178 ? -10.352 -23.672 -20.828 1 97.69 178 GLN B O 1
ATOM 5481 N N . GLN B 1 179 ? -12.258 -22.656 -21.531 1 96.62 179 GLN B N 1
ATOM 5482 C CA . GLN B 1 179 ? -13.031 -23.906 -21.547 1 96.62 179 GLN B CA 1
ATOM 5483 C C . GLN B 1 179 ? -12.523 -24.859 -22.609 1 96.62 179 GLN B C 1
ATOM 5485 O O . GLN B 1 179 ? -12.422 -26.062 -22.391 1 96.62 179 GLN B O 1
ATOM 5490 N N . ALA B 1 180 ? -12.242 -24.281 -23.75 1 96.62 180 ALA B N 1
ATOM 5491 C CA . ALA B 1 180 ? -11.719 -25.109 -24.828 1 96.62 180 ALA B CA 1
ATOM 5492 C C . ALA B 1 180 ? -10.438 -25.812 -24.406 1 96.62 180 ALA B C 1
ATOM 5494 O O . ALA B 1 180 ? -10.195 -26.953 -24.797 1 96.62 180 ALA B O 1
ATOM 5495 N N . ARG B 1 181 ? -9.641 -25.219 -23.594 1 96.19 181 ARG B N 1
ATOM 5496 C CA . ARG B 1 181 ? -8.367 -25.781 -23.156 1 96.19 181 ARG B CA 1
ATOM 5497 C C . ARG B 1 181 ? -8.586 -26.797 -22.031 1 96.19 181 ARG B C 1
ATOM 5499 O O . ARG B 1 181 ? -7.977 -27.875 -22.031 1 96.19 181 ARG B O 1
ATOM 5506 N N . THR B 1 182 ? -9.438 -26.469 -21.078 1 97.88 182 THR B N 1
ATOM 5507 C CA . THR B 1 182 ? -9.391 -27.172 -19.797 1 97.88 182 THR B CA 1
ATOM 5508 C C . THR B 1 182 ? -10.516 -28.188 -19.703 1 97.88 182 THR B C 1
ATOM 5510 O O . THR B 1 182 ? -10.398 -29.188 -18.969 1 97.88 182 THR B O 1
ATOM 5513 N N . ASN B 1 183 ? -11.664 -28.016 -20.422 1 97.12 183 ASN B N 1
ATOM 5514 C CA . ASN B 1 183 ? -12.789 -28.953 -20.344 1 97.12 183 ASN B CA 1
ATOM 5515 C C . ASN B 1 183 ? -12.367 -30.375 -20.703 1 97.12 183 ASN B C 1
ATOM 5517 O O . ASN B 1 183 ? -12.781 -31.328 -20.047 1 97.12 183 ASN B O 1
ATOM 5521 N N . PRO B 1 184 ? -11.539 -30.562 -21.75 1 97.69 184 PRO B N 1
ATOM 5522 C CA . PRO B 1 184 ? -11.094 -31.922 -22.031 1 97.69 184 PRO B CA 1
ATOM 5523 C C . PRO B 1 184 ? -10.375 -32.562 -20.844 1 97.69 184 PRO B C 1
ATOM 5525 O O . PRO B 1 184 ? -10.469 -33.781 -20.656 1 97.69 184 PRO B O 1
ATOM 5528 N N . VAL B 1 185 ? -9.641 -31.781 -20.078 1 98.19 185 VAL B N 1
ATOM 5529 C CA . VAL B 1 185 ? -8.945 -32.281 -18.906 1 98.19 185 VAL B CA 1
ATOM 5530 C C . VAL B 1 185 ? -9.953 -32.625 -17.812 1 98.19 185 VAL B C 1
ATOM 5532 O O . VAL B 1 185 ? -9.82 -33.656 -17.141 1 98.19 185 VAL B O 1
ATOM 5535 N N . VAL B 1 186 ? -11.008 -31.781 -17.641 1 98.25 186 VAL B N 1
ATOM 5536 C CA . VAL B 1 186 ? -12.094 -32.094 -16.703 1 98.25 186 VAL B CA 1
ATOM 5537 C C . VAL B 1 186 ? -12.727 -33.438 -17.094 1 98.25 186 VAL B C 1
ATOM 5539 O O . VAL B 1 186 ? -12.938 -34.312 -16.234 1 98.25 186 VAL B O 1
ATOM 5542 N N . ASP B 1 187 ? -12.984 -33.625 -18.391 1 97.69 187 ASP B N 1
ATOM 5543 C CA . ASP B 1 187 ? -13.633 -34.844 -18.891 1 97.69 187 ASP B CA 1
ATOM 5544 C C . ASP B 1 187 ? -12.734 -36.062 -18.688 1 97.69 187 ASP B C 1
ATOM 5546 O O . ASP B 1 187 ? -13.227 -37.156 -18.5 1 97.69 187 ASP B O 1
ATOM 5550 N N . HIS B 1 188 ? -11.477 -35.812 -18.781 1 98 188 HIS B N 1
ATOM 5551 C CA . HIS B 1 188 ? -10.539 -36.906 -18.562 1 98 188 HIS B CA 1
ATOM 5552 C C . HIS B 1 188 ? -10.617 -37.438 -17.125 1 98 188 HIS B C 1
ATOM 5554 O O . HIS B 1 188 ? -10.711 -38.625 -16.906 1 98 188 HIS B O 1
ATOM 5560 N N . TYR B 1 189 ? -10.648 -36.562 -16.141 1 97.81 189 TYR B N 1
ATOM 5561 C CA . TYR B 1 189 ? -10.648 -36.938 -14.734 1 97.81 189 TYR B CA 1
ATOM 5562 C C . TYR B 1 189 ? -12.055 -37.281 -14.266 1 97.81 189 TYR B C 1
ATOM 5564 O O . TYR B 1 189 ? -12.234 -38.125 -13.367 1 97.81 189 TYR B O 1
ATOM 5572 N N . PHE B 1 190 ? -13.008 -36.594 -14.867 1 97.31 190 PHE B N 1
ATOM 5573 C CA . PHE B 1 190 ? -14.414 -36.844 -14.547 1 97.31 190 PHE B CA 1
ATOM 5574 C C . PHE B 1 190 ? -15.227 -37.062 -15.812 1 97.31 190 PHE B C 1
ATOM 5576 O O . PHE B 1 190 ? -16.062 -36.25 -16.172 1 97.31 190 PHE B O 1
ATOM 5583 N N . PRO B 1 191 ? -15.102 -38.219 -16.391 1 95.5 191 PRO B N 1
ATOM 5584 C CA . PRO B 1 191 ? -15.844 -38.531 -17.609 1 95.5 191 PRO B CA 1
ATOM 5585 C C . PRO B 1 191 ? -17.359 -38.5 -17.406 1 95.5 191 PRO B C 1
ATOM 5587 O O . PRO B 1 191 ? -18.109 -38.188 -18.344 1 95.5 191 PRO B O 1
ATOM 5590 N N . ASP B 1 192 ? -17.703 -38.844 -16.219 1 91.88 192 ASP B N 1
ATOM 5591 C CA . ASP B 1 192 ? -19.109 -38.75 -15.844 1 91.88 192 ASP B CA 1
ATOM 5592 C C . ASP B 1 192 ? -19.375 -37.469 -15.062 1 91.88 192 ASP B C 1
ATOM 5594 O O . ASP B 1 192 ? -19.047 -37.375 -13.875 1 91.88 192 ASP B O 1
ATOM 5598 N N . TRP B 1 193 ? -20.062 -36.531 -15.68 1 89.06 193 TRP B N 1
ATOM 5599 C CA . TRP B 1 193 ? -20.359 -35.219 -15.125 1 89.06 193 TRP B CA 1
ATOM 5600 C C . TRP B 1 193 ? -21.141 -35.344 -13.828 1 89.06 193 TRP B C 1
ATOM 5602 O O . TRP B 1 193 ? -20.984 -34.5 -12.93 1 89.06 193 TRP B O 1
ATOM 5612 N N . THR B 1 194 ? -21.906 -36.375 -13.648 1 91.44 194 THR B N 1
ATOM 5613 C CA . THR B 1 194 ? -22.719 -36.531 -12.445 1 91.44 194 THR B CA 1
ATOM 5614 C C . THR B 1 194 ? -21.828 -36.781 -11.234 1 91.44 194 THR B C 1
ATOM 5616 O O . THR B 1 194 ? -22.188 -36.469 -10.102 1 91.44 194 THR B O 1
ATOM 5619 N N . GLU B 1 195 ? -20.688 -37.344 -11.508 1 95.56 195 GLU B N 1
ATOM 5620 C CA . GLU B 1 195 ? -19.734 -37.531 -10.414 1 95.56 195 GLU B CA 1
ATOM 5621 C C . GLU B 1 195 ? -19.234 -36.219 -9.859 1 95.56 195 GLU B C 1
ATOM 5623 O O . GLU B 1 195 ? -19.219 -36.031 -8.641 1 95.56 195 GLU B O 1
ATOM 5628 N N . LEU B 1 196 ? -18.781 -35.344 -10.75 1 96.56 196 LEU B N 1
ATOM 5629 C CA . LEU B 1 196 ? -18.312 -34.031 -10.344 1 96.56 196 LEU B CA 1
ATOM 5630 C C . LEU B 1 196 ? -19.406 -33.281 -9.594 1 96.56 196 LEU B C 1
ATOM 5632 O O . LEU B 1 196 ? -19.141 -32.656 -8.562 1 96.56 196 LEU B O 1
ATOM 5636 N N . ARG B 1 197 ? -20.609 -33.375 -10.062 1 96.12 197 ARG B N 1
ATOM 5637 C CA . ARG B 1 197 ? -21.734 -32.719 -9.414 1 96.12 197 ARG B CA 1
ATOM 5638 C C . ARG B 1 197 ? -22 -33.312 -8.031 1 96.12 197 ARG B C 1
ATOM 5640 O O . ARG B 1 197 ? -22.344 -32.594 -7.098 1 96.12 197 ARG B O 1
ATOM 5647 N N . GLY B 1 198 ? -21.969 -34.625 -7.961 1 96.81 198 GLY B N 1
ATOM 5648 C CA . GLY B 1 198 ? -22.141 -35.281 -6.68 1 96.81 198 GLY B CA 1
ATOM 5649 C C . GLY B 1 198 ? -21.125 -34.844 -5.645 1 96.81 198 GLY B C 1
ATOM 5650 O O . GLY B 1 198 ? -21.453 -34.625 -4.48 1 96.81 198 GLY B O 1
ATOM 5651 N N . LEU B 1 199 ? -19.828 -34.75 -6.062 1 98 199 LEU B N 1
ATOM 5652 C CA . LEU B 1 199 ? -18.781 -34.281 -5.172 1 98 199 LEU B CA 1
ATOM 5653 C C . LEU B 1 199 ? -19.062 -32.844 -4.734 1 98 199 LEU B C 1
ATOM 5655 O O . LEU B 1 199 ? -18.859 -32.5 -3.566 1 98 199 LEU B O 1
ATOM 5659 N N . ALA B 1 200 ? -19.484 -31.984 -5.656 1 97.94 200 ALA B N 1
ATOM 5660 C CA . ALA B 1 200 ? -19.797 -30.594 -5.363 1 97.94 200 ALA B CA 1
ATOM 5661 C C . ALA B 1 200 ? -20.906 -30.484 -4.316 1 97.94 200 ALA B C 1
ATOM 5663 O O . ALA B 1 200 ? -20.875 -29.609 -3.445 1 97.94 200 ALA B O 1
ATOM 5664 N N . ALA B 1 201 ? -21.859 -31.359 -4.402 1 97.25 201 ALA B N 1
ATOM 5665 C CA . ALA B 1 201 ? -22.984 -31.359 -3.465 1 97.25 201 ALA B CA 1
ATOM 5666 C C . ALA B 1 201 ? -22.516 -31.672 -2.047 1 97.25 201 ALA B C 1
ATOM 5668 O O . ALA B 1 201 ? -23.078 -31.172 -1.074 1 97.25 201 ALA B O 1
ATOM 5669 N N . GLU B 1 202 ? -21.484 -32.438 -1.95 1 97.44 202 GLU B N 1
ATOM 5670 C CA . GLU B 1 202 ? -20.953 -32.844 -0.645 1 97.44 202 GLU B CA 1
ATOM 5671 C C . GLU B 1 202 ? -20.406 -31.625 0.11 1 97.44 202 GLU B C 1
ATOM 5673 O O . GLU B 1 202 ? -20.234 -31.672 1.329 1 97.44 202 GLU B O 1
ATOM 5678 N N . VAL B 1 203 ? -20.047 -30.531 -0.591 1 97.94 203 VAL B N 1
ATOM 5679 C CA . VAL B 1 203 ? -19.469 -29.359 0.052 1 97.94 203 VAL B CA 1
ATOM 5680 C C . VAL B 1 203 ? -20.312 -28.125 -0.274 1 97.94 203 VAL B C 1
ATOM 5682 O O . VAL B 1 203 ? -19.781 -27 -0.342 1 97.94 203 VAL B O 1
ATOM 5685 N N . TRP B 1 204 ? -21.547 -28.312 -0.629 1 97.38 204 TRP B N 1
ATOM 5686 C CA . TRP B 1 204 ? -22.547 -27.266 -0.811 1 97.38 204 TRP B CA 1
ATOM 5687 C C . TRP B 1 204 ? -22.219 -26.391 -2.01 1 97.38 204 TRP B C 1
ATOM 5689 O O . TRP B 1 204 ? -22.484 -25.188 -1.989 1 97.38 204 TRP B O 1
ATOM 5699 N N . SER B 1 205 ? -21.562 -26.984 -3.035 1 96.31 205 SER B N 1
ATOM 5700 C CA . SER B 1 205 ? -21.109 -26.188 -4.172 1 96.31 205 SER B CA 1
ATOM 5701 C C . SER B 1 205 ? -21.812 -26.609 -5.457 1 96.31 205 SER B C 1
ATOM 5703 O O . SER B 1 205 ? -21.359 -26.266 -6.555 1 96.31 205 SER B O 1
ATOM 5705 N N . GLU B 1 206 ? -22.875 -27.328 -5.441 1 94.19 206 GLU B N 1
ATOM 5706 C CA . GLU B 1 206 ? -23.5 -27.938 -6.613 1 94.19 206 GLU B CA 1
ATOM 5707 C C . GLU B 1 206 ? -24.047 -26.859 -7.555 1 94.19 206 GLU B C 1
ATOM 5709 O O . GLU B 1 206 ? -24.219 -27.109 -8.75 1 94.19 206 GLU B O 1
ATOM 5714 N N . GLY B 1 207 ? -24.328 -25.672 -7.02 1 93.69 207 GLY B N 1
ATOM 5715 C CA . GLY B 1 207 ? -24.812 -24.578 -7.867 1 93.69 207 GLY B CA 1
ATOM 5716 C C . GLY B 1 207 ? -23.828 -24.219 -8.977 1 93.69 207 GLY B C 1
ATOM 5717 O O . GLY B 1 207 ? -24.25 -23.891 -10.086 1 93.69 207 GLY B O 1
ATOM 5718 N N . TYR B 1 208 ? -22.547 -24.328 -8.703 1 94.12 208 TYR B N 1
ATOM 5719 C CA . TYR B 1 208 ? -21.516 -24.031 -9.688 1 94.12 208 TYR B CA 1
ATOM 5720 C C . TYR B 1 208 ? -21.438 -25.109 -10.758 1 94.12 208 TYR B C 1
ATOM 5722 O O . TYR B 1 208 ? -20.828 -24.922 -11.805 1 94.12 208 TYR B O 1
ATOM 5730 N N . CYS B 1 209 ? -22.094 -26.234 -10.508 1 94.12 209 CYS B N 1
ATOM 5731 C CA . CYS B 1 209 ? -22.016 -27.406 -11.383 1 94.12 209 CYS B CA 1
ATOM 5732 C C . CYS B 1 209 ? -23.375 -27.672 -12.047 1 94.12 209 CYS B C 1
ATOM 5734 O O . CYS B 1 209 ? -23.656 -28.797 -12.438 1 94.12 209 CYS B O 1
ATOM 5736 N N . SER B 1 210 ? -24.188 -26.703 -12.117 1 92.62 210 SER B N 1
ATOM 5737 C CA . SER B 1 210 ? -25.531 -26.875 -12.633 1 92.62 210 SER B CA 1
ATOM 5738 C C . SER B 1 210 ? -25.547 -26.922 -14.156 1 92.62 210 SER B C 1
ATOM 5740 O O . SER B 1 210 ? -26.516 -27.406 -14.758 1 92.62 210 SER B O 1
ATOM 5742 N N . ASN B 1 211 ? -24.484 -26.438 -14.758 1 92.38 211 ASN B N 1
ATOM 5743 C CA . ASN B 1 211 ? -24.391 -26.359 -16.219 1 92.38 211 ASN B CA 1
ATOM 5744 C C . ASN B 1 211 ? -23.125 -27.062 -16.719 1 92.38 211 ASN B C 1
ATOM 5746 O O . ASN B 1 211 ? -22.016 -26.641 -16.422 1 92.38 211 ASN B O 1
ATOM 5750 N N . TYR B 1 212 ? -23.344 -28 -17.562 1 93 212 TYR B N 1
ATOM 5751 C CA . TYR B 1 212 ? -22.25 -28.797 -18.094 1 93 212 TYR B CA 1
ATOM 5752 C C . TYR B 1 212 ? -21.312 -27.953 -18.938 1 93 212 TYR B C 1
ATOM 5754 O O . TYR B 1 212 ? -20.094 -28.188 -18.938 1 93 212 TYR B O 1
ATOM 5762 N N . GLU B 1 213 ? -21.828 -27.016 -19.625 1 91.06 213 GLU B N 1
ATOM 5763 C CA . GLU B 1 213 ? -21.016 -26.156 -20.5 1 91.06 213 GLU B CA 1
ATOM 5764 C C . GLU B 1 213 ? -19.984 -25.375 -19.703 1 91.06 213 GLU B C 1
ATOM 5766 O O . GLU B 1 213 ? -18.922 -25.031 -20.219 1 91.06 213 GLU B O 1
ATOM 5771 N N . THR B 1 214 ? -20.281 -25.141 -18.406 1 91 214 THR B N 1
ATOM 5772 C CA . THR B 1 214 ? -19.391 -24.359 -17.578 1 91 214 THR B CA 1
ATOM 5773 C C . THR B 1 214 ? -18.719 -25.234 -16.516 1 91 214 THR B C 1
ATOM 5775 O O . THR B 1 214 ? -18.484 -24.781 -15.391 1 91 214 THR B O 1
ATOM 5778 N N . ARG B 1 215 ? -18.406 -26.422 -16.844 1 94.88 215 ARG B N 1
ATOM 5779 C CA . ARG B 1 215 ? -17.891 -27.391 -15.883 1 94.88 215 ARG B CA 1
ATOM 5780 C C . ARG B 1 215 ? -16.5 -26.984 -15.391 1 94.88 215 ARG B C 1
ATOM 5782 O O . ARG B 1 215 ? -16.094 -27.359 -14.289 1 94.88 215 ARG B O 1
ATOM 5789 N N . LEU B 1 216 ? -15.797 -26.219 -16.188 1 96.06 216 LEU B N 1
ATOM 5790 C CA . LEU B 1 216 ? -14.539 -25.672 -15.68 1 96.06 216 LEU B CA 1
ATOM 5791 C C . LEU B 1 216 ? -14.781 -24.844 -14.422 1 96.06 216 LEU B C 1
ATOM 5793 O O . LEU B 1 216 ? -14.047 -24.984 -13.438 1 96.06 216 LEU B O 1
ATOM 5797 N N . ASN B 1 217 ? -15.82 -24.031 -14.438 1 95.25 217 ASN B N 1
ATOM 5798 C CA . ASN B 1 217 ? -16.156 -23.219 -13.273 1 95.25 217 ASN B CA 1
ATOM 5799 C C . ASN B 1 217 ? -16.5 -24.078 -12.062 1 95.25 217 ASN B C 1
ATOM 5801 O O . ASN B 1 217 ? -16.172 -23.734 -10.93 1 95.25 217 ASN B O 1
ATOM 5805 N N . CYS B 1 218 ? -17.188 -25.125 -12.383 1 96.19 218 CYS B N 1
ATOM 5806 C CA . CYS B 1 218 ? -17.484 -26.094 -11.336 1 96.19 218 CYS B CA 1
ATOM 5807 C C . CYS B 1 218 ? -16.219 -26.641 -10.695 1 96.19 218 CYS B C 1
ATOM 5809 O O . CYS B 1 218 ? -16.062 -26.609 -9.477 1 96.19 218 CYS B O 1
ATOM 5811 N N . ALA B 1 219 ? -15.32 -27.062 -11.523 1 97.69 219 ALA B N 1
ATOM 5812 C CA . ALA B 1 219 ? -14.07 -27.641 -11.047 1 97.69 219 ALA B CA 1
ATOM 5813 C C . ALA B 1 219 ? -13.25 -26.625 -10.266 1 97.69 219 ALA B C 1
ATOM 5815 O O . ALA B 1 219 ? -12.664 -26.953 -9.234 1 97.69 219 ALA B O 1
ATOM 5816 N N . ILE B 1 220 ? -13.195 -25.359 -10.719 1 97.5 220 ILE B N 1
ATOM 5817 C CA . ILE B 1 220 ? -12.43 -24.297 -10.078 1 97.5 220 ILE B CA 1
ATOM 5818 C C . ILE B 1 220 ? -12.953 -24.062 -8.664 1 97.5 220 ILE B C 1
ATOM 5820 O O . ILE B 1 220 ? -12.188 -24.047 -7.703 1 97.5 220 ILE B O 1
ATOM 5824 N N . MET B 1 221 ? -14.242 -23.938 -8.516 1 97.56 221 MET B N 1
ATOM 5825 C CA . MET B 1 221 ? -14.836 -23.625 -7.223 1 97.56 221 MET B CA 1
ATOM 5826 C C . MET B 1 221 ? -14.742 -24.812 -6.273 1 97.56 221 MET B C 1
ATOM 5828 O O . MET B 1 221 ? -14.461 -24.656 -5.086 1 97.56 221 MET B O 1
ATOM 5832 N N . LEU B 1 222 ? -15 -25.953 -6.883 1 97.94 222 LEU B N 1
ATOM 5833 C CA . LEU B 1 222 ? -14.898 -27.156 -6.059 1 97.94 222 LEU B CA 1
ATOM 5834 C C . LEU B 1 222 ? -13.484 -27.312 -5.516 1 97.94 222 LEU B C 1
ATOM 5836 O O . LEU B 1 222 ? -13.305 -27.656 -4.344 1 97.94 222 LEU B O 1
ATOM 5840 N N . PHE B 1 223 ? -12.531 -27.094 -6.293 1 98.44 223 PHE B N 1
ATOM 5841 C CA . PHE B 1 223 ? -11.156 -27.203 -5.836 1 98.44 223 PHE B CA 1
ATOM 5842 C C . PHE B 1 223 ? -10.867 -26.188 -4.734 1 98.44 223 PHE B C 1
ATOM 5844 O O . PHE B 1 223 ? -10.219 -26.531 -3.736 1 98.44 223 PHE B O 1
ATOM 5851 N N . ASP B 1 224 ? -11.25 -24.938 -4.949 1 98.56 224 ASP B N 1
ATOM 5852 C CA . ASP B 1 224 ? -11.023 -23.906 -3.945 1 98.56 224 ASP B CA 1
ATOM 5853 C C . ASP B 1 224 ? -11.602 -24.312 -2.592 1 98.56 224 ASP B C 1
ATOM 5855 O O . ASP B 1 224 ? -10.93 -24.203 -1.564 1 98.56 224 ASP B O 1
ATOM 5859 N N . ILE B 1 225 ? -12.805 -24.766 -2.631 1 98.5 225 ILE B N 1
ATOM 5860 C CA . ILE B 1 225 ? -13.492 -25.188 -1.414 1 98.5 225 ILE B CA 1
ATOM 5861 C C . ILE B 1 225 ? -12.797 -26.406 -0.817 1 98.5 225 ILE B C 1
ATOM 5863 O O . ILE B 1 225 ? -12.594 -26.469 0.396 1 98.5 225 ILE B O 1
ATOM 5867 N N . ALA B 1 226 ? -12.453 -27.344 -1.68 1 98.56 226 ALA B N 1
ATOM 5868 C CA . ALA B 1 226 ? -11.781 -28.562 -1.225 1 98.56 226 ALA B CA 1
ATOM 5869 C C . ALA B 1 226 ? -10.453 -28.234 -0.545 1 98.56 226 ALA B C 1
ATOM 5871 O O . ALA B 1 226 ? -10.148 -28.766 0.521 1 98.56 226 ALA B O 1
ATOM 5872 N N . ALA B 1 227 ? -9.648 -27.375 -1.138 1 98.69 227 ALA B N 1
ATOM 5873 C CA . ALA B 1 227 ? -8.359 -26.984 -0.556 1 98.69 227 ALA B CA 1
ATOM 5874 C C . ALA B 1 227 ? -8.555 -26.328 0.803 1 98.69 227 ALA B C 1
ATOM 5876 O O . ALA B 1 227 ? -7.816 -26.594 1.749 1 98.69 227 ALA B O 1
ATOM 5877 N N . ALA B 1 228 ? -9.555 -25.484 0.878 1 98.5 228 ALA B N 1
ATOM 5878 C CA . ALA B 1 228 ? -9.852 -24.781 2.129 1 98.5 228 ALA B CA 1
ATOM 5879 C C . ALA B 1 228 ? -10.266 -25.766 3.217 1 98.5 228 ALA B C 1
ATOM 5881 O O . ALA B 1 228 ? -9.742 -25.734 4.332 1 98.5 228 ALA B O 1
ATOM 5882 N N . LYS B 1 229 ? -11.164 -26.656 2.871 1 98.25 229 LYS B N 1
ATOM 5883 C CA . LYS B 1 229 ? -11.672 -27.609 3.844 1 98.25 229 LYS B CA 1
ATOM 5884 C C . LYS B 1 229 ? -10.586 -28.625 4.23 1 98.25 229 LYS B C 1
ATOM 5886 O O . LYS B 1 229 ? -10.555 -29.094 5.367 1 98.25 229 LYS B O 1
ATOM 5891 N N . ARG B 1 230 ? -9.781 -28.969 3.268 1 98.38 230 ARG B N 1
ATOM 5892 C CA . ARG B 1 230 ? -8.656 -29.859 3.541 1 98.38 230 ARG B CA 1
ATOM 5893 C C . ARG B 1 230 ? -7.73 -29.25 4.594 1 98.38 230 ARG B C 1
ATOM 5895 O O . ARG B 1 230 ? -7.281 -29.953 5.504 1 98.38 230 ARG B O 1
ATOM 5902 N N . SER B 1 231 ? -7.469 -28 4.559 1 98.31 231 SER B N 1
ATOM 5903 C CA . SER B 1 231 ? -6.52 -27.312 5.43 1 98.31 231 SER B CA 1
ATOM 5904 C C . SER B 1 231 ? -7.027 -27.281 6.871 1 98.31 231 SER B C 1
ATOM 5906 O O . SER B 1 231 ? -6.238 -27.125 7.805 1 98.31 231 SER B O 1
ATOM 5908 N N . VAL B 1 232 ? -8.344 -27.406 7.082 1 97.75 232 VAL B N 1
ATOM 5909 C CA . VAL B 1 232 ? -8.883 -27.344 8.438 1 97.75 232 VAL B CA 1
ATOM 5910 C C . VAL B 1 232 ? -9.344 -28.734 8.867 1 97.75 232 VAL B C 1
ATOM 5912 O O . VAL B 1 232 ? -10.016 -28.891 9.891 1 97.75 232 VAL B O 1
ATOM 5915 N N . GLY B 1 233 ? -9.133 -29.75 8.055 1 97.5 233 GLY B N 1
ATOM 5916 C CA . GLY B 1 233 ? -9.422 -31.141 8.391 1 97.5 233 GLY B CA 1
ATOM 5917 C C . GLY B 1 233 ? -10.883 -31.5 8.25 1 97.5 233 GLY B C 1
ATOM 5918 O O . GLY B 1 233 ? -11.383 -32.406 8.93 1 97.5 233 GLY B O 1
ATOM 5919 N N . LYS B 1 234 ? -11.578 -30.812 7.367 1 97.25 234 LYS B N 1
ATOM 5920 C CA . LYS B 1 234 ? -13.023 -31.016 7.262 1 97.25 234 LYS B CA 1
ATOM 5921 C C . LYS B 1 234 ? -13.414 -31.438 5.848 1 97.25 234 LYS B C 1
ATOM 5923 O O . LYS B 1 234 ? -14.562 -31.281 5.441 1 97.25 234 LYS B O 1
ATOM 5928 N N . LEU B 1 235 ? -12.5 -31.891 5.066 1 98.06 235 LEU B N 1
ATOM 5929 C CA . LEU B 1 235 ? -12.781 -32.344 3.705 1 98.06 235 LEU B CA 1
ATOM 5930 C C . LEU B 1 235 ? -13.43 -33.719 3.703 1 98.06 235 LEU B C 1
ATOM 5932 O O . LEU B 1 235 ? -12.844 -34.688 4.211 1 98.06 235 LEU B O 1
ATOM 5936 N N . PRO B 1 236 ? -14.656 -33.812 3.152 1 98.06 236 PRO B N 1
ATOM 5937 C CA . PRO B 1 236 ? -15.281 -35.125 3.068 1 98.06 236 PRO B CA 1
ATOM 5938 C C . PRO B 1 236 ? -14.406 -36.156 2.332 1 98.06 236 PRO B C 1
ATOM 5940 O O . PRO B 1 236 ? -13.727 -35.781 1.364 1 98.06 236 PRO B O 1
ATOM 5943 N N . ALA B 1 237 ? -14.547 -37.375 2.688 1 97.94 237 ALA B N 1
ATOM 5944 C CA . ALA B 1 237 ? -13.68 -38.469 2.197 1 97.94 237 ALA B CA 1
ATOM 5945 C C . ALA B 1 237 ? -13.805 -38.594 0.684 1 97.94 237 ALA B C 1
ATOM 5947 O O . ALA B 1 237 ? -12.805 -38.812 -0.007 1 97.94 237 ALA B O 1
ATOM 5948 N N . ALA B 1 238 ? -15.031 -38.5 0.218 1 97.81 238 ALA B N 1
ATOM 5949 C CA . ALA B 1 238 ? -15.258 -38.688 -1.212 1 97.81 238 ALA B CA 1
ATOM 5950 C C . ALA B 1 238 ? -14.531 -37.625 -2.029 1 97.81 238 ALA B C 1
ATOM 5952 O O . ALA B 1 238 ? -13.984 -37.938 -3.098 1 97.81 238 ALA B O 1
ATOM 5953 N N . VAL B 1 239 ? -14.555 -36.406 -1.535 1 98.5 239 VAL B N 1
ATOM 5954 C CA . VAL B 1 239 ? -13.883 -35.312 -2.236 1 98.5 239 VAL B CA 1
ATOM 5955 C C . VAL B 1 239 ? -12.375 -35.438 -2.066 1 98.5 239 VAL B C 1
ATOM 5957 O O . VAL B 1 239 ? -11.617 -35.219 -3.008 1 98.5 239 VAL B O 1
ATOM 5960 N N . ALA B 1 240 ? -11.922 -35.781 -0.878 1 98.44 240 ALA B N 1
ATOM 5961 C CA . ALA B 1 240 ? -10.5 -35.969 -0.584 1 98.44 240 ALA B CA 1
ATOM 5962 C C . ALA B 1 240 ? -9.867 -37 -1.533 1 98.44 240 ALA B C 1
ATOM 5964 O O . ALA B 1 240 ? -8.719 -36.812 -1.955 1 98.44 240 ALA B O 1
ATOM 5965 N N . ALA B 1 241 ? -10.633 -38 -1.85 1 98.19 241 ALA B N 1
ATOM 5966 C CA . ALA B 1 241 ? -10.141 -39.094 -2.713 1 98.19 241 ALA B CA 1
ATOM 5967 C C . ALA B 1 241 ? -9.859 -38.562 -4.121 1 98.19 241 ALA B C 1
ATOM 5969 O O . ALA B 1 241 ? -9.078 -39.156 -4.867 1 98.19 241 ALA B O 1
ATOM 5970 N N . ARG B 1 242 ? -10.469 -37.406 -4.465 1 98.25 242 ARG B N 1
ATOM 5971 C CA . ARG B 1 242 ? -10.336 -36.875 -5.812 1 98.25 242 ARG B CA 1
ATOM 5972 C C . ARG B 1 242 ? -9.594 -35.562 -5.801 1 98.25 242 ARG B C 1
ATOM 5974 O O . ARG B 1 242 ? -9.609 -34.812 -6.789 1 98.25 242 ARG B O 1
ATOM 5981 N N . TYR B 1 243 ? -8.969 -35.188 -4.711 1 98.44 243 TYR B N 1
ATOM 5982 C CA . TYR B 1 243 ? -8.328 -33.906 -4.559 1 98.44 243 TYR B CA 1
ATOM 5983 C C . TYR B 1 243 ? -7.242 -33.688 -5.609 1 98.44 243 TYR B C 1
ATOM 5985 O O . TYR B 1 243 ? -7.16 -32.625 -6.227 1 98.44 243 TYR B O 1
ATOM 5993 N N . ASP B 1 244 ? -6.41 -34.719 -5.812 1 98.25 244 ASP B N 1
ATOM 5994 C CA . ASP B 1 244 ? -5.301 -34.594 -6.758 1 98.25 244 ASP B CA 1
ATOM 5995 C C . ASP B 1 244 ? -5.812 -34.406 -8.188 1 98.25 244 ASP B C 1
ATOM 5997 O O . ASP B 1 244 ? -5.184 -33.719 -8.992 1 98.25 244 ASP B O 1
ATOM 6001 N N . ASP B 1 245 ? -6.953 -35.031 -8.516 1 98.44 245 ASP B N 1
ATOM 6002 C CA . ASP B 1 245 ? -7.574 -34.844 -9.82 1 98.44 245 ASP B CA 1
ATOM 6003 C C . ASP B 1 245 ? -8.023 -33.406 -10.016 1 98.44 245 ASP B C 1
ATOM 6005 O O . ASP B 1 245 ? -7.777 -32.812 -11.062 1 98.44 245 ASP B O 1
ATOM 6009 N N . LEU B 1 246 ? -8.695 -32.906 -8.984 1 98.62 246 LEU B N 1
ATOM 6010 C CA . LEU B 1 246 ? -9.133 -31.5 -9.031 1 98.62 246 LEU B CA 1
ATOM 6011 C C . LEU B 1 246 ? -7.941 -30.562 -9.156 1 98.62 246 LEU B C 1
ATOM 6013 O O . LEU B 1 246 ? -7.965 -29.625 -9.961 1 98.62 246 LEU B O 1
ATOM 6017 N N . HIS B 1 247 ? -6.906 -30.844 -8.383 1 98.75 247 HIS B N 1
ATOM 6018 C CA . HIS B 1 247 ? -5.688 -30.047 -8.414 1 98.75 247 HIS B CA 1
ATOM 6019 C C . HIS B 1 247 ? -5.07 -30.047 -9.812 1 98.75 247 HIS B C 1
ATOM 6021 O O . HIS B 1 247 ? -4.629 -29 -10.297 1 98.75 247 HIS B O 1
ATOM 6027 N N . ALA B 1 248 ? -5.023 -31.172 -10.477 1 98.56 248 ALA B N 1
ATOM 6028 C CA . ALA B 1 248 ? -4.461 -31.312 -11.82 1 98.56 248 ALA B CA 1
ATOM 6029 C C . ALA B 1 248 ? -5.254 -30.484 -12.828 1 98.56 248 ALA B C 1
ATOM 6031 O O . ALA B 1 248 ? -4.68 -29.906 -13.75 1 98.56 248 ALA B O 1
ATOM 6032 N N . ILE B 1 249 ? -6.566 -30.469 -12.68 1 98.62 249 ILE B N 1
ATOM 6033 C CA . ILE B 1 249 ? -7.43 -29.703 -13.57 1 98.62 249 ILE B CA 1
ATOM 6034 C C . ILE B 1 249 ? -7.098 -28.219 -13.445 1 98.62 249 ILE B C 1
ATOM 6036 O O . ILE B 1 249 ? -6.918 -27.531 -14.461 1 98.62 249 ILE B O 1
ATOM 6040 N N . ILE B 1 250 ? -6.953 -27.703 -12.203 1 98.62 250 ILE B N 1
ATOM 6041 C CA . ILE B 1 250 ? -6.664 -26.297 -11.992 1 98.62 250 ILE B CA 1
ATOM 6042 C C . ILE B 1 250 ? -5.242 -25.984 -12.469 1 98.62 250 ILE B C 1
ATOM 6044 O O . ILE B 1 250 ? -4.984 -24.906 -13.016 1 98.62 250 ILE B O 1
ATOM 6048 N N . ALA B 1 251 ? -4.32 -26.922 -12.266 1 98.69 251 ALA B N 1
ATOM 6049 C CA . ALA B 1 251 ? -2.961 -26.75 -12.766 1 98.69 251 ALA B CA 1
ATOM 6050 C C . ALA B 1 251 ? -2.955 -26.578 -14.281 1 98.69 251 ALA B C 1
ATOM 6052 O O . ALA B 1 251 ? -2.184 -25.781 -14.82 1 98.69 251 ALA B O 1
ATOM 6053 N N . GLU B 1 252 ? -3.773 -27.344 -14.969 1 98.44 252 GLU B N 1
ATOM 6054 C CA . GLU B 1 252 ? -3.863 -27.203 -16.422 1 98.44 252 GLU B CA 1
ATOM 6055 C C . GLU B 1 252 ? -4.402 -25.828 -16.812 1 98.44 252 GLU B C 1
ATOM 6057 O O . GLU B 1 252 ? -3.922 -25.219 -17.766 1 98.44 252 GLU B O 1
ATOM 6062 N N . TRP B 1 253 ? -5.414 -25.422 -16.125 1 98.31 253 TRP B N 1
ATOM 6063 C CA . TRP B 1 253 ? -5.961 -24.094 -16.344 1 98.31 253 TRP B CA 1
ATOM 6064 C C . TRP B 1 253 ? -4.879 -23.031 -16.203 1 98.31 253 TRP B C 1
ATOM 6066 O O . TRP B 1 253 ? -4.727 -22.172 -17.078 1 98.31 253 TRP B O 1
ATOM 6076 N N . PHE B 1 254 ? -4.039 -23.141 -15.18 1 98.31 254 PHE B N 1
ATOM 6077 C CA . PHE B 1 254 ? -2.98 -22.188 -14.891 1 98.31 254 PHE B CA 1
ATOM 6078 C C . PHE B 1 254 ? -1.81 -22.375 -15.852 1 98.31 254 PHE B C 1
ATOM 6080 O O . PHE B 1 254 ? -1.114 -21.406 -16.188 1 98.31 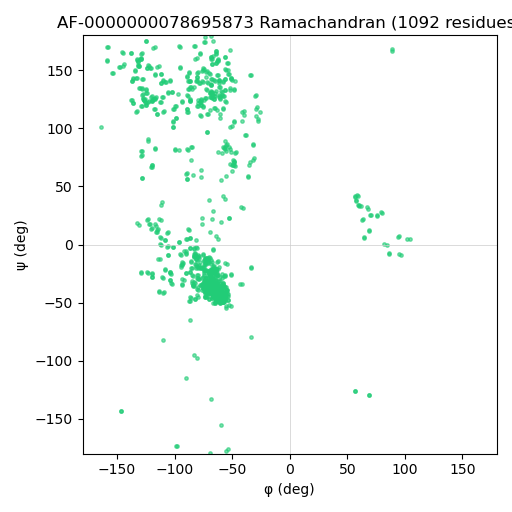254 PHE B O 1
ATOM 6087 N N . ARG B 1 255 ? -1.618 -23.594 -16.344 1 97.69 255 ARG B N 1
ATOM 6088 C CA . ARG B 1 255 ? -0.57 -23.828 -17.344 1 97.69 255 ARG B CA 1
ATOM 6089 C C . ARG B 1 255 ? -0.788 -22.969 -18.578 1 97.69 255 ARG B C 1
ATOM 6091 O O . ARG B 1 255 ? 0.173 -22.484 -19.188 1 97.69 255 ARG B O 1
ATOM 6098 N N . GLY B 1 256 ? -2.021 -22.812 -18.922 1 96.12 256 GLY B N 1
ATOM 6099 C CA . GLY B 1 256 ? -2.355 -21.984 -20.062 1 96.12 256 GLY B CA 1
ATOM 6100 C C . GLY B 1 256 ? -2.033 -20.516 -19.844 1 96.12 256 GLY B C 1
ATOM 6101 O O . GLY B 1 256 ? -1.831 -19.766 -20.812 1 96.12 256 GLY B O 1
ATOM 6102 N N . MET B 1 257 ? -1.87 -20.125 -18.656 1 97.38 257 MET B N 1
ATOM 6103 C CA . MET B 1 257 ? -1.651 -18.719 -18.328 1 97.38 257 MET B CA 1
ATOM 6104 C C . MET B 1 257 ? -0.181 -18.453 -18.031 1 97.38 257 MET B C 1
ATOM 6106 O O . MET B 1 257 ? 0.367 -17.422 -18.438 1 97.38 257 MET B O 1
ATOM 6110 N N . TRP B 1 258 ? 0.516 -19.453 -17.422 1 97.69 258 TRP B N 1
ATOM 6111 C CA . TRP B 1 258 ? 1.756 -19.047 -16.766 1 97.69 258 TRP B CA 1
ATOM 6112 C C . TRP B 1 258 ? 2.953 -19.781 -17.375 1 97.69 258 TRP B C 1
ATOM 6114 O O . TRP B 1 258 ? 4.086 -19.297 -17.281 1 97.69 258 TRP B O 1
ATOM 6124 N N . HIS B 1 259 ? 2.773 -20.922 -17.953 1 97.56 259 HIS B N 1
ATOM 6125 C CA . HIS B 1 259 ? 3.916 -21.688 -18.438 1 97.56 259 HIS B CA 1
ATOM 6126 C C . HIS B 1 259 ? 4.574 -21 -19.625 1 97.56 259 HIS B C 1
ATOM 6128 O O . HIS B 1 259 ? 3.912 -20.719 -20.625 1 97.56 259 HIS B O 1
ATOM 6134 N N . TYR B 1 260 ? 5.844 -20.797 -19.516 1 98 260 TYR B N 1
ATOM 6135 C CA . TYR B 1 260 ? 6.625 -20.281 -20.625 1 98 260 TYR B CA 1
ATOM 6136 C C . TYR B 1 260 ? 7.152 -21.406 -21.5 1 98 260 TYR B C 1
ATOM 6138 O O . TYR B 1 260 ? 7.934 -22.25 -21.031 1 98 260 TYR B O 1
ATOM 6146 N N . ASP B 1 261 ? 6.754 -21.453 -22.703 1 96.56 261 ASP B N 1
ATOM 6147 C CA . ASP B 1 261 ? 7.188 -22.422 -23.703 1 96.56 261 ASP B CA 1
ATOM 6148 C C . ASP B 1 261 ? 7.945 -21.75 -24.844 1 96.56 261 ASP B C 1
ATOM 6150 O O . ASP B 1 261 ? 7.344 -21.062 -25.688 1 96.56 261 ASP B O 1
ATOM 6154 N N . ALA B 1 262 ? 9.211 -22.016 -24.953 1 95.75 262 ALA B N 1
ATOM 6155 C CA . ALA B 1 262 ? 10.078 -21.344 -25.906 1 95.75 262 ALA B CA 1
ATOM 6156 C C . ALA B 1 262 ? 9.773 -21.781 -27.328 1 95.75 262 ALA B C 1
ATOM 6158 O O . ALA B 1 262 ? 10.211 -21.141 -28.297 1 95.75 262 ALA B O 1
ATOM 6159 N N . SER B 1 263 ? 9.039 -22.828 -27.484 1 96.62 263 SER B N 1
ATOM 6160 C CA . SER B 1 263 ? 8.68 -23.297 -28.812 1 96.62 263 SER B CA 1
ATOM 6161 C C . SER B 1 263 ? 7.434 -22.578 -29.328 1 96.62 263 SER B C 1
ATOM 6163 O O . SER B 1 263 ? 7.098 -22.688 -30.516 1 96.62 263 SER B O 1
ATOM 6165 N N . ASN B 1 264 ? 6.715 -21.922 -28.484 1 96.56 264 ASN B N 1
ATOM 6166 C CA . ASN B 1 264 ? 5.543 -21.141 -28.859 1 96.56 264 ASN B CA 1
ATOM 6167 C C . ASN B 1 264 ? 5.918 -19.703 -29.219 1 96.56 264 ASN B C 1
ATOM 6169 O O . ASN B 1 264 ? 6.305 -18.922 -28.359 1 96.56 264 ASN B O 1
ATOM 6173 N N . PRO B 1 265 ? 5.738 -19.328 -30.469 1 97.38 265 PRO B N 1
ATOM 6174 C CA . PRO B 1 265 ? 6.188 -18.016 -30.922 1 97.38 265 PRO B CA 1
ATOM 6175 C C . PRO B 1 265 ? 5.508 -16.875 -30.156 1 97.38 265 PRO B C 1
ATOM 6177 O O . PRO B 1 265 ? 6.133 -15.852 -29.891 1 97.38 265 PRO B O 1
ATOM 6180 N N . PHE B 1 266 ? 4.273 -17 -29.828 1 97.25 266 PHE B N 1
ATOM 6181 C CA . PHE B 1 266 ? 3.562 -15.961 -29.094 1 97.25 266 PHE B CA 1
ATOM 6182 C C . PHE B 1 266 ? 4.184 -15.75 -27.719 1 97.25 266 PHE B C 1
ATOM 6184 O O . PHE B 1 266 ? 4.379 -14.609 -27.281 1 97.25 266 PHE B O 1
ATOM 6191 N N . LEU B 1 267 ? 4.488 -16.844 -27.078 1 97.44 267 LEU B N 1
ATOM 6192 C CA . LEU B 1 267 ? 5.07 -16.75 -25.75 1 97.44 267 LEU B CA 1
ATOM 6193 C C . LEU B 1 267 ? 6.477 -16.156 -25.797 1 97.44 267 LEU B C 1
ATOM 6195 O O . LEU B 1 267 ? 6.879 -15.414 -24.906 1 97.44 267 LEU B O 1
ATOM 6199 N N . VAL B 1 268 ? 7.195 -16.5 -26.891 1 98.12 268 VAL B N 1
ATOM 6200 C CA . VAL B 1 268 ? 8.523 -15.93 -27.062 1 98.12 268 VAL B CA 1
ATOM 6201 C C . VAL B 1 268 ? 8.406 -14.422 -27.297 1 98.12 268 VAL B C 1
ATOM 6203 O O . VAL B 1 268 ? 9.203 -13.641 -26.75 1 98.12 268 VAL B O 1
ATOM 6206 N N . GLN B 1 269 ? 7.41 -14.023 -28.016 1 98.25 269 GLN B N 1
ATOM 6207 C CA . GLN B 1 269 ? 7.184 -12.609 -28.297 1 98.25 269 GLN B CA 1
ATOM 6208 C C . GLN B 1 269 ? 6.758 -11.867 -27.031 1 98.25 269 GLN B C 1
ATOM 6210 O O . GLN B 1 269 ? 7.23 -10.766 -26.766 1 98.25 269 GLN B O 1
ATOM 6215 N N . GLN B 1 270 ? 5.945 -12.43 -26.156 1 97.5 270 GLN B N 1
ATOM 6216 C CA . GLN B 1 270 ? 5.414 -11.781 -24.953 1 97.5 270 GLN B CA 1
ATOM 6217 C C . GLN B 1 270 ? 6.406 -11.867 -23.797 1 97.5 270 GLN B C 1
ATOM 6219 O O . GLN B 1 270 ? 6.52 -10.93 -23 1 97.5 270 GLN B O 1
ATOM 6224 N N . GLY B 1 271 ? 7.117 -13.062 -23.781 1 98 271 GLY B N 1
ATOM 6225 C CA . GLY B 1 271 ? 8.016 -13.336 -22.672 1 98 271 GLY B CA 1
ATOM 6226 C C . GLY B 1 271 ? 7.34 -14.039 -21.5 1 98 271 GLY B C 1
ATOM 6227 O O . GLY B 1 271 ? 6.113 -14.133 -21.453 1 98 271 GLY B O 1
ATOM 6228 N N . GLY B 1 272 ? 8.18 -14.555 -20.578 1 98.38 272 GLY B N 1
ATOM 6229 C CA . GLY B 1 272 ? 7.637 -15.18 -19.375 1 98.38 272 GLY B CA 1
ATOM 6230 C C . GLY B 1 272 ? 6.895 -14.211 -18.484 1 98.38 272 GLY B C 1
ATOM 6231 O O . GLY B 1 272 ? 7.348 -13.086 -18.266 1 98.38 272 GLY B O 1
ATOM 6232 N N . ARG B 1 273 ? 5.832 -14.633 -17.922 1 98.5 273 ARG B N 1
ATOM 6233 C CA . ARG B 1 273 ? 4.934 -13.734 -17.203 1 98.5 273 ARG B CA 1
ATOM 6234 C C . ARG B 1 273 ? 5.363 -13.562 -15.758 1 98.5 273 ARG B C 1
ATOM 6236 O O . ARG B 1 273 ? 4.762 -12.781 -15.016 1 98.5 273 ARG B O 1
ATOM 6243 N N . GLY B 1 274 ? 6.406 -14.258 -15.352 1 98.75 274 GLY B N 1
ATOM 6244 C CA . GLY B 1 274 ? 7.07 -14.031 -14.078 1 98.75 274 GLY B CA 1
ATOM 6245 C C . GLY B 1 274 ? 8.188 -13.008 -14.164 1 98.75 274 GLY B C 1
ATOM 6246 O O . GLY B 1 274 ? 8.859 -12.727 -13.164 1 98.75 274 GLY B O 1
ATOM 6247 N N . GLN B 1 275 ? 8.359 -12.375 -15.328 1 98.56 275 GLN B N 1
ATOM 6248 C CA . GLN B 1 275 ? 9.477 -11.477 -15.602 1 98.56 275 GLN B CA 1
ATOM 6249 C C . GLN B 1 275 ? 9.469 -10.289 -14.648 1 98.56 275 GLN B C 1
ATOM 6251 O O . GLN B 1 275 ? 10.516 -9.883 -14.141 1 98.56 275 GLN B O 1
ATOM 6256 N N . PRO B 1 276 ? 8.281 -9.68 -14.344 1 98.44 276 PRO B N 1
ATOM 6257 C CA . PRO B 1 276 ? 8.352 -8.531 -13.43 1 98.44 276 PRO B CA 1
ATOM 6258 C C . PRO B 1 276 ? 9.031 -8.875 -12.109 1 98.44 276 PRO B C 1
ATOM 6260 O O . PRO B 1 276 ? 9.859 -8.109 -11.617 1 98.44 276 PRO B O 1
ATOM 6263 N N . PHE B 1 277 ? 8.773 -9.992 -11.555 1 98.81 277 PHE B N 1
ATOM 6264 C CA . PHE B 1 277 ? 9.383 -10.383 -10.289 1 98.81 277 PHE B CA 1
ATOM 6265 C C . PHE B 1 277 ? 10.852 -10.758 -10.492 1 98.81 277 PHE B C 1
ATOM 6267 O O . PHE B 1 277 ? 11.711 -10.359 -9.703 1 98.81 277 PHE B O 1
ATOM 6274 N N . LEU B 1 278 ? 11.125 -11.516 -11.5 1 98.88 278 LEU B N 1
ATOM 6275 C CA . LEU B 1 278 ? 12.484 -11.992 -11.719 1 98.88 278 LEU B CA 1
ATOM 6276 C C . LEU B 1 278 ? 13.422 -10.836 -12.031 1 98.88 278 LEU B C 1
ATOM 6278 O O . LEU B 1 278 ? 14.586 -10.844 -11.625 1 98.88 278 LEU B O 1
ATOM 6282 N N . GLN B 1 279 ? 12.938 -9.883 -12.734 1 98.5 279 GLN B N 1
ATOM 6283 C CA . GLN B 1 279 ? 13.734 -8.68 -12.961 1 98.5 279 GLN B CA 1
ATOM 6284 C C . GLN B 1 279 ? 14 -7.938 -11.656 1 98.5 279 GLN B C 1
ATOM 6286 O O . GLN B 1 279 ? 15.086 -7.395 -11.453 1 98.5 279 GLN B O 1
ATOM 6291 N N . GLN B 1 280 ? 12.961 -7.895 -10.852 1 98.56 280 GLN B N 1
ATOM 6292 C CA . GLN B 1 280 ? 13.148 -7.277 -9.539 1 98.56 280 GLN B CA 1
ATOM 6293 C C . GLN B 1 280 ? 14.195 -8.023 -8.727 1 98.56 280 GLN B C 1
ATOM 6295 O O . GLN B 1 280 ? 15.016 -7.402 -8.047 1 98.56 280 GLN B O 1
ATOM 6300 N N . VAL B 1 281 ? 14.172 -9.266 -8.789 1 98.5 281 VAL B N 1
ATOM 6301 C CA . VAL B 1 281 ? 15.125 -10.125 -8.086 1 98.5 281 VAL B CA 1
ATOM 6302 C C . VAL B 1 281 ? 16.547 -9.797 -8.539 1 98.5 281 VAL B C 1
ATOM 6304 O O . VAL B 1 281 ? 17.453 -9.648 -7.719 1 98.5 281 VAL B O 1
ATOM 6307 N N . LEU B 1 282 ? 16.766 -9.688 -9.812 1 98.75 282 LEU B N 1
ATOM 6308 C CA . LEU B 1 282 ? 18.078 -9.352 -10.352 1 98.75 282 LEU B CA 1
ATOM 6309 C C . LEU B 1 282 ? 18.516 -7.953 -9.906 1 98.75 282 LEU B C 1
ATOM 6311 O O . LEU B 1 282 ? 19.656 -7.75 -9.523 1 98.75 282 LEU B O 1
ATOM 6315 N N . THR B 1 283 ? 17.562 -7.043 -9.945 1 98.62 283 THR B N 1
ATOM 6316 C CA . THR B 1 283 ? 17.859 -5.684 -9.516 1 98.62 283 THR B CA 1
ATOM 6317 C C . THR B 1 283 ? 18.281 -5.66 -8.047 1 98.62 283 THR B C 1
ATOM 6319 O O . THR B 1 283 ? 19.25 -4.98 -7.684 1 98.62 283 THR B O 1
ATOM 6322 N N . ASN B 1 284 ? 17.578 -6.43 -7.227 1 98.62 284 ASN B N 1
ATOM 6323 C CA . ASN B 1 284 ? 17.938 -6.516 -5.812 1 98.62 284 ASN B CA 1
ATOM 6324 C C . ASN B 1 284 ? 19.359 -7.012 -5.613 1 98.62 284 ASN B C 1
ATOM 6326 O O . ASN B 1 284 ? 20.109 -6.461 -4.805 1 98.62 284 ASN B O 1
ATOM 6330 N N . MET B 1 285 ? 19.734 -8.023 -6.336 1 98.69 285 MET B N 1
ATOM 6331 C CA . MET B 1 285 ? 21.078 -8.594 -6.211 1 98.69 285 MET B CA 1
ATOM 6332 C C . MET B 1 285 ? 22.141 -7.605 -6.688 1 98.69 285 MET B C 1
ATOM 6334 O O . MET B 1 285 ? 23.156 -7.418 -6.023 1 98.69 285 MET B O 1
ATOM 6338 N N . ASP B 1 286 ? 21.844 -6.98 -7.82 1 98.5 286 ASP B N 1
ATOM 6339 C CA . ASP B 1 286 ? 22.781 -6.004 -8.359 1 98.5 286 ASP B CA 1
ATOM 6340 C C . ASP B 1 286 ? 22.984 -4.848 -7.383 1 98.5 286 ASP B C 1
ATOM 6342 O O . ASP B 1 286 ? 24.125 -4.41 -7.16 1 98.5 286 ASP B O 1
ATOM 6346 N N . ASP B 1 287 ? 21.922 -4.363 -6.848 1 98.25 287 ASP B N 1
ATOM 6347 C CA . ASP B 1 287 ? 22.016 -3.266 -5.891 1 98.25 287 ASP B CA 1
ATOM 6348 C C . ASP B 1 287 ? 22.797 -3.682 -4.645 1 98.25 287 ASP B C 1
ATOM 6350 O O . ASP B 1 287 ? 23.562 -2.896 -4.098 1 98.25 287 ASP B O 1
ATOM 6354 N N . PHE B 1 288 ? 22.562 -4.906 -4.18 1 98.06 288 PHE B N 1
ATOM 6355 C CA . PHE B 1 288 ? 23.281 -5.41 -3.016 1 98.06 288 PHE B CA 1
ATOM 6356 C C . PHE B 1 288 ? 24.766 -5.527 -3.305 1 98.06 288 PHE B C 1
ATOM 6358 O O . PHE B 1 288 ? 25.594 -5.059 -2.521 1 98.06 288 PHE B O 1
ATOM 6365 N N . ILE B 1 289 ? 25.109 -6.117 -4.398 1 98.12 289 ILE B N 1
ATOM 6366 C CA . ILE B 1 289 ? 26.484 -6.336 -4.793 1 98.12 289 ILE B CA 1
ATOM 6367 C C . ILE B 1 289 ? 27.203 -4.996 -4.949 1 98.12 289 ILE B C 1
ATOM 6369 O O . ILE B 1 289 ? 28.359 -4.852 -4.555 1 98.12 289 ILE B O 1
ATOM 6373 N N . ALA B 1 290 ? 26.516 -4.023 -5.473 1 97.44 290 ALA B N 1
ATOM 6374 C CA . ALA B 1 290 ? 27.078 -2.701 -5.711 1 97.44 290 ALA B CA 1
ATOM 6375 C C . ALA B 1 290 ? 27.031 -1.845 -4.449 1 97.44 290 ALA B C 1
ATOM 6377 O O . ALA B 1 290 ? 27.375 -0.661 -4.48 1 97.44 290 ALA B O 1
ATOM 6378 N N . ALA B 1 291 ? 26.453 -2.289 -3.33 1 95.25 291 ALA B N 1
ATOM 6379 C CA . ALA B 1 291 ? 26.359 -1.607 -2.043 1 95.25 291 ALA B CA 1
ATOM 6380 C C . ALA B 1 291 ? 25.406 -0.428 -2.115 1 95.25 291 ALA B C 1
ATOM 6382 O O . ALA B 1 291 ? 25.562 0.557 -1.39 1 95.25 291 ALA B O 1
ATOM 6383 N N . ARG B 1 292 ? 24.469 -0.54 -3.082 1 94.56 292 ARG B N 1
ATOM 6384 C CA . ARG B 1 292 ? 23.406 0.457 -3.16 1 94.56 292 ARG B CA 1
ATOM 6385 C C . ARG B 1 292 ? 22.25 0.098 -2.234 1 94.56 292 ARG B C 1
ATOM 6387 O O . ARG B 1 292 ? 21.391 0.939 -1.945 1 94.56 292 ARG B O 1
ATOM 6394 N N . SER B 1 293 ? 22.188 -1.17 -1.875 1 93.31 293 SER B N 1
ATOM 6395 C CA . SER B 1 293 ? 21.234 -1.693 -0.899 1 93.31 293 SER B CA 1
ATOM 6396 C C . SER B 1 293 ? 21.922 -2.594 0.118 1 93.31 293 SER B C 1
ATOM 6398 O O . SER B 1 293 ? 22.875 -3.314 -0.221 1 93.31 293 SER B O 1
ATOM 6400 N N . THR B 1 294 ? 21.438 -2.477 1.337 1 91.81 294 THR B N 1
ATOM 6401 C CA . THR B 1 294 ? 22.062 -3.281 2.383 1 91.81 294 THR B CA 1
ATOM 6402 C C . THR B 1 294 ? 21.109 -4.348 2.893 1 91.81 294 THR B C 1
ATOM 6404 O O . THR B 1 294 ? 21.391 -5.039 3.871 1 91.81 294 THR B O 1
ATOM 6407 N N . TYR B 1 295 ? 19.969 -4.449 2.232 1 96.62 295 TYR B N 1
ATOM 6408 C CA . TYR B 1 295 ? 18.984 -5.414 2.707 1 96.62 295 TYR B CA 1
ATOM 6409 C C . TYR B 1 295 ? 19.5 -6.84 2.555 1 96.62 295 TYR B C 1
ATOM 6411 O O . TYR B 1 295 ? 19.828 -7.27 1.45 1 96.62 295 TYR B O 1
ATOM 6419 N N . LYS B 1 296 ? 19.5 -7.582 3.621 1 97.5 296 LYS B N 1
ATOM 6420 C CA . LYS B 1 296 ? 19.891 -8.984 3.609 1 97.5 296 LYS B CA 1
ATOM 6421 C C . LYS B 1 296 ? 18.734 -9.891 3.211 1 97.5 296 LYS B C 1
ATOM 6423 O O . LYS B 1 296 ? 18.938 -10.984 2.693 1 97.5 296 LYS B O 1
ATOM 6428 N N . VAL B 1 297 ? 17.516 -9.383 3.496 1 98.38 297 VAL B N 1
ATOM 6429 C CA . VAL B 1 297 ? 16.312 -10.172 3.199 1 98.38 297 VAL B CA 1
ATOM 6430 C C . VAL B 1 297 ? 15.328 -9.328 2.396 1 98.38 297 VAL B C 1
ATOM 6432 O O . VAL B 1 297 ? 14.93 -8.242 2.832 1 98.38 297 VAL B O 1
ATOM 6435 N N . MET B 1 298 ? 15.023 -9.766 1.234 1 98.69 298 MET B N 1
ATOM 6436 C CA . MET B 1 298 ? 13.898 -9.242 0.457 1 98.69 298 MET B CA 1
ATOM 6437 C C . MET B 1 298 ? 12.688 -10.148 0.582 1 98.69 298 MET B C 1
ATOM 6439 O O . MET B 1 298 ? 12.734 -11.32 0.206 1 98.69 298 MET B O 1
ATOM 6443 N N . HIS B 1 299 ? 11.602 -9.602 1.109 1 98.81 299 HIS B N 1
ATOM 6444 C CA . HIS B 1 299 ? 10.438 -10.406 1.491 1 98.81 299 HIS B CA 1
ATOM 6445 C C . HIS B 1 299 ? 9.203 -9.992 0.708 1 98.81 299 HIS B C 1
ATOM 6447 O O . HIS B 1 299 ? 8.812 -8.82 0.726 1 98.81 299 HIS B O 1
ATOM 6453 N N . TYR B 1 300 ? 8.57 -10.984 0.027 1 98.94 300 TYR B N 1
ATOM 6454 C CA . TYR B 1 300 ? 7.375 -10.742 -0.769 1 98.94 300 TYR B CA 1
ATOM 6455 C C . TYR B 1 300 ? 6.266 -11.719 -0.392 1 98.94 300 TYR B C 1
ATOM 6457 O O . TYR B 1 300 ? 6.48 -12.938 -0.361 1 98.94 300 TYR B O 1
ATOM 6465 N N . SER B 1 301 ? 5.078 -11.18 -0.111 1 98.94 301 SER B N 1
ATOM 6466 C CA . SER B 1 301 ? 3.891 -11.977 0.185 1 98.94 301 SER B CA 1
ATOM 6467 C C . SER B 1 301 ? 2.85 -11.852 -0.922 1 98.94 301 SER B C 1
ATOM 6469 O O . SER B 1 301 ? 2.451 -10.742 -1.283 1 98.94 301 SER B O 1
ATOM 6471 N N . GLY B 1 302 ? 2.469 -12.992 -1.492 1 98.81 302 GLY B N 1
ATOM 6472 C CA . GLY B 1 302 ? 1.549 -12.953 -2.617 1 98.81 302 GLY B CA 1
ATOM 6473 C C . GLY B 1 302 ? 0.614 -14.141 -2.668 1 98.81 302 GLY B C 1
ATOM 6474 O O . GLY B 1 302 ? 0.084 -14.57 -1.64 1 98.81 302 GLY B O 1
ATOM 6475 N N . HIS B 1 303 ? 0.339 -14.586 -3.834 1 98.75 303 HIS B N 1
ATOM 6476 C CA . HIS B 1 303 ? -0.688 -15.578 -4.137 1 98.75 303 HIS B CA 1
ATOM 6477 C C . HIS B 1 303 ? -0.104 -16.766 -4.902 1 98.75 303 HIS B C 1
ATOM 6479 O O . HIS B 1 303 ? 1.101 -16.797 -5.164 1 98.75 303 HIS B O 1
ATOM 6485 N N . ASP B 1 304 ? -0.962 -17.766 -5.129 1 98.69 304 ASP B N 1
ATOM 6486 C CA . ASP B 1 304 ? -0.576 -18.859 -6.004 1 98.69 304 ASP B CA 1
ATOM 6487 C C . ASP B 1 304 ? -0.187 -18.359 -7.391 1 98.69 304 ASP B C 1
ATOM 6489 O O . ASP B 1 304 ? 0.812 -18.797 -7.961 1 98.69 304 ASP B O 1
ATOM 6493 N N . ILE B 1 305 ? -0.846 -17.359 -7.859 1 98.69 305 ILE B N 1
ATOM 6494 C CA . ILE B 1 305 ? -0.62 -16.844 -9.203 1 98.69 305 ILE B CA 1
ATOM 6495 C C . ILE B 1 305 ? 0.714 -16.094 -9.258 1 98.69 305 ILE B C 1
ATOM 6497 O O . ILE B 1 305 ? 1.352 -16.031 -10.312 1 98.69 305 ILE B O 1
ATOM 6501 N N . SER B 1 306 ? 1.166 -15.492 -8.086 1 98.81 306 SER B N 1
ATOM 6502 C CA . SER B 1 306 ? 2.49 -14.883 -8.016 1 98.81 306 SER B CA 1
ATOM 6503 C C . SER B 1 306 ? 3.584 -15.914 -8.281 1 98.81 306 SER B C 1
ATOM 6505 O O . SER B 1 306 ? 4.465 -15.688 -9.109 1 98.81 306 SER B O 1
ATOM 6507 N N . LEU B 1 307 ? 3.424 -17.016 -7.617 1 98.94 307 LEU B N 1
ATOM 6508 C CA . LEU B 1 307 ? 4.418 -18.094 -7.699 1 98.94 307 LEU B CA 1
ATOM 6509 C C . LEU B 1 307 ? 4.336 -18.797 -9.039 1 98.94 307 LEU B C 1
ATOM 6511 O O . LEU B 1 307 ? 5.359 -19.094 -9.664 1 98.94 307 LEU B O 1
ATOM 6515 N N . ALA B 1 308 ? 3.1 -19.109 -9.5 1 98.88 308 ALA B N 1
ATOM 6516 C CA . ALA B 1 308 ? 2.92 -19.859 -10.742 1 98.88 308 ALA B CA 1
ATOM 6517 C C . ALA B 1 308 ? 3.596 -19.141 -11.906 1 98.88 308 ALA B C 1
ATOM 6519 O O . ALA B 1 308 ? 4.25 -19.781 -12.734 1 98.88 308 ALA B O 1
ATOM 6520 N N . ALA B 1 309 ? 3.461 -17.844 -11.953 1 98.81 309 ALA B N 1
ATOM 6521 C CA . ALA B 1 309 ? 4.082 -17.062 -13.016 1 98.81 309 ALA B CA 1
ATOM 6522 C C . ALA B 1 309 ? 5.602 -17.188 -12.977 1 98.81 309 ALA B C 1
ATOM 6524 O O . ALA B 1 309 ? 6.25 -17.312 -14.016 1 98.81 309 ALA B O 1
ATOM 6525 N N . VAL B 1 310 ? 6.156 -17.188 -11.773 1 98.94 310 VAL B N 1
ATOM 6526 C CA . VAL B 1 310 ? 7.605 -17.266 -11.602 1 98.94 310 VAL B CA 1
ATOM 6527 C C . VAL B 1 310 ? 8.102 -18.656 -11.984 1 98.94 310 VAL B C 1
ATOM 6529 O O . VAL B 1 310 ? 9.039 -18.781 -12.773 1 98.94 310 VAL B O 1
ATOM 6532 N N . TRP B 1 311 ? 7.422 -19.688 -11.484 1 98.81 311 TRP B N 1
ATOM 6533 C CA . TRP B 1 311 ? 7.824 -21.062 -11.812 1 98.81 311 TRP B CA 1
ATOM 6534 C C . TRP B 1 311 ? 7.691 -21.328 -13.312 1 98.81 311 TRP B C 1
ATOM 6536 O O . TRP B 1 311 ? 8.57 -21.938 -13.914 1 98.81 311 TRP B O 1
ATOM 6546 N N . GLY B 1 312 ? 6.57 -20.844 -13.883 1 98.69 312 GLY B N 1
ATOM 6547 C CA . GLY B 1 312 ? 6.375 -21 -15.312 1 98.69 312 GLY B CA 1
ATOM 6548 C C . GLY B 1 312 ? 7.473 -20.375 -16.141 1 98.69 312 GLY B C 1
ATOM 6549 O O . GLY B 1 312 ? 7.918 -20.938 -17.141 1 98.69 312 GLY B O 1
ATOM 6550 N N . THR B 1 313 ? 7.91 -19.188 -15.734 1 98.75 313 THR B N 1
ATOM 6551 C CA . THR B 1 313 ? 8.977 -18.484 -16.438 1 98.75 313 THR B CA 1
ATOM 6552 C C . THR B 1 313 ? 10.305 -19.219 -16.281 1 98.75 313 THR B C 1
ATOM 6554 O O . THR B 1 313 ? 11.141 -19.188 -17.188 1 98.75 313 THR B O 1
ATOM 6557 N N . LEU B 1 314 ? 10.445 -19.938 -15.148 1 98.56 314 LEU B N 1
ATOM 6558 C CA . LEU B 1 314 ? 11.656 -20.719 -14.898 1 98.56 314 LEU B CA 1
ATOM 6559 C C . LEU B 1 314 ? 11.547 -22.109 -15.523 1 98.56 314 LEU B C 1
ATOM 6561 O O . LEU B 1 314 ? 12.367 -22.984 -15.234 1 98.56 314 LEU B O 1
ATOM 6565 N N . GLY B 1 315 ? 10.516 -22.359 -16.25 1 96.88 315 GLY B N 1
ATOM 6566 C CA . GLY B 1 315 ? 10.438 -23.531 -17.109 1 96.88 315 GLY B CA 1
ATOM 6567 C C . GLY B 1 315 ? 9.75 -24.719 -16.453 1 96.88 315 GLY B C 1
ATOM 6568 O O . GLY B 1 315 ? 9.758 -25.812 -17 1 96.88 315 GLY B O 1
ATOM 6569 N N . ASP B 1 316 ? 9.203 -24.547 -15.297 1 97.88 316 ASP B N 1
ATOM 6570 C CA . ASP B 1 316 ? 8.539 -25.656 -14.602 1 97.88 316 ASP B CA 1
ATOM 6571 C C . ASP B 1 316 ? 7.043 -25.672 -14.914 1 97.88 316 ASP B C 1
ATOM 6573 O O . ASP B 1 316 ? 6.34 -24.688 -14.664 1 97.88 316 ASP B O 1
ATOM 6577 N N . ARG B 1 317 ? 6.516 -26.703 -15.406 1 97.06 317 ARG B N 1
ATOM 6578 C CA . ARG B 1 317 ? 5.109 -26.812 -15.781 1 97.06 317 ARG B CA 1
ATOM 6579 C C . ARG B 1 317 ? 4.391 -27.859 -14.93 1 97.06 317 ARG B C 1
ATOM 6581 O O . ARG B 1 317 ? 3.26 -28.234 -15.227 1 97.06 317 ARG B O 1
ATOM 6588 N N . SER B 1 318 ? 5.062 -28.328 -13.883 1 97.94 318 SER B N 1
ATOM 6589 C CA . SER B 1 318 ? 4.473 -29.344 -13.023 1 97.94 318 SER B CA 1
ATOM 6590 C C . SER B 1 318 ? 3.23 -28.828 -12.312 1 97.94 318 SER B C 1
ATOM 6592 O O . SER B 1 318 ? 2.992 -27.609 -12.289 1 97.94 318 SER B O 1
ATOM 6594 N N . ALA B 1 319 ? 2.443 -29.703 -11.773 1 97.62 319 ALA B N 1
ATOM 6595 C CA . ALA B 1 319 ? 1.162 -29.328 -11.172 1 97.62 319 ALA B CA 1
ATOM 6596 C C . ALA B 1 319 ? 1.356 -28.375 -10.008 1 97.62 319 ALA B C 1
ATOM 6598 O O . ALA B 1 319 ? 0.653 -27.359 -9.906 1 97.62 319 ALA B O 1
ATOM 6599 N N . TYR B 1 320 ? 2.365 -28.562 -9.156 1 97.81 320 TYR B N 1
ATOM 6600 C CA . TYR B 1 320 ? 2.553 -27.734 -7.969 1 97.81 320 TYR B CA 1
ATOM 6601 C C . TYR B 1 320 ? 3.254 -26.438 -8.32 1 97.81 320 TYR B C 1
ATOM 6603 O O . TYR B 1 320 ? 3.252 -25.484 -7.527 1 97.81 320 TYR B O 1
ATOM 6611 N N . ALA B 1 321 ? 3.879 -26.406 -9.523 1 98.56 321 ALA B N 1
ATOM 6612 C CA . ALA B 1 321 ? 4.387 -25.125 -10.031 1 98.56 321 ALA B CA 1
ATOM 6613 C C . ALA B 1 321 ? 3.248 -24.25 -10.562 1 98.56 321 ALA B C 1
ATOM 6615 O O . ALA B 1 321 ? 3.219 -23.047 -10.328 1 98.56 321 ALA B O 1
ATOM 6616 N N . MET B 1 322 ? 2.342 -24.922 -11.203 1 98.62 322 MET B N 1
ATOM 6617 C CA . MET B 1 322 ? 1.28 -24.188 -11.891 1 98.62 322 MET B CA 1
ATOM 6618 C C . MET B 1 322 ? 0.138 -23.859 -10.93 1 98.62 322 MET B C 1
ATOM 6620 O O . MET B 1 322 ? -0.533 -22.844 -11.086 1 98.62 322 MET B O 1
ATOM 6624 N N . GLN B 1 323 ? -0.07 -24.719 -9.977 1 98.69 323 GLN B N 1
ATOM 6625 C CA . GLN B 1 323 ? -1.019 -24.453 -8.898 1 98.69 323 GLN B CA 1
ATOM 6626 C C . GLN B 1 323 ? -0.374 -24.688 -7.531 1 98.69 323 GLN B C 1
ATOM 6628 O O . GLN B 1 323 ? -0.642 -25.688 -6.871 1 98.69 323 GLN B O 1
ATOM 6633 N N . PRO B 1 324 ? 0.406 -23.656 -7.082 1 98.88 324 PRO B N 1
ATOM 6634 C CA . PRO B 1 324 ? 1.084 -23.766 -5.789 1 98.88 324 PRO B CA 1
ATOM 6635 C C . PRO B 1 324 ? 0.111 -23.938 -4.625 1 98.88 324 PRO B C 1
ATOM 6637 O O . PRO B 1 324 ? -0.9 -23.234 -4.551 1 98.88 324 PRO B O 1
ATOM 6640 N N . THR B 1 325 ? 0.394 -24.844 -3.715 1 98.69 325 THR B N 1
ATOM 6641 C CA . THR B 1 325 ? -0.433 -25.062 -2.531 1 98.69 325 THR B CA 1
ATOM 6642 C C . THR B 1 325 ? -0.231 -23.922 -1.525 1 98.69 325 THR B C 1
ATOM 6644 O O . THR B 1 325 ? 0.569 -23.016 -1.758 1 98.69 325 THR B O 1
ATOM 6647 N N . TYR B 1 326 ? -1.046 -23.938 -0.426 1 98.88 326 TYR B N 1
ATOM 6648 C CA . TYR B 1 326 ? -1.005 -22.875 0.562 1 98.88 326 TYR B CA 1
ATOM 6649 C C . TYR B 1 326 ? 0.385 -22.75 1.175 1 98.88 326 TYR B C 1
ATOM 6651 O O . TYR B 1 326 ? 1.004 -23.75 1.532 1 98.88 326 TYR B O 1
ATOM 6659 N N . ALA B 1 327 ? 0.899 -21.484 1.221 1 98.94 327 ALA B N 1
ATOM 6660 C CA . ALA B 1 327 ? 2.148 -21.094 1.87 1 98.94 327 ALA B CA 1
ATOM 6661 C C . ALA B 1 327 ? 3.354 -21.672 1.128 1 98.94 327 ALA B C 1
ATOM 6663 O O . ALA B 1 327 ? 4.453 -21.734 1.679 1 98.94 327 ALA B O 1
ATOM 6664 N N . GLN B 1 328 ? 3.107 -22.188 -0.076 1 98.94 328 GLN B N 1
ATOM 6665 C CA . GLN B 1 328 ? 4.285 -22.516 -0.872 1 98.94 328 GLN B CA 1
ATOM 6666 C C . GLN B 1 328 ? 5.227 -21.328 -0.984 1 98.94 328 GLN B C 1
ATOM 6668 O O . GLN B 1 328 ? 4.781 -20.188 -1.084 1 98.94 328 GLN B O 1
ATOM 6673 N N . THR B 1 329 ? 6.535 -21.625 -1.037 1 98.94 329 THR B N 1
ATOM 6674 C CA . THR B 1 329 ? 7.531 -20.562 -0.875 1 98.94 329 THR B CA 1
ATOM 6675 C C . THR B 1 329 ? 8.664 -20.734 -1.883 1 98.94 329 THR B C 1
ATOM 6677 O O . THR B 1 329 ? 9.203 -21.828 -2.045 1 98.94 329 THR B O 1
ATOM 6680 N N . PHE B 1 330 ? 8.906 -19.688 -2.672 1 98.94 330 PHE B N 1
ATOM 6681 C CA . PHE B 1 330 ? 10.102 -19.484 -3.482 1 98.94 330 PHE B CA 1
ATOM 6682 C C . PHE B 1 330 ? 11.188 -18.797 -2.67 1 98.94 330 PHE B C 1
ATOM 6684 O O . PHE B 1 330 ? 10.969 -17.719 -2.096 1 98.94 330 PHE B O 1
ATOM 6691 N N . VAL B 1 331 ? 12.422 -19.406 -2.553 1 98.94 331 VAL B N 1
ATOM 6692 C CA . VAL B 1 331 ? 13.562 -18.812 -1.856 1 98.94 331 VAL B CA 1
ATOM 6693 C C . VAL B 1 331 ? 14.75 -18.703 -2.805 1 98.94 331 VAL B C 1
ATOM 6695 O O . VAL B 1 331 ? 15.164 -19.703 -3.406 1 98.94 331 VAL B O 1
ATOM 6698 N N . LEU B 1 332 ? 15.234 -17.547 -2.971 1 98.94 332 LEU B N 1
ATOM 6699 C CA . LEU B 1 332 ? 16.469 -17.312 -3.723 1 98.94 332 LEU B CA 1
ATOM 6700 C C . LEU B 1 332 ? 17.594 -16.875 -2.799 1 98.94 332 LEU B C 1
ATOM 6702 O O . LEU B 1 332 ? 17.422 -15.922 -2.027 1 98.94 332 LEU B O 1
ATOM 6706 N N . GLU B 1 333 ? 18.703 -17.531 -2.844 1 98.81 333 GLU B N 1
ATOM 6707 C CA . GLU B 1 333 ? 19.906 -17.203 -2.084 1 98.81 333 GLU B CA 1
ATOM 6708 C C . GLU B 1 333 ? 21 -16.672 -2.996 1 98.81 333 GLU B C 1
ATOM 6710 O O . GLU B 1 333 ? 21.438 -17.359 -3.92 1 98.81 333 GLU B O 1
ATOM 6715 N N . LEU B 1 334 ? 21.344 -15.43 -2.789 1 98.88 334 LEU B N 1
ATOM 6716 C CA . LEU B 1 334 ? 22.578 -14.93 -3.373 1 98.88 334 LEU B CA 1
ATOM 6717 C C . LEU B 1 334 ? 23.781 -15.391 -2.564 1 98.88 334 LEU B C 1
ATOM 6719 O O . LEU B 1 334 ? 23.875 -15.125 -1.363 1 98.88 334 LEU B O 1
ATOM 6723 N N . LEU B 1 335 ? 24.703 -16.078 -3.219 1 98.5 335 LEU B N 1
ATOM 6724 C CA . LEU B 1 335 ? 25.859 -16.688 -2.564 1 98.5 335 LEU B CA 1
ATOM 6725 C C . LEU B 1 335 ? 27.156 -16.172 -3.162 1 98.5 335 LEU B C 1
ATOM 6727 O O . LEU B 1 335 ? 27.188 -15.703 -4.305 1 98.5 335 LEU B O 1
ATOM 6731 N N . LYS B 1 336 ? 28.188 -16.219 -2.342 1 98.12 336 LYS B N 1
ATOM 6732 C CA . LYS B 1 336 ? 29.547 -15.906 -2.801 1 98.12 336 LYS B CA 1
ATOM 6733 C C . LYS B 1 336 ? 30.516 -17.031 -2.443 1 98.12 336 LYS B C 1
ATOM 6735 O O . LYS B 1 336 ? 30.594 -17.438 -1.285 1 98.12 336 LYS B O 1
ATOM 6740 N N . SER B 1 337 ? 31.234 -17.531 -3.453 1 97.19 337 SER B N 1
ATOM 6741 C CA . SER B 1 337 ? 32.188 -18.609 -3.225 1 97.19 337 SER B CA 1
ATOM 6742 C C . SER B 1 337 ? 33.375 -18.125 -2.371 1 97.19 337 SER B C 1
ATOM 6744 O O . SER B 1 337 ? 34 -17.109 -2.691 1 97.19 337 SER B O 1
ATOM 6746 N N . ALA B 1 338 ? 33.625 -18.875 -1.354 1 95.38 338 ALA B N 1
ATOM 6747 C CA . ALA B 1 338 ? 34.75 -18.531 -0.491 1 95.38 338 ALA B CA 1
ATOM 6748 C C . ALA B 1 338 ? 36.062 -18.75 -1.212 1 95.38 338 ALA B C 1
ATOM 6750 O O . ALA B 1 338 ? 37.031 -18.031 -0.97 1 95.38 338 ALA B O 1
ATOM 6751 N N . THR B 1 339 ? 36.062 -19.672 -2.105 1 95.44 339 THR B N 1
ATOM 6752 C CA . THR B 1 339 ? 37.281 -20.062 -2.795 1 95.44 339 THR B CA 1
ATOM 6753 C C . THR B 1 339 ? 37.531 -19.156 -4.004 1 95.44 339 THR B C 1
ATOM 6755 O O . THR B 1 339 ? 38.656 -18.656 -4.191 1 95.44 339 THR B O 1
ATOM 6758 N N . THR B 1 340 ? 36.5 -18.922 -4.785 1 96.06 340 THR B N 1
ATOM 6759 C CA . THR B 1 340 ? 36.719 -18.25 -6.055 1 96.06 340 THR B CA 1
ATOM 6760 C C . THR B 1 340 ? 36.281 -16.797 -5.973 1 96.06 340 THR B C 1
ATOM 6762 O O . THR B 1 340 ? 36.656 -15.969 -6.812 1 96.06 340 THR B O 1
ATOM 6765 N N . GLY B 1 341 ? 35.406 -16.5 -5.086 1 96.62 341 GLY B N 1
ATOM 6766 C CA . GLY B 1 341 ? 34.844 -15.148 -4.969 1 96.62 341 GLY B CA 1
ATOM 6767 C C . GLY B 1 341 ? 33.719 -14.875 -5.938 1 96.62 341 GLY B C 1
ATOM 6768 O O . GLY B 1 341 ? 33.156 -13.781 -5.938 1 96.62 341 GLY B O 1
ATOM 6769 N N . GLU B 1 342 ? 33.375 -15.836 -6.734 1 97.25 342 GLU B N 1
ATOM 6770 C CA . GLU B 1 342 ? 32.312 -15.688 -7.703 1 97.25 342 GLU B CA 1
ATOM 6771 C C . GLU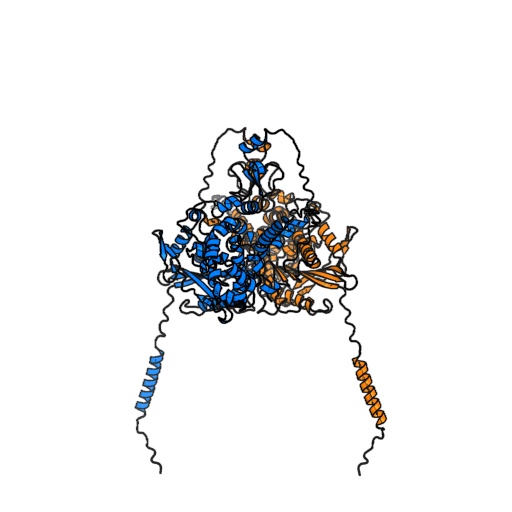 B 1 342 ? 30.938 -15.766 -7.023 1 97.25 342 GLU B C 1
ATOM 6773 O O . GLU B 1 342 ? 30.781 -16.469 -6.023 1 97.25 342 GLU B O 1
ATOM 6778 N N . TYR B 1 343 ? 30.016 -15.039 -7.648 1 98.56 343 TYR B N 1
ATOM 6779 C CA . TYR B 1 343 ? 28.672 -15.078 -7.109 1 98.56 343 TYR B CA 1
ATOM 6780 C C . TYR B 1 343 ? 27.859 -16.203 -7.734 1 98.56 343 TYR B C 1
ATOM 6782 O O . TYR B 1 343 ? 28.062 -16.547 -8.906 1 98.56 343 TYR B O 1
ATOM 6790 N N . GLY B 1 344 ? 27.016 -16.797 -6.961 1 98.56 344 GLY B N 1
ATOM 6791 C CA . GLY B 1 344 ? 26.047 -17.797 -7.379 1 98.56 344 GLY B CA 1
ATOM 6792 C C . GLY B 1 344 ? 24.656 -17.547 -6.84 1 98.56 344 GLY B C 1
ATOM 6793 O O . GLY B 1 344 ? 24.469 -16.75 -5.914 1 98.56 344 GLY B O 1
ATOM 6794 N N . VAL B 1 345 ? 23.688 -18.141 -7.504 1 98.81 345 VAL B N 1
ATOM 6795 C CA . VAL B 1 345 ? 22.281 -18.031 -7.129 1 98.81 345 VAL B CA 1
ATOM 6796 C C . VAL B 1 345 ? 21.672 -19.422 -6.926 1 98.81 345 VAL B C 1
ATOM 6798 O O . VAL B 1 345 ? 21.703 -20.25 -7.836 1 98.81 345 VAL B O 1
ATOM 6801 N N . ARG B 1 346 ? 21.188 -19.672 -5.746 1 98.75 346 ARG B N 1
ATOM 6802 C CA . ARG B 1 346 ? 20.422 -20.891 -5.473 1 98.75 346 ARG B CA 1
ATOM 6803 C C . ARG B 1 346 ? 18.938 -20.578 -5.344 1 98.75 346 ARG B C 1
ATOM 6805 O O . ARG B 1 346 ? 18.547 -19.609 -4.684 1 98.75 346 ARG B O 1
ATOM 6812 N N . VAL B 1 347 ? 18.078 -21.328 -6.043 1 98.88 347 VAL B N 1
ATOM 6813 C CA . VAL B 1 347 ? 16.625 -21.172 -5.949 1 98.88 347 VAL B CA 1
ATOM 6814 C C . VAL B 1 347 ? 16.016 -22.453 -5.383 1 98.88 347 VAL B C 1
ATOM 6816 O O . VAL B 1 347 ? 16.234 -23.547 -5.898 1 98.88 347 VAL B O 1
ATOM 6819 N N . LEU B 1 348 ? 15.219 -22.266 -4.316 1 98.81 348 LEU B N 1
ATOM 6820 C CA . LEU B 1 348 ? 14.594 -23.391 -3.627 1 98.81 348 LEU B CA 1
ATOM 6821 C C . LEU B 1 348 ? 13.078 -23.219 -3.58 1 98.81 348 LEU B C 1
ATOM 6823 O O . LEU B 1 348 ? 12.57 -22.109 -3.68 1 98.81 348 LEU B O 1
ATOM 6827 N N . ARG B 1 349 ? 12.383 -24.344 -3.531 1 98.81 349 ARG B N 1
ATOM 6828 C CA . ARG B 1 349 ? 10.93 -24.406 -3.408 1 98.81 349 ARG B CA 1
ATOM 6829 C C . ARG B 1 349 ? 10.516 -25.328 -2.266 1 98.81 349 ARG B C 1
ATOM 6831 O O . ARG B 1 349 ? 11.086 -26.406 -2.096 1 98.81 349 ARG B O 1
ATOM 6838 N N . GLY B 1 350 ? 9.57 -24.875 -1.434 1 98.81 350 GLY B N 1
ATOM 6839 C CA . GLY B 1 350 ? 9.023 -25.719 -0.375 1 98.81 350 GLY B CA 1
ATOM 6840 C C . GLY B 1 350 ? 7.652 -25.266 0.09 1 98.81 350 GLY B C 1
ATOM 6841 O O . GLY B 1 350 ? 7.148 -24.234 -0.363 1 98.81 350 GLY B O 1
ATOM 6842 N N . TRP B 1 351 ? 7.027 -26.078 0.88 1 98.69 351 TRP B N 1
ATOM 6843 C CA . TRP B 1 351 ? 5.75 -25.703 1.476 1 98.69 351 TRP B CA 1
ATOM 6844 C C . TRP B 1 351 ? 5.461 -26.531 2.725 1 98.69 351 TRP B C 1
ATOM 6846 O O . TRP B 1 351 ? 6.07 -27.578 2.934 1 98.69 351 TRP B O 1
ATOM 6856 N N . PRO B 1 352 ? 4.59 -26 3.6 1 98.88 352 PRO B N 1
ATOM 6857 C CA . PRO B 1 352 ? 4.164 -26.766 4.773 1 98.88 352 PRO B CA 1
ATOM 6858 C C . PRO B 1 352 ? 3.121 -27.828 4.438 1 98.88 352 PRO B C 1
ATOM 6860 O O . PRO B 1 352 ? 2.533 -27.812 3.354 1 98.88 352 PRO B O 1
ATOM 6863 N N . GLY B 1 353 ? 2.971 -28.781 5.457 1 98.62 353 GLY B N 1
ATOM 6864 C CA . GLY B 1 353 ? 1.849 -29.703 5.332 1 98.62 353 GLY B CA 1
ATOM 6865 C C . GLY B 1 353 ? 0.521 -28.984 5.137 1 98.62 353 GLY B C 1
ATOM 6866 O O . GLY B 1 353 ? 0.341 -27.859 5.586 1 98.62 353 GLY B O 1
ATOM 6867 N N . GLN B 1 354 ? -0.446 -29.672 4.543 1 98.56 354 GLN B N 1
ATOM 6868 C CA . GLN B 1 354 ? -1.667 -29.031 4.082 1 98.56 354 GLN B CA 1
ATOM 6869 C C . GLN B 1 354 ? -2.873 -29.469 4.902 1 98.56 354 GLN B C 1
ATOM 6871 O O . GLN B 1 354 ? -4 -29.062 4.633 1 98.56 354 GLN B O 1
ATOM 6876 N N . THR B 1 355 ? -2.652 -30.359 5.887 1 98.5 355 THR B N 1
ATOM 6877 C CA . THR B 1 355 ? -3.699 -30.844 6.781 1 98.5 355 THR B CA 1
ATOM 6878 C C . THR B 1 355 ? -3.242 -30.781 8.234 1 98.5 355 THR B C 1
ATOM 6880 O O . THR B 1 355 ? -2.041 -30.797 8.516 1 98.5 355 THR B O 1
ATOM 6883 N N . PRO B 1 356 ? -4.195 -30.734 9.148 1 98.25 356 PRO B N 1
ATOM 6884 C CA . PRO B 1 356 ? -3.828 -30.547 10.555 1 98.25 356 PRO B CA 1
ATOM 6885 C C . PRO B 1 356 ? -2.938 -31.672 11.086 1 98.25 356 PRO B C 1
ATOM 6887 O O . PRO B 1 356 ? -2.062 -31.438 11.914 1 98.25 356 PRO B O 1
ATOM 6890 N N . ASP B 1 357 ? -3.07 -32.812 10.633 1 97.81 357 ASP B N 1
ATOM 6891 C CA . ASP B 1 357 ? -2.336 -34 11.125 1 97.81 357 ASP B CA 1
ATOM 6892 C C . ASP B 1 357 ? -0.849 -33.875 10.805 1 97.81 357 ASP B C 1
ATOM 6894 O O . ASP B 1 357 ? -0.025 -34.562 11.391 1 97.81 357 ASP B O 1
ATOM 6898 N N . THR B 1 358 ? -0.476 -32.969 9.938 1 98.38 358 THR B N 1
ATOM 6899 C CA . THR B 1 358 ? 0.919 -32.812 9.539 1 98.38 358 THR B CA 1
ATOM 6900 C C . THR B 1 358 ? 1.624 -31.812 10.445 1 98.38 358 THR B C 1
ATOM 6902 O O . THR B 1 358 ? 2.828 -31.594 10.305 1 98.38 358 THR B O 1
ATOM 6905 N N . GLY B 1 359 ? 0.833 -31.156 11.305 1 98.31 359 GLY B N 1
ATOM 6906 C CA . GLY B 1 359 ? 1.381 -30.062 12.102 1 98.31 359 GLY B CA 1
ATOM 6907 C C . GLY B 1 359 ? 1.834 -28.875 11.266 1 98.31 359 GLY B C 1
ATOM 6908 O O . GLY B 1 359 ? 2.566 -28.016 11.742 1 98.31 359 GLY B O 1
ATOM 6909 N N . PHE B 1 360 ? 1.543 -28.969 9.93 1 98.75 360 PHE B N 1
ATOM 6910 C CA . PHE B 1 360 ? 1.896 -27.938 8.961 1 98.75 360 PHE B CA 1
ATOM 6911 C C . PHE B 1 360 ? 3.402 -27.703 8.945 1 98.75 360 PHE B C 1
ATOM 6913 O O . PHE B 1 360 ? 3.855 -26.562 8.859 1 98.75 360 PHE B O 1
ATOM 6920 N N . THR B 1 361 ? 4.16 -28.766 9 1 98.62 361 THR B N 1
ATOM 6921 C CA . THR B 1 361 ? 5.613 -28.703 8.969 1 98.62 361 THR B CA 1
ATOM 6922 C C . THR B 1 361 ? 6.113 -28.328 7.574 1 98.62 361 THR B C 1
ATOM 6924 O O . THR B 1 361 ? 5.648 -28.891 6.578 1 98.62 361 THR B O 1
ATOM 6927 N N . PHE B 1 362 ? 7.023 -27.406 7.527 1 98.75 362 PHE B N 1
ATOM 6928 C CA . PHE B 1 362 ? 7.602 -26.984 6.258 1 98.75 362 PHE B CA 1
ATOM 6929 C C . PHE B 1 362 ? 8.688 -27.953 5.805 1 98.75 362 PHE B C 1
ATOM 6931 O O . PHE B 1 362 ? 9.477 -28.438 6.621 1 98.75 362 PHE B O 1
ATOM 6938 N N . SER B 1 363 ? 8.758 -28.219 4.52 1 98.44 363 SER B N 1
ATOM 6939 C CA . SER B 1 363 ? 9.828 -29 3.912 1 98.44 363 SER B CA 1
ATOM 6940 C C . SER B 1 363 ? 10.125 -28.531 2.492 1 98.44 363 SER B C 1
ATOM 6942 O O . SER B 1 363 ? 9.25 -27.984 1.82 1 98.44 363 SER B O 1
ATOM 6944 N N . TRP B 1 364 ? 11.344 -28.734 2.062 1 98.5 364 TRP B N 1
ATOM 6945 C CA . TRP B 1 364 ? 11.719 -28.438 0.685 1 98.5 364 TRP B CA 1
ATOM 6946 C C . TRP B 1 364 ? 11.078 -29.438 -0.28 1 98.5 364 TRP B C 1
ATOM 6948 O O . TRP B 1 364 ? 10.867 -30.594 0.067 1 98.5 364 TRP B O 1
ATOM 6958 N N . ASP B 1 365 ? 10.773 -28.969 -1.464 1 98.31 365 ASP B N 1
ATOM 6959 C CA . ASP B 1 365 ? 10.305 -29.812 -2.553 1 98.31 365 ASP B CA 1
ATOM 6960 C C . ASP B 1 365 ? 11.461 -30.578 -3.199 1 98.31 365 ASP B C 1
ATOM 6962 O O . ASP B 1 365 ? 12.266 -29.984 -3.926 1 98.31 365 ASP B O 1
ATOM 6966 N N . PRO B 1 366 ? 11.539 -31.875 -3.035 1 96.25 366 PRO B N 1
ATOM 6967 C CA . PRO B 1 366 ? 12.68 -32.625 -3.59 1 96.25 366 PRO B CA 1
ATOM 6968 C C . PRO B 1 366 ? 12.609 -32.75 -5.109 1 96.25 366 PRO B C 1
ATOM 6970 O O . PRO B 1 366 ? 13.594 -33.156 -5.742 1 96.25 366 PRO B O 1
ATOM 6973 N N . THR B 1 367 ? 11.461 -32.406 -5.715 1 96.38 367 THR B N 1
ATOM 6974 C CA . THR B 1 367 ? 11.297 -32.625 -7.152 1 96.38 367 THR B CA 1
ATOM 6975 C C . THR B 1 367 ? 11.648 -31.344 -7.918 1 96.38 367 THR B C 1
ATOM 6977 O O . THR B 1 367 ? 11.734 -31.359 -9.148 1 96.38 367 THR B O 1
ATOM 6980 N N . TRP B 1 368 ? 11.852 -30.266 -7.195 1 97.44 368 TRP B N 1
ATOM 6981 C CA . TRP B 1 368 ? 12.195 -29 -7.828 1 97.44 368 TRP B CA 1
ATOM 6982 C C . TRP B 1 368 ? 13.586 -29.062 -8.445 1 97.44 368 TRP B C 1
ATOM 6984 O O . TRP B 1 368 ? 14.531 -29.562 -7.82 1 97.44 368 TRP B O 1
ATOM 6994 N N . GLN B 1 369 ? 13.727 -28.609 -9.727 1 97.94 369 GLN B N 1
ATOM 6995 C CA . GLN B 1 369 ? 14.992 -28.547 -10.453 1 97.94 369 GLN B CA 1
ATOM 6996 C C . GLN B 1 369 ? 15.164 -27.203 -11.148 1 97.94 369 GLN B C 1
ATOM 6998 O O . GLN B 1 369 ? 14.43 -26.891 -12.094 1 97.94 369 GLN B O 1
ATOM 7003 N N . LEU B 1 370 ? 16.141 -26.438 -10.711 1 98.5 370 LEU B N 1
ATOM 7004 C CA . LEU B 1 370 ? 16.453 -25.172 -11.344 1 98.5 370 LEU B CA 1
ATOM 7005 C C . LEU B 1 370 ? 17.188 -25.391 -12.656 1 98.5 370 LEU B C 1
ATOM 7007 O O . LEU B 1 370 ? 18.047 -26.266 -12.758 1 98.5 370 LEU B O 1
ATOM 7011 N N . ARG B 1 371 ? 16.844 -24.609 -13.617 1 97.62 371 ARG B N 1
ATOM 7012 C CA . ARG B 1 371 ? 17.578 -24.578 -14.875 1 97.62 371 ARG B CA 1
ATOM 7013 C C . ARG B 1 371 ? 18.344 -23.266 -15.023 1 97.62 371 ARG B C 1
ATOM 7015 O O . ARG B 1 371 ? 17.875 -22.203 -14.625 1 97.62 371 ARG B O 1
ATOM 7022 N N . CYS B 1 372 ? 19.531 -23.375 -15.57 1 98.25 372 CYS B N 1
ATOM 7023 C CA . CYS B 1 372 ? 20.406 -22.234 -15.906 1 98.25 372 CYS B CA 1
ATOM 7024 C C . CYS B 1 372 ? 20.672 -22.188 -17.406 1 98.25 372 CYS B C 1
ATOM 7026 O O . CYS B 1 372 ? 20.234 -23.078 -18.141 1 98.25 372 CYS B O 1
ATOM 7028 N N . ARG B 1 373 ? 21.25 -21.078 -17.766 1 98.56 373 ARG B N 1
ATOM 7029 C CA . ARG B 1 373 ? 21.656 -20.938 -19.172 1 98.56 373 ARG B CA 1
ATOM 7030 C C . ARG B 1 373 ? 23.125 -20.578 -19.266 1 98.56 373 ARG B C 1
ATOM 7032 O O . ARG B 1 373 ? 23.562 -19.547 -18.766 1 98.56 373 ARG B O 1
ATOM 7039 N N . GLY B 1 374 ? 23.875 -21.406 -20.031 1 97.88 374 GLY B N 1
ATOM 7040 C CA . GLY B 1 374 ? 25.312 -21.203 -20.156 1 97.88 374 GLY B CA 1
ATOM 7041 C C . GLY B 1 374 ? 25.672 -20.156 -21.203 1 97.88 374 GLY B C 1
ATOM 7042 O O . GLY B 1 374 ? 24.797 -19.656 -21.906 1 97.88 374 GLY B O 1
ATOM 7043 N N . ARG B 1 375 ? 26.953 -19.797 -21.219 1 97.12 375 ARG B N 1
ATOM 7044 C CA . ARG B 1 375 ? 27.5 -18.844 -22.188 1 97.12 375 ARG B CA 1
ATOM 7045 C C . ARG B 1 375 ? 27.25 -19.312 -23.625 1 97.12 375 ARG B C 1
ATOM 7047 O O . ARG B 1 375 ? 27.141 -18.5 -24.531 1 97.12 375 ARG B O 1
ATOM 7054 N N . ASP B 1 376 ? 27.141 -20.547 -23.766 1 96.75 376 ASP B N 1
ATOM 7055 C CA . ASP B 1 376 ? 26.875 -21.125 -25.078 1 96.75 376 ASP B CA 1
ATOM 7056 C C . ASP B 1 376 ? 25.391 -21.031 -25.438 1 96.75 376 ASP B C 1
ATOM 7058 O O . ASP B 1 376 ? 24.953 -21.578 -26.453 1 96.75 376 ASP B O 1
ATOM 7062 N N . GLU B 1 377 ? 24.625 -20.531 -24.547 1 94.62 377 GLU B N 1
ATOM 7063 C CA . GLU B 1 377 ? 23.219 -20.234 -24.75 1 94.62 377 GLU B CA 1
ATOM 7064 C C . GLU B 1 377 ? 22.375 -21.5 -24.719 1 94.62 377 GLU B C 1
ATOM 7066 O O . GLU B 1 377 ? 21.328 -21.578 -25.359 1 94.62 377 GLU B O 1
ATOM 7071 N N . THR B 1 378 ? 22.922 -22.453 -24.047 1 97.31 378 THR B N 1
ATOM 7072 C CA . THR B 1 378 ? 22.172 -23.688 -23.828 1 97.31 378 THR B CA 1
ATOM 7073 C C . THR B 1 378 ? 21.719 -23.781 -22.375 1 97.31 378 THR B C 1
ATOM 7075 O O . THR B 1 378 ? 22.469 -23.438 -21.453 1 97.31 378 THR B O 1
ATOM 7078 N N . ASN B 1 379 ? 20.5 -24.266 -22.297 1 97.44 379 ASN B N 1
ATOM 7079 C CA . ASN B 1 379 ? 19.969 -24.484 -20.953 1 97.44 379 ASN B CA 1
ATOM 7080 C C . ASN B 1 379 ? 20.484 -25.781 -20.344 1 97.44 379 ASN B C 1
ATOM 7082 O O . ASN B 1 379 ? 20.656 -26.781 -21.062 1 97.44 379 ASN B O 1
ATOM 7086 N N . TYR B 1 380 ? 20.734 -25.797 -19.031 1 98.06 380 TYR B N 1
ATOM 7087 C CA . TYR B 1 380 ? 21.172 -27 -18.344 1 98.06 380 TYR B CA 1
ATOM 7088 C C . TYR B 1 380 ? 20.578 -27.062 -16.938 1 98.06 380 TYR B C 1
ATOM 7090 O O . TYR B 1 380 ? 20.156 -26.047 -16.391 1 98.06 380 TYR B O 1
ATOM 7098 N N . ALA B 1 381 ? 20.422 -28.281 -16.391 1 97.94 381 ALA B N 1
ATOM 7099 C CA . ALA B 1 381 ? 19.953 -28.469 -15.023 1 97.94 381 ALA B CA 1
ATOM 7100 C C . ALA B 1 381 ? 21.031 -28.094 -14.008 1 97.94 381 ALA B C 1
ATOM 7102 O O . ALA B 1 381 ? 22.156 -28.578 -14.078 1 97.94 381 ALA B O 1
ATOM 7103 N N . ALA B 1 382 ? 20.703 -27.234 -13.102 1 98.25 382 ALA B N 1
ATOM 7104 C CA . ALA B 1 382 ? 21.656 -26.797 -12.094 1 98.25 382 ALA B CA 1
ATOM 7105 C C . ALA B 1 382 ? 21.938 -27.906 -11.086 1 98.25 382 ALA B C 1
ATOM 7107 O O . ALA B 1 382 ? 21.031 -28.625 -10.672 1 98.25 382 ALA B O 1
ATOM 7108 N N . THR B 1 383 ? 23.188 -28.031 -10.711 1 96.88 383 THR B N 1
ATOM 7109 C CA . THR B 1 383 ? 23.531 -28.906 -9.602 1 96.88 383 THR B CA 1
ATOM 7110 C C . THR B 1 383 ? 23.203 -28.266 -8.266 1 96.88 383 THR B C 1
ATOM 7112 O O . THR B 1 383 ? 23.625 -27.125 -7.996 1 96.88 383 THR B O 1
ATOM 7115 N N . ASP B 1 384 ? 22.406 -28.922 -7.438 1 95.69 384 ASP B N 1
ATOM 7116 C CA . ASP B 1 384 ? 22 -28.438 -6.121 1 95.69 384 ASP B CA 1
ATOM 7117 C C . ASP B 1 384 ? 21.188 -27.156 -6.227 1 95.69 384 ASP B C 1
ATOM 7119 O O . ASP B 1 384 ? 21.203 -26.328 -5.316 1 95.69 384 ASP B O 1
ATOM 7123 N N . ASN B 1 385 ? 20.609 -26.953 -7.453 1 98.5 385 ASN B N 1
ATOM 7124 C CA . ASN B 1 385 ? 19.766 -25.797 -7.746 1 98.5 385 ASN B CA 1
ATOM 7125 C C . ASN B 1 385 ? 20.547 -24.5 -7.598 1 98.5 385 ASN B C 1
ATOM 7127 O O . ASN B 1 385 ? 20 -23.5 -7.125 1 98.5 385 ASN B O 1
ATOM 7131 N N . LEU B 1 386 ? 21.828 -24.547 -7.906 1 98.5 386 LEU B N 1
ATOM 7132 C CA . LEU B 1 386 ? 22.734 -23.422 -7.824 1 98.5 386 LEU B CA 1
ATOM 7133 C C . LEU B 1 386 ? 23.297 -23.062 -9.203 1 98.5 386 LEU B C 1
ATOM 7135 O O . LEU B 1 386 ? 23.922 -23.906 -9.852 1 98.5 386 LEU B O 1
ATOM 7139 N N . CYS B 1 387 ? 23 -21.906 -9.664 1 98.56 387 CYS B N 1
ATOM 7140 C CA . CYS B 1 387 ? 23.547 -21.359 -10.898 1 98.56 387 CYS B CA 1
ATOM 7141 C C . CYS B 1 387 ? 24.625 -20.312 -10.602 1 98.56 387 CYS B C 1
ATOM 7143 O O . CYS B 1 387 ? 24.469 -19.516 -9.672 1 98.56 387 CYS B O 1
ATOM 7145 N N . PRO B 1 388 ? 25.75 -20.312 -11.445 1 98.38 388 PRO B N 1
ATOM 7146 C CA . PRO B 1 388 ? 26.453 -19.031 -11.461 1 98.38 388 PRO B CA 1
ATOM 7147 C C . PRO B 1 388 ? 25.531 -17.844 -11.719 1 98.38 388 PRO B C 1
ATOM 7149 O O . PRO B 1 388 ? 24.594 -17.953 -12.523 1 98.38 388 PRO B O 1
ATOM 7152 N N . LEU B 1 389 ? 25.797 -16.766 -11.086 1 98.75 389 LEU B N 1
ATOM 7153 C CA . LEU B 1 389 ? 24.922 -15.609 -11.188 1 98.75 389 LEU B CA 1
ATOM 7154 C C . LEU B 1 389 ? 24.688 -15.227 -12.648 1 98.75 389 LEU B C 1
ATOM 7156 O O . LEU B 1 389 ? 23.562 -14.969 -13.062 1 98.75 389 LEU B O 1
ATOM 7160 N N . GLU B 1 390 ? 25.75 -15.258 -13.438 1 98.31 390 GLU B N 1
ATOM 7161 C CA . GLU B 1 390 ? 25.656 -14.828 -14.828 1 98.31 390 GLU B CA 1
ATOM 7162 C C . GLU B 1 390 ? 24.844 -15.82 -15.656 1 98.31 390 GLU B C 1
ATOM 7164 O O . GLU B 1 390 ? 24.125 -15.43 -16.578 1 98.31 390 GLU B O 1
ATOM 7169 N N . ASP B 1 391 ? 24.906 -17.109 -15.289 1 98.75 391 ASP B N 1
ATOM 7170 C CA . ASP B 1 391 ? 24.094 -18.094 -15.984 1 98.75 391 ASP B CA 1
ATOM 7171 C C . ASP B 1 391 ? 22.609 -17.922 -15.648 1 98.75 391 ASP B C 1
ATOM 7173 O O . ASP B 1 391 ? 21.75 -18.109 -16.516 1 98.75 391 ASP B O 1
ATOM 7177 N N . PHE B 1 392 ? 22.328 -17.656 -14.43 1 98.75 392 PHE B N 1
ATOM 7178 C CA . PHE B 1 392 ? 20.969 -17.375 -14.031 1 98.75 392 PHE B CA 1
ATOM 7179 C C . PHE B 1 392 ? 20.438 -16.141 -14.758 1 98.75 392 PHE B C 1
ATOM 7181 O O . PHE B 1 392 ? 19.312 -16.141 -15.266 1 98.75 392 PHE B O 1
ATOM 7188 N N . ARG B 1 393 ? 21.234 -15.07 -14.82 1 98.62 393 ARG B N 1
ATOM 7189 C CA . ARG B 1 393 ? 20.891 -13.836 -15.523 1 98.62 393 ARG B CA 1
ATOM 7190 C C . ARG B 1 393 ? 20.578 -14.109 -16.984 1 98.62 393 ARG B C 1
ATOM 7192 O O . ARG B 1 393 ? 19.609 -13.57 -17.531 1 98.62 393 ARG B O 1
ATOM 7199 N N . ARG B 1 394 ? 21.422 -14.914 -17.578 1 98.62 394 ARG B N 1
ATOM 7200 C CA . ARG B 1 394 ? 21.203 -15.25 -18.984 1 98.62 394 ARG B CA 1
ATOM 7201 C C . ARG B 1 394 ? 19.875 -15.969 -19.188 1 98.62 394 ARG B C 1
ATOM 7203 O O . ARG B 1 394 ? 19.188 -15.742 -20.172 1 98.62 394 ARG B O 1
ATOM 7210 N N . TYR B 1 395 ? 19.609 -16.859 -18.266 1 98.69 395 TYR B N 1
ATOM 7211 C CA . TYR B 1 395 ? 18.328 -17.578 -18.359 1 98.69 395 TYR B CA 1
ATOM 7212 C C . TYR B 1 395 ? 17.156 -16.609 -18.281 1 98.69 395 TYR B C 1
ATOM 7214 O O . TYR B 1 395 ? 16.25 -16.656 -19.109 1 98.69 395 TYR B O 1
ATOM 7222 N N . VAL B 1 396 ? 17.156 -15.719 -17.266 1 98.62 396 VAL B N 1
ATOM 7223 C CA . VAL B 1 396 ? 16.078 -14.75 -17.094 1 98.62 396 VAL B CA 1
ATOM 7224 C C . VAL B 1 396 ? 15.984 -13.852 -18.328 1 98.62 396 VAL B C 1
ATOM 7226 O O . VAL B 1 396 ? 14.891 -13.617 -18.844 1 98.62 396 VAL B O 1
ATOM 7229 N N . THR B 1 397 ? 17.109 -13.414 -18.828 1 98 397 THR B N 1
ATOM 7230 C CA . THR B 1 397 ? 17.141 -12.555 -20 1 98 397 THR B CA 1
ATOM 7231 C C . THR B 1 397 ? 16.562 -13.273 -21.219 1 98 397 THR B C 1
ATOM 7233 O O . THR B 1 397 ? 15.852 -12.672 -22.031 1 98 397 THR B O 1
ATOM 7236 N N . TRP B 1 398 ? 16.859 -14.539 -21.312 1 98.12 398 TRP B N 1
ATOM 7237 C CA . TRP B 1 398 ? 16.422 -15.359 -22.438 1 98.12 398 TRP B CA 1
ATOM 7238 C C . TRP B 1 398 ? 14.906 -15.453 -22.484 1 98.12 398 TRP B C 1
ATOM 7240 O O . TRP B 1 398 ? 14.328 -15.633 -23.562 1 98.12 398 TRP B O 1
ATOM 7250 N N . THR B 1 399 ? 14.242 -15.312 -21.391 1 98.38 399 THR B N 1
ATOM 7251 C CA . THR B 1 399 ? 12.789 -15.453 -21.328 1 98.38 399 THR B CA 1
ATOM 7252 C C . THR B 1 399 ? 12.109 -14.094 -21.422 1 98.38 399 THR B C 1
ATOM 7254 O O . THR B 1 399 ? 10.891 -13.984 -21.25 1 98.38 399 THR B O 1
ATOM 7257 N N . VAL B 1 400 ? 12.852 -12.977 -21.594 1 98.38 400 VAL B N 1
ATOM 7258 C CA . VAL B 1 400 ? 12.273 -11.656 -21.844 1 98.38 400 VAL B CA 1
ATOM 7259 C C . VAL B 1 400 ? 11.617 -11.625 -23.219 1 98.38 400 VAL B C 1
ATOM 7261 O O . VAL B 1 400 ? 12.133 -12.211 -24.172 1 98.38 400 VAL B O 1
ATOM 7264 N N . GLY B 1 401 ? 10.523 -10.953 -23.297 1 98.19 401 GLY B N 1
ATOM 7265 C CA . GLY B 1 401 ? 9.789 -10.867 -24.547 1 98.19 401 GLY B CA 1
ATOM 7266 C C . GLY B 1 401 ? 10.57 -10.188 -25.656 1 98.19 401 GLY B C 1
ATOM 7267 O O . GLY B 1 401 ? 11.297 -9.219 -25.406 1 98.19 401 GLY B O 1
ATOM 7268 N N . THR B 1 402 ? 10.344 -10.664 -26.906 1 98.19 402 THR B N 1
ATOM 7269 C CA . THR B 1 402 ? 11.047 -10.094 -28.047 1 98.19 402 THR B CA 1
ATOM 7270 C C . THR B 1 402 ? 10.203 -9.008 -28.719 1 98.19 402 THR B C 1
ATOM 7272 O O . THR B 1 402 ? 10.711 -8.227 -29.516 1 98.19 402 THR B O 1
ATOM 7275 N N . ASP B 1 403 ? 8.922 -9.023 -28.422 1 98.06 403 ASP B N 1
ATOM 7276 C CA . ASP B 1 403 ? 8.047 -7.953 -28.906 1 98.06 403 ASP B CA 1
ATOM 7277 C C . ASP B 1 403 ? 8.016 -6.789 -27.922 1 98.06 403 ASP B C 1
ATOM 7279 O O . ASP B 1 403 ? 7.793 -6.988 -26.719 1 98.06 403 ASP B O 1
ATOM 7283 N N . PRO B 1 404 ? 8.148 -5.582 -28.453 1 95.5 404 PRO B N 1
ATOM 7284 C CA . PRO B 1 404 ? 8.18 -4.426 -27.562 1 95.5 404 PRO B CA 1
ATOM 7285 C C . PRO B 1 404 ? 6.871 -4.242 -26.797 1 95.5 404 PRO B C 1
ATOM 7287 O O . PRO B 1 404 ? 6.855 -3.602 -25.734 1 95.5 404 PRO B O 1
ATOM 7290 N N . ARG B 1 405 ? 5.77 -4.793 -27.266 1 95.75 405 ARG B N 1
ATOM 7291 C CA . ARG B 1 405 ? 4.496 -4.676 -26.562 1 95.75 405 ARG B CA 1
ATOM 7292 C C . ARG B 1 405 ? 4.504 -5.512 -25.281 1 95.75 405 ARG B C 1
ATOM 7294 O O . ARG B 1 405 ? 3.695 -5.281 -24.391 1 95.75 405 ARG B O 1
ATOM 7301 N N . GLY B 1 406 ? 5.324 -6.531 -25.172 1 96.62 406 GLY B N 1
ATOM 7302 C CA . GLY B 1 406 ? 5.359 -7.398 -24 1 96.62 406 GLY B CA 1
ATOM 7303 C C . GLY B 1 406 ? 4.016 -8.023 -23.688 1 96.62 406 GLY B C 1
ATOM 7304 O O . GLY B 1 406 ? 3.377 -8.617 -24.562 1 96.62 406 GLY B O 1
ATOM 7305 N N . MET B 1 407 ? 3.582 -7.84 -22.453 1 95.75 407 MET B N 1
ATOM 7306 C CA . MET B 1 407 ? 2.346 -8.461 -21.984 1 95.75 407 MET B CA 1
ATOM 7307 C C . MET B 1 407 ? 1.126 -7.738 -22.547 1 95.75 407 MET B C 1
ATOM 7309 O O . MET B 1 407 ? -0.001 -8.219 -22.406 1 95.75 407 MET B O 1
ATOM 7313 N N . CYS B 1 408 ? 1.303 -6.613 -23.203 1 97.25 408 CYS B N 1
ATOM 7314 C CA . CYS B 1 408 ? 0.225 -5.918 -23.891 1 97.25 408 CYS B CA 1
ATOM 7315 C C . CYS B 1 408 ? -0.07 -6.57 -25.25 1 97.25 408 CYS B C 1
ATOM 7317 O O . CYS B 1 408 ? -1.07 -6.25 -25.891 1 97.25 408 CYS B O 1
ATOM 7319 N N . LEU B 1 409 ? 0.84 -7.488 -25.656 1 98.12 409 LEU B N 1
ATOM 7320 C CA . LEU B 1 409 ? 0.607 -8.242 -26.891 1 98.12 409 LEU B CA 1
ATOM 7321 C C . LEU B 1 409 ? -0.555 -9.211 -26.719 1 98.12 409 LEU B C 1
ATOM 7323 O O . LEU B 1 409 ? -0.577 -10 -25.766 1 98.12 409 LEU B O 1
ATOM 7327 N N . LEU B 1 410 ? -1.471 -9.172 -27.672 1 97.5 410 LEU B N 1
ATOM 7328 C CA . LEU B 1 410 ? -2.664 -10 -27.562 1 97.5 410 LEU B CA 1
ATOM 7329 C C . LEU B 1 410 ? -2.656 -11.102 -28.625 1 97.5 410 LEU B C 1
ATOM 7331 O O . LEU B 1 410 ? -2.062 -10.938 -29.688 1 97.5 410 LEU B O 1
ATOM 7335 N N . ASP B 1 411 ? -3.188 -12.211 -28.281 1 96.38 411 ASP B N 1
ATOM 7336 C CA . ASP B 1 411 ? -3.406 -13.281 -29.25 1 96.38 411 ASP B CA 1
ATOM 7337 C C . ASP B 1 411 ? -4.848 -13.273 -29.766 1 96.38 411 ASP B C 1
ATOM 7339 O O . ASP B 1 411 ? -5.59 -12.32 -29.516 1 96.38 411 ASP B O 1
ATOM 7343 N N . VAL B 1 412 ? -5.172 -14.242 -30.516 1 95.69 412 VAL B N 1
ATOM 7344 C CA . VAL B 1 412 ? -6.473 -14.297 -31.172 1 95.69 412 VAL B CA 1
ATOM 7345 C C . VAL B 1 412 ? -7.586 -14.289 -30.125 1 95.69 412 VAL B C 1
ATOM 7347 O O . VAL B 1 412 ? -8.555 -13.547 -30.25 1 95.69 412 VAL B O 1
ATOM 7350 N N . ALA B 1 413 ? -7.449 -15.047 -29.078 1 95.94 413 ALA B N 1
ATOM 7351 C CA . ALA B 1 413 ? -8.492 -15.203 -28.062 1 95.94 413 ALA B CA 1
ATOM 7352 C C . ALA B 1 413 ? -8.734 -13.891 -27.328 1 95.94 413 ALA B C 1
ATOM 7354 O O . ALA B 1 413 ? -9.883 -13.508 -27.094 1 95.94 413 ALA B O 1
ATOM 7355 N N . THR B 1 414 ? -7.676 -13.195 -26.953 1 97.12 414 THR B N 1
ATOM 7356 C CA . THR B 1 414 ? -7.812 -11.969 -26.156 1 97.12 414 THR B CA 1
ATOM 7357 C C . THR B 1 414 ? -8.203 -10.797 -27.062 1 97.12 414 THR B C 1
ATOM 7359 O O . THR B 1 414 ? -8.93 -9.891 -26.625 1 97.12 414 THR B O 1
ATOM 7362 N N . SER B 1 415 ? -7.809 -10.836 -28.297 1 96.38 415 SER B N 1
ATOM 7363 C CA . SER B 1 415 ? -8.25 -9.812 -29.25 1 96.38 415 SER B CA 1
ATOM 7364 C C . SER B 1 415 ? -9.75 -9.883 -29.469 1 96.38 415 SER B C 1
ATOM 7366 O O . SER B 1 415 ? -10.414 -8.852 -29.625 1 96.38 415 SER B O 1
ATOM 7368 N N . ALA B 1 416 ? -10.211 -11.062 -29.453 1 96.12 416 ALA B N 1
ATOM 7369 C CA . ALA B 1 416 ? -11.625 -11.289 -29.75 1 96.12 416 ALA B CA 1
ATOM 7370 C C . ALA B 1 416 ? -12.508 -10.734 -28.641 1 96.12 416 ALA B C 1
ATOM 7372 O O . ALA B 1 416 ? -13.68 -10.414 -28.875 1 96.12 416 ALA B O 1
ATOM 7373 N N . VAL B 1 417 ? -11.984 -10.594 -27.453 1 97.25 417 VAL B N 1
ATOM 7374 C CA . VAL B 1 417 ? -12.82 -10.188 -26.328 1 97.25 417 VAL B CA 1
ATOM 7375 C C . VAL B 1 417 ? -12.508 -8.742 -25.953 1 97.25 417 VAL B C 1
ATOM 7377 O O . VAL B 1 417 ? -13.086 -8.195 -25 1 97.25 417 VAL B O 1
ATOM 7380 N N . LEU B 1 418 ? -11.617 -8.125 -26.578 1 95.75 418 LEU B N 1
ATOM 7381 C CA . LEU B 1 418 ? -11.227 -6.75 -26.266 1 95.75 418 LEU B CA 1
ATOM 7382 C C . LEU B 1 418 ? -12.398 -5.797 -26.469 1 95.75 418 LEU B C 1
ATOM 7384 O O . LEU B 1 418 ? -12.656 -4.941 -25.609 1 95.75 418 LEU B O 1
ATOM 7388 N N . ASN B 1 419 ? -13.148 -5.871 -27.5 1 95 419 ASN B N 1
ATOM 7389 C CA . ASN B 1 419 ? -14.398 -5.18 -27.781 1 95 419 ASN B CA 1
ATOM 7390 C C . ASN B 1 419 ? -14.234 -3.664 -27.703 1 95 419 ASN B C 1
ATOM 7392 O O . ASN B 1 419 ? -15.062 -2.977 -27.109 1 95 419 ASN B O 1
ATOM 7396 N N . CYS B 1 420 ? -13.172 -3.152 -28.188 1 94.81 420 CYS B N 1
ATOM 7397 C CA . CYS B 1 420 ? -13.031 -1.706 -28.312 1 94.81 420 CYS B CA 1
ATOM 7398 C C . CYS B 1 420 ? -13.773 -1.186 -29.531 1 94.81 420 CYS B C 1
ATOM 7400 O O . CYS B 1 420 ? -13.852 -1.873 -30.547 1 94.81 420 CYS B O 1
ATOM 7402 N N . PRO B 1 421 ? -14.273 0.029 -29.422 1 93.81 421 PRO B N 1
ATOM 7403 C CA . PRO B 1 421 ? -14.867 0.604 -30.641 1 93.81 421 PRO B CA 1
ATOM 7404 C C . PRO B 1 421 ? -13.836 0.89 -31.719 1 93.81 421 PRO B C 1
ATOM 7406 O O . PRO B 1 421 ? -12.641 1.002 -31.422 1 93.81 421 PRO B O 1
ATOM 7409 N N . THR B 1 422 ? -14.367 0.899 -32.969 1 90.06 422 THR B N 1
ATOM 7410 C CA . THR B 1 422 ? -13.484 1.327 -34.062 1 90.06 422 THR B CA 1
ATOM 7411 C C . THR B 1 422 ? -13.07 2.787 -33.875 1 90.06 422 THR B C 1
ATOM 7413 O O . THR B 1 422 ? -13.742 3.539 -33.156 1 90.06 422 THR B O 1
ATOM 7416 N N . ALA B 1 423 ? -11.953 3.078 -34.469 1 86.25 423 ALA B N 1
ATOM 7417 C CA . ALA B 1 423 ? -11.461 4.453 -34.375 1 86.25 423 ALA B CA 1
ATOM 7418 C C . ALA B 1 423 ? -12.523 5.441 -34.844 1 86.25 423 ALA B C 1
ATOM 7420 O O . ALA B 1 423 ? -12.703 6.504 -34.25 1 86.25 423 ALA B O 1
ATOM 7421 N N . GLU B 1 424 ? -13.234 5.098 -35.875 1 84.62 424 GLU B N 1
ATOM 7422 C CA . GLU B 1 424 ? -14.273 5.953 -36.438 1 84.62 424 GLU B CA 1
ATOM 7423 C C . GLU B 1 424 ? -15.461 6.074 -35.5 1 84.62 424 GLU B C 1
ATOM 7425 O O . GLU B 1 424 ? -15.969 7.176 -35.281 1 84.62 424 GLU B O 1
ATOM 7430 N N . ALA B 1 425 ? -15.789 5.02 -34.938 1 87.5 425 ALA B N 1
ATOM 7431 C CA . ALA B 1 425 ? -16.938 5.008 -34.031 1 87.5 425 ALA B CA 1
ATOM 7432 C C . ALA B 1 425 ? -16.672 5.832 -32.781 1 87.5 425 ALA B C 1
ATOM 7434 O O . ALA B 1 425 ? -17.594 6.457 -32.25 1 87.5 425 ALA B O 1
ATOM 7435 N N . GLU B 1 426 ? -15.5 5.852 -32.375 1 88.94 426 GLU B N 1
ATOM 7436 C CA . GLU B 1 426 ? -15.141 6.516 -31.125 1 88.94 426 GLU B CA 1
ATOM 7437 C C . GLU B 1 426 ? -15.156 8.031 -31.281 1 88.94 426 GLU B C 1
ATOM 7439 O O . GLU B 1 426 ? -15.148 8.766 -30.297 1 88.94 426 GLU B O 1
ATOM 7444 N N . GLN B 1 427 ? -15.203 8.414 -32.562 1 83.88 427 GLN B N 1
ATOM 7445 C CA . GLN B 1 427 ? -15.258 9.852 -32.781 1 83.88 427 GLN B CA 1
ATOM 7446 C C . GLN B 1 427 ? -16.688 10.375 -32.625 1 83.88 427 GLN B C 1
ATOM 7448 O O . GLN B 1 427 ? -16.891 11.594 -32.625 1 83.88 427 GLN B O 1
ATOM 7453 N N . THR B 1 428 ? -17.516 9.391 -32.594 1 78.38 428 THR B N 1
ATOM 7454 C CA . THR B 1 428 ? -18.906 9.781 -32.438 1 78.38 428 THR B CA 1
ATOM 7455 C C . THR B 1 428 ? -19.281 9.891 -30.953 1 78.38 428 THR B C 1
ATOM 7457 O O . THR B 1 428 ? -18.719 9.18 -30.109 1 78.38 428 THR B O 1
ATOM 7460 N N . VAL B 1 429 ? -20.062 10.891 -30.672 1 68.5 429 VAL B N 1
ATOM 7461 C CA . VAL B 1 429 ? -20.438 11.156 -29.297 1 68.5 429 VAL B CA 1
ATOM 7462 C C . VAL B 1 429 ? -21.266 9.992 -28.75 1 68.5 429 VAL B C 1
ATOM 7464 O O . VAL B 1 429 ? -22.156 9.477 -29.438 1 68.5 429 VAL B O 1
ATOM 7467 N N . GLY B 1 430 ? -20.859 9.562 -27.562 1 72.31 430 GLY B N 1
ATOM 7468 C CA . GLY B 1 430 ? -21.734 8.688 -26.812 1 72.31 430 GLY B CA 1
ATOM 7469 C C . GLY B 1 430 ? -21.328 7.227 -26.875 1 72.31 430 GLY B C 1
ATOM 7470 O O . GLY B 1 430 ? -22.078 6.355 -26.406 1 72.31 430 GLY B O 1
ATOM 7471 N N . VAL B 1 431 ? -20.297 6.965 -27.453 1 82.06 431 VAL B N 1
ATOM 7472 C CA . VAL B 1 431 ? -19.953 5.547 -27.516 1 82.06 431 VAL B CA 1
ATOM 7473 C C . VAL B 1 431 ? -19.328 5.113 -26.188 1 82.06 431 VAL B C 1
ATOM 7475 O O . VAL B 1 431 ? -18.406 5.75 -25.688 1 82.06 431 VAL B O 1
ATOM 7478 N N . ALA B 1 432 ? -20 4.098 -25.594 1 87.44 432 ALA B N 1
ATOM 7479 C CA . ALA B 1 432 ? -19.516 3.574 -24.312 1 87.44 432 ALA B CA 1
ATOM 7480 C C . ALA B 1 432 ? -18.391 2.555 -24.531 1 87.44 432 ALA B C 1
ATOM 7482 O O . ALA B 1 432 ? -18.438 1.759 -25.469 1 87.44 432 ALA B O 1
ATOM 7483 N N . LEU B 1 433 ? -17.344 2.645 -23.766 1 92.31 433 LEU B N 1
ATOM 7484 C CA . LEU B 1 433 ? -16.266 1.658 -23.797 1 92.31 433 LEU B CA 1
ATOM 7485 C C . LEU B 1 433 ? -16.656 0.41 -23.016 1 92.31 433 LEU B C 1
ATOM 7487 O O . LEU B 1 433 ? -17.266 0.508 -21.953 1 92.31 433 LEU B O 1
ATOM 7491 N N . SER B 1 434 ? -16.297 -0.709 -23.594 1 94.75 434 SER B N 1
ATOM 7492 C CA . SER B 1 434 ? -16.453 -1.938 -22.812 1 94.75 434 SER B CA 1
ATOM 7493 C C . SER B 1 434 ? -15.484 -1.979 -21.641 1 94.75 434 SER B C 1
ATOM 7495 O O . SER B 1 434 ? -14.492 -1.244 -21.625 1 94.75 434 SER B O 1
ATOM 7497 N N . GLU B 1 435 ? -15.797 -2.861 -20.641 1 95.12 435 GLU B N 1
ATOM 7498 C CA . GLU B 1 435 ? -14.914 -3.029 -19.484 1 95.12 435 GLU B CA 1
ATOM 7499 C C . GLU B 1 435 ? -13.555 -3.576 -19.922 1 95.12 435 GLU B C 1
ATOM 7501 O O . GLU B 1 435 ? -12.516 -3.141 -19.406 1 95.12 435 GLU B O 1
ATOM 7506 N N . SER B 1 436 ? -13.578 -4.516 -20.828 1 97 436 SER B N 1
ATOM 7507 C CA . SER B 1 436 ? -12.336 -5.113 -21.297 1 97 436 SER B CA 1
ATOM 7508 C C . SER B 1 436 ? -11.477 -4.09 -22.047 1 97 436 SER B C 1
ATOM 7510 O O . SER B 1 436 ? -10.258 -4.055 -21.875 1 97 436 SER B O 1
ATOM 7512 N N . CYS B 1 437 ? -12.133 -3.266 -22.797 1 96.19 437 CYS B N 1
ATOM 7513 C CA . CYS B 1 437 ? -11.406 -2.219 -23.516 1 96.19 437 CYS B CA 1
ATOM 7514 C C . CYS B 1 437 ? -10.797 -1.217 -22.547 1 96.19 437 CYS B C 1
ATOM 7516 O O . CYS B 1 437 ? -9.633 -0.834 -22.688 1 96.19 437 CYS B O 1
ATOM 7518 N N . SER B 1 438 ? -11.578 -0.833 -21.578 1 94.81 438 SER B N 1
ATOM 7519 C CA . SER B 1 438 ? -11.109 0.114 -20.562 1 94.81 438 SER B CA 1
ATOM 7520 C C . SER B 1 438 ? -9.922 -0.444 -19.797 1 94.81 438 SER B C 1
ATOM 7522 O O . SER B 1 438 ? -8.961 0.28 -19.516 1 94.81 438 SER B O 1
ATOM 7524 N N . LEU B 1 439 ? -10 -1.679 -19.516 1 94.88 439 LEU B N 1
ATOM 7525 C CA . LEU B 1 439 ? -8.922 -2.346 -18.797 1 94.88 439 LEU B CA 1
ATOM 7526 C C . LEU B 1 439 ? -7.629 -2.318 -19.594 1 94.88 439 LEU B C 1
ATOM 7528 O O . LEU B 1 439 ? -6.574 -1.958 -19.062 1 94.88 439 LEU B O 1
ATOM 7532 N N . TYR B 1 440 ? -7.73 -2.676 -20.812 1 96.31 440 TYR B N 1
ATOM 7533 C CA . TYR B 1 440 ? -6.543 -2.721 -21.656 1 96.31 440 TYR B CA 1
ATOM 7534 C C . TYR B 1 440 ? -5.949 -1.33 -21.844 1 96.31 440 TYR B C 1
ATOM 7536 O O . TYR B 1 440 ? -4.73 -1.151 -21.75 1 96.31 440 TYR B O 1
ATOM 7544 N N . ARG B 1 441 ? -6.785 -0.309 -22.062 1 95.81 441 ARG B N 1
ATOM 7545 C CA . ARG B 1 441 ? -6.316 1.05 -22.312 1 95.81 441 ARG B CA 1
ATOM 7546 C C . ARG B 1 441 ? -5.66 1.638 -21.078 1 95.81 441 ARG B C 1
ATOM 7548 O O . ARG B 1 441 ? -4.73 2.443 -21.172 1 95.81 441 ARG B O 1
ATOM 7555 N N . ALA B 1 442 ? -6.105 1.213 -19.938 1 93.56 442 ALA B N 1
ATOM 7556 C CA . ALA B 1 442 ? -5.555 1.71 -18.688 1 93.56 442 ALA B CA 1
ATOM 7557 C C . ALA B 1 442 ? -4.125 1.221 -18.484 1 93.56 442 ALA B C 1
ATOM 7559 O O . ALA B 1 442 ? -3.293 1.936 -17.922 1 93.56 442 ALA B O 1
ATOM 7560 N N . VAL B 1 443 ? -3.799 0.033 -19.016 1 94.62 443 VAL B N 1
ATOM 7561 C CA . VAL B 1 443 ? -2.518 -0.59 -18.703 1 94.62 443 VAL B CA 1
ATOM 7562 C C . VAL B 1 443 ? -1.607 -0.538 -19.922 1 94.62 443 VAL B C 1
ATOM 7564 O O . VAL B 1 443 ? -0.383 -0.613 -19.797 1 94.62 443 VAL B O 1
ATOM 7567 N N . CYS B 1 444 ? -2.191 -0.389 -21.094 1 96.62 444 CYS B N 1
ATOM 7568 C CA . CYS B 1 444 ? -1.424 -0.391 -22.328 1 96.62 444 CYS B CA 1
ATOM 7569 C C . CYS B 1 444 ? -1.745 0.838 -23.172 1 96.62 444 CYS B C 1
ATOM 7571 O O . CYS B 1 444 ? -2.057 0.718 -24.359 1 96.62 444 CYS B O 1
ATOM 7573 N N . PRO B 1 445 ? -1.554 2.016 -22.625 1 95.56 445 PRO B N 1
ATOM 7574 C CA . PRO B 1 445 ? -1.966 3.215 -23.344 1 95.56 445 PRO B CA 1
ATOM 7575 C C . PRO B 1 445 ? -1.184 3.416 -24.641 1 95.56 445 PRO B C 1
ATOM 7577 O O . PRO B 1 445 ? -1.713 3.973 -25.609 1 95.56 445 PRO B O 1
ATOM 7580 N N . GLN B 1 446 ? 0.035 2.957 -24.75 1 94.56 446 GLN B N 1
ATOM 7581 C CA . GLN B 1 446 ? 0.887 3.139 -25.922 1 94.56 446 GLN B CA 1
ATOM 7582 C C . GLN B 1 446 ? 0.35 2.363 -27.125 1 94.56 446 GLN B C 1
ATOM 7584 O O . GLN B 1 446 ? 0.645 2.699 -28.266 1 94.56 446 GLN B O 1
ATOM 7589 N N . TYR B 1 447 ? -0.45 1.39 -26.812 1 95 447 TYR B N 1
ATOM 7590 C CA . TYR B 1 447 ? -0.888 0.492 -27.875 1 95 447 TYR B CA 1
ATOM 7591 C C . TYR B 1 447 ? -2.406 0.505 -28.016 1 95 447 TYR B C 1
ATOM 7593 O O . TYR B 1 447 ? -2.986 -0.376 -28.656 1 95 447 TYR B O 1
ATOM 7601 N N . ALA B 1 448 ? -3.008 1.453 -27.406 1 94.94 448 ALA B N 1
ATOM 7602 C CA . ALA B 1 448 ? -4.457 1.455 -27.234 1 94.94 448 ALA B CA 1
ATOM 7603 C C . ALA B 1 448 ? -5.164 1.931 -28.5 1 94.94 448 ALA B C 1
ATOM 7605 O O . ALA B 1 448 ? -6.309 1.55 -28.766 1 94.94 448 ALA B O 1
ATOM 7606 N N . CYS B 1 449 ? -4.477 2.832 -29.297 1 94.44 449 CYS B N 1
ATOM 7607 C CA . CYS B 1 449 ? -5.191 3.475 -30.406 1 94.44 449 CYS B CA 1
ATOM 7608 C C . CYS B 1 449 ? -4.535 3.166 -31.734 1 94.44 449 CYS B C 1
ATOM 7610 O O . CYS B 1 449 ? -3.332 2.898 -31.797 1 94.44 449 CYS B O 1
ATOM 7612 N N . ALA B 1 450 ? -5.344 3.172 -32.844 1 92.5 450 ALA B N 1
ATOM 7613 C CA . ALA B 1 450 ? -4.852 3.021 -34.219 1 92.5 450 ALA B CA 1
ATOM 7614 C C . ALA B 1 450 ? -3.924 4.172 -34.594 1 92.5 450 ALA B C 1
ATOM 7616 O O . ALA B 1 450 ? -3.932 5.223 -33.938 1 92.5 450 ALA B O 1
ATOM 7617 N N . PRO B 1 451 ? -3.088 3.891 -35.594 1 90.31 451 PRO B N 1
ATOM 7618 C CA . PRO B 1 451 ? -2.244 4.988 -36.094 1 90.31 451 PRO B CA 1
ATOM 7619 C C . PRO B 1 451 ? -3.045 6.242 -36.438 1 90.31 451 PRO B C 1
ATOM 7621 O O . PRO B 1 451 ? -4.129 6.145 -37 1 90.31 451 PRO B O 1
ATOM 7624 N N . GLY B 1 452 ? -2.551 7.371 -35.969 1 89.56 452 GLY B N 1
ATOM 7625 C CA . GLY B 1 452 ? -3.213 8.633 -36.25 1 89.56 452 GLY B CA 1
ATOM 7626 C C . GLY B 1 452 ? -4.137 9.078 -35.125 1 89.56 452 GLY B C 1
ATOM 7627 O O . GLY B 1 452 ? -4.664 10.195 -35.156 1 89.56 452 GLY B O 1
ATOM 7628 N N . TYR B 1 453 ? -4.363 8.242 -34.188 1 93.19 453 TYR B N 1
ATOM 7629 C CA . TYR B 1 453 ? -5.191 8.57 -33.031 1 93.19 453 TYR B CA 1
ATOM 7630 C C . TYR B 1 453 ? -4.363 8.594 -31.75 1 93.19 453 TYR B C 1
ATOM 7632 O O . TYR B 1 453 ? -3.32 7.945 -31.656 1 93.19 453 TYR B O 1
ATOM 7640 N N . VAL B 1 454 ? -4.863 9.406 -30.781 1 92.62 454 VAL B N 1
ATOM 7641 C CA . VAL B 1 454 ? -4.172 9.523 -29.5 1 92.62 454 VAL B CA 1
ATOM 7642 C C . VAL B 1 454 ? -5.133 9.203 -28.359 1 92.62 454 VAL B C 1
ATOM 7644 O O . VAL B 1 454 ? -6.277 9.664 -28.359 1 92.62 454 VAL B O 1
ATOM 7647 N N . LEU B 1 455 ? -4.609 8.344 -27.438 1 95.06 455 LEU B N 1
ATOM 7648 C CA . LEU B 1 455 ? -5.43 8.031 -26.281 1 95.06 455 LEU B CA 1
ATOM 7649 C C . LEU B 1 455 ? -5.438 9.195 -25.297 1 95.06 455 LEU B C 1
ATOM 7651 O O . LEU B 1 455 ? -4.391 9.57 -24.75 1 95.06 455 LEU B O 1
ATOM 7655 N N . SER B 1 456 ? -6.613 9.672 -25.109 1 93.25 456 SER B N 1
ATOM 7656 C CA . SER B 1 456 ? -6.77 10.766 -24.156 1 93.25 456 SER B CA 1
ATOM 7657 C C . SER B 1 456 ? -6.504 10.305 -22.734 1 93.25 456 SER B C 1
ATOM 7659 O O . SER B 1 456 ? -7.074 9.305 -22.281 1 93.25 456 SER B O 1
ATOM 7661 N N . ALA B 1 457 ? -5.684 11.031 -22 1 93.5 457 ALA B N 1
ATOM 7662 C CA . ALA B 1 457 ? -5.34 10.672 -20.641 1 93.5 457 ALA B CA 1
ATOM 7663 C C . ALA B 1 457 ? -6.531 10.875 -19.703 1 93.5 457 ALA B C 1
ATOM 7665 O O . ALA B 1 457 ? -6.668 10.164 -18.703 1 93.5 457 ALA B O 1
ATOM 7666 N N . SER B 1 458 ? -7.453 11.773 -20.031 1 90.44 458 SER B N 1
ATOM 7667 C CA . SER B 1 458 ? -8.555 12.102 -19.141 1 90.44 458 SER B CA 1
ATOM 7668 C C . SER B 1 458 ? -9.781 11.234 -19.438 1 90.44 458 SER B C 1
ATOM 7670 O O . SER B 1 458 ? -10.516 10.859 -18.516 1 90.44 458 SER B O 1
ATOM 7672 N N . GLU B 1 459 ? -9.922 10.859 -20.688 1 88.25 459 GLU B N 1
ATOM 7673 C CA . GLU B 1 459 ? -11.164 10.188 -21.062 1 88.25 459 GLU B CA 1
ATOM 7674 C C . GLU B 1 459 ? -10.922 8.734 -21.438 1 88.25 459 GLU B C 1
ATOM 7676 O O . GLU B 1 459 ? -11.867 7.949 -21.547 1 88.25 459 GLU B O 1
ATOM 7681 N N . SER B 1 460 ? -9.75 8.367 -21.625 1 91.94 460 SER B N 1
ATOM 7682 C CA . SER B 1 460 ? -9.359 7.027 -22.047 1 91.94 460 SER B CA 1
ATOM 7683 C C . SER B 1 460 ? -9.984 6.676 -23.406 1 91.94 460 SER B C 1
ATOM 7685 O O . SER B 1 460 ? -10.383 5.535 -23.625 1 91.94 460 SER B O 1
ATOM 7687 N N . ARG B 1 461 ? -10.109 7.754 -24.266 1 92.56 461 ARG B N 1
ATOM 7688 C CA . ARG B 1 461 ? -10.648 7.57 -25.609 1 92.56 461 ARG B CA 1
ATOM 7689 C C . ARG B 1 461 ? -9.609 7.914 -26.672 1 92.56 461 ARG B C 1
ATOM 7691 O O . ARG B 1 461 ? -8.805 8.82 -26.484 1 92.56 461 ARG B O 1
ATOM 7698 N N . CYS B 1 462 ? -9.711 7.176 -27.703 1 94.44 462 CYS B N 1
ATOM 7699 C CA . CYS B 1 462 ? -8.844 7.484 -28.844 1 94.44 462 CYS B CA 1
ATOM 7700 C C . CYS B 1 462 ? -9.406 8.641 -29.656 1 94.44 462 CYS B C 1
ATOM 7702 O O . CYS B 1 462 ? -10.492 8.539 -30.219 1 94.44 462 CYS B O 1
ATOM 7704 N N . THR B 1 463 ? -8.641 9.703 -29.734 1 92.12 463 THR B N 1
ATOM 7705 C CA . THR B 1 463 ? -9.047 10.914 -30.438 1 92.12 463 THR B CA 1
ATOM 7706 C C . THR B 1 463 ? -8.203 11.125 -31.688 1 92.12 463 THR B C 1
ATOM 7708 O O . THR B 1 463 ? -6.992 10.898 -31.672 1 92.12 463 THR B O 1
ATOM 7711 N N . CYS B 1 464 ? -8.922 11.547 -32.75 1 91.31 464 CYS B N 1
ATOM 7712 C CA . CYS B 1 464 ? -8.234 11.805 -34 1 91.31 464 CYS B CA 1
ATOM 7713 C C . CYS B 1 464 ? -7.184 12.898 -33.844 1 91.31 464 CYS B C 1
ATOM 7715 O O . CYS B 1 464 ? -7.488 13.984 -33.344 1 91.31 464 CYS B O 1
ATOM 7717 N N . ALA B 1 465 ? -5.988 12.609 -34.219 1 88.5 465 ALA B N 1
ATOM 7718 C CA . ALA B 1 465 ? -4.891 13.555 -34.062 1 88.5 465 ALA B CA 1
ATOM 7719 C C . ALA B 1 465 ? -4.082 13.711 -35.344 1 88.5 465 ALA B C 1
ATOM 7721 O O . ALA B 1 465 ? -2.912 14.094 -35.312 1 88.5 465 ALA B O 1
ATOM 7722 N N . SER B 1 466 ? -4.672 13.273 -36.406 1 85.62 466 SER B N 1
ATOM 7723 C CA . SER B 1 466 ? -3.998 13.406 -37.688 1 85.62 466 SER B CA 1
ATOM 7724 C C . SER B 1 466 ? -4.91 14.055 -38.719 1 85.62 466 SER B C 1
ATOM 7726 O O . SER B 1 466 ? -6.129 14.102 -38.562 1 85.62 466 SER B O 1
ATOM 7728 N N . ALA B 1 467 ? -4.23 14.586 -39.781 1 79.81 467 ALA B N 1
ATOM 7729 C CA . ALA B 1 467 ? -4.984 15.195 -40.875 1 79.81 467 ALA B CA 1
ATOM 7730 C C . ALA B 1 467 ? -5.863 14.164 -41.562 1 79.81 467 ALA B C 1
ATOM 7732 O O . ALA B 1 467 ? -6.988 14.469 -41.969 1 79.81 467 ALA B O 1
ATOM 7733 N N . ALA B 1 468 ? -5.344 13 -41.656 1 79.06 468 ALA B N 1
ATOM 7734 C CA . ALA B 1 468 ? -6.027 11.93 -42.375 1 79.06 468 ALA B CA 1
ATOM 7735 C C . ALA B 1 468 ? -7.371 11.609 -41.719 1 79.06 468 ALA B C 1
ATOM 7737 O O . ALA B 1 468 ? -8.367 11.398 -42.406 1 79.06 468 ALA B O 1
ATOM 7738 N N . CYS B 1 469 ? -7.41 11.703 -40.438 1 78.88 469 CYS B N 1
ATOM 7739 C CA . CYS B 1 469 ? -8.648 11.312 -39.75 1 78.88 469 CYS B CA 1
ATOM 7740 C C . CYS B 1 469 ? -9.562 12.516 -39.531 1 78.88 469 CYS B C 1
ATOM 7742 O O . CYS B 1 469 ? -10.758 12.352 -39.312 1 78.88 469 CYS B O 1
ATOM 7744 N N . LEU B 1 470 ? -9.047 13.688 -39.625 1 75.31 470 LEU B N 1
ATOM 7745 C CA . LEU B 1 470 ? -9.883 14.867 -39.438 1 75.31 470 LEU B CA 1
ATOM 7746 C C . LEU B 1 470 ? -10.672 15.172 -40.719 1 75.31 470 LEU B C 1
ATOM 7748 O O . LEU B 1 470 ? -11.766 15.727 -40.656 1 75.31 470 LEU B O 1
ATOM 7752 N N . VAL B 1 471 ? -10.125 15.008 -42.031 1 63.75 471 VAL B N 1
ATOM 7753 C CA . VAL B 1 471 ? -10.789 15.266 -43.312 1 63.75 471 VAL B CA 1
ATOM 7754 C C . VAL B 1 471 ? -12 14.344 -43.469 1 63.75 471 VAL B C 1
ATOM 7756 O O . VAL B 1 471 ? -13.047 14.766 -43.969 1 63.75 471 VAL B O 1
ATOM 7759 N N . SER B 1 472 ? -11.836 13.133 -43.156 1 54.53 472 SER B N 1
ATOM 7760 C CA . SER B 1 472 ? -12.953 12.211 -43.312 1 54.53 472 SER B CA 1
ATOM 7761 C C . SER B 1 472 ? -14.133 12.594 -42.438 1 54.53 472 SER B C 1
ATOM 7763 O O . SER B 1 472 ? -15.266 12.156 -42.688 1 54.53 472 SER B O 1
ATOM 7765 N N . ARG B 1 473 ? -13.938 13.461 -41.5 1 54.91 473 ARG B N 1
ATOM 7766 C CA . ARG B 1 473 ? -15.023 13.93 -40.656 1 54.91 473 ARG B CA 1
ATOM 7767 C C . ARG B 1 473 ? -15.844 15.008 -41.344 1 54.91 473 ARG B C 1
ATOM 7769 O O . ARG B 1 473 ? -17.031 15.18 -41.062 1 54.91 473 ARG B O 1
ATOM 7776 N N . GLY B 1 474 ? -15.258 15.789 -42.312 1 47.31 474 GLY B N 1
ATOM 7777 C CA . GLY B 1 474 ? -15.859 16.922 -43 1 47.31 474 GLY B CA 1
ATOM 7778 C C . GLY B 1 474 ? -16.891 16.516 -44.031 1 47.31 474 GLY B C 1
ATOM 7779 O O . GLY B 1 474 ? -17.578 17.375 -44.594 1 47.31 474 GLY B O 1
ATOM 7780 N N . GLY B 1 475 ? -16.891 15.453 -44.75 1 39.91 475 GLY B N 1
ATOM 7781 C CA . GLY B 1 475 ? -17.938 15.266 -45.75 1 39.91 475 GLY B CA 1
ATOM 7782 C C . GLY B 1 475 ? -19.328 15.156 -45.156 1 39.91 475 GLY B C 1
ATOM 7783 O O . GLY B 1 475 ? -20.312 15.039 -45.875 1 39.91 475 GLY B O 1
ATOM 7784 N N . GLU B 1 476 ? -19.641 14.609 -44.094 1 38.09 476 GLU B N 1
ATOM 7785 C CA . GLU B 1 476 ? -21 14.688 -43.594 1 38.09 476 GLU B CA 1
ATOM 7786 C C . GLU B 1 476 ? -21.281 16.047 -42.969 1 38.09 476 GLU B C 1
ATOM 7788 O O . GLU B 1 476 ? -20.391 16.641 -42.344 1 38.09 476 GLU B O 1
ATOM 7793 N N . GLY B 1 477 ? -22.469 16.844 -43.469 1 33.09 477 GLY B N 1
ATOM 7794 C CA . GLY B 1 477 ? -22.953 18.172 -43.094 1 33.09 477 GLY B CA 1
ATOM 7795 C C . GLY B 1 477 ? -22.75 18.5 -41.625 1 33.09 477 GLY B C 1
ATOM 7796 O O . GLY B 1 477 ? -22.734 17.594 -40.781 1 33.09 477 GLY B O 1
ATOM 7797 N N . LYS B 1 478 ? -22.484 19.828 -41.469 1 32.12 478 LYS B N 1
ATOM 7798 C CA . LYS B 1 478 ? -22.266 20.609 -40.25 1 32.12 478 LYS B CA 1
ATOM 7799 C C . LYS B 1 478 ? -23.406 20.406 -39.25 1 32.12 478 LYS B C 1
ATOM 7801 O O . LYS B 1 478 ? -24.344 21.203 -39.188 1 32.12 478 LYS B O 1
ATOM 7806 N N . ALA B 1 479 ? -24.203 19.375 -39.219 1 27.3 479 ALA B N 1
ATOM 7807 C CA . ALA B 1 479 ? -25.031 19.594 -38.031 1 27.3 479 ALA B CA 1
ATOM 7808 C C . ALA B 1 479 ? -24.172 19.875 -36.812 1 27.3 479 ALA B C 1
ATOM 7810 O O . ALA B 1 479 ? -23.375 19.031 -36.375 1 27.3 479 ALA B O 1
ATOM 7811 N N . ASN B 1 480 ? -23.75 21.078 -36.656 1 27 480 ASN B N 1
ATOM 7812 C CA . ASN B 1 480 ? -23.141 21.688 -35.469 1 27 480 ASN B CA 1
ATOM 7813 C C . ASN B 1 480 ? -23.875 21.266 -34.188 1 27 480 ASN B C 1
ATOM 7815 O O . ASN B 1 480 ? -24.812 21.938 -33.75 1 27 480 ASN B O 1
ATOM 7819 N N . VAL B 1 481 ? -24.406 20.125 -34.094 1 25.03 481 VAL B N 1
ATOM 7820 C CA . VAL B 1 481 ? -24.922 19.938 -32.75 1 25.03 481 VAL B CA 1
ATOM 7821 C C . VAL B 1 481 ? -23.812 20.141 -31.734 1 25.03 481 VAL B C 1
ATOM 7823 O O . VAL B 1 481 ? -22.781 19.469 -31.781 1 25.03 481 VAL B O 1
ATOM 7826 N N . SER B 1 482 ? -23.594 21.391 -31.391 1 24.06 482 SER B N 1
ATOM 7827 C CA . SER B 1 482 ? -22.938 21.609 -30.109 1 24.06 482 SER B CA 1
ATOM 7828 C C . SER B 1 482 ? -23.359 20.562 -29.094 1 24.06 482 SER B C 1
ATOM 7830 O O . SER B 1 482 ? -24.516 20.484 -28.703 1 24.06 482 SER B O 1
ATOM 7832 N N . VAL B 1 483 ? -22.953 19.453 -29.266 1 24.62 483 VAL B N 1
ATOM 7833 C CA . VAL B 1 483 ? -23.172 18.547 -28.141 1 24.62 483 VAL B CA 1
ATOM 7834 C C . VAL B 1 483 ? -22.641 19.188 -26.859 1 24.62 483 VAL B C 1
ATOM 7836 O O . VAL B 1 483 ? -21.438 19.406 -26.703 1 24.62 483 VAL B O 1
ATOM 7839 N N . THR B 1 484 ? -23.344 20.203 -26.469 1 24.39 484 THR B N 1
ATOM 7840 C CA . THR B 1 484 ? -23.188 20.516 -25.062 1 24.39 484 THR B CA 1
ATOM 7841 C C . THR B 1 484 ? -23.344 19.25 -24.203 1 24.39 484 THR B C 1
ATOM 7843 O O . THR B 1 484 ? -24.438 18.672 -24.156 1 24.39 484 THR B O 1
ATOM 7846 N N . VAL B 1 485 ? -22.469 18.484 -24.25 1 23.8 485 VAL B N 1
ATOM 7847 C CA . VAL B 1 485 ? -22.484 17.469 -23.203 1 23.8 485 VAL B CA 1
ATOM 7848 C C . VAL B 1 485 ? -22.672 18.141 -21.844 1 23.8 485 VAL B C 1
ATOM 7850 O O . VAL B 1 485 ? -21.812 18.906 -21.391 1 23.8 485 VAL B O 1
ATOM 7853 N N . SER B 1 486 ? -23.859 18.656 -21.703 1 22.72 486 SER B N 1
ATOM 7854 C CA . SER B 1 486 ? -24.156 18.969 -20.297 1 22.72 486 SER B CA 1
ATOM 7855 C C . SER B 1 486 ? -23.844 17.781 -19.391 1 22.72 486 SER B C 1
ATOM 7857 O O . SER B 1 486 ? -24.453 16.719 -19.531 1 22.72 486 SER B O 1
ATOM 7859 N N . MET B 1 487 ? -22.641 17.609 -19.25 1 21.98 487 MET B N 1
ATOM 7860 C CA . MET B 1 487 ? -22.406 16.672 -18.172 1 21.98 487 MET B CA 1
ATOM 7861 C C . MET B 1 487 ? -23.234 17.031 -16.938 1 21.98 487 MET B C 1
ATOM 7863 O O . MET B 1 487 ? -23.172 18.156 -16.453 1 21.98 487 MET B O 1
ATOM 7867 N N . PRO B 1 488 ? -24.531 16.688 -16.953 1 24.94 488 PRO B N 1
ATOM 7868 C CA . PRO B 1 488 ? -25.094 16.922 -15.625 1 24.94 488 PRO B CA 1
ATOM 7869 C C . PRO B 1 488 ? -24.062 16.75 -14.508 1 24.94 488 PRO B C 1
ATOM 7871 O O . PRO B 1 488 ? -23.062 16.062 -14.695 1 24.94 488 PRO B O 1
ATOM 7874 N N . GLY B 1 489 ? -24.031 17.844 -13.695 1 21.36 489 GLY B N 1
ATOM 7875 C CA . GLY B 1 489 ? -23.219 17.922 -12.484 1 21.36 489 GLY B CA 1
ATOM 7876 C C . GLY B 1 489 ? -23.125 16.609 -11.734 1 21.36 489 GLY B C 1
ATOM 7877 O O . GLY B 1 489 ? -24.125 16.125 -11.195 1 21.36 489 GLY B O 1
ATOM 7878 N N . VAL B 1 490 ? -22.656 15.656 -12.383 1 21.36 490 VAL B N 1
ATOM 7879 C CA . VAL B 1 490 ? -22.391 14.516 -11.508 1 21.36 490 VAL B CA 1
ATOM 7880 C C . VAL B 1 490 ? -21.844 15.016 -10.164 1 21.36 490 VAL B C 1
ATOM 7882 O O . VAL B 1 490 ? -20.953 15.852 -10.125 1 21.36 490 VAL B O 1
ATOM 7885 N N . SER B 1 491 ? -22.734 15.172 -9.242 1 20.42 491 SER B N 1
ATOM 7886 C CA . SER B 1 491 ? -22.328 15.367 -7.852 1 20.42 491 SER B CA 1
ATOM 7887 C C . SER B 1 491 ? -20.984 14.703 -7.566 1 20.42 491 SER B C 1
ATOM 7889 O O . SER B 1 491 ? -20.641 13.695 -8.188 1 20.42 491 SER B O 1
ATOM 7891 N N . ARG B 1 492 ? -19.969 15.562 -7.168 1 23.38 492 ARG B N 1
ATOM 7892 C CA . ARG B 1 492 ? -18.578 15.453 -6.73 1 23.38 492 ARG B CA 1
ATOM 7893 C C . ARG B 1 492 ? -18.344 14.18 -5.934 1 23.38 492 ARG B C 1
ATOM 7895 O O . ARG B 1 492 ? -17.234 13.922 -5.457 1 23.38 492 ARG B O 1
ATOM 7902 N N . GLY B 1 493 ? -19.547 13.641 -5.434 1 21.22 493 GLY B N 1
ATOM 7903 C CA . GLY B 1 493 ? -19.266 12.75 -4.316 1 21.22 493 GLY B CA 1
ATOM 7904 C C . GLY B 1 493 ? -18.578 11.469 -4.738 1 21.22 493 GLY B C 1
ATOM 7905 O O . GLY B 1 493 ? -18.125 10.695 -3.893 1 21.22 493 GLY B O 1
ATOM 7906 N N . ALA B 1 494 ? -18.797 11.133 -6.07 1 21.25 494 ALA B N 1
ATOM 7907 C CA . ALA B 1 494 ? -18.578 9.695 -6.176 1 21.25 494 ALA B CA 1
ATOM 7908 C C . ALA B 1 494 ? -17.094 9.375 -6.254 1 21.25 494 ALA B C 1
ATOM 7910 O O . ALA B 1 494 ? -16.703 8.234 -6.504 1 21.25 494 ALA B O 1
ATOM 7911 N N . ALA B 1 495 ? -16.297 10.336 -6.598 1 22.55 495 ALA B N 1
ATOM 7912 C CA . ALA B 1 495 ? -14.953 9.797 -6.844 1 22.55 495 ALA B CA 1
ATOM 7913 C C . ALA B 1 495 ? -14.43 9.055 -5.621 1 22.55 495 ALA B C 1
ATOM 7915 O O . ALA B 1 495 ? -13.328 8.5 -5.652 1 22.55 495 ALA B O 1
ATOM 7916 N N . ALA B 1 496 ? -14.961 9.484 -4.473 1 23.66 496 ALA B N 1
ATOM 7917 C CA . ALA B 1 496 ? -14.273 8.906 -3.322 1 23.66 496 ALA B CA 1
ATOM 7918 C C . ALA B 1 496 ? -14.406 7.383 -3.307 1 23.66 496 ALA B C 1
ATOM 7920 O O . ALA B 1 496 ? -13.812 6.711 -2.461 1 23.66 496 ALA B O 1
ATOM 7921 N N . GLY B 1 497 ? -15.5 6.941 -4.082 1 22.44 497 GLY B N 1
ATOM 7922 C CA . GLY B 1 497 ? -15.883 5.586 -3.715 1 22.44 497 GLY B CA 1
ATOM 7923 C C . GLY B 1 497 ? -14.938 4.531 -4.262 1 22.44 497 GLY B C 1
ATOM 7924 O O . GLY B 1 497 ? -15.133 3.338 -4.031 1 22.44 497 GLY B O 1
ATOM 7925 N N . ILE B 1 498 ? -14.18 4.961 -5.344 1 24.31 498 ILE B N 1
ATOM 7926 C CA . ILE B 1 498 ? -13.648 3.75 -5.953 1 24.31 498 ILE B CA 1
ATOM 7927 C C . ILE B 1 498 ? -12.617 3.115 -5.027 1 24.31 498 ILE B C 1
ATOM 7929 O O . ILE B 1 498 ? -12.156 1.995 -5.27 1 24.31 498 ILE B O 1
ATOM 7933 N N . ALA B 1 499 ? -12.047 4 -4.211 1 22.91 499 ALA B N 1
ATOM 7934 C CA . ALA B 1 499 ? -10.844 3.385 -3.648 1 22.91 499 ALA B CA 1
ATOM 7935 C C . ALA B 1 499 ? -11.195 2.143 -2.834 1 22.91 499 ALA B C 1
ATOM 7937 O O . ALA B 1 499 ? -10.398 1.211 -2.732 1 22.91 499 ALA B O 1
ATOM 7938 N N . MET B 1 500 ? -12.258 2.381 -2.068 1 24.25 500 MET B N 1
ATOM 7939 C CA . MET B 1 500 ? -12.344 1.295 -1.097 1 24.25 500 MET B CA 1
ATOM 7940 C C . MET B 1 500 ? -12.844 0.014 -1.754 1 24.25 500 MET B C 1
ATOM 7942 O O . MET B 1 500 ? -13.008 -1.009 -1.085 1 24.25 500 MET B O 1
ATOM 7946 N N . ALA B 1 501 ? -13.438 0.235 -2.93 1 25 501 ALA B N 1
ATOM 7947 C CA . ALA B 1 501 ? -14.109 -0.975 -3.389 1 25 501 ALA B CA 1
ATOM 7948 C C . ALA B 1 501 ? -13.109 -2.092 -3.668 1 25 501 ALA B C 1
ATOM 7950 O O . ALA B 1 501 ? -13.492 -3.203 -4.039 1 25 501 ALA B O 1
ATOM 7951 N N . THR B 1 502 ? -11.859 -1.587 -3.916 1 25.59 502 THR B N 1
ATOM 7952 C CA . THR B 1 502 ? -11.109 -2.697 -4.492 1 25.59 502 THR B CA 1
ATOM 7953 C C . THR B 1 502 ? -10.898 -3.801 -3.461 1 25.59 502 THR B C 1
ATOM 7955 O O . THR B 1 502 ? -10.094 -4.711 -3.674 1 25.59 502 THR B O 1
ATOM 7958 N N . PHE B 1 503 ? -11.328 -3.541 -2.283 1 24.23 503 PHE B N 1
ATOM 7959 C CA . PHE B 1 503 ? -10.852 -4.559 -1.356 1 24.23 503 PHE B CA 1
ATOM 7960 C C . PHE B 1 503 ? -11.242 -5.953 -1.829 1 24.23 503 PHE B C 1
ATOM 7962 O O . PHE B 1 503 ? -10.516 -6.922 -1.6 1 24.23 503 PHE B O 1
ATOM 7969 N N . SER B 1 504 ? -12.609 -6.137 -2.074 1 24.34 504 SER B N 1
ATOM 7970 C CA . SER B 1 504 ? -12.93 -7.559 -2.105 1 24.34 504 SER B CA 1
ATOM 7971 C C . SER B 1 504 ? -12.5 -8.195 -3.422 1 24.34 504 SER B C 1
ATOM 7973 O O . SER B 1 504 ? -13.117 -7.957 -4.465 1 24.34 504 SER B O 1
ATOM 7975 N N . ALA B 1 505 ? -11.328 -8.227 -3.688 1 26.33 505 ALA B N 1
ATOM 7976 C CA . ALA B 1 505 ? -10.852 -8.961 -4.859 1 26.33 505 ALA B CA 1
ATOM 7977 C C . ALA B 1 505 ? -11.586 -10.297 -5.004 1 26.33 505 ALA B C 1
ATOM 7979 O O . ALA B 1 505 ? -11.523 -10.93 -6.059 1 26.33 505 ALA B O 1
ATOM 7980 N N . GLY B 1 506 ? -11.914 -10.875 -3.867 1 27.08 506 GLY B N 1
ATOM 7981 C CA . GLY B 1 506 ? -12.719 -12.07 -4.098 1 27.08 506 GLY B CA 1
ATOM 7982 C C . GLY B 1 506 ? -13.969 -11.797 -4.906 1 27.08 506 GLY B C 1
ATOM 7983 O O . GLY B 1 506 ? -14.727 -12.711 -5.215 1 27.08 506 GLY B O 1
ATOM 7984 N N . ALA B 1 507 ? -14.242 -10.469 -4.949 1 27.31 507 ALA B N 1
ATOM 7985 C CA . ALA B 1 507 ? -15.5 -10.109 -5.59 1 27.31 507 ALA B CA 1
ATOM 7986 C C . ALA B 1 507 ? -15.359 -10.078 -7.109 1 27.31 507 ALA B C 1
ATOM 7988 O O . ALA B 1 507 ? -16.328 -9.844 -7.824 1 27.31 507 ALA B O 1
ATOM 7989 N N . LEU B 1 508 ? -14.125 -9.961 -7.523 1 28.16 508 LEU B N 1
ATOM 7990 C CA . LEU B 1 508 ? -14.102 -9.953 -8.984 1 28.16 508 LEU B CA 1
ATOM 7991 C C . LEU B 1 508 ? -14.531 -11.305 -9.547 1 28.16 508 LEU B C 1
ATOM 7993 O O . LEU B 1 508 ? -15.25 -11.367 -10.539 1 28.16 508 LEU B O 1
ATOM 7997 N N . LEU B 1 509 ? -13.977 -12.336 -8.93 1 29.16 509 LEU B N 1
ATOM 7998 C CA . LEU B 1 509 ? -14.547 -13.594 -9.398 1 29.16 509 LEU B CA 1
ATOM 7999 C C . LEU B 1 509 ? -16.031 -13.695 -9.031 1 29.16 509 LEU B C 1
ATOM 8001 O O . LEU B 1 509 ? -16.828 -14.219 -9.797 1 29.16 509 LEU B O 1
ATOM 8005 N N . ALA B 1 510 ? -16.422 -13.117 -7.859 1 29.67 510 ALA B N 1
ATOM 8006 C CA . ALA B 1 510 ? -17.844 -13.047 -7.52 1 29.67 510 ALA B CA 1
ATOM 8007 C C . ALA B 1 510 ? -18.547 -11.945 -8.312 1 29.67 510 ALA B C 1
ATOM 8009 O O . ALA B 1 510 ? -19.703 -12.086 -8.688 1 29.67 510 ALA B O 1
ATOM 8010 N N . VAL B 1 511 ? -17.906 -10.812 -8.617 1 30.8 511 VAL B N 1
ATOM 8011 C CA . VAL B 1 511 ? -18.531 -9.805 -9.477 1 30.8 511 VAL B CA 1
ATOM 8012 C C . VAL B 1 511 ? -18.594 -10.328 -10.914 1 30.8 511 VAL B C 1
ATOM 8014 O O . VAL B 1 511 ? -19.609 -10.141 -11.602 1 30.8 511 VAL B O 1
ATOM 8017 N N . VAL B 1 512 ? -17.547 -10.953 -11.383 1 31.09 512 VAL B N 1
ATOM 8018 C CA . VAL B 1 512 ? -17.734 -11.547 -12.703 1 31.09 512 VAL B CA 1
ATOM 8019 C C . VAL B 1 512 ? -18.797 -12.648 -12.633 1 31.09 512 VAL B C 1
ATOM 8021 O O . VAL B 1 512 ? -19.641 -12.766 -13.516 1 31.09 512 VAL B O 1
ATOM 8024 N N . MET B 1 513 ? -18.797 -13.344 -11.539 1 29.62 513 MET B N 1
ATOM 8025 C CA . MET B 1 513 ? -19.859 -14.344 -11.43 1 29.62 513 MET B CA 1
ATOM 8026 C C . MET B 1 513 ? -21.188 -13.688 -11.117 1 29.62 513 MET B C 1
ATOM 8028 O O . MET B 1 513 ? -22.25 -14.211 -11.492 1 29.62 513 MET B O 1
ATOM 8032 N N . THR B 1 514 ? -21.219 -12.641 -10.297 1 30.81 514 THR B N 1
ATOM 8033 C CA . THR B 1 514 ? -22.5 -12 -10.047 1 30.81 514 THR B CA 1
ATOM 8034 C C . THR B 1 514 ? -22.984 -11.266 -11.289 1 30.81 514 THR B C 1
ATOM 8036 O O . THR B 1 514 ? -24.188 -11.266 -11.594 1 30.81 514 THR B O 1
ATOM 8039 N N . LEU B 1 515 ? -22.109 -10.633 -12.031 1 30.66 515 LEU B N 1
ATOM 8040 C CA . LEU B 1 515 ? -22.609 -9.984 -13.242 1 30.66 515 LEU B CA 1
ATOM 8041 C C . LEU B 1 515 ? -23.094 -11.031 -14.242 1 30.66 515 LEU B C 1
ATOM 8043 O O . LEU B 1 515 ? -24.016 -10.773 -15.016 1 30.66 515 LEU B O 1
ATOM 8047 N N . ILE B 1 516 ? -22.469 -12.156 -14.242 1 29.41 516 ILE B N 1
ATOM 8048 C CA . ILE B 1 516 ? -22.984 -13.18 -15.148 1 29.41 516 ILE B CA 1
ATOM 8049 C C . ILE B 1 516 ? -24.359 -13.648 -14.664 1 29.41 516 ILE B C 1
ATOM 8051 O O . ILE B 1 516 ? -25.266 -13.859 -15.469 1 29.41 516 ILE B O 1
ATOM 8055 N N . ALA B 1 517 ? -24.484 -13.695 -13.336 1 29.62 517 ALA B N 1
ATOM 8056 C CA . ALA B 1 517 ? -25.766 -14.219 -12.875 1 29.62 517 ALA B CA 1
ATOM 8057 C C . ALA B 1 517 ? -26.906 -13.242 -13.18 1 29.62 517 ALA B C 1
ATOM 8059 O O . ALA B 1 517 ? -28.047 -13.656 -13.352 1 29.62 517 ALA B O 1
ATOM 8060 N N . LEU B 1 518 ? -26.609 -11.93 -13.133 1 29.2 518 LEU B N 1
ATOM 8061 C CA . LEU B 1 518 ? -27.719 -11.016 -13.391 1 29.2 518 LEU B CA 1
ATOM 8062 C C . LEU B 1 518 ? -28.203 -11.141 -14.828 1 29.2 518 LEU B C 1
ATOM 8064 O O . LEU B 1 518 ? -29.359 -10.844 -15.133 1 29.2 518 LEU B O 1
ATOM 8068 N N . VAL B 1 519 ? -27.297 -11.453 -15.727 1 27.73 519 VAL B N 1
ATOM 8069 C CA . VAL B 1 519 ? -27.766 -11.461 -17.109 1 27.73 519 VAL B CA 1
ATOM 8070 C C . VAL B 1 519 ? -28.672 -12.672 -17.344 1 27.73 519 VAL B C 1
ATOM 8072 O O . VAL B 1 519 ? -29.562 -12.633 -18.188 1 27.73 519 VAL B O 1
ATOM 8075 N N . LEU B 1 520 ? -28.359 -13.797 -16.609 1 26.59 520 LEU B N 1
ATOM 8076 C CA . LEU B 1 520 ? -29.094 -14.992 -17.016 1 26.59 520 LEU B CA 1
ATOM 8077 C C . LEU B 1 520 ? -30.547 -14.922 -16.531 1 26.59 520 LEU B C 1
ATOM 8079 O O . LEU B 1 520 ? -31.359 -15.789 -16.875 1 26.59 520 LEU B O 1
ATOM 8083 N N . LEU B 1 521 ? -30.828 -14.133 -15.484 1 26.94 521 LEU B N 1
ATOM 8084 C CA . LEU B 1 521 ? -32.188 -14.258 -14.984 1 26.94 521 LEU B CA 1
ATOM 8085 C C . LEU B 1 521 ? -33.188 -13.703 -15.992 1 26.94 521 LEU B C 1
ATOM 8087 O O . LEU B 1 521 ? -34.406 -13.711 -15.742 1 26.94 521 LEU B O 1
ATOM 8091 N N . ARG B 1 522 ? -32.688 -12.914 -16.938 1 24.66 522 ARG B N 1
ATOM 8092 C CA . ARG B 1 522 ? -33.75 -12.211 -17.641 1 24.66 522 ARG B CA 1
ATOM 8093 C C . ARG B 1 522 ? -34.5 -13.141 -18.594 1 24.66 522 ARG B C 1
ATOM 8095 O O . ARG B 1 522 ? -35.438 -12.734 -19.25 1 24.66 522 ARG B O 1
ATOM 8102 N N . CYS B 1 523 ? -33.875 -14.336 -18.984 1 22.27 523 CYS B N 1
ATOM 8103 C CA . CYS B 1 523 ? -34.5 -14.812 -20.219 1 22.27 523 CYS B CA 1
ATOM 8104 C C . CYS B 1 523 ? -35.812 -15.516 -19.922 1 22.27 523 CYS B C 1
ATOM 8106 O O . CYS B 1 523 ? -36.438 -16.078 -20.828 1 22.27 523 CYS B O 1
ATOM 8108 N N . SER B 1 524 ? -36.031 -15.969 -18.719 1 22.61 524 SER B N 1
ATOM 8109 C CA . SER B 1 524 ? -36.969 -17.094 -18.734 1 22.61 524 SER B CA 1
ATOM 8110 C C . SER B 1 524 ? -38.375 -16.609 -18.938 1 22.61 524 SER B C 1
ATOM 8112 O O . SER B 1 524 ? -39.219 -16.688 -18.016 1 22.61 524 SER B O 1
ATOM 8114 N N . GLY B 1 525 ? -38.688 -15.469 -19.484 1 21.47 525 GLY B N 1
ATOM 8115 C CA . GLY B 1 525 ? -40.062 -15.07 -19.484 1 21.47 525 GLY B CA 1
ATOM 8116 C C . GLY B 1 525 ? -40.938 -15.906 -20.391 1 21.47 525 GLY B C 1
ATOM 8117 O O . GLY B 1 525 ? -42.062 -15.5 -20.75 1 21.47 525 GLY B O 1
ATOM 8118 N N . GLY B 1 526 ? -40.469 -17.109 -20.984 1 19.33 526 GLY B N 1
ATOM 8119 C CA . GLY B 1 526 ? -41.312 -17.5 -22.094 1 19.33 526 GLY B CA 1
ATOM 8120 C C . GLY B 1 526 ? -42.75 -17.734 -21.703 1 19.33 526 GLY B C 1
ATOM 8121 O O . GLY B 1 526 ? -43.062 -17.719 -20.516 1 19.33 526 GLY B O 1
ATOM 8122 N N . SER B 1 527 ? -43.562 -18.625 -22.547 1 18.83 527 SER B N 1
ATOM 8123 C CA . SER B 1 527 ? -44.844 -18.812 -23.234 1 18.83 527 SER B CA 1
ATOM 8124 C C . SER B 1 527 ? -45.812 -19.641 -22.391 1 18.83 527 SER B C 1
ATOM 8126 O O . SER B 1 527 ? -45.5 -20.781 -22.047 1 18.83 527 SER B O 1
ATOM 8128 N N . ALA B 1 528 ? -46.531 -19.109 -21.422 1 20.02 528 ALA B N 1
ATOM 8129 C CA . ALA B 1 528 ? -47.656 -19.719 -20.719 1 20.02 528 ALA B CA 1
ATOM 8130 C C . ALA B 1 528 ? -48.656 -20.266 -21.719 1 20.02 528 ALA B C 1
ATOM 8132 O O . ALA B 1 528 ? -49.438 -19.516 -22.312 1 20.02 528 ALA B O 1
ATOM 8133 N N . ARG B 1 529 ? -48.406 -21.312 -22.656 1 17.58 529 ARG B N 1
ATOM 8134 C CA . ARG B 1 529 ? -49.406 -21.891 -23.547 1 17.58 529 ARG B CA 1
ATOM 8135 C C . ARG B 1 529 ? -50.531 -22.531 -22.766 1 17.58 529 ARG B C 1
ATOM 8137 O O . ARG B 1 529 ? -50.312 -23.141 -21.719 1 17.58 529 ARG B O 1
ATOM 8144 N N . TYR B 1 530 ? -51.812 -22.219 -23.031 1 18.05 530 TYR B N 1
ATOM 8145 C CA . TYR B 1 530 ? -53.219 -22.453 -22.672 1 18.05 530 TYR B CA 1
ATOM 8146 C C . TYR B 1 530 ? -53.625 -23.875 -23 1 18.05 530 TYR B C 1
ATOM 8148 O O . TYR B 1 530 ? -54.219 -24.141 -24.062 1 18.05 530 TYR B O 1
ATOM 8156 N N . SER B 1 531 ? -52.844 -24.953 -23.031 1 17.16 531 SER B N 1
ATOM 8157 C CA . SER B 1 531 ? -53.438 -26.109 -23.688 1 17.16 531 SER B CA 1
ATOM 8158 C C . SER B 1 531 ? -54.656 -26.625 -22.922 1 17.16 531 SER B C 1
ATOM 8160 O O . SER B 1 531 ? -54.625 -26.734 -21.703 1 17.16 531 SER B O 1
ATOM 8162 N N . GLY B 1 532 ? -55.906 -26.594 -23.547 1 18.61 532 GLY B N 1
ATOM 8163 C CA . GLY B 1 532 ? -57.312 -27 -23.453 1 18.61 532 GLY B CA 1
ATOM 8164 C C . GLY B 1 532 ? -57.469 -28.5 -23.281 1 18.61 532 GLY B C 1
ATOM 8165 O O . GLY B 1 532 ? -57 -29.281 -24.109 1 18.61 532 GLY B O 1
ATOM 8166 N N . PRO B 1 533 ? -57.469 -28.984 -22.031 1 16.47 533 PRO B N 1
ATOM 8167 C CA . PRO B 1 533 ? -57.656 -30.438 -21.875 1 16.47 533 PRO B CA 1
ATOM 8168 C C . PRO B 1 533 ? -58.906 -30.953 -22.578 1 16.47 533 PRO B C 1
ATOM 8170 O O . PRO B 1 533 ? -59.844 -30.188 -22.797 1 16.47 533 PRO B O 1
ATOM 8173 N N . CYS B 1 534 ? -59.094 -32.281 -23.141 1 16.48 534 CYS B N 1
ATOM 8174 C CA . CYS B 1 534 ? -59.594 -33.438 -23.906 1 16.48 534 CYS B CA 1
ATOM 8175 C C . CYS B 1 534 ? -60.812 -34.031 -23.203 1 16.48 534 CYS B C 1
ATOM 8177 O O . CYS B 1 534 ? -61.844 -34.219 -23.844 1 16.48 534 CYS B O 1
ATOM 8179 N N . GLY B 1 535 ? -60.75 -35.156 -22.328 1 15.29 535 GLY B N 1
ATOM 8180 C CA . GLY B 1 535 ? -61.375 -36.469 -22.516 1 15.29 535 GLY B CA 1
ATOM 8181 C C . GLY B 1 535 ? -62.812 -36.5 -22 1 15.29 535 GLY B C 1
ATOM 8182 O O . GLY B 1 535 ? -63.688 -37.125 -22.594 1 15.29 535 GLY B O 1
ATOM 8183 N N . LYS B 1 536 ? -63.719 -36.406 -20.844 1 17.09 536 LYS B N 1
ATOM 8184 C CA . LYS B 1 536 ? -64.125 -37.75 -20.438 1 17.09 536 LYS B CA 1
ATOM 8185 C C . LYS B 1 536 ? -65.125 -38.344 -21.453 1 17.09 536 LYS B C 1
ATOM 8187 O O . LYS B 1 536 ? -65.938 -37.625 -22 1 17.09 536 LYS B O 1
ATOM 8192 N N . CYS B 1 537 ? -65.062 -39.844 -21.75 1 15.51 537 CYS B N 1
ATOM 8193 C CA . CYS B 1 537 ? -65.438 -41.031 -22.516 1 15.51 537 CYS B CA 1
ATOM 8194 C C . CYS B 1 537 ? -66.75 -41.625 -21.969 1 15.51 537 CYS B C 1
ATOM 8196 O O . CYS B 1 537 ? -66.75 -42.188 -20.875 1 15.51 537 CYS B O 1
ATOM 8198 N N . VAL B 1 538 ? -68 -41.156 -22.094 1 17.98 538 VAL B N 1
ATOM 8199 C CA . VAL B 1 538 ? -69.125 -41.969 -21.719 1 17.98 538 VAL B CA 1
ATOM 8200 C C . VAL B 1 538 ? -69.312 -43.125 -22.688 1 17.98 538 VAL B C 1
ATOM 8202 O O . VAL B 1 538 ? -70.25 -43.156 -23.469 1 17.98 538 VAL B O 1
ATOM 8205 N N . ALA B 1 539 ? -68.375 -43.781 -23.219 1 15.88 539 ALA B N 1
ATOM 8206 C CA . ALA B 1 539 ? -68.812 -44.719 -24.234 1 15.88 539 ALA B CA 1
ATOM 8207 C C . ALA B 1 539 ? -69.625 -45.875 -23.609 1 15.88 539 ALA B C 1
ATOM 8209 O O . ALA B 1 539 ? -69.188 -46.438 -22.609 1 15.88 539 ALA B O 1
ATOM 8210 N N . ARG B 1 540 ? -70.812 -46.375 -24.219 1 16.69 540 ARG B N 1
ATOM 8211 C CA . ARG B 1 540 ? -72.062 -47.125 -24.266 1 16.69 540 ARG B CA 1
ATOM 8212 C C . ARG B 1 540 ? -71.812 -48.594 -24.469 1 16.69 540 ARG B C 1
ATOM 8214 O O . ARG B 1 540 ? -72.688 -49.406 -24.172 1 16.69 540 ARG B O 1
ATOM 8221 N N . GLY B 1 541 ? -70.812 -49.156 -25.266 1 16.95 541 GLY B N 1
ATOM 8222 C CA . GLY B 1 541 ? -71.438 -50.281 -25.984 1 16.95 541 GLY B CA 1
ATOM 8223 C C . GLY B 1 541 ? -71.688 -51.469 -25.094 1 16.95 541 GLY B C 1
ATOM 8224 O O . GLY B 1 541 ? -71.188 -51.562 -23.984 1 16.95 541 GLY B O 1
ATOM 8225 N N . GLU B 1 542 ? -72.312 -52.625 -25.656 1 18.86 542 GLU B N 1
ATOM 8226 C CA . GLU B 1 542 ? -73.25 -53.781 -25.516 1 18.86 542 GLU B CA 1
ATOM 8227 C C . GLU B 1 542 ? -72.562 -54.938 -24.844 1 18.86 542 GLU B C 1
ATOM 8229 O O . GLU B 1 542 ? -73.062 -55.5 -23.859 1 18.86 542 GLU B O 1
ATOM 8234 N N . PRO B 1 543 ? -71.938 -56.031 -25.578 1 19.2 543 PRO B N 1
ATOM 8235 C CA . PRO B 1 543 ? -72.625 -57.344 -25.672 1 19.2 543 PRO B CA 1
ATOM 8236 C C . PRO B 1 543 ? -72.25 -58.281 -24.531 1 19.2 543 PRO B C 1
ATOM 8238 O O . PRO B 1 543 ? -73.062 -58.688 -23.75 1 19.2 543 PRO B O 1
ATOM 8241 N N . THR B 1 544 ? -71.5 -59.594 -24.688 1 17.86 544 THR B N 1
ATOM 8242 C CA . THR B 1 544 ? -71.938 -61 -24.625 1 17.86 544 THR B CA 1
ATOM 8243 C C . THR B 1 544 ? -71.375 -61.656 -23.344 1 17.86 544 THR B C 1
ATOM 8245 O O . THR B 1 544 ? -72.125 -62.375 -22.656 1 17.86 544 THR B O 1
ATOM 8248 N N . ARG B 1 545 ? -70.25 -62.25 -22.844 1 18.62 545 ARG B N 1
ATOM 8249 C CA . ARG B 1 545 ? -70.438 -63.656 -22.516 1 18.62 545 ARG B CA 1
ATOM 8250 C C . ARG B 1 545 ? -71.375 -63.844 -21.328 1 18.62 545 ARG B C 1
ATOM 8252 O O . ARG B 1 545 ? -72.312 -64.562 -21.406 1 18.62 545 ARG B O 1
ATOM 8259 N N . GLU B 1 546 ? -70.938 -64.562 -20.609 1 15.56 546 GLU B N 1
ATOM 8260 C CA . GLU B 1 546 ? -70.312 -65.875 -20.531 1 15.56 546 GLU B CA 1
ATOM 8261 C C . GLU B 1 546 ? -70.312 -66.375 -19.094 1 15.56 546 GLU B C 1
ATOM 8263 O O . GLU B 1 546 ? -69.75 -65.75 -18.203 1 15.56 546 GLU B O 1
ATOM 8268 N N . ALA B 1 547 ? -71.312 -67.312 -18.812 1 18.95 547 ALA B N 1
ATOM 8269 C CA . ALA B 1 547 ? -71.188 -68.562 -18.109 1 18.95 547 ALA B CA 1
ATOM 8270 C C . ALA B 1 547 ? -69.812 -69.25 -18.359 1 18.95 547 ALA B C 1
ATOM 8272 O O . ALA B 1 547 ? -69.188 -69.75 -17.438 1 18.95 547 ALA B O 1
ATOM 8273 N N . ILE B 1 548 ? -69.312 -70.062 -19.5 1 18.48 548 ILE B N 1
ATOM 8274 C CA . ILE B 1 548 ? -68.562 -71.25 -19.141 1 18.48 548 ILE B CA 1
ATOM 8275 C C . ILE B 1 548 ? -67.375 -70.875 -18.312 1 18.48 548 ILE B C 1
ATOM 8277 O O . ILE B 1 548 ? -66.562 -70 -18.703 1 18.48 548 ILE B O 1
#

InterPro domains:
  IPR000560 Histidine phosphatase superfamily, clade-2 [PF00328] (43-336)
  IPR000560 Histidine phosphatase superfamily, clade-2 [cd07061] (43-348)
  IPR029033 Histidine phosphatase superfamily [G3DSA:3.40.50.1240] (38-409)
  IPR029033 Histidine phosphatase superfamily [SSF53254] (40-402)
  IPR033379 Histidine acid phosphatase active site [PS00616] (43-57)
  IPR050645 Histidine Acid Phosphatase [PTHR11567] (38-410)

Nearest PDB structures (foldseek):
  3it3-assembly1_B  TM=7.207E-01  e=6.163E-15  Francisella tularensis subsp. holarctica LVS
  4jod-assembly1_A  TM=6.302E-01  e=6.859E-15  Homo sapiens
  3zhc-assembly1_A  TM=6.931E-01  e=4.457E-12  Citrobacter braakii
  4aro-assembly1_A  TM=6.181E-01  e=1.611E-11  Hafnia alvei
  2wu0-assembly4_D  TM=5.878E-01  e=6.145E-12  Klebsiella pneumoniae

Solvent-accessible surface area (backbone atoms only — not comparable to full-atom values): 58518 Å² total; per-residue (Å²): 133,85,82,77,79,73,76,76,75,62,72,67,61,53,50,49,48,50,47,49,48,48,47,50,52,53,55,60,66,59,51,70,66,75,75,73,73,75,48,52,55,37,75,65,32,39,39,38,41,28,21,26,30,37,28,27,24,75,68,86,60,60,51,63,79,61,25,54,90,37,59,62,53,31,57,31,74,56,12,50,48,26,21,22,36,45,15,37,51,52,32,43,44,40,43,65,33,65,84,49,31,88,57,50,73,58,76,58,44,50,53,48,77,71,38,43,45,41,38,24,40,63,41,61,37,18,30,26,28,42,49,32,22,48,41,28,45,14,63,37,64,92,46,53,60,68,46,62,41,35,39,50,56,77,72,26,46,49,42,36,37,61,41,28,50,40,46,32,41,36,75,72,59,22,56,67,60,52,40,68,65,33,38,63,50,43,40,67,76,37,71,51,61,65,53,56,30,53,47,21,48,76,60,69,42,34,78,49,40,73,42,77,93,43,40,55,56,21,49,52,52,44,37,48,40,44,55,26,28,31,32,72,64,63,47,54,66,77,47,57,76,42,42,67,54,41,48,45,42,50,10,52,51,32,39,76,73,19,47,42,47,84,86,38,66,67,41,38,30,32,20,26,65,17,45,60,45,53,52,48,51,51,50,53,50,52,32,37,75,71,65,75,38,71,54,38,31,41,39,37,20,26,34,42,60,27,48,10,14,38,32,4,42,61,61,38,74,48,50,61,32,27,43,35,57,57,27,25,32,44,38,36,36,37,26,32,29,69,84,78,62,48,54,28,36,31,55,46,46,28,35,29,40,63,32,60,91,51,72,17,48,57,45,73,47,87,82,70,73,38,61,24,16,46,95,83,71,45,74,44,77,32,69,90,21,38,26,51,40,66,24,39,49,45,37,58,57,67,37,48,37,74,35,94,58,23,52,65,51,68,54,74,62,40,55,69,51,29,60,59,73,51,73,72,55,50,70,39,88,82,65,79,74,36,71,53,26,50,53,41,38,73,74,32,38,79,71,58,40,63,92,54,36,37,32,24,52,64,73,74,40,48,38,54,47,32,70,77,58,52,54,71,58,62,74,60,79,80,73,72,68,73,72,69,71,68,64,66,79,65,69,80,68,58,72,68,55,60,68,68,58,60,62,57,54,73,35,46,63,36,39,54,46,44,55,51,49,60,60,60,64,63,67,70,73,70,80,82,73,81,78,73,84,79,83,78,80,82,78,76,84,82,82,84,84,70,91,126,133,86,81,76,78,73,76,77,74,61,68,68,59,53,50,47,50,50,46,48,50,49,48,49,53,53,56,61,66,58,51,73,67,76,73,74,74,77,49,53,54,37,76,66,32,37,38,39,40,26,21,26,30,37,29,27,24,73,68,85,56,60,51,62,79,61,24,55,91,38,60,64,52,32,58,30,73,58,11,49,49,24,23,22,36,45,15,37,50,52,34,43,46,40,42,65,32,64,84,49,31,88,58,52,72,58,76,59,45,51,52,47,77,72,38,44,46,39,36,24,40,62,39,60,36,18,30,26,28,42,50,32,22,47,43,27,45,15,61,38,65,92,46,54,59,67,46,63,40,35,38,50,55,77,73,27,48,50,42,35,38,62,41,29,51,41,48,33,41,36,76,72,59,24,56,67,59,52,41,69,65,32,39,63,50,44,39,68,75,36,71,51,61,66,54,56,30,52,48,22,48,76,60,68,41,33,78,49,40,73,42,77,92,44,40,55,56,21,48,53,52,44,36,46,40,45,55,26,28,31,33,72,64,64,47,54,66,76,48,57,75,42,42,67,54,40,48,46,40,51,10,50,51,31,39,75,74,18,47,43,44,85,86,38,66,66,43,39,30,31,23,26,65,16,43,60,43,53,51,48,52,50,50,54,51,51,31,39,75,69,66,75,38,72,52,38,32,40,39,36,20,25,34,42,59,27,48,10,13,38,33,4,42,60,60,39,73,48,51,60,32,28,44,35,56,58,27,24,32,44,38,36,37,38,26,32,28,68,84,79,63,47,52,28,35,32,56,48,46,27,35,29,41,64,32,60,92,53,71,18,47,58,45,72,47,86,82,69,71,37,62,25,16,44,96,85,71,44,75,45,77,34,68,93,21,38,26,49,41,68,23,40,50,44,35,57,57,67,36,47,38,74,35,92,58,22,52,64,51,69,53,72,64,40,54,70,51,30,61,58,73,51,71,73,54,50,69,40,89,82,66,78,75,37,71,50,28,49,53,41,38,73,74,31,38,79,71,58,39,61,92,55,37,38,31,24,52,64,72,74,40,46,37,54,49,32,71,76,58,53,57,72,58,62,76,59,79,80,74,73,65,72,71,68,72,67,65,68,79,66,69,81,68,58,71,68,54,60,69,68,59,61,60,56,57,69,35,48,64,35,42,55,48,46,56,52,52,62,62,63,66,67,65,76,70,77,84,86,76,80,83,80,90,86,71,99,81,82,82,76,89,83,89,75,90,74,82,134